Protein AF-A0A523W971-F1 (afdb_monomer)

Nearest PDB structures (foldseek):
  4cej-assembly1_B  TM=7.581E-01  e=7.672E-37  Bacillus subtilis subsp. subtilis str. 168
  4ceh-assembly1_B  TM=7.513E-01  e=6.237E-36  Bacillus subtilis subsp. subtilis str. 168
  4cei-assembly1_B  TM=7.268E-01  e=1.425E-36  Bacillus subtilis subsp. subtilis str. 168
  1w36-assembly2_F  TM=5.528E-01  e=1.880E-24  Escherichia coli
  7mr1-assembly1_C  TM=5.450E-01  e=2.034E-23  Escherichia coli K-12

Structure (mmCIF, N/CA/C/O backbone):
data_AF-A0A523W971-F1
#
_entry.id   AF-A0A523W971-F1
#
loop_
_atom_site.group_PDB
_atom_site.id
_atom_site.type_symbol
_atom_site.label_atom_id
_atom_site.label_alt_id
_atom_site.label_comp_id
_atom_site.label_asym_id
_atom_site.label_entity_id
_atom_site.label_seq_id
_atom_site.pdbx_PDB_ins_code
_atom_site.Cartn_x
_atom_site.Cartn_y
_atom_site.Cartn_z
_atom_site.occupancy
_atom_site.B_iso_or_equiv
_atom_site.auth_seq_id
_atom_site.auth_comp_id
_atom_site.auth_asym_id
_atom_site.auth_atom_id
_atom_site.pdbx_PDB_model_num
ATOM 1 N N . MET A 1 1 ? -24.762 -4.091 43.144 1.00 89.44 1 MET A N 1
ATOM 2 C CA . MET A 1 1 ? -25.472 -5.146 42.394 1.00 89.44 1 MET A CA 1
ATOM 3 C C . MET A 1 1 ? -25.203 -5.008 40.895 1.00 89.44 1 MET A C 1
ATOM 5 O O . MET A 1 1 ? -25.381 -3.922 40.342 1.00 89.44 1 MET A O 1
ATOM 9 N N . ILE A 1 2 ? -24.725 -6.087 40.273 1.00 94.88 2 ILE A N 1
ATOM 10 C CA . ILE A 1 2 ? -24.403 -6.223 38.846 1.00 94.88 2 ILE A CA 1
ATOM 11 C C . ILE A 1 2 ? -25.493 -7.069 38.187 1.00 94.88 2 ILE A C 1
ATOM 13 O O . ILE A 1 2 ? -25.651 -8.239 38.506 1.00 94.88 2 ILE A O 1
ATOM 17 N N . GLU A 1 3 ? -26.245 -6.503 37.259 1.00 95.56 3 GLU A N 1
ATOM 18 C CA . GLU A 1 3 ? -27.236 -7.223 36.469 1.00 95.56 3 GLU A CA 1
ATOM 19 C C . GLU A 1 3 ? -26.598 -7.682 35.154 1.00 95.56 3 GLU A C 1
ATOM 21 O O . GLU A 1 3 ? -26.323 -6.870 34.269 1.00 95.56 3 GLU A O 1
ATOM 26 N N . ILE A 1 4 ? -26.328 -8.981 35.039 1.00 94.38 4 ILE A N 1
ATOM 27 C CA . ILE A 1 4 ? -25.726 -9.597 33.855 1.00 94.38 4 ILE A CA 1
ATOM 28 C C . ILE A 1 4 ? -26.855 -10.165 33.002 1.00 94.38 4 ILE A C 1
ATOM 30 O O . ILE A 1 4 ? -27.552 -11.081 33.433 1.00 94.38 4 ILE A O 1
ATOM 34 N N . ARG A 1 5 ? -27.040 -9.621 31.798 1.00 94.06 5 ARG A N 1
ATOM 35 C CA . ARG A 1 5 ? -28.026 -10.098 30.822 1.00 94.06 5 ARG A CA 1
ATOM 36 C C . ARG A 1 5 ? -27.296 -10.825 29.703 1.00 94.06 5 ARG A C 1
ATOM 38 O O . ARG A 1 5 ? -26.633 -10.173 28.893 1.00 94.06 5 ARG A O 1
ATOM 45 N N . ALA A 1 6 ? -27.420 -12.144 29.649 1.00 91.12 6 ALA A N 1
ATOM 46 C CA . ALA A 1 6 ? -26.740 -12.980 28.664 1.00 91.12 6 ALA A CA 1
ATOM 47 C C . ALA A 1 6 ? -27.711 -13.474 27.585 1.00 91.12 6 ALA A C 1
ATOM 49 O O . ALA A 1 6 ? -28.842 -13.847 27.892 1.00 91.12 6 ALA A O 1
ATOM 50 N N . SER A 1 7 ? -27.281 -13.471 26.322 1.00 89.19 7 SER A N 1
ATOM 51 C CA . SER A 1 7 ? -28.082 -13.948 25.186 1.00 89.19 7 SER A CA 1
ATOM 52 C C . SER A 1 7 ? -27.220 -14.617 24.116 1.00 89.19 7 SER A C 1
ATOM 54 O O . SER A 1 7 ? -26.011 -14.394 24.074 1.00 89.19 7 SER A O 1
ATOM 56 N N . SER A 1 8 ? -27.847 -15.312 23.166 1.00 88.75 8 SER A N 1
ATOM 57 C CA . SER A 1 8 ? -27.164 -15.775 21.952 1.00 88.75 8 SER A CA 1
ATOM 58 C C . SER A 1 8 ? -26.626 -14.597 21.122 1.00 88.75 8 SER A C 1
ATOM 60 O O . SER A 1 8 ? -27.095 -13.455 21.247 1.00 88.75 8 SER A O 1
ATOM 62 N N . PHE A 1 9 ? -25.665 -14.860 20.230 1.00 86.88 9 PHE A N 1
ATOM 63 C CA . PHE A 1 9 ? -25.213 -13.875 19.235 1.00 86.88 9 PHE A CA 1
ATOM 64 C C . PHE A 1 9 ? -26.324 -13.460 18.257 1.00 86.88 9 PHE A C 1
ATOM 66 O O . PHE A 1 9 ? -26.283 -12.349 17.733 1.00 86.88 9 PHE A O 1
ATOM 73 N N . GLY A 1 10 ? -27.316 -14.333 18.043 1.00 81.38 10 GLY A N 1
ATOM 74 C CA . GLY A 1 10 ? -28.472 -14.092 17.175 1.00 81.38 10 GLY A CA 1
ATOM 75 C C . GLY A 1 10 ? -29.534 -13.167 17.769 1.00 81.38 10 GLY A C 1
ATOM 76 O O . GLY A 1 10 ? -30.454 -12.748 17.065 1.00 81.38 10 GLY A O 1
ATOM 77 N N . ARG A 1 11 ? -29.436 -12.806 19.056 1.00 83.81 11 ARG A N 1
ATOM 78 C CA . ARG A 1 11 ? -30.439 -11.970 19.722 1.00 83.81 11 ARG A CA 1
ATOM 79 C C . ARG A 1 11 ? -30.370 -10.518 19.239 1.00 83.81 11 ARG A C 1
ATOM 81 O O . ARG A 1 11 ? -29.434 -9.785 19.543 1.00 83.81 11 ARG A O 1
ATOM 88 N N . LYS A 1 12 ? -31.420 -10.071 18.545 1.00 83.81 12 LYS A N 1
ATOM 89 C CA . LYS A 1 12 ? -31.477 -8.759 17.871 1.00 83.81 12 LYS A CA 1
ATOM 90 C C . LYS A 1 12 ? -31.980 -7.629 18.780 1.00 83.81 12 LYS A C 1
ATOM 92 O O . LYS A 1 12 ? -32.876 -7.819 19.610 1.00 83.81 12 LYS A O 1
ATOM 97 N N . ASN A 1 13 ? -31.513 -6.405 18.513 1.00 86.12 13 ASN A N 1
ATOM 98 C CA . ASN A 1 13 ? -31.987 -5.141 19.097 1.00 86.12 13 ASN A CA 1
ATOM 99 C C . ASN A 1 13 ? -31.796 -5.026 20.621 1.00 86.12 13 ASN A C 1
ATOM 101 O O . ASN A 1 13 ? -32.591 -4.355 21.286 1.00 86.12 13 ASN A O 1
ATOM 105 N N . ARG A 1 14 ? -30.752 -5.642 21.184 1.00 87.69 14 ARG A N 1
ATOM 106 C CA . ARG A 1 14 ? -30.517 -5.657 22.641 1.00 87.69 14 ARG A CA 1
ATOM 107 C C . ARG A 1 14 ? -30.290 -4.260 23.209 1.00 87.69 14 ARG A C 1
ATOM 109 O O . ARG A 1 14 ? -31.012 -3.840 24.110 1.00 87.69 14 ARG A O 1
ATOM 116 N N . THR A 1 15 ? -29.383 -3.496 22.599 1.00 91.25 15 THR A N 1
ATOM 117 C CA . THR A 1 15 ? -29.118 -2.090 22.954 1.00 91.25 15 THR A CA 1
ATOM 118 C C . THR A 1 15 ? -30.391 -1.247 22.906 1.00 91.25 15 THR A C 1
ATOM 120 O O . THR A 1 15 ? -30.680 -0.480 23.820 1.00 91.25 15 THR A O 1
ATOM 123 N N . ARG A 1 16 ? -31.213 -1.435 21.865 1.00 92.69 16 ARG A N 1
ATOM 124 C CA . ARG A 1 16 ? -32.466 -0.692 21.694 1.00 92.69 16 ARG A CA 1
ATOM 125 C C . ARG A 1 16 ? -33.488 -1.023 22.784 1.00 92.69 16 ARG A C 1
ATOM 127 O O . ARG A 1 16 ? -34.166 -0.120 23.266 1.00 92.69 16 ARG A O 1
ATOM 134 N N . LYS A 1 17 ? -33.619 -2.303 23.157 1.00 91.88 17 LYS A N 1
ATOM 135 C CA . LYS A 1 17 ? -34.503 -2.752 24.247 1.00 91.88 17 LYS A CA 1
ATOM 136 C C . LYS A 1 17 ? -34.061 -2.156 25.583 1.00 91.88 17 LYS A C 1
ATOM 138 O O . LYS A 1 17 ? -34.892 -1.567 26.267 1.00 91.88 17 LYS A O 1
ATOM 143 N N . LEU A 1 18 ? -32.762 -2.216 25.884 1.00 93.12 18 LEU A N 1
ATOM 144 C CA . LEU A 1 18 ? -32.194 -1.604 27.086 1.00 93.12 18 LEU A CA 1
ATOM 145 C C . LEU A 1 18 ? -32.469 -0.097 27.132 1.00 93.12 18 LEU A C 1
ATOM 147 O O . LEU A 1 18 ? -32.933 0.409 28.144 1.00 93.12 18 LEU A O 1
ATOM 151 N N . PHE A 1 19 ? -32.243 0.629 26.035 1.00 95.62 19 PHE A N 1
ATOM 152 C CA . PHE A 1 19 ? -32.529 2.063 25.994 1.00 95.62 19 PHE A CA 1
ATOM 153 C C . PHE A 1 19 ? -34.003 2.383 26.199 1.00 95.62 19 PHE A C 1
ATOM 155 O O . PHE A 1 19 ? -34.303 3.303 26.950 1.00 95.62 19 PHE A O 1
ATOM 162 N N . LYS A 1 20 ? -34.926 1.623 25.599 1.00 94.94 20 LYS A N 1
ATOM 163 C CA . LYS A 1 20 ? -36.363 1.811 25.850 1.00 94.94 20 LYS A CA 1
ATOM 164 C C . LYS A 1 20 ? -36.710 1.628 27.326 1.00 94.94 20 LYS A C 1
ATOM 166 O O . LYS A 1 20 ? -37.406 2.471 27.875 1.00 94.94 20 LYS A O 1
ATOM 171 N N . GLU A 1 21 ? -36.198 0.577 27.959 1.00 92.56 21 GLU A N 1
ATOM 172 C CA . GLU A 1 21 ? -36.404 0.315 29.387 1.00 92.56 21 GLU A CA 1
ATOM 173 C C . GLU A 1 21 ? -35.835 1.445 30.255 1.00 92.56 21 GLU A C 1
ATOM 175 O O . GLU A 1 21 ? -36.527 1.969 31.129 1.00 92.56 21 GLU A O 1
ATOM 180 N N . LEU A 1 22 ? -34.602 1.883 29.980 1.00 91.88 22 LEU A N 1
ATOM 181 C CA . LEU A 1 22 ? -33.971 2.988 30.703 1.00 91.88 22 LEU A CA 1
ATOM 182 C C . LEU A 1 22 ? -34.760 4.284 30.534 1.00 91.88 22 LEU A C 1
ATOM 184 O O . LEU A 1 22 ? -35.092 4.923 31.522 1.00 91.88 22 LEU A O 1
ATOM 188 N N . ILE A 1 23 ? -35.129 4.645 29.304 1.00 93.50 23 ILE A N 1
ATOM 189 C CA . ILE A 1 23 ? -35.892 5.864 29.018 1.00 93.50 23 ILE A CA 1
ATOM 190 C C . ILE A 1 23 ? -37.276 5.806 29.660 1.00 93.50 23 ILE A C 1
ATOM 192 O O . ILE A 1 23 ? -37.744 6.839 30.119 1.00 93.50 23 ILE A O 1
ATOM 196 N N . GLN A 1 24 ? -37.934 4.641 29.705 1.00 90.94 24 GLN A N 1
ATOM 197 C CA . GLN A 1 24 ? -39.245 4.459 30.340 1.00 90.94 24 GLN A CA 1
ATOM 198 C C . GLN A 1 24 ? -39.177 4.593 31.866 1.00 90.94 24 GLN A C 1
ATOM 200 O O . GLN A 1 24 ? -40.032 5.249 32.464 1.00 90.94 24 GLN A O 1
ATOM 205 N N . THR A 1 25 ? -38.149 4.016 32.485 1.00 87.56 25 THR A N 1
ATOM 206 C CA . THR A 1 25 ? -37.978 3.992 33.946 1.00 87.56 25 THR A CA 1
ATOM 207 C C . THR A 1 25 ? -37.380 5.282 34.513 1.00 87.56 25 THR A C 1
ATOM 209 O O . THR A 1 25 ? -37.626 5.606 35.677 1.00 87.56 25 THR A O 1
ATOM 212 N N . TRP A 1 26 ? -36.636 6.055 33.713 1.00 88.06 26 TRP A N 1
ATOM 213 C CA . TRP A 1 26 ? -36.079 7.341 34.136 1.00 88.06 26 TRP A CA 1
ATOM 214 C C . TRP A 1 26 ? -37.163 8.422 34.217 1.00 88.06 26 TRP A C 1
ATOM 216 O O . TRP A 1 26 ? -37.929 8.637 33.276 1.00 88.06 26 TRP A O 1
ATOM 226 N N . LYS A 1 27 ? -37.229 9.114 35.359 1.00 83.38 27 LYS A N 1
ATOM 227 C CA . LYS A 1 27 ? -38.282 10.104 35.647 1.00 83.38 27 LYS A CA 1
ATOM 228 C C . LYS A 1 27 ? -38.042 11.471 35.000 1.00 83.38 27 LYS A C 1
ATOM 230 O O . LYS A 1 27 ? -38.997 12.209 34.793 1.00 83.38 27 LYS A O 1
ATOM 235 N N . THR A 1 28 ? -36.790 11.821 34.713 1.00 88.44 28 THR A N 1
ATOM 236 C CA . THR A 1 28 ? -36.388 13.150 34.228 1.00 88.44 28 THR A CA 1
ATOM 237 C C . THR A 1 28 ? -35.758 13.064 32.839 1.00 88.44 28 THR A C 1
ATOM 239 O O . THR A 1 28 ? -35.315 11.999 32.413 1.00 88.44 28 THR A O 1
ATOM 242 N N . SER A 1 29 ? -35.660 14.201 32.147 1.00 89.44 29 SER A N 1
ATOM 243 C CA . SER A 1 29 ? -34.917 14.327 30.884 1.00 89.44 29 SER A CA 1
ATOM 244 C C . SER A 1 29 ? -33.392 14.399 31.069 1.00 89.44 29 SER A C 1
ATOM 246 O O . SER A 1 29 ? -32.658 14.565 30.091 1.00 89.44 29 SER A O 1
ATOM 248 N N . ASN A 1 30 ? -32.896 14.283 32.308 1.00 92.56 30 ASN A N 1
ATOM 249 C CA . ASN A 1 30 ? -31.475 14.325 32.629 1.00 92.56 30 ASN A CA 1
ATOM 250 C C . ASN A 1 30 ? -30.923 12.920 32.909 1.00 92.56 30 ASN A C 1
ATOM 252 O O . ASN A 1 30 ? -31.175 12.329 33.962 1.00 92.56 30 ASN A O 1
ATOM 256 N N . PHE A 1 31 ? -30.128 12.413 31.970 1.00 93.44 31 PHE A N 1
ATOM 257 C CA . PHE A 1 31 ? -29.504 11.094 32.018 1.00 93.44 31 PHE A CA 1
ATOM 258 C C . PHE A 1 31 ? -28.003 11.147 32.340 1.00 93.44 31 PHE A C 1
ATOM 260 O O . PHE A 1 31 ? -27.330 10.123 32.231 1.00 93.44 31 PHE A O 1
ATOM 267 N N . SER A 1 32 ? -27.460 12.296 32.761 1.00 91.69 32 SER A N 1
ATOM 268 C CA . SER A 1 32 ? -26.020 12.456 33.030 1.00 91.69 32 SER A CA 1
ATOM 269 C C . SER A 1 32 ? -25.493 11.551 34.153 1.00 91.69 32 SER A C 1
ATOM 271 O O . SER A 1 32 ? -24.297 11.292 34.238 1.00 91.69 32 SER A O 1
ATOM 273 N N . ASP A 1 33 ? -26.367 10.994 34.990 1.00 90.44 33 ASP A N 1
ATOM 274 C CA . ASP A 1 33 ? -26.005 10.007 36.014 1.00 90.44 33 ASP A CA 1
ATOM 275 C C . ASP A 1 33 ? -25.735 8.591 35.472 1.00 90.44 33 ASP A C 1
ATOM 277 O O . ASP A 1 33 ? -25.328 7.704 36.235 1.00 90.44 33 ASP A O 1
ATOM 281 N N . ILE A 1 34 ? -25.951 8.369 34.172 1.00 94.25 34 ILE A N 1
ATOM 282 C CA . ILE A 1 34 ? -25.668 7.114 33.476 1.00 94.25 34 ILE A CA 1
ATOM 283 C C . ILE A 1 34 ? -24.290 7.201 32.817 1.00 94.25 34 ILE A C 1
ATOM 285 O O . ILE A 1 34 ? -24.024 8.087 32.003 1.00 94.25 34 ILE A O 1
ATOM 289 N N . LEU A 1 35 ? -23.425 6.236 33.127 1.00 95.00 35 LEU A N 1
ATOM 290 C CA . LEU A 1 35 ? -22.163 6.011 32.429 1.00 95.00 35 LEU A CA 1
ATOM 291 C C . LEU A 1 35 ? -22.324 4.824 31.476 1.00 95.00 35 LEU A C 1
ATOM 293 O O . LEU A 1 35 ? -22.525 3.696 31.923 1.00 95.00 35 LEU A O 1
ATOM 297 N N . TYR A 1 36 ? -22.240 5.068 30.171 1.00 96.56 36 TYR A N 1
ATOM 298 C CA . TYR A 1 36 ? -22.421 4.050 29.138 1.00 96.56 36 TYR A CA 1
ATOM 299 C C . TYR A 1 36 ? -21.092 3.753 28.438 1.00 96.56 36 TYR A C 1
ATOM 301 O O . TYR A 1 36 ? -20.505 4.625 27.793 1.00 96.56 36 TYR A O 1
ATOM 309 N N . ILE A 1 37 ? -20.620 2.513 28.572 1.00 96.56 37 ILE A N 1
ATOM 310 C CA . ILE A 1 37 ? -19.312 2.063 28.098 1.00 96.56 37 ILE A CA 1
ATOM 311 C C . ILE A 1 37 ? -19.461 1.060 26.955 1.00 96.56 37 ILE A C 1
ATOM 313 O O . ILE A 1 37 ? -20.228 0.100 27.042 1.00 96.56 37 ILE A O 1
ATOM 317 N N . THR A 1 38 ? -18.671 1.261 25.898 1.00 95.19 38 THR A N 1
ATOM 318 C CA . THR A 1 38 ? -18.647 0.409 24.694 1.00 95.19 38 THR A CA 1
ATOM 319 C C . THR A 1 38 ? -17.224 -0.005 24.308 1.00 95.19 38 THR A C 1
ATOM 321 O O . THR A 1 38 ? -16.265 0.683 24.678 1.00 95.19 38 THR A O 1
ATOM 324 N N . PRO A 1 39 ? -17.051 -1.107 23.551 1.00 91.69 39 PRO A N 1
ATOM 325 C CA . PRO A 1 39 ? -15.729 -1.582 23.144 1.00 91.69 39 PRO A CA 1
ATOM 326 C C . PRO A 1 39 ? -15.088 -0.736 22.036 1.00 91.69 39 PRO A C 1
ATOM 328 O O . PRO A 1 39 ? -13.864 -0.704 21.936 1.00 91.69 39 PRO A O 1
ATOM 331 N N . THR A 1 40 ? -15.883 -0.078 21.183 1.00 90.25 40 THR A N 1
ATOM 332 C CA . THR A 1 40 ? -15.385 0.666 20.015 1.00 90.25 40 THR A CA 1
ATOM 333 C C . THR A 1 40 ? -16.070 2.012 19.855 1.00 90.25 40 THR A C 1
ATOM 335 O O . THR A 1 40 ? -17.252 2.179 20.158 1.00 90.25 40 THR A O 1
ATOM 338 N N . SER A 1 41 ? -15.338 2.971 19.286 1.00 87.50 41 SER A N 1
ATOM 339 C CA . SER A 1 41 ? -15.866 4.297 18.954 1.00 87.50 41 SER A CA 1
ATOM 340 C C . SER A 1 41 ? -17.038 4.223 17.973 1.00 87.50 41 SER A C 1
ATOM 342 O O . SER A 1 41 ? -17.968 5.022 18.068 1.00 87.50 41 SER A O 1
ATOM 344 N N . LYS A 1 42 ? -17.050 3.240 17.058 1.00 87.44 42 LYS A N 1
ATOM 345 C CA . LYS A 1 42 ? -18.163 3.062 16.119 1.00 87.44 42 LYS A CA 1
ATOM 346 C C . LYS A 1 42 ? -19.437 2.616 16.841 1.00 87.44 42 LYS A C 1
ATOM 348 O O . LYS A 1 42 ? -20.479 3.248 16.665 1.00 87.44 42 LYS A O 1
ATOM 353 N N . LYS A 1 43 ? -19.356 1.613 17.727 1.00 91.19 43 LYS A N 1
ATOM 354 C CA . LYS A 1 43 ? -20.480 1.212 18.593 1.00 91.19 43 LYS A CA 1
ATOM 355 C C . LYS A 1 43 ? -20.971 2.370 19.452 1.00 91.19 43 LYS A C 1
ATOM 357 O O . LYS A 1 43 ? -22.183 2.560 19.546 1.00 91.19 43 LYS A O 1
ATOM 362 N N . LEU A 1 44 ? -20.061 3.165 20.016 1.00 92.25 44 LEU A N 1
ATOM 363 C CA . LEU A 1 44 ? -20.403 4.355 20.793 1.00 92.25 44 LEU A CA 1
ATOM 364 C C . LEU A 1 44 ? -21.293 5.317 20.004 1.00 92.25 44 LEU A C 1
ATOM 366 O O . LEU A 1 44 ? -22.380 5.651 20.467 1.00 92.25 44 LEU A O 1
ATOM 370 N N . ARG A 1 45 ? -20.873 5.716 18.796 1.00 89.62 45 ARG A N 1
ATOM 371 C CA . ARG A 1 45 ? -21.620 6.687 17.978 1.00 89.62 45 ARG A CA 1
ATOM 372 C C . ARG A 1 45 ? -22.985 6.151 17.536 1.00 89.62 45 ARG A C 1
ATOM 374 O O . ARG A 1 45 ? -23.974 6.877 17.602 1.00 89.62 45 ARG A O 1
ATOM 381 N N . PHE A 1 46 ? -23.067 4.875 17.139 1.00 89.50 46 PHE A N 1
ATOM 382 C CA . PHE A 1 46 ? -24.352 4.235 16.819 1.00 89.50 46 PHE A CA 1
ATOM 383 C C . PHE A 1 46 ? -25.295 4.195 18.026 1.00 89.50 46 PHE A C 1
ATOM 385 O O . PHE A 1 46 ? -26.496 4.418 17.874 1.00 89.50 46 PHE A O 1
ATOM 392 N N . SER A 1 47 ? -24.756 3.922 19.214 1.00 92.81 47 SER A N 1
ATOM 393 C CA . SER A 1 47 ? -25.538 3.825 20.448 1.00 92.81 47 SER A CA 1
ATOM 394 C C . SER A 1 47 ? -26.021 5.198 20.914 1.00 92.81 47 SER A C 1
ATOM 396 O O . SER A 1 47 ? -27.195 5.334 21.240 1.00 92.81 47 SER A O 1
ATOM 398 N N . LEU A 1 48 ? -25.166 6.226 20.854 1.00 93.00 48 LEU A N 1
ATOM 399 C CA . LEU A 1 48 ? -25.537 7.615 21.142 1.00 93.00 48 LEU A CA 1
ATOM 400 C C . LEU A 1 48 ? -26.724 8.058 20.276 1.00 93.00 48 LEU A C 1
ATOM 402 O O . LEU A 1 48 ? -27.752 8.471 20.804 1.00 93.00 48 LEU A O 1
ATOM 406 N N . ARG A 1 49 ? -26.629 7.877 18.954 1.00 90.31 49 ARG A N 1
ATOM 407 C CA . ARG A 1 49 ? -27.687 8.285 18.018 1.00 90.31 49 ARG A CA 1
ATOM 408 C C . ARG A 1 49 ? -28.993 7.515 18.220 1.00 90.31 49 ARG A C 1
ATOM 410 O O . ARG A 1 49 ? -30.075 8.083 18.086 1.00 90.31 49 ARG A O 1
ATOM 417 N N . GLU A 1 50 ? -28.913 6.214 18.505 1.00 91.50 50 GLU A N 1
ATOM 418 C CA . GLU A 1 50 ? -30.107 5.412 18.799 1.00 91.50 50 GLU A CA 1
ATOM 419 C C . GLU A 1 50 ? -30.753 5.855 20.121 1.00 91.50 50 GLU A C 1
ATOM 421 O O . GLU A 1 50 ? -31.979 5.942 20.190 1.00 91.50 50 GLU A O 1
ATOM 426 N N . PHE A 1 51 ? -29.952 6.182 21.142 1.00 95.19 51 PHE A N 1
ATOM 427 C CA . PHE A 1 51 ? -30.445 6.717 22.411 1.00 95.19 51 PHE A CA 1
ATOM 428 C C . PHE A 1 51 ? -31.141 8.066 22.216 1.00 95.19 51 PHE A C 1
ATOM 430 O O . PHE A 1 51 ? -32.295 8.205 22.611 1.00 95.19 51 PHE A O 1
ATOM 437 N N . GLU A 1 52 ? -30.486 9.026 21.557 1.00 93.19 52 GLU A N 1
ATOM 438 C CA . GLU A 1 52 ? -31.049 10.351 21.259 1.00 93.19 52 GLU A CA 1
ATOM 439 C C . GLU A 1 52 ? -32.375 10.231 20.510 1.00 93.19 52 GLU A C 1
ATOM 441 O O . GLU A 1 52 ? -33.378 10.814 20.918 1.00 93.19 52 GLU A O 1
ATOM 446 N N . LYS A 1 53 ? -32.417 9.393 19.465 1.00 92.06 53 LYS A N 1
ATOM 447 C CA . LYS A 1 53 ? -33.633 9.154 18.683 1.00 92.06 53 LYS A CA 1
ATOM 448 C C . LYS A 1 53 ? -34.790 8.641 19.540 1.00 92.06 53 LYS A C 1
ATOM 450 O O . LYS A 1 53 ? -35.926 9.035 19.303 1.00 92.06 53 LYS A O 1
ATOM 455 N N . LEU A 1 54 ? -34.535 7.728 20.477 1.00 94.94 54 LEU A N 1
ATOM 456 C CA . LEU A 1 54 ? -35.576 7.174 21.347 1.00 94.94 54 LEU A CA 1
ATOM 457 C C . LEU A 1 54 ? -35.976 8.146 22.458 1.00 94.94 54 LEU A C 1
ATOM 459 O O . LEU A 1 54 ? -37.155 8.256 22.778 1.00 94.94 54 LEU A O 1
ATOM 463 N N . ALA A 1 55 ? -35.012 8.841 23.056 1.00 93.62 55 ALA A N 1
ATOM 464 C CA . ALA A 1 55 ? -35.257 9.721 24.190 1.00 93.62 55 ALA A CA 1
ATOM 465 C C . ALA A 1 55 ? -36.006 10.992 23.759 1.00 93.62 55 ALA A C 1
ATOM 467 O O . ALA A 1 55 ? -36.932 11.412 24.454 1.00 93.62 55 ALA A O 1
ATOM 468 N N . LEU A 1 56 ? -35.699 11.526 22.571 1.00 93.94 56 LEU A N 1
ATOM 469 C CA . LEU A 1 56 ? -36.395 12.680 21.989 1.00 93.94 56 LEU A CA 1
ATOM 470 C C . LEU A 1 56 ? -37.841 12.382 21.552 1.00 93.94 56 LEU A C 1
ATOM 472 O O . LEU A 1 56 ? -38.616 13.304 21.329 1.00 93.94 56 LEU A O 1
ATOM 476 N N . GLN A 1 57 ? -38.244 11.106 21.463 1.00 93.62 57 GLN A N 1
ATOM 477 C CA . GLN A 1 57 ? -39.659 10.743 21.273 1.00 93.62 57 GLN A CA 1
ATOM 478 C C . GLN A 1 57 ? -40.493 10.958 22.541 1.00 93.62 57 GLN A C 1
ATOM 480 O O . GLN A 1 57 ? -41.712 11.066 22.451 1.00 93.62 57 GLN A O 1
ATOM 485 N N . ARG A 1 58 ? -39.852 10.978 23.718 1.00 90.81 58 ARG A N 1
ATOM 486 C CA . ARG A 1 58 ? -40.514 11.158 25.018 1.00 90.81 58 ARG A CA 1
ATOM 487 C C . ARG A 1 58 ? -40.312 12.561 25.584 1.00 90.81 58 ARG A C 1
ATOM 489 O O . ARG A 1 58 ? -41.222 13.092 26.211 1.00 90.81 58 ARG A O 1
ATOM 496 N N . PHE A 1 59 ? -39.126 13.135 25.405 1.00 91.25 59 PHE A N 1
ATOM 497 C CA . PHE A 1 59 ? -38.751 14.426 25.974 1.00 91.25 59 PHE A CA 1
ATOM 498 C C . PHE A 1 59 ? -38.362 15.412 24.865 1.00 91.25 59 PHE A C 1
ATOM 500 O O . PHE A 1 59 ? -37.637 15.022 23.955 1.00 91.25 59 PHE A O 1
ATOM 507 N N . PRO A 1 60 ? -38.765 16.692 24.942 1.00 89.56 60 PRO A N 1
ATOM 508 C CA . PRO A 1 60 ? -38.443 17.685 23.909 1.00 89.56 60 PRO A CA 1
ATOM 509 C C . PRO A 1 60 ? -36.950 18.045 23.862 1.00 89.56 60 PRO A C 1
ATOM 511 O O . PRO A 1 60 ? -36.427 18.415 22.816 1.00 89.56 60 PRO A O 1
ATOM 514 N N . ALA A 1 61 ? -36.258 17.921 24.994 1.00 92.62 61 ALA A N 1
ATOM 515 C CA . ALA A 1 61 ? -34.819 18.097 25.128 1.00 92.62 61 ALA A CA 1
ATOM 516 C C . ALA A 1 61 ? -34.298 17.128 26.192 1.00 92.62 61 ALA A C 1
ATOM 518 O O . ALA A 1 61 ? -35.032 16.771 27.118 1.00 92.62 61 ALA A O 1
ATOM 519 N N . ILE A 1 62 ? -33.039 16.708 26.063 1.00 93.81 62 ILE A N 1
ATOM 520 C CA . ILE A 1 62 ? -32.403 15.753 26.975 1.00 93.81 62 ILE A CA 1
ATOM 521 C C . ILE A 1 62 ? -30.979 16.185 27.315 1.00 93.81 62 ILE A C 1
ATOM 523 O O . ILE A 1 62 ? -30.292 16.787 26.494 1.00 93.81 62 ILE A O 1
ATOM 527 N N . ILE A 1 63 ? -30.515 15.796 28.500 1.00 92.69 63 ILE A N 1
ATOM 528 C CA . ILE A 1 63 ? -29.084 15.714 28.805 1.00 92.69 63 ILE A CA 1
ATOM 529 C C . ILE A 1 63 ? -28.709 14.234 28.669 1.00 92.69 63 ILE A C 1
ATOM 531 O O . ILE A 1 63 ? -29.209 13.431 29.462 1.00 92.69 63 ILE A O 1
ATOM 535 N N . PRO A 1 64 ? -27.911 13.834 27.663 1.00 92.69 64 PRO A N 1
ATOM 536 C CA . PRO A 1 64 ? -27.650 12.425 27.390 1.00 92.69 64 PRO A CA 1
ATOM 537 C C . PRO A 1 64 ? -26.756 11.777 28.465 1.00 92.69 64 PRO A C 1
ATOM 539 O O . PRO A 1 64 ? -26.061 12.479 29.206 1.00 92.69 64 PRO A O 1
ATOM 542 N N . PRO A 1 65 ? -26.729 10.431 28.532 1.00 94.56 65 PRO A N 1
ATOM 543 C CA . PRO A 1 65 ? -25.710 9.689 29.266 1.00 94.56 65 PRO A CA 1
ATOM 544 C C . PRO A 1 65 ? -24.291 10.123 28.905 1.00 94.56 65 PRO A C 1
ATOM 546 O O . PRO A 1 65 ? -24.015 10.580 27.795 1.00 94.56 65 PRO A O 1
ATOM 549 N N . HIS A 1 66 ? -23.349 9.878 29.809 1.00 94.31 66 HIS A N 1
ATOM 550 C CA . HIS A 1 66 ? -21.938 9.962 29.466 1.00 94.31 66 HIS A CA 1
ATOM 551 C C . HIS A 1 66 ? -21.525 8.720 28.671 1.00 94.31 66 HIS A C 1
ATOM 553 O O . HIS A 1 66 ? -21.363 7.636 29.234 1.00 94.31 66 HIS A O 1
ATOM 559 N N . PHE A 1 67 ? -21.350 8.884 27.362 1.00 94.75 67 PHE A N 1
ATOM 560 C CA . PHE A 1 67 ? -20.888 7.827 26.466 1.00 94.75 67 PHE A CA 1
ATOM 561 C C . PHE A 1 67 ? -19.365 7.825 26.369 1.00 94.75 67 PHE A C 1
ATOM 563 O O . PHE A 1 67 ? -1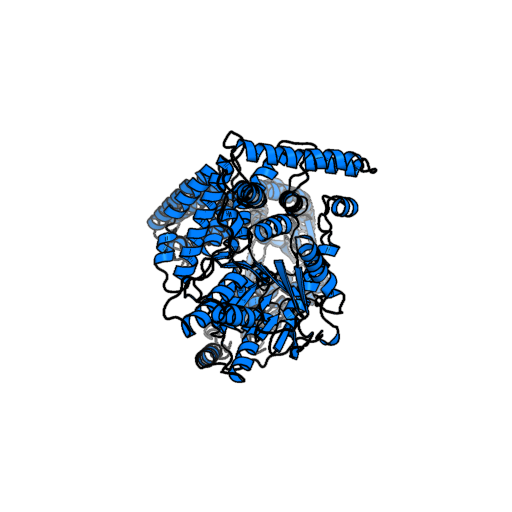8.769 8.813 25.942 1.00 94.75 67 PHE A O 1
ATOM 570 N N . PHE A 1 68 ? -18.735 6.694 26.687 1.00 95.44 68 PHE A N 1
ATOM 571 C CA . PHE A 1 68 ? -17.292 6.521 26.533 1.00 95.44 68 PHE A CA 1
ATOM 572 C C . PHE A 1 68 ? -16.918 5.129 26.003 1.00 95.44 68 PHE A C 1
ATOM 574 O O . PHE A 1 68 ? -17.614 4.135 26.197 1.00 95.44 68 PHE A O 1
ATOM 581 N N . THR A 1 69 ? -15.782 5.040 25.320 1.00 94.62 69 THR A N 1
ATOM 582 C CA . THR A 1 69 ? -14.998 3.798 25.277 1.00 94.62 69 THR A CA 1
ATOM 583 C C . THR A 1 69 ? -14.088 3.745 26.503 1.00 94.62 69 THR A C 1
ATOM 585 O O . THR A 1 69 ? -13.801 4.784 27.103 1.00 94.62 69 THR A O 1
ATOM 588 N N . LEU A 1 70 ? -13.574 2.566 26.861 1.00 93.69 70 LEU A N 1
ATOM 589 C CA . LEU A 1 70 ? -12.611 2.450 27.966 1.00 93.69 70 LEU A CA 1
ATOM 590 C C . LEU A 1 70 ? -11.378 3.345 27.759 1.00 93.69 70 LEU A C 1
ATOM 592 O O . LEU A 1 70 ? -10.928 3.985 28.704 1.00 93.69 70 LEU A O 1
ATOM 596 N N . ASN A 1 71 ? -10.881 3.450 26.522 1.00 91.00 71 ASN A N 1
ATOM 597 C CA . ASN A 1 71 ? -9.727 4.290 26.196 1.00 91.00 71 ASN A CA 1
ATOM 598 C C . ASN A 1 71 ? -10.047 5.781 26.358 1.00 91.00 71 ASN A C 1
ATOM 600 O O . ASN A 1 71 ? -9.328 6.488 27.053 1.00 91.00 71 ASN A O 1
ATOM 604 N N . THR A 1 72 ? -11.154 6.258 25.778 1.00 91.81 72 THR A N 1
ATOM 605 C CA . THR A 1 72 ? -11.550 7.674 25.900 1.00 91.81 72 THR A CA 1
ATOM 606 C C . THR A 1 72 ? -11.862 8.061 27.346 1.00 91.81 72 THR A C 1
ATOM 608 O O . THR A 1 72 ? -11.566 9.180 27.756 1.00 91.81 72 THR A O 1
ATOM 611 N N . LEU A 1 73 ? -12.427 7.134 28.132 1.00 91.94 73 LEU A N 1
ATOM 612 C CA . LEU A 1 73 ? -12.653 7.353 29.558 1.00 91.94 73 LEU A CA 1
ATOM 613 C C . LEU A 1 73 ? -11.322 7.464 30.303 1.00 91.94 73 LEU A C 1
ATOM 615 O O . LEU A 1 73 ? -11.126 8.419 31.048 1.00 91.94 73 LEU A O 1
ATOM 619 N N . ALA A 1 74 ? -10.399 6.527 30.078 1.00 91.12 74 ALA A N 1
ATOM 620 C CA . ALA A 1 74 ? -9.077 6.552 30.695 1.00 91.12 74 ALA A CA 1
ATOM 621 C C . ALA A 1 74 ? -8.344 7.869 30.411 1.00 91.12 74 ALA A C 1
ATOM 623 O O . ALA A 1 74 ? -7.848 8.505 31.339 1.00 91.12 74 ALA A O 1
ATOM 624 N N . SER A 1 75 ? -8.356 8.324 29.155 1.00 88.44 75 SER A N 1
ATOM 625 C CA . SER A 1 75 ? -7.772 9.611 28.769 1.00 88.44 75 SER A CA 1
ATOM 626 C C . SER A 1 75 ? -8.396 10.799 29.504 1.00 88.44 75 SER A C 1
ATOM 628 O O . SER A 1 75 ? -7.677 11.733 29.833 1.00 88.44 75 SER A O 1
ATOM 630 N N . SER A 1 76 ? -9.698 10.770 29.818 1.00 88.00 76 SER A N 1
ATOM 631 C CA . SER A 1 76 ? -10.350 11.867 30.554 1.00 88.00 76 SER A CA 1
ATOM 632 C C . SER A 1 76 ? -9.901 11.995 32.019 1.00 88.00 76 SER A C 1
ATOM 634 O O . SER A 1 76 ? -10.055 13.056 32.616 1.00 88.00 76 SER A O 1
ATOM 636 N N . TYR A 1 77 ? -9.321 10.933 32.592 1.00 84.56 77 TYR A N 1
ATOM 637 C CA . TYR A 1 77 ? -8.764 10.918 33.952 1.00 84.56 77 TYR A CA 1
ATOM 638 C C . TYR A 1 77 ? -7.238 11.082 33.980 1.00 84.56 77 TYR A C 1
ATOM 640 O O . TYR A 1 77 ? -6.627 11.011 35.049 1.00 84.56 77 TYR A O 1
ATOM 648 N N . HIS A 1 78 ? -6.609 11.275 32.821 1.00 81.88 78 HIS A N 1
ATOM 649 C CA . HIS A 1 78 ? -5.163 11.387 32.705 1.00 81.88 78 HIS A CA 1
ATOM 650 C C . HIS A 1 78 ? -4.696 12.815 32.976 1.00 81.88 78 HIS A C 1
ATOM 652 O O . HIS A 1 78 ? -5.016 13.729 32.221 1.00 81.88 78 HIS A O 1
ATOM 658 N N . LEU A 1 79 ? -3.936 13.005 34.055 1.00 72.94 79 LEU A N 1
ATOM 659 C CA . LEU A 1 79 ? -3.550 14.337 34.540 1.00 72.94 79 LEU A CA 1
ATOM 660 C C . LEU A 1 79 ? -2.057 14.656 34.376 1.00 72.94 79 LEU A C 1
ATOM 662 O O . LEU A 1 79 ? -1.673 15.814 34.515 1.00 72.94 79 LEU A O 1
ATOM 666 N N . ALA A 1 80 ? -1.203 13.657 34.127 1.00 76.31 80 ALA A N 1
ATOM 667 C CA . ALA A 1 80 ? 0.247 13.834 34.178 1.00 76.31 80 ALA A CA 1
ATOM 668 C C . ALA A 1 80 ? 0.987 13.017 33.115 1.00 76.31 80 ALA A C 1
ATOM 670 O O . ALA A 1 80 ? 0.794 11.814 32.996 1.00 76.31 80 ALA A O 1
ATOM 671 N N . GLY A 1 81 ? 1.913 13.665 32.410 1.00 75.31 81 GLY A N 1
ATOM 672 C CA . GLY A 1 81 ? 2.733 13.050 31.368 1.00 75.31 81 GLY A CA 1
ATOM 673 C C . GLY A 1 81 ? 2.066 13.066 29.992 1.00 75.31 81 GLY A C 1
ATOM 674 O O . GLY A 1 81 ? 0.848 12.970 29.871 1.00 75.31 81 GLY A O 1
ATOM 675 N N . THR A 1 82 ? 2.866 13.202 28.941 1.00 81.81 82 THR A N 1
ATOM 676 C CA . THR A 1 82 ? 2.379 13.330 27.563 1.00 81.81 82 THR A CA 1
ATOM 677 C C . THR A 1 82 ? 2.290 11.951 26.904 1.00 81.81 82 THR A C 1
ATOM 679 O O . THR A 1 82 ? 3.315 11.262 26.829 1.00 81.81 82 THR A O 1
ATOM 682 N N . PRO A 1 83 ? 1.107 11.524 26.417 1.00 82.94 83 PRO A N 1
ATOM 683 C CA . PRO A 1 83 ? 0.976 10.285 25.659 1.00 82.94 83 PRO A CA 1
ATOM 684 C C . PRO A 1 83 ? 1.840 10.311 24.400 1.00 82.94 83 PRO A C 1
ATOM 686 O O . PRO A 1 83 ? 1.831 11.292 23.655 1.00 82.94 83 PRO A O 1
ATOM 689 N N . ILE A 1 84 ? 2.590 9.240 24.160 1.00 83.38 84 ILE A N 1
ATOM 690 C CA . ILE A 1 84 ? 3.389 9.097 22.939 1.00 83.38 84 ILE A CA 1
ATOM 691 C C . ILE A 1 84 ? 2.608 8.364 21.852 1.00 83.38 84 ILE A C 1
ATOM 693 O O . ILE A 1 84 ? 1.796 7.483 22.131 1.00 83.38 84 ILE A O 1
ATOM 697 N N . THR A 1 85 ? 2.901 8.700 20.599 1.00 77.19 85 THR A N 1
ATOM 698 C CA . THR A 1 85 ? 2.367 7.988 19.437 1.00 77.19 85 THR A CA 1
ATOM 699 C C . THR A 1 85 ? 3.129 6.686 19.191 1.00 77.19 85 THR A C 1
ATOM 701 O O . THR A 1 85 ? 4.277 6.522 19.626 1.00 77.19 85 THR A O 1
ATOM 704 N N . ASP A 1 86 ? 2.526 5.757 18.445 1.00 76.75 86 ASP A N 1
ATOM 705 C CA . ASP A 1 86 ? 3.189 4.502 18.074 1.00 76.75 86 ASP A CA 1
ATOM 706 C C . ASP A 1 86 ? 4.484 4.762 17.284 1.00 76.75 86 ASP A C 1
ATOM 708 O O . ASP A 1 86 ? 5.490 4.084 17.495 1.00 76.75 86 ASP A O 1
ATOM 712 N N . ILE A 1 87 ? 4.523 5.797 16.441 1.00 74.62 87 ILE A N 1
ATOM 713 C CA . ILE A 1 87 ? 5.730 6.218 15.711 1.00 74.62 87 ILE A CA 1
ATOM 714 C C . ILE A 1 87 ? 6.834 6.640 16.686 1.00 74.62 87 ILE A C 1
ATOM 716 O O . ILE A 1 87 ? 7.977 6.185 16.578 1.00 74.62 87 ILE A O 1
ATOM 720 N N . ALA A 1 88 ? 6.501 7.486 17.666 1.00 78.06 88 ALA A N 1
ATOM 721 C CA . ALA A 1 88 ? 7.451 7.935 18.677 1.00 78.06 88 ALA A CA 1
ATOM 722 C C . ALA A 1 88 ? 8.034 6.744 19.448 1.00 78.06 88 ALA A C 1
ATOM 724 O O . ALA A 1 88 ? 9.251 6.642 19.625 1.00 78.06 88 ALA A O 1
ATOM 725 N N . LYS A 1 89 ? 7.180 5.789 19.825 1.00 85.31 89 LYS A N 1
ATOM 726 C CA . LYS A 1 89 ? 7.581 4.527 20.451 1.00 85.31 89 LYS A CA 1
ATOM 727 C C . LYS A 1 89 ? 8.568 3.740 19.589 1.00 85.31 89 LYS A C 1
ATOM 729 O O . LYS A 1 89 ? 9.617 3.347 20.100 1.00 85.31 89 LYS A O 1
ATOM 734 N N . HIS A 1 90 ? 8.295 3.572 18.294 1.00 84.00 90 HIS A N 1
ATOM 735 C CA . HIS A 1 90 ? 9.196 2.879 17.366 1.00 84.00 90 HIS A CA 1
ATOM 736 C C . HIS A 1 90 ? 10.571 3.555 17.279 1.00 84.00 90 HIS A C 1
ATOM 738 O O . HIS A 1 90 ? 11.591 2.885 17.446 1.00 84.00 90 HIS A O 1
ATOM 744 N N . ILE A 1 91 ? 10.611 4.880 17.101 1.00 79.38 91 ILE A N 1
ATOM 745 C CA . ILE A 1 91 ? 11.863 5.651 17.017 1.00 79.38 91 ILE A CA 1
ATOM 746 C C . ILE A 1 91 ? 12.685 5.499 18.306 1.00 79.38 91 ILE A C 1
ATOM 748 O O . ILE A 1 91 ? 13.906 5.319 18.259 1.00 79.38 91 ILE A O 1
ATOM 752 N N . ILE A 1 92 ? 12.034 5.570 19.471 1.00 83.00 92 ILE A N 1
ATOM 753 C CA . ILE A 1 92 ? 12.701 5.420 20.769 1.00 83.00 92 ILE A CA 1
ATOM 754 C C . ILE A 1 92 ? 13.272 4.003 20.923 1.00 83.00 92 ILE A C 1
ATOM 756 O O . ILE A 1 92 ? 14.431 3.853 21.322 1.00 83.00 92 ILE A O 1
ATOM 760 N N . ILE A 1 93 ? 12.492 2.968 20.595 1.00 87.56 93 ILE A N 1
ATOM 761 C CA . ILE A 1 93 ? 12.923 1.565 20.689 1.00 87.56 93 ILE A CA 1
ATOM 762 C C . ILE A 1 93 ? 14.105 1.302 19.755 1.00 87.56 93 ILE A C 1
ATOM 764 O O . ILE A 1 93 ? 15.118 0.767 20.208 1.00 87.56 93 ILE A O 1
ATOM 768 N N . GLU A 1 94 ? 14.030 1.732 18.493 1.00 84.94 94 GLU A N 1
ATOM 769 C CA . GLU A 1 94 ? 15.116 1.555 17.523 1.00 84.94 94 GLU A CA 1
ATOM 770 C C . GLU A 1 94 ? 16.431 2.160 18.035 1.00 84.94 94 GLU A C 1
ATOM 772 O O . GLU A 1 94 ? 17.480 1.508 18.012 1.00 84.94 94 GLU A O 1
ATOM 777 N N . LYS A 1 95 ? 16.378 3.384 18.573 1.00 80.19 95 LYS A N 1
ATOM 778 C CA . LYS A 1 95 ? 17.552 4.050 19.156 1.00 80.19 95 LYS A CA 1
ATOM 779 C C . LYS A 1 95 ? 18.130 3.276 20.335 1.00 80.19 95 LYS A C 1
ATOM 781 O O . LYS A 1 95 ? 19.347 3.113 20.425 1.00 80.19 95 LYS A O 1
ATOM 786 N N . LEU A 1 96 ? 17.283 2.797 21.245 1.00 85.25 96 LEU A N 1
ATOM 787 C CA . LEU A 1 96 ? 17.730 2.016 22.400 1.00 85.25 96 LEU A CA 1
ATOM 788 C C . LEU A 1 96 ? 18.374 0.687 21.978 1.00 85.25 96 LEU A C 1
ATOM 790 O O . LEU A 1 96 ? 19.363 0.269 22.586 1.00 85.25 96 LEU A O 1
ATOM 794 N N . MET A 1 97 ? 17.858 0.053 20.923 1.00 86.38 97 MET A N 1
ATOM 795 C CA . MET A 1 97 ? 18.439 -1.163 20.352 1.00 86.38 97 MET A CA 1
ATOM 796 C C . MET A 1 97 ? 19.813 -0.895 19.729 1.00 86.38 97 MET A C 1
ATOM 798 O O . MET A 1 97 ? 20.760 -1.618 20.031 1.00 86.38 97 MET A O 1
ATOM 802 N N . ARG A 1 98 ? 19.963 0.181 18.942 1.00 81.81 98 ARG A N 1
ATOM 803 C CA . ARG A 1 98 ? 21.253 0.572 18.335 1.00 81.81 98 ARG A CA 1
ATOM 804 C C . ARG A 1 98 ? 22.322 0.922 19.376 1.00 81.81 98 ARG A C 1
ATOM 806 O O . ARG A 1 98 ? 23.484 0.589 19.181 1.00 81.81 98 ARG A O 1
ATOM 813 N N . LYS A 1 99 ? 21.936 1.537 20.502 1.00 77.56 99 LYS A N 1
ATOM 814 C CA . LYS A 1 99 ? 22.841 1.861 21.628 1.00 77.56 99 LYS A CA 1
ATOM 815 C C . LYS A 1 99 ? 23.213 0.652 22.497 1.00 77.56 99 LYS A C 1
ATOM 817 O O . LYS A 1 99 ? 23.975 0.803 23.448 1.00 77.56 99 LYS A O 1
ATOM 822 N N . THR A 1 100 ? 22.690 -0.539 22.197 1.00 70.19 100 THR A N 1
ATOM 823 C CA . THR A 1 100 ? 23.001 -1.778 22.926 1.00 70.19 100 THR A CA 1
ATOM 824 C C . THR A 1 100 ? 23.560 -2.852 21.970 1.00 70.19 100 THR A C 1
ATOM 826 O O . THR A 1 100 ? 22.936 -3.907 21.798 1.00 70.19 100 THR A O 1
ATOM 829 N N . PRO A 1 101 ? 24.710 -2.592 21.308 1.00 56.72 101 PRO A N 1
ATOM 830 C CA . PRO A 1 101 ? 25.314 -3.531 20.362 1.00 56.72 101 PRO A CA 1
ATOM 831 C C . PRO A 1 101 ? 25.646 -4.872 21.042 1.00 56.72 101 PRO A C 1
ATOM 833 O O . PRO A 1 101 ? 25.992 -4.915 22.219 1.00 56.72 101 PRO A O 1
ATOM 836 N N . GLY A 1 102 ? 25.464 -5.983 20.318 1.00 58.81 102 GLY A N 1
ATOM 837 C CA . GLY A 1 102 ? 25.669 -7.355 20.820 1.00 58.81 102 GLY A CA 1
ATOM 838 C C . GLY A 1 102 ? 24.401 -8.071 21.312 1.00 58.81 102 GLY A C 1
ATOM 839 O O . GLY A 1 102 ? 24.384 -9.293 21.444 1.00 58.81 102 GLY A O 1
ATOM 840 N N . THR A 1 103 ? 23.302 -7.339 21.526 1.00 62.25 103 THR A N 1
ATOM 841 C CA . THR A 1 103 ? 21.991 -7.936 21.855 1.00 62.25 103 THR A CA 1
ATOM 842 C C . THR A 1 103 ? 21.198 -8.322 20.603 1.00 62.25 103 THR A C 1
ATOM 844 O O . THR A 1 103 ? 20.548 -9.363 20.573 1.00 62.25 103 THR A O 1
ATOM 847 N N . PHE A 1 104 ? 21.288 -7.500 19.556 1.00 67.88 104 PHE A N 1
ATOM 848 C CA . PHE A 1 104 ? 20.618 -7.687 18.271 1.00 67.88 104 PHE A CA 1
ATOM 849 C C . PHE A 1 104 ? 21.668 -7.480 17.169 1.00 67.88 104 PHE A C 1
ATOM 851 O O . PHE A 1 104 ? 22.275 -6.413 17.119 1.00 67.88 104 PHE A O 1
ATOM 858 N N . ARG A 1 105 ? 21.932 -8.493 16.324 1.00 64.00 105 ARG A N 1
ATOM 859 C CA . ARG A 1 105 ? 22.975 -8.415 15.272 1.00 64.00 105 ARG A CA 1
ATOM 860 C C . ARG A 1 105 ? 22.685 -7.320 14.239 1.00 64.00 105 ARG A C 1
ATOM 862 O O . ARG A 1 105 ? 23.604 -6.629 13.818 1.00 64.00 105 ARG A O 1
ATOM 869 N N . ALA A 1 106 ? 21.416 -7.152 13.865 1.00 73.56 106 ALA A N 1
ATOM 870 C CA . ALA A 1 106 ? 20.947 -6.107 12.963 1.00 73.56 106 ALA A CA 1
ATOM 871 C C . ALA A 1 106 ? 19.591 -5.580 13.445 1.00 73.56 106 ALA A C 1
ATOM 873 O O . ALA A 1 106 ? 18.674 -6.356 13.718 1.00 73.56 106 ALA A O 1
ATOM 874 N N . VAL A 1 107 ? 19.466 -4.259 13.567 1.00 79.19 107 VAL A N 1
ATOM 875 C CA . VAL A 1 107 ? 18.203 -3.611 13.939 1.00 79.19 107 VAL A CA 1
ATOM 876 C C . VAL A 1 107 ? 17.416 -3.342 12.659 1.00 79.19 107 VAL A C 1
ATOM 878 O O . VAL A 1 107 ? 17.724 -2.406 11.924 1.00 79.19 107 VAL A O 1
ATOM 881 N N . SER A 1 108 ? 16.431 -4.194 12.373 1.00 82.56 108 SER A N 1
ATOM 882 C CA . SER A 1 108 ? 15.472 -4.005 11.279 1.00 82.56 108 SER A CA 1
ATOM 883 C C . SER A 1 108 ? 14.173 -3.381 11.793 1.00 82.56 108 SER A C 1
ATOM 885 O O . SER A 1 108 ? 13.822 -3.526 12.965 1.00 82.56 108 SER A O 1
ATOM 887 N N . THR A 1 109 ? 13.421 -2.716 10.914 1.00 78.31 109 THR A N 1
ATOM 888 C CA . THR A 1 109 ? 12.093 -2.164 11.245 1.00 78.31 109 THR A CA 1
ATOM 889 C C . THR A 1 109 ? 11.119 -3.226 11.715 1.00 78.31 109 THR A C 1
ATOM 891 O O . THR A 1 109 ? 10.402 -3.002 12.685 1.00 78.31 109 THR A O 1
ATOM 894 N N . GLY A 1 110 ? 11.130 -4.394 11.068 1.00 81.00 110 GLY A N 1
ATOM 895 C CA . GLY A 1 110 ? 10.303 -5.527 11.470 1.00 81.00 110 GLY A CA 1
ATOM 896 C C . GLY A 1 110 ? 10.579 -5.944 12.913 1.00 81.00 110 GLY A C 1
ATOM 897 O O . GLY A 1 110 ? 9.645 -6.093 13.696 1.00 81.00 110 GLY A O 1
ATOM 898 N N . LEU A 1 111 ? 11.853 -6.041 13.306 1.00 86.12 111 LEU A N 1
ATOM 899 C CA . LEU A 1 111 ? 12.221 -6.388 14.678 1.00 86.12 111 LEU A CA 1
ATOM 900 C C . LEU A 1 111 ? 11.802 -5.306 15.686 1.00 86.12 111 LEU A C 1
ATOM 902 O O . LEU A 1 111 ? 11.286 -5.640 16.750 1.00 86.12 111 LEU A O 1
ATOM 906 N N . VAL A 1 112 ? 11.980 -4.021 15.354 1.00 86.19 112 VAL A N 1
ATOM 907 C CA . VAL A 1 112 ? 11.523 -2.900 16.199 1.00 86.19 112 VAL A CA 1
ATOM 908 C C . VAL A 1 112 ? 10.009 -2.966 16.417 1.00 86.19 112 VAL A C 1
ATOM 910 O O . VAL A 1 112 ? 9.557 -2.811 17.552 1.00 86.19 112 VAL A O 1
ATOM 913 N N . ASN A 1 113 ? 9.235 -3.255 15.366 1.00 84.75 113 ASN A N 1
ATOM 914 C CA . ASN A 1 113 ? 7.782 -3.407 15.460 1.00 84.75 113 ASN A CA 1
ATOM 915 C C . ASN A 1 113 ? 7.385 -4.586 16.363 1.00 84.75 113 ASN A C 1
ATOM 917 O O . ASN A 1 113 ? 6.551 -4.425 17.252 1.00 84.75 113 ASN A O 1
ATOM 921 N N . GLN A 1 114 ? 8.041 -5.746 16.227 1.00 87.25 114 GLN A N 1
ATOM 922 C CA . GLN A 1 114 ? 7.788 -6.892 17.114 1.00 87.25 114 GLN A CA 1
ATOM 923 C C . GLN A 1 114 ? 8.079 -6.557 18.583 1.00 87.25 114 GLN A C 1
ATOM 925 O O . GLN A 1 114 ? 7.287 -6.880 19.465 1.00 87.25 114 GLN A O 1
ATOM 930 N N . VAL A 1 115 ? 9.182 -5.856 18.865 1.00 90.81 115 VAL A N 1
ATOM 931 C CA . VAL A 1 115 ? 9.520 -5.428 20.233 1.00 90.81 115 VAL A CA 1
ATOM 932 C C . VAL A 1 115 ? 8.501 -4.417 20.768 1.00 90.81 115 VAL A C 1
ATOM 934 O O . VAL A 1 115 ? 8.095 -4.513 21.927 1.00 90.81 115 VAL A O 1
ATOM 937 N N . SER A 1 116 ? 8.066 -3.466 19.938 1.00 90.19 116 SER A N 1
ATOM 938 C CA . SER A 1 116 ? 7.022 -2.495 20.286 1.00 90.19 116 SER A CA 1
ATOM 939 C C . SER A 1 116 ? 5.709 -3.190 20.660 1.00 90.19 116 SER A C 1
ATOM 941 O O . SER A 1 116 ? 5.142 -2.915 21.724 1.00 90.19 116 SER A O 1
ATOM 943 N N . LYS A 1 117 ? 5.278 -4.155 19.834 1.00 89.50 117 LYS A N 1
ATOM 944 C CA . LYS A 1 117 ? 4.092 -4.986 20.064 1.00 89.50 117 LYS A CA 1
ATOM 945 C C . LYS A 1 117 ? 4.215 -5.799 21.351 1.00 89.50 117 LYS A C 1
ATOM 947 O O . LYS A 1 117 ? 3.291 -5.776 22.156 1.00 89.50 117 LYS A O 1
ATOM 952 N N . LEU A 1 118 ? 5.366 -6.422 21.607 1.00 91.38 118 LEU A N 1
ATOM 953 C CA . LEU A 1 118 ? 5.599 -7.173 22.841 1.00 91.38 118 LEU A CA 1
ATOM 954 C C . LEU A 1 118 ? 5.488 -6.287 24.092 1.00 91.38 118 LEU A C 1
ATOM 956 O O . LEU A 1 118 ? 4.852 -6.670 25.072 1.00 91.38 118 LEU A O 1
ATOM 960 N N . ILE A 1 119 ? 6.078 -5.086 24.075 1.00 92.25 119 ILE A N 1
ATOM 961 C CA . ILE A 1 119 ? 5.965 -4.139 25.198 1.00 92.25 119 ILE A CA 1
ATOM 962 C C . ILE A 1 119 ? 4.496 -3.763 25.433 1.00 92.25 119 ILE A C 1
ATOM 964 O O . ILE A 1 119 ? 4.041 -3.758 26.578 1.00 92.25 119 ILE A O 1
ATOM 968 N N . LYS A 1 120 ? 3.750 -3.485 24.357 1.00 92.19 120 LYS A N 1
ATOM 969 C CA . LYS A 1 120 ? 2.309 -3.213 24.409 1.00 92.19 120 LYS A CA 1
ATOM 970 C C . LYS A 1 120 ? 1.527 -4.392 24.995 1.00 92.19 120 LYS A C 1
ATOM 972 O O . LYS A 1 120 ? 0.716 -4.189 25.897 1.00 92.19 120 LYS A O 1
ATOM 977 N N . GLU A 1 121 ? 1.798 -5.619 24.551 1.00 92.56 121 GLU A N 1
ATOM 978 C CA . GLU A 1 121 ? 1.162 -6.838 25.068 1.00 92.56 121 GLU A CA 1
ATOM 979 C C . GLU A 1 121 ? 1.427 -7.028 26.564 1.00 92.56 121 GLU A C 1
ATOM 981 O O . GLU A 1 121 ? 0.483 -7.234 27.326 1.00 92.56 121 GLU A O 1
ATOM 986 N N . ILE A 1 122 ? 2.678 -6.871 27.010 1.00 93.00 122 ILE A N 1
ATOM 987 C CA . ILE A 1 122 ? 3.045 -6.974 28.430 1.00 93.00 122 ILE A CA 1
ATOM 988 C C . ILE A 1 122 ? 2.274 -5.952 29.268 1.00 93.00 122 ILE A C 1
ATOM 990 O O . ILE A 1 122 ? 1.689 -6.318 30.288 1.00 93.00 122 ILE A O 1
ATOM 994 N N . LYS A 1 123 ? 2.235 -4.683 28.844 1.00 92.81 123 LYS A N 1
ATOM 995 C CA . LYS A 1 123 ? 1.493 -3.632 29.560 1.00 92.81 123 LYS A CA 1
ATOM 996 C C . LYS A 1 123 ? -0.014 -3.891 29.593 1.00 92.81 123 LYS A C 1
ATOM 998 O O . LYS A 1 123 ? -0.660 -3.583 30.589 1.00 92.81 123 LYS A O 1
ATOM 1003 N N . THR A 1 124 ? -0.556 -4.485 28.532 1.00 93.62 124 THR A N 1
ATOM 1004 C CA . THR A 1 124 ? -1.993 -4.734 28.361 1.00 93.62 124 THR A CA 1
ATOM 1005 C C . THR A 1 124 ? -2.488 -5.950 29.151 1.00 93.62 124 THR A C 1
ATOM 1007 O O . THR A 1 124 ? -3.535 -5.888 29.798 1.00 93.62 124 THR A O 1
ATOM 1010 N N . TYR A 1 125 ? -1.755 -7.064 29.098 1.00 92.94 125 TYR A N 1
ATOM 1011 C CA . TYR A 1 125 ? -2.191 -8.354 29.649 1.00 92.94 125 TYR A CA 1
ATOM 1012 C C . TYR A 1 125 ? -1.530 -8.715 30.980 1.00 92.94 125 TYR A C 1
ATOM 1014 O O . TYR A 1 125 ? -2.124 -9.439 31.777 1.00 92.94 125 TYR A O 1
ATOM 1022 N N . SER A 1 126 ? -0.355 -8.153 31.275 1.00 90.88 126 SER A N 1
ATOM 1023 C CA . SER A 1 126 ? 0.344 -8.337 32.549 1.00 90.88 126 SER A CA 1
ATOM 1024 C C . SER A 1 126 ? 0.591 -7.002 33.283 1.00 90.88 126 SER A C 1
ATOM 1026 O O . SER A 1 126 ? 1.714 -6.741 33.729 1.00 90.88 126 SER A O 1
ATOM 1028 N N . PRO A 1 127 ? -0.442 -6.152 33.482 1.00 87.25 127 PRO A N 1
ATOM 1029 C CA . PRO A 1 127 ? -0.285 -4.780 33.981 1.00 87.25 127 PRO A CA 1
ATOM 1030 C C . PRO A 1 127 ? 0.277 -4.681 35.410 1.00 87.25 127 PRO A C 1
ATOM 1032 O O . PRO A 1 127 ? 0.797 -3.629 35.798 1.00 87.25 127 PRO A O 1
ATOM 1035 N N . VAL A 1 128 ? 0.184 -5.755 36.202 1.00 85.06 128 VAL A N 1
ATOM 1036 C CA . VAL A 1 128 ? 0.665 -5.812 37.595 1.00 85.06 128 VAL A CA 1
ATOM 1037 C C . VAL A 1 128 ? 2.168 -6.105 37.674 1.00 85.06 128 VAL A C 1
ATOM 1039 O O . VAL A 1 128 ? 2.822 -5.663 38.617 1.00 85.06 128 VAL A O 1
ATOM 1042 N N . ARG A 1 129 ? 2.744 -6.795 36.677 1.00 84.56 129 ARG A N 1
ATOM 1043 C CA . ARG A 1 129 ? 4.163 -7.173 36.697 1.00 84.56 129 ARG A CA 1
ATOM 1044 C C . ARG A 1 129 ? 5.044 -6.030 36.196 1.00 84.56 129 ARG A C 1
ATOM 1046 O O . ARG A 1 129 ? 4.945 -5.582 35.056 1.00 84.56 129 ARG A O 1
ATOM 1053 N N . SER A 1 130 ? 5.951 -5.570 37.048 1.00 84.62 130 SER A N 1
ATOM 1054 C CA . SER A 1 130 ? 7.016 -4.639 36.679 1.00 84.62 130 SER A CA 1
ATOM 1055 C C . SER A 1 130 ? 8.106 -5.334 35.847 1.00 84.62 130 SER A C 1
ATOM 1057 O O . SER A 1 130 ? 8.287 -6.551 35.954 1.00 84.62 130 SER A O 1
ATOM 1059 N N . PRO A 1 131 ? 8.926 -4.581 35.086 1.00 84.69 131 PRO A N 1
ATOM 1060 C CA . PRO A 1 131 ? 10.097 -5.147 34.417 1.00 84.69 131 PRO A CA 1
ATOM 1061 C C . PRO A 1 131 ? 11.063 -5.875 35.368 1.00 84.69 131 PRO A C 1
ATOM 1063 O O . PRO A 1 131 ? 11.798 -6.752 34.929 1.00 84.69 131 PRO A O 1
ATOM 1066 N N . ALA A 1 132 ? 11.086 -5.516 36.657 1.00 85.88 132 ALA A N 1
ATOM 1067 C CA . ALA A 1 132 ? 11.899 -6.193 37.664 1.00 85.88 132 ALA A CA 1
ATOM 1068 C C . ALA A 1 132 ? 11.325 -7.568 38.043 1.00 85.88 132 ALA A C 1
ATOM 1070 O O . ALA A 1 132 ? 12.076 -8.538 38.093 1.00 85.88 132 ALA A O 1
ATOM 1071 N N . GLN A 1 133 ? 10.004 -7.667 38.232 1.00 88.12 133 GLN A N 1
ATOM 1072 C CA . GLN A 1 133 ? 9.320 -8.940 38.498 1.00 88.12 133 GLN A CA 1
ATOM 1073 C C . GLN A 1 133 ? 9.456 -9.900 37.313 1.00 88.12 133 GLN A C 1
ATOM 1075 O O . GLN A 1 133 ? 9.891 -11.027 37.501 1.00 88.12 133 GLN A O 1
ATOM 1080 N N . LEU A 1 134 ? 9.244 -9.427 36.080 1.00 89.00 134 LEU A N 1
ATOM 1081 C CA . LEU A 1 134 ? 9.421 -10.263 34.884 1.00 89.00 134 LEU A CA 1
ATOM 1082 C C . LEU A 1 134 ? 10.854 -10.801 34.737 1.00 89.00 134 LEU A C 1
ATOM 1084 O O . LEU A 1 134 ? 11.058 -11.898 34.224 1.00 89.00 134 LEU A O 1
ATOM 1088 N N . LYS A 1 135 ? 11.870 -10.051 35.191 1.00 88.38 135 LYS A N 1
ATOM 1089 C CA . LYS A 1 135 ? 13.261 -10.541 35.208 1.00 88.38 135 LYS A CA 1
ATOM 1090 C C . LYS A 1 135 ? 13.480 -11.626 36.249 1.00 88.38 135 LYS A C 1
ATOM 1092 O O . LYS A 1 135 ? 14.321 -12.491 36.021 1.00 88.38 135 LYS A O 1
ATOM 1097 N N . LEU A 1 136 ? 12.777 -11.560 37.379 1.00 88.12 136 LEU A N 1
ATOM 1098 C CA . LEU A 1 136 ? 12.806 -12.610 38.389 1.00 88.12 136 LEU A CA 1
ATOM 1099 C C . LEU A 1 136 ? 12.154 -13.879 37.832 1.00 88.12 136 LEU A C 1
ATOM 1101 O O . LEU A 1 136 ? 12.792 -14.928 37.845 1.00 88.12 136 LEU A O 1
ATOM 1105 N N . ASP A 1 137 ? 10.972 -13.746 37.225 1.00 86.56 137 ASP A N 1
ATOM 1106 C CA . ASP A 1 137 ? 10.255 -14.841 36.561 1.00 86.56 137 ASP A CA 1
ATOM 1107 C C . ASP A 1 137 ? 11.131 -15.486 35.477 1.00 86.56 137 ASP A C 1
ATOM 1109 O O . ASP A 1 137 ? 11.259 -16.707 35.409 1.00 86.56 137 ASP A O 1
ATOM 1113 N N . ALA A 1 138 ? 11.837 -14.676 34.681 1.00 87.75 138 ALA A N 1
ATOM 1114 C CA . ALA A 1 138 ? 12.725 -15.163 33.628 1.00 87.75 138 ALA A CA 1
ATOM 1115 C C . ALA A 1 138 ? 13.900 -16.018 34.144 1.00 87.75 138 ALA A C 1
ATOM 1117 O O . ALA A 1 138 ? 14.440 -16.822 33.383 1.00 87.75 138 ALA A O 1
ATOM 1118 N N . LYS A 1 139 ? 14.309 -15.904 35.418 1.00 86.81 139 LYS A N 1
ATOM 1119 C CA . LYS A 1 139 ? 15.373 -16.764 35.976 1.00 86.81 139 LYS A CA 1
ATOM 1120 C C . LYS A 1 139 ? 14.959 -18.235 36.057 1.00 86.81 139 LYS A C 1
ATOM 1122 O O . LYS A 1 139 ? 15.838 -19.092 36.020 1.00 86.81 139 LYS A O 1
ATOM 1127 N N . THR A 1 140 ? 13.656 -18.516 36.119 1.00 85.81 140 THR A N 1
ATOM 1128 C CA . THR A 1 140 ? 13.095 -19.878 36.183 1.00 85.81 140 THR A CA 1
ATOM 1129 C C . THR A 1 140 ? 13.133 -20.619 34.838 1.00 85.81 140 THR A C 1
ATOM 1131 O O . THR A 1 140 ? 12.930 -21.831 34.788 1.00 85.81 140 THR A O 1
ATOM 1134 N N . ILE A 1 141 ? 13.441 -19.918 33.739 1.00 88.69 141 ILE A N 1
ATOM 1135 C CA . ILE A 1 141 ? 13.535 -20.502 32.397 1.00 88.69 141 ILE A CA 1
ATOM 1136 C C . ILE A 1 141 ? 14.742 -21.450 32.331 1.00 88.69 141 ILE A C 1
ATOM 1138 O O . ILE A 1 141 ? 15.890 -21.019 32.459 1.00 88.69 141 ILE A O 1
ATOM 1142 N N . ARG A 1 142 ? 14.480 -22.741 32.077 1.00 87.00 142 ARG A N 1
ATOM 1143 C CA . ARG A 1 142 ? 15.509 -23.798 32.011 1.00 87.00 142 ARG A CA 1
ATOM 1144 C C . ARG A 1 142 ? 16.475 -23.625 30.835 1.00 87.00 142 ARG A C 1
ATOM 1146 O O . ARG A 1 142 ? 17.676 -23.809 30.995 1.00 87.00 142 ARG A O 1
ATOM 1153 N N . ASN A 1 143 ? 15.966 -23.262 29.656 1.00 88.31 143 ASN A N 1
ATOM 1154 C CA . ASN A 1 143 ? 16.794 -23.081 28.462 1.00 88.31 143 ASN A CA 1
ATOM 1155 C C . ASN A 1 143 ? 17.628 -21.791 28.576 1.00 88.31 143 ASN A C 1
ATOM 1157 O O . ASN A 1 143 ? 17.083 -20.684 28.568 1.00 88.31 143 ASN A O 1
ATOM 1161 N N . SER A 1 144 ? 18.952 -21.937 28.661 1.00 87.56 144 SER A N 1
ATOM 1162 C CA . SER A 1 144 ? 19.895 -20.834 28.879 1.00 87.56 144 SER A CA 1
ATOM 1163 C C . SER A 1 144 ? 19.870 -19.785 27.763 1.00 87.56 144 SER A C 1
ATOM 1165 O O . SER A 1 144 ? 19.875 -18.592 28.066 1.00 87.56 144 SER A O 1
ATOM 1167 N N . SER A 1 145 ? 19.771 -20.211 26.501 1.00 86.50 145 SER A N 1
ATOM 1168 C CA . SER A 1 145 ? 19.723 -19.325 25.330 1.00 86.50 145 SER A CA 1
ATOM 1169 C C . SER A 1 145 ? 18.438 -18.492 25.302 1.00 86.50 145 SER A C 1
ATOM 1171 O O . SER A 1 145 ? 18.478 -17.265 25.163 1.00 86.50 145 SER A O 1
ATOM 1173 N N . VAL A 1 146 ? 17.287 -19.137 25.526 1.00 87.31 146 VAL A N 1
ATOM 1174 C CA . VAL A 1 146 ? 15.988 -18.449 25.622 1.00 87.31 146 VAL A CA 1
ATOM 1175 C C . VAL A 1 146 ? 15.996 -17.470 26.793 1.00 87.31 146 VAL A C 1
ATOM 1177 O O . VAL A 1 146 ? 15.614 -16.312 26.632 1.00 87.31 146 VAL A O 1
ATOM 1180 N N . ARG A 1 147 ? 16.487 -17.899 27.960 1.00 90.19 147 ARG A N 1
ATOM 1181 C CA . ARG A 1 147 ? 16.605 -17.053 29.152 1.00 90.19 147 ARG A CA 1
ATOM 1182 C C . ARG A 1 147 ? 17.438 -15.802 28.884 1.00 90.19 147 ARG A C 1
ATOM 1184 O O . ARG A 1 147 ? 17.015 -14.703 29.237 1.00 90.19 147 ARG A O 1
ATOM 1191 N N . GLU A 1 148 ? 18.596 -15.940 28.243 1.00 88.06 148 GLU A N 1
ATOM 1192 C CA . GLU A 1 148 ? 19.463 -14.805 27.917 1.00 88.06 148 GLU A CA 1
ATOM 1193 C C . GLU A 1 148 ? 18.755 -13.802 26.994 1.00 88.06 148 GLU A C 1
ATOM 1195 O O . GLU A 1 148 ? 18.762 -12.595 27.252 1.00 88.06 148 GLU A O 1
ATOM 1200 N N . LYS A 1 149 ? 18.079 -14.299 25.953 1.00 87.81 149 LYS A N 1
ATOM 1201 C CA . LYS A 1 149 ? 17.282 -13.486 25.025 1.00 87.81 149 LYS A CA 1
ATOM 1202 C C . LYS A 1 149 ? 16.144 -12.744 25.731 1.00 87.81 149 LYS A C 1
ATOM 1204 O O . LYS A 1 149 ? 15.958 -11.547 25.507 1.00 87.81 149 LYS A O 1
ATOM 1209 N N . VAL A 1 150 ? 15.410 -13.418 26.613 1.00 89.50 150 VAL A N 1
ATOM 1210 C CA . VAL A 1 150 ? 14.317 -12.817 27.391 1.00 89.50 150 VAL A CA 1
ATOM 1211 C C . VAL A 1 150 ? 14.848 -11.729 28.326 1.00 89.50 150 VAL A C 1
ATOM 1213 O O . VAL A 1 150 ? 14.323 -10.617 28.340 1.00 89.50 150 VAL A O 1
ATOM 1216 N N . LEU A 1 151 ? 15.936 -11.990 29.056 1.00 89.69 151 LEU A N 1
ATOM 1217 C CA . LEU A 1 151 ? 16.563 -10.998 29.937 1.00 89.69 151 LEU A CA 1
ATOM 1218 C C . LEU A 1 151 ? 17.043 -9.763 29.164 1.00 89.69 151 LEU A C 1
ATOM 1220 O O . LEU A 1 151 ? 16.873 -8.632 29.628 1.00 89.69 151 LEU A O 1
ATOM 1224 N N . LYS A 1 152 ? 17.593 -9.963 27.964 1.00 88.38 152 LYS A N 1
ATOM 1225 C CA . LYS A 1 152 ? 17.964 -8.898 27.024 1.00 88.38 152 LYS A CA 1
ATOM 1226 C C . LYS A 1 152 ? 16.759 -8.031 26.626 1.00 88.38 152 LYS A C 1
ATOM 1228 O O . LYS A 1 152 ? 16.828 -6.805 26.754 1.00 88.38 152 LYS A O 1
ATOM 1233 N N . LEU A 1 153 ? 15.638 -8.641 26.233 1.00 90.00 153 LEU A N 1
ATOM 1234 C CA . LEU A 1 153 ? 14.388 -7.931 25.912 1.00 90.00 153 LEU A CA 1
ATOM 1235 C C . LEU A 1 153 ? 13.832 -7.162 27.121 1.00 90.00 153 LEU A C 1
ATOM 1237 O O . LEU A 1 153 ? 13.481 -5.988 27.010 1.00 90.00 153 LEU A O 1
ATOM 1241 N N . LEU A 1 154 ? 13.827 -7.772 28.308 1.00 91.00 154 LEU A N 1
ATOM 1242 C CA . LEU A 1 154 ? 13.369 -7.122 29.540 1.00 91.00 154 LEU A CA 1
ATOM 1243 C C . LEU A 1 154 ? 14.287 -5.974 29.978 1.00 91.00 154 LEU A C 1
ATOM 1245 O O . LEU A 1 154 ? 13.825 -4.986 30.557 1.00 91.00 154 LEU A O 1
ATOM 1249 N N . ASN A 1 155 ? 15.590 -6.065 29.708 1.00 90.44 155 ASN A N 1
ATOM 1250 C CA . ASN A 1 155 ? 16.531 -4.966 29.916 1.00 90.44 155 ASN A CA 1
ATOM 1251 C C . ASN A 1 155 ? 16.228 -3.784 28.991 1.00 90.44 155 ASN A C 1
ATOM 1253 O O . ASN A 1 155 ? 16.212 -2.644 29.466 1.00 90.44 155 ASN A O 1
ATOM 1257 N N . LEU A 1 156 ? 15.927 -4.047 27.716 1.00 90.81 156 LEU A N 1
ATOM 1258 C CA . LEU A 1 156 ? 15.468 -3.031 26.769 1.00 90.81 156 LEU A CA 1
ATOM 1259 C C . LEU A 1 156 ? 14.161 -2.384 27.250 1.00 90.81 156 LEU A C 1
ATOM 1261 O O . LEU A 1 156 ? 14.110 -1.162 27.382 1.00 90.81 156 LEU A O 1
ATOM 1265 N N . TYR A 1 157 ? 13.162 -3.184 27.632 1.00 92.38 157 TYR A N 1
ATOM 1266 C CA . TYR A 1 157 ? 11.897 -2.688 28.184 1.00 92.38 157 TYR A CA 1
ATOM 1267 C C . TYR A 1 157 ? 12.098 -1.846 29.461 1.00 92.38 157 TYR A C 1
ATOM 1269 O O . TYR A 1 157 ? 11.497 -0.782 29.626 1.00 92.38 157 TYR A O 1
ATOM 1277 N N . SER A 1 158 ? 13.016 -2.254 30.344 1.00 91.62 158 SER A N 1
ATOM 1278 C CA . SER A 1 158 ? 13.368 -1.492 31.555 1.00 91.62 158 SER A CA 1
ATOM 1279 C C . SER A 1 158 ? 14.026 -0.147 31.237 1.00 91.62 158 SER A C 1
ATOM 1281 O O . SER A 1 158 ? 13.839 0.826 31.967 1.00 91.62 158 SER A O 1
ATOM 1283 N N . ARG A 1 159 ? 14.878 -0.090 30.204 1.00 89.69 159 ARG A N 1
ATOM 1284 C CA . ARG A 1 159 ? 15.520 1.155 29.746 1.00 89.69 159 ARG A CA 1
ATOM 1285 C C . ARG A 1 159 ? 14.492 2.083 29.110 1.00 89.69 159 ARG A C 1
ATOM 1287 O O . ARG A 1 159 ? 14.472 3.262 29.443 1.00 89.69 159 ARG A O 1
ATOM 1294 N N . TYR A 1 160 ? 13.622 1.527 28.274 1.00 90.69 160 TYR A N 1
ATOM 1295 C CA . TYR A 1 160 ? 12.509 2.229 27.652 1.00 90.69 160 TYR A CA 1
ATOM 1296 C C . TYR A 1 160 ? 11.576 2.861 28.695 1.00 90.69 160 TYR A C 1
ATOM 1298 O O . TYR A 1 160 ? 11.407 4.075 28.703 1.00 90.69 160 TYR A O 1
ATOM 1306 N N . SER A 1 161 ? 11.090 2.081 29.664 1.00 90.25 161 SER A N 1
ATOM 1307 C CA . SER A 1 161 ? 10.188 2.583 30.715 1.00 90.25 161 SER A CA 1
ATOM 1308 C C . SER A 1 161 ? 10.827 3.683 31.575 1.00 90.25 161 SER A C 1
ATOM 1310 O O . SER A 1 161 ? 10.184 4.675 31.909 1.00 90.25 161 SER A O 1
ATOM 1312 N N . ARG A 1 162 ? 12.119 3.546 31.917 1.00 88.75 162 ARG A N 1
ATOM 1313 C CA . ARG A 1 162 ? 12.865 4.589 32.649 1.00 88.75 162 ARG A CA 1
ATOM 1314 C C . ARG A 1 162 ? 13.036 5.864 31.832 1.00 88.75 162 ARG A C 1
ATOM 1316 O O . ARG A 1 162 ? 12.992 6.954 32.395 1.00 88.75 162 ARG A O 1
ATOM 1323 N N . LEU A 1 163 ? 13.263 5.725 30.527 1.00 86.44 163 LEU A N 1
ATOM 1324 C CA . LEU A 1 163 ? 13.379 6.858 29.624 1.00 86.44 163 LEU A CA 1
ATOM 1325 C C . LEU A 1 163 ? 12.058 7.627 29.554 1.00 86.44 163 LEU A C 1
ATOM 1327 O O . LEU A 1 163 ? 12.092 8.832 29.773 1.00 86.44 163 LEU A O 1
ATOM 1331 N N . LEU A 1 164 ? 10.929 6.941 29.342 1.00 87.19 164 LEU A N 1
ATOM 1332 C CA . LEU A 1 164 ? 9.609 7.577 29.321 1.00 87.19 164 LEU A CA 1
ATOM 1333 C C . LEU A 1 164 ? 9.338 8.351 30.616 1.00 87.19 164 LEU A C 1
ATOM 1335 O O . LEU A 1 164 ? 9.061 9.546 30.571 1.00 87.19 164 LEU A O 1
ATOM 1339 N N . LYS A 1 165 ? 9.557 7.711 31.774 1.00 87.00 165 LYS A N 1
ATOM 1340 C CA . LYS A 1 165 ? 9.363 8.342 33.087 1.00 87.00 165 LYS A CA 1
ATOM 1341 C C . LYS A 1 165 ? 10.208 9.606 33.275 1.00 87.00 165 LYS A C 1
ATOM 1343 O O . LYS A 1 165 ? 9.708 10.606 33.772 1.00 87.00 165 LYS A O 1
ATOM 1348 N N . ARG A 1 166 ? 11.486 9.575 32.883 1.00 84.75 166 ARG A N 1
ATOM 1349 C CA . ARG A 1 166 ? 12.394 10.733 32.990 1.00 84.75 166 ARG A CA 1
ATOM 1350 C C . ARG A 1 166 ? 11.966 11.901 32.101 1.00 84.75 166 ARG A C 1
ATOM 1352 O O . ARG A 1 166 ? 12.295 13.038 32.405 1.00 84.75 166 ARG A O 1
ATOM 1359 N N . MET A 1 167 ? 11.289 11.612 30.997 1.00 79.62 167 MET A N 1
ATOM 1360 C CA . MET A 1 167 ? 10.881 12.607 30.005 1.00 79.62 167 MET A CA 1
ATOM 1361 C C . MET A 1 167 ? 9.417 13.028 30.159 1.00 79.62 167 MET A C 1
ATOM 1363 O O . MET A 1 167 ? 8.902 13.733 29.297 1.00 79.62 167 MET A O 1
ATOM 1367 N N . SER A 1 168 ? 8.758 12.603 31.243 1.00 83.81 168 SER A N 1
ATOM 1368 C CA . SER A 1 168 ? 7.329 12.827 31.476 1.00 83.81 168 SER A CA 1
ATOM 1369 C C . SER A 1 168 ? 6.469 12.362 30.296 1.00 83.81 168 SER A C 1
ATOM 1371 O O . SER A 1 168 ? 5.522 13.035 29.902 1.00 83.81 168 SER A O 1
ATOM 1373 N N . LEU A 1 169 ? 6.818 11.212 29.716 1.00 85.56 169 LEU A N 1
ATOM 1374 C CA . LEU A 1 169 ? 6.085 10.558 28.635 1.00 85.56 169 LEU A CA 1
ATOM 1375 C C . LEU A 1 169 ? 5.404 9.291 29.143 1.00 85.56 169 LEU A C 1
ATOM 1377 O O . LEU A 1 169 ? 5.916 8.636 30.054 1.00 85.56 169 LEU A O 1
ATOM 1381 N N . VAL A 1 170 ? 4.296 8.915 28.511 1.00 88.88 170 VAL A N 1
ATOM 1382 C CA . VAL A 1 170 ? 3.528 7.712 28.861 1.00 88.88 170 VAL A CA 1
ATOM 1383 C C . VAL A 1 170 ? 3.060 6.976 27.608 1.00 88.88 170 VAL A C 1
ATOM 1385 O O . VAL A 1 170 ? 2.705 7.606 26.612 1.00 88.88 170 VAL A O 1
ATOM 1388 N N . ASP A 1 171 ? 3.061 5.642 27.637 1.00 90.00 171 ASP A N 1
ATOM 1389 C CA . ASP A 1 171 ? 2.370 4.862 26.604 1.00 90.00 171 ASP A CA 1
ATOM 1390 C C . ASP A 1 171 ? 0.843 5.000 26.759 1.00 90.00 171 ASP A C 1
ATOM 1392 O O . ASP A 1 171 ? 0.360 5.203 27.878 1.00 90.00 171 ASP A O 1
ATOM 1396 N N . PRO A 1 172 ? 0.051 4.781 25.693 1.00 86.06 172 PRO A N 1
ATOM 1397 C CA . PRO A 1 172 ? -1.407 4.686 25.802 1.00 86.06 172 PRO A CA 1
ATOM 1398 C C . PRO A 1 172 ? -1.882 3.663 26.848 1.00 86.06 172 PRO A C 1
ATOM 1400 O O . PRO A 1 172 ? -2.884 3.878 27.529 1.00 86.06 172 PRO A O 1
ATOM 1403 N N . GLU A 1 173 ? -1.150 2.559 27.028 1.00 90.75 173 GLU A N 1
ATOM 1404 C CA . GLU A 1 173 ? -1.460 1.570 28.066 1.00 90.75 173 GLU A CA 1
ATOM 1405 C C . GLU A 1 173 ? -1.181 2.097 29.485 1.00 90.75 173 GLU A C 1
ATOM 1407 O O . GLU A 1 173 ? -1.907 1.764 30.424 1.00 90.75 173 GLU A O 1
ATOM 1412 N N . ASP A 1 174 ? -0.164 2.947 29.658 1.00 90.88 174 ASP A N 1
ATOM 1413 C CA . ASP A 1 174 ? 0.125 3.567 30.956 1.00 90.88 174 ASP A CA 1
ATOM 1414 C C . ASP A 1 174 ? -0.969 4.574 31.328 1.00 90.88 174 ASP A C 1
ATOM 1416 O O . ASP A 1 174 ? -1.378 4.608 32.482 1.00 90.88 174 ASP A O 1
ATOM 1420 N N . VAL A 1 175 ? -1.526 5.304 30.351 1.00 91.06 175 VAL A N 1
ATOM 1421 C CA . VAL A 1 175 ? -2.671 6.213 30.558 1.00 91.06 175 VAL A CA 1
ATOM 1422 C C . VAL A 1 175 ? -3.851 5.477 31.198 1.00 91.06 175 VAL A C 1
ATOM 1424 O O . VAL A 1 175 ? -4.432 5.941 32.180 1.00 91.06 175 VAL A O 1
ATOM 1427 N N . MET A 1 176 ? -4.194 4.287 30.692 1.00 92.19 176 MET A N 1
ATOM 1428 C CA . MET A 1 176 ? -5.251 3.472 31.294 1.00 92.19 176 MET A CA 1
ATOM 1429 C C . MET A 1 176 ? -4.880 3.013 32.704 1.00 92.19 176 MET A C 1
ATOM 1431 O O . MET A 1 176 ? -5.704 3.114 33.614 1.00 92.19 176 MET A O 1
ATOM 1435 N N . LYS A 1 177 ? -3.641 2.571 32.924 1.00 91.62 177 LYS A N 1
ATOM 1436 C CA . LYS A 1 177 ? -3.171 2.157 34.251 1.00 91.62 177 LYS A CA 1
ATOM 1437 C C . LYS A 1 177 ? -3.201 3.300 35.273 1.00 91.62 177 LYS A C 1
ATOM 1439 O O . LYS A 1 177 ? -3.672 3.100 36.396 1.00 91.62 177 LYS A O 1
ATOM 1444 N N . ASP A 1 178 ? -2.759 4.486 34.883 1.00 90.25 178 ASP A N 1
ATOM 1445 C CA . ASP A 1 178 ? -2.741 5.682 35.722 1.00 90.25 178 ASP A CA 1
ATOM 1446 C C . ASP A 1 178 ? -4.162 6.176 36.001 1.00 90.25 178 ASP A C 1
ATOM 1448 O O . ASP A 1 178 ? -4.468 6.536 37.139 1.00 90.25 178 ASP A O 1
ATOM 1452 N N . SER A 1 179 ? -5.072 6.074 35.023 1.00 90.81 179 SER A N 1
ATOM 1453 C CA . SER A 1 179 ? -6.492 6.385 35.223 1.00 90.81 179 SER A CA 1
ATOM 1454 C C . SER A 1 179 ? -7.137 5.511 36.304 1.00 90.81 179 SER A C 1
ATOM 1456 O O . SER A 1 179 ? -7.907 6.014 37.117 1.00 90.81 179 SER A O 1
ATOM 1458 N N . ILE A 1 180 ? -6.773 4.224 36.398 1.00 91.00 180 ILE A N 1
ATOM 1459 C CA . ILE A 1 180 ? -7.261 3.321 37.456 1.00 91.00 180 ILE A CA 1
ATOM 1460 C C . ILE A 1 180 ? -6.766 3.796 38.827 1.00 91.00 180 ILE A C 1
ATOM 1462 O O . ILE A 1 180 ? -7.524 3.809 39.800 1.00 91.00 180 ILE A O 1
ATOM 1466 N N . ALA A 1 181 ? -5.498 4.204 38.922 1.00 88.75 181 ALA A N 1
ATOM 1467 C CA . ALA A 1 181 ? -4.929 4.730 40.160 1.00 88.75 181 ALA A CA 1
ATOM 1468 C C . ALA A 1 181 ? -5.557 6.077 40.560 1.00 88.75 181 ALA A C 1
ATOM 1470 O O . ALA A 1 181 ? -5.853 6.291 41.739 1.00 88.75 181 ALA A O 1
ATOM 1471 N N . ALA A 1 182 ? -5.791 6.965 39.591 1.00 87.94 182 ALA A N 1
ATOM 1472 C CA . ALA A 1 182 ? -6.461 8.246 39.788 1.00 87.94 182 ALA A CA 1
ATOM 1473 C C . ALA A 1 182 ? -7.913 8.052 40.236 1.00 87.94 182 ALA A C 1
ATOM 1475 O O . ALA A 1 182 ? -8.346 8.675 41.208 1.00 87.94 182 ALA A O 1
ATOM 1476 N N . LEU A 1 183 ? -8.632 7.124 39.594 1.00 87.69 183 LEU A N 1
ATOM 1477 C CA . LEU A 1 183 ? -9.970 6.721 39.995 1.00 87.69 183 LEU A CA 1
ATOM 1478 C C . LEU A 1 183 ? -9.948 6.296 41.454 1.00 87.69 183 LEU A C 1
ATOM 1480 O O . LEU A 1 183 ? -10.561 7.001 42.239 1.00 87.69 183 LEU A O 1
ATOM 1484 N N . ARG A 1 184 ? -9.158 5.292 41.853 1.00 87.62 184 ARG A N 1
ATOM 1485 C CA . ARG A 1 184 ? -9.077 4.814 43.252 1.00 87.62 184 ARG A CA 1
ATOM 1486 C C . ARG A 1 184 ? -8.867 5.921 44.290 1.00 87.62 184 ARG A C 1
ATOM 1488 O O . ARG A 1 184 ? -9.445 5.846 45.369 1.00 87.62 184 ARG A O 1
ATOM 1495 N N . LYS A 1 185 ? -8.065 6.943 43.972 1.00 85.12 185 LYS A N 1
ATOM 1496 C CA . LYS A 1 185 ? -7.788 8.080 44.870 1.00 85.12 185 LYS A CA 1
ATOM 1497 C C . LYS A 1 185 ? -8.904 9.127 44.904 1.00 85.12 185 LYS A C 1
ATOM 1499 O O . LYS A 1 185 ? -9.058 9.823 45.904 1.00 85.12 185 LYS A O 1
ATOM 1504 N N . SER A 1 186 ? -9.661 9.279 43.821 1.00 80.69 186 SER A N 1
ATOM 1505 C CA . SER A 1 186 ? -10.690 10.316 43.718 1.00 80.69 186 SER A CA 1
ATOM 1506 C C . SER A 1 186 ? -11.902 10.021 44.615 1.00 80.69 186 SER A C 1
ATOM 1508 O O . SER A 1 186 ? -12.466 8.925 44.569 1.00 80.69 186 SER A O 1
ATOM 1510 N N . LYS A 1 187 ? -12.374 11.030 45.361 1.00 68.06 187 LYS A N 1
ATOM 1511 C CA . LYS A 1 187 ? -13.663 11.022 46.091 1.00 68.06 187 LYS A CA 1
ATOM 1512 C C . LYS A 1 187 ? -14.854 11.338 45.164 1.00 68.06 187 LYS A C 1
ATOM 1514 O O . LYS A 1 187 ? -15.777 12.048 45.548 1.00 68.06 187 LYS A O 1
ATOM 1519 N N . GLY A 1 188 ? -14.782 10.900 43.905 1.00 63.88 188 GLY A N 1
ATOM 1520 C CA . GLY A 1 188 ? -15.767 11.238 42.876 1.00 63.88 188 GLY A CA 1
ATOM 1521 C C . GLY A 1 188 ? -17.180 10.758 43.221 1.00 63.88 188 GLY A C 1
ATOM 1522 O O . GLY A 1 188 ? -17.360 9.764 43.925 1.00 63.88 188 GLY A O 1
ATOM 1523 N N . GLN A 1 189 ? -18.181 11.465 42.698 1.00 63.06 189 GLN A N 1
ATOM 1524 C CA . GLN A 1 189 ? -19.593 11.160 42.910 1.00 63.06 189 GLN A CA 1
ATOM 1525 C C . GLN A 1 189 ? -19.925 9.756 42.380 1.00 63.06 189 GLN A C 1
ATOM 1527 O O . GLN A 1 189 ? -19.584 9.401 41.248 1.00 63.06 189 GLN A O 1
ATOM 1532 N N . ARG A 1 190 ? -20.578 8.939 43.213 1.00 75.81 190 ARG A N 1
ATOM 1533 C CA . ARG A 1 190 ? -21.004 7.584 42.843 1.00 75.81 190 ARG A CA 1
ATOM 1534 C C . ARG A 1 190 ? -22.094 7.690 41.775 1.00 75.81 190 ARG A C 1
ATOM 1536 O O . ARG A 1 190 ? -23.141 8.275 42.038 1.00 75.81 190 ARG A O 1
ATOM 1543 N N . ARG A 1 191 ? -21.858 7.134 40.585 1.00 82.56 191 ARG A N 1
ATOM 1544 C CA . ARG A 1 191 ? -22.838 7.163 39.485 1.00 82.56 191 ARG A CA 1
ATOM 1545 C C . ARG A 1 191 ? -24.019 6.248 39.815 1.00 82.56 191 ARG A C 1
ATOM 1547 O O . ARG A 1 191 ? -23.841 5.204 40.453 1.00 82.56 191 ARG A O 1
ATOM 1554 N N . ASN A 1 192 ? -25.223 6.606 39.370 1.00 86.25 192 ASN A N 1
ATOM 1555 C CA . ASN A 1 192 ? -26.409 5.782 39.627 1.00 86.25 192 ASN A CA 1
ATOM 1556 C C . ASN A 1 192 ? -26.379 4.487 38.807 1.00 86.25 192 ASN A C 1
ATOM 1558 O O . ASN A 1 192 ? -26.702 3.424 39.340 1.00 86.25 192 ASN A O 1
ATOM 1562 N N . LEU A 1 193 ? -25.945 4.560 37.546 1.00 94.44 193 LEU A N 1
ATOM 1563 C CA . LEU A 1 193 ? -25.960 3.421 36.634 1.00 94.44 193 LEU A CA 1
ATOM 1564 C C . LEU A 1 193 ? -24.702 3.364 35.761 1.00 94.44 193 LEU A C 1
ATOM 1566 O O . LEU A 1 193 ? -24.358 4.336 35.092 1.00 94.44 193 LEU A O 1
ATOM 1570 N N . LEU A 1 194 ? -24.062 2.197 35.725 1.00 96.25 194 LEU A N 1
ATOM 1571 C CA . LEU A 1 194 ? -23.052 1.828 34.733 1.00 96.25 194 LEU A CA 1
ATOM 1572 C C . LEU A 1 194 ? -23.663 0.843 33.733 1.00 96.25 194 LEU A C 1
ATOM 1574 O O . LEU A 1 194 ? -24.271 -0.145 34.137 1.00 96.25 194 LEU A O 1
ATOM 1578 N N . VAL A 1 195 ? -23.469 1.077 32.440 1.00 96.75 195 VAL A N 1
ATOM 1579 C CA . VAL A 1 195 ? -23.884 0.160 31.373 1.00 96.75 195 VAL A CA 1
ATOM 1580 C C . VAL A 1 195 ? -22.660 -0.309 30.597 1.00 96.75 195 VAL A C 1
ATOM 1582 O O . VAL A 1 195 ? -21.893 0.516 30.104 1.00 96.75 195 VAL A O 1
ATOM 1585 N N . LEU A 1 196 ? -22.492 -1.625 30.470 1.00 96.19 196 LEU A N 1
ATOM 1586 C CA . LEU A 1 196 ? -21.480 -2.258 29.621 1.00 96.19 196 LEU A CA 1
ATOM 1587 C C . LEU A 1 196 ? -22.188 -2.920 28.428 1.00 96.19 196 LEU A C 1
ATOM 1589 O O . LEU A 1 196 ? -22.935 -3.881 28.619 1.00 96.19 196 LEU A O 1
ATOM 1593 N N . ASP A 1 197 ? -21.971 -2.418 27.208 1.00 94.31 197 ASP A N 1
ATOM 1594 C CA . ASP A 1 197 ? -22.650 -2.899 25.990 1.00 94.31 197 ASP A CA 1
ATOM 1595 C C . ASP A 1 197 ? -21.650 -3.277 24.886 1.00 94.31 197 ASP A C 1
ATOM 1597 O O . ASP A 1 197 ? -20.850 -2.454 24.437 1.00 94.31 197 ASP A O 1
ATOM 1601 N N . GLY A 1 198 ? -21.732 -4.526 24.416 1.00 87.62 198 GLY A N 1
ATOM 1602 C CA . GLY A 1 198 ? -21.005 -5.018 23.242 1.00 87.62 198 GLY A CA 1
ATOM 1603 C C . GLY A 1 198 ? -19.680 -5.724 23.540 1.00 87.62 198 GLY A C 1
ATOM 1604 O O . GLY A 1 198 ? -18.981 -6.106 22.601 1.00 87.62 198 GLY A O 1
ATOM 1605 N N . PHE A 1 199 ? -19.336 -5.915 24.815 1.00 91.12 199 PHE A N 1
ATOM 1606 C CA . PHE A 1 199 ? -18.143 -6.652 25.235 1.00 91.12 199 PHE A CA 1
ATOM 1607 C C . PHE A 1 199 ? -18.382 -8.165 25.202 1.00 91.12 199 PHE A C 1
ATOM 1609 O O . PHE A 1 199 ? -19.401 -8.661 25.674 1.00 91.12 199 PHE A O 1
ATOM 1616 N N . TYR A 1 200 ? -17.416 -8.892 24.652 1.00 88.75 200 TYR A N 1
ATOM 1617 C CA . TYR A 1 200 ? -17.375 -10.360 24.642 1.00 88.75 200 TYR A CA 1
ATOM 1618 C C . TYR A 1 200 ? -16.004 -10.898 25.068 1.00 88.75 200 TYR A C 1
ATOM 1620 O O . TYR A 1 200 ? -15.898 -12.052 25.461 1.00 88.75 200 TYR A O 1
ATOM 1628 N N . ASP A 1 201 ? -14.967 -10.062 25.017 1.00 89.50 201 ASP A N 1
ATOM 1629 C CA . ASP A 1 201 ? -13.703 -10.249 25.715 1.00 89.50 201 ASP A CA 1
ATOM 1630 C C . ASP A 1 201 ? -13.237 -8.895 26.265 1.00 89.50 201 ASP A C 1
ATOM 1632 O O . ASP A 1 201 ? -13.746 -7.840 25.862 1.00 89.50 201 ASP A O 1
ATOM 1636 N N . VAL A 1 202 ? -12.296 -8.945 27.207 1.00 91.06 202 VAL A N 1
ATOM 1637 C CA . VAL A 1 202 ? -11.565 -7.779 27.709 1.00 91.06 202 VAL A CA 1
ATOM 1638 C C . VAL A 1 202 ? -10.136 -8.182 28.046 1.00 91.06 202 VAL A C 1
ATOM 1640 O O . VAL A 1 202 ? -9.864 -9.319 28.446 1.00 91.06 202 VAL A O 1
ATOM 1643 N N . THR A 1 203 ? -9.214 -7.231 27.927 1.00 93.00 203 THR A N 1
ATOM 1644 C CA . THR A 1 203 ? -7.833 -7.416 28.387 1.00 93.00 203 THR A CA 1
ATOM 1645 C C . THR A 1 203 ? -7.742 -7.324 29.910 1.00 93.00 203 THR A C 1
ATOM 1647 O O . THR A 1 203 ? -8.619 -6.752 30.557 1.00 93.00 203 THR A O 1
ATOM 1650 N N . SER A 1 204 ? -6.657 -7.828 30.505 1.00 92.62 204 SER A N 1
ATOM 1651 C CA . SER A 1 204 ? -6.441 -7.749 31.959 1.00 92.62 204 SER A CA 1
ATOM 1652 C C . SER A 1 204 ? -6.457 -6.304 32.475 1.00 92.62 204 SER A C 1
ATOM 1654 O O . SER A 1 204 ? -6.989 -6.021 33.545 1.00 92.62 204 SER A O 1
ATOM 1656 N N . LEU A 1 205 ? -5.899 -5.360 31.710 1.00 92.94 205 LEU A N 1
ATOM 1657 C CA . LEU A 1 205 ? -5.913 -3.944 32.077 1.00 92.94 205 LEU A CA 1
ATOM 1658 C C . LEU A 1 205 ? -7.323 -3.330 31.988 1.00 92.94 205 LEU A C 1
ATOM 1660 O O . LEU A 1 205 ? -7.721 -2.573 32.875 1.00 92.94 205 LEU A O 1
ATOM 1664 N N . GLN A 1 206 ? -8.102 -3.693 30.965 1.00 94.44 206 GLN A N 1
ATOM 1665 C CA . GLN A 1 206 ? -9.504 -3.279 30.838 1.00 94.44 206 GLN A CA 1
ATOM 1666 C C . GLN A 1 206 ? -10.376 -3.862 31.952 1.00 94.44 206 GLN A C 1
ATOM 1668 O O . GLN A 1 206 ? -11.219 -3.157 32.499 1.00 94.44 206 GLN A O 1
ATOM 1673 N N . GLU A 1 207 ? -10.148 -5.120 32.324 1.00 94.12 207 GLU A N 1
ATOM 1674 C CA . GLU A 1 207 ? -10.812 -5.792 33.441 1.00 94.12 207 GLU A CA 1
ATOM 1675 C C . GLU A 1 207 ? -10.593 -5.040 34.761 1.00 94.12 207 GLU A C 1
ATOM 1677 O O . GLU A 1 207 ? -11.549 -4.770 35.488 1.00 94.12 207 GLU A O 1
ATOM 1682 N N . MET A 1 208 ? -9.353 -4.616 35.040 1.00 93.50 208 MET A N 1
ATOM 1683 C CA . MET A 1 208 ? -9.039 -3.808 36.223 1.00 93.50 208 MET A CA 1
ATOM 1684 C C . MET A 1 208 ? -9.793 -2.470 36.236 1.00 93.50 208 MET A C 1
ATOM 1686 O O . MET A 1 208 ? -10.262 -2.049 37.298 1.00 93.50 208 MET A O 1
ATOM 1690 N N . LEU A 1 209 ? -9.912 -1.806 35.080 1.00 93.94 209 LEU A N 1
ATOM 1691 C CA . LEU A 1 209 ? -10.666 -0.558 34.946 1.00 93.94 209 LEU A CA 1
ATOM 1692 C C . LEU A 1 209 ? -12.169 -0.789 35.138 1.00 93.94 209 LEU A C 1
ATOM 1694 O O . LEU A 1 209 ? -12.785 -0.090 35.937 1.00 93.94 209 LEU A O 1
ATOM 1698 N N . ILE A 1 210 ? -12.749 -1.793 34.476 1.00 95.00 210 ILE A N 1
ATOM 1699 C CA . ILE A 1 210 ? -14.165 -2.161 34.630 1.00 95.00 210 ILE A CA 1
ATOM 1700 C C . ILE A 1 210 ? -14.488 -2.460 36.096 1.00 95.00 210 ILE A C 1
ATOM 1702 O O . ILE A 1 210 ? -15.468 -1.931 36.620 1.00 95.00 210 ILE A O 1
ATOM 1706 N N . GLY A 1 211 ? -13.642 -3.230 36.786 1.00 93.69 211 GLY A N 1
ATOM 1707 C CA . GLY A 1 211 ? -13.826 -3.528 38.206 1.00 93.69 211 GLY A CA 1
ATOM 1708 C C . GLY A 1 211 ? -13.849 -2.269 39.080 1.00 93.69 211 GLY A C 1
ATOM 1709 O O . GLY A 1 211 ? -14.659 -2.170 40.000 1.00 93.69 211 GLY A O 1
ATOM 1710 N N . GLU A 1 212 ? -13.011 -1.272 38.783 1.00 92.44 212 GLU A N 1
ATOM 1711 C CA . GLU A 1 212 ? -13.027 0.010 39.502 1.00 92.44 212 GLU A CA 1
ATOM 1712 C C . GLU A 1 212 ? -14.285 0.840 39.204 1.00 92.44 212 GLU A C 1
ATOM 1714 O O . GLU A 1 212 ? -14.857 1.446 40.112 1.00 92.44 212 GLU A O 1
ATOM 1719 N N . LEU A 1 213 ? -14.768 0.827 37.958 1.00 92.75 213 LEU A N 1
ATOM 1720 C CA . LEU A 1 213 ? -16.016 1.497 37.580 1.00 92.75 213 LEU A CA 1
ATOM 1721 C C . LEU A 1 213 ? -17.232 0.863 38.267 1.00 92.75 213 LEU A C 1
ATOM 1723 O O . LEU A 1 213 ? -18.104 1.587 38.746 1.00 92.75 213 LEU A O 1
ATOM 1727 N N . ILE A 1 214 ? -17.271 -0.468 38.374 1.00 93.44 214 ILE A N 1
ATOM 1728 C CA . ILE A 1 214 ? -18.352 -1.200 39.051 1.00 93.44 214 ILE A CA 1
ATOM 1729 C C . ILE A 1 214 ? -18.433 -0.815 40.531 1.00 93.44 214 ILE A C 1
ATOM 1731 O O . ILE A 1 214 ? -19.526 -0.532 41.022 1.00 93.44 214 ILE A O 1
ATOM 1735 N N . ARG A 1 215 ? -17.297 -0.715 41.239 1.00 89.69 215 ARG A N 1
ATOM 1736 C CA . ARG A 1 215 ? -17.270 -0.273 42.652 1.00 89.69 215 ARG A CA 1
ATOM 1737 C C . ARG A 1 215 ? -17.860 1.128 42.847 1.00 89.69 215 ARG A C 1
ATOM 1739 O O . ARG A 1 215 ? -18.411 1.432 43.904 1.00 89.69 215 ARG A O 1
ATOM 1746 N N . ARG A 1 216 ? -17.766 1.975 41.819 1.00 88.44 216 ARG A N 1
ATOM 1747 C CA . ARG A 1 216 ? -18.204 3.381 41.810 1.00 88.44 216 ARG A CA 1
ATOM 1748 C C . ARG A 1 216 ? -19.602 3.594 41.233 1.00 88.44 216 ARG A C 1
ATOM 1750 O O . ARG A 1 216 ? -20.067 4.733 41.176 1.00 88.44 216 ARG A O 1
ATOM 1757 N N . ALA A 1 217 ? -20.291 2.523 40.856 1.00 91.75 217 ALA A N 1
ATOM 1758 C CA . ALA A 1 217 ? -21.686 2.556 40.450 1.00 91.75 217 ALA A CA 1
ATOM 1759 C C . ALA A 1 217 ? -22.593 2.063 41.590 1.00 91.75 217 ALA A C 1
ATOM 1761 O O . ALA A 1 217 ? -22.181 1.285 42.459 1.00 91.75 217 ALA A O 1
ATOM 1762 N N . ARG A 1 218 ? -23.844 2.533 41.634 1.00 91.25 218 ARG A N 1
ATOM 1763 C CA . ARG A 1 218 ? -24.881 1.935 42.497 1.00 91.25 218 ARG A CA 1
ATOM 1764 C C . ARG A 1 218 ? -25.418 0.643 41.878 1.00 91.25 218 ARG A C 1
ATOM 1766 O O . ARG A 1 218 ? -25.511 -0.378 42.560 1.00 91.25 218 ARG A O 1
ATOM 1773 N N . LYS A 1 219 ? -25.710 0.685 40.578 1.00 94.00 219 LYS A N 1
ATOM 1774 C CA . LYS A 1 219 ? -26.139 -0.457 39.768 1.00 94.00 219 LYS A CA 1
ATOM 1775 C C . LYS A 1 219 ? -25.283 -0.555 38.506 1.00 94.00 219 LYS A C 1
ATOM 1777 O O . LYS A 1 219 ? -24.978 0.465 37.893 1.00 94.00 219 LYS A O 1
ATOM 1782 N N . THR A 1 220 ? -24.948 -1.775 38.101 1.00 96.12 220 THR A N 1
ATOM 1783 C CA . THR A 1 220 ? -24.317 -2.053 36.803 1.00 96.12 220 THR A CA 1
ATOM 1784 C C . THR A 1 220 ? -25.240 -2.937 35.980 1.00 96.12 220 THR A C 1
ATOM 1786 O O . THR A 1 220 ? -25.798 -3.881 36.525 1.00 96.12 220 THR A O 1
ATOM 1789 N N . VAL A 1 221 ? -25.390 -2.660 34.688 1.00 96.19 221 VAL A N 1
ATOM 1790 C CA . VAL A 1 221 ? -26.044 -3.547 33.718 1.00 96.19 221 VAL A CA 1
ATOM 1791 C C . VAL A 1 221 ? -25.010 -3.939 32.670 1.00 96.19 221 VAL A C 1
ATOM 1793 O O . VAL A 1 221 ? -24.458 -3.073 31.992 1.00 96.19 221 VAL A O 1
ATOM 1796 N N . ALA A 1 222 ? -24.735 -5.232 32.540 1.00 95.25 222 ALA A N 1
ATOM 1797 C CA . ALA A 1 222 ? -23.799 -5.766 31.560 1.00 95.25 222 ALA A CA 1
ATOM 1798 C C . ALA A 1 222 ? -24.539 -6.639 30.545 1.00 95.25 222 ALA A C 1
ATOM 1800 O O . ALA A 1 222 ? -25.210 -7.600 30.918 1.00 95.25 222 ALA A O 1
ATOM 1801 N N . LEU A 1 223 ? -24.412 -6.302 29.261 1.00 93.06 223 LEU A N 1
ATOM 1802 C CA . LEU A 1 223 ? -24.925 -7.112 28.161 1.00 93.06 223 LEU A CA 1
ATOM 1803 C C . LEU A 1 223 ? -23.821 -8.067 27.692 1.00 93.06 223 LEU A C 1
ATOM 1805 O O . LEU A 1 223 ? -22.886 -7.642 27.014 1.00 93.06 223 LEU A O 1
ATOM 1809 N N . THR A 1 224 ? -23.935 -9.346 28.054 1.00 91.69 224 THR A N 1
ATOM 1810 C CA . THR A 1 224 ? -22.979 -10.413 27.701 1.00 91.69 224 THR A CA 1
ATOM 1811 C C . THR A 1 224 ? -23.589 -11.394 26.701 1.00 91.69 224 THR A C 1
ATOM 1813 O O . THR A 1 224 ? -24.730 -11.213 26.261 1.00 91.69 224 THR A O 1
ATOM 1816 N N . PHE A 1 225 ? -22.826 -12.411 26.299 1.00 90.00 225 PHE A N 1
ATOM 1817 C CA . PHE A 1 225 ? -23.278 -13.451 25.381 1.00 90.00 225 PHE A CA 1
ATOM 1818 C C . PHE A 1 225 ? -23.116 -14.836 26.010 1.00 90.00 225 PHE A C 1
ATOM 1820 O O . PHE A 1 225 ? -22.112 -15.081 26.671 1.00 90.00 225 PHE A O 1
ATOM 1827 N N . ASP A 1 226 ? -24.082 -15.719 25.769 1.00 89.38 226 ASP A N 1
ATOM 1828 C CA . ASP A 1 226 ? -24.109 -17.108 26.239 1.00 89.38 226 ASP A CA 1
ATOM 1829 C C . ASP A 1 226 ? -24.734 -18.017 25.166 1.00 89.38 226 ASP A C 1
ATOM 1831 O O . ASP A 1 226 ? -25.502 -17.558 24.316 1.00 89.38 226 ASP A O 1
ATOM 1835 N N . GLY A 1 227 ? -24.387 -19.299 25.203 1.00 86.62 227 GLY A N 1
ATOM 1836 C CA . GLY A 1 227 ? -24.824 -20.323 24.260 1.00 86.62 227 GLY A CA 1
ATOM 1837 C C . GLY A 1 227 ? -24.122 -21.660 24.497 1.00 86.62 227 GLY A C 1
ATOM 1838 O O . GLY A 1 227 ? -23.270 -21.786 25.382 1.00 86.62 227 GLY A O 1
ATOM 1839 N N . GLU A 1 228 ? -24.506 -22.677 23.731 1.00 82.69 228 GLU A N 1
ATOM 1840 C CA . GLU A 1 228 ? -24.021 -24.054 23.912 1.00 82.69 228 GLU A CA 1
ATOM 1841 C C . GLU A 1 228 ? -22.722 -24.332 23.142 1.00 82.69 228 GLU A C 1
ATOM 1843 O O . GLU A 1 228 ? -21.862 -25.048 23.649 1.00 82.69 228 GLU A O 1
ATOM 1848 N N . ASP A 1 229 ? -22.536 -23.693 21.981 1.00 83.19 229 ASP A N 1
ATOM 1849 C CA . ASP A 1 229 ? -21.357 -23.863 21.125 1.00 83.19 229 ASP A CA 1
ATOM 1850 C C . ASP A 1 229 ? -20.032 -23.495 21.833 1.00 83.19 229 ASP A C 1
ATOM 1852 O O . ASP A 1 229 ? -19.961 -22.548 22.627 1.00 83.19 229 ASP A O 1
ATOM 1856 N N . GLU A 1 230 ? -18.932 -24.158 21.450 1.00 86.00 230 GLU A N 1
ATOM 1857 C CA . GLU A 1 230 ? -17.580 -23.895 21.980 1.00 86.00 230 GLU A CA 1
ATOM 1858 C C . GLU A 1 230 ? -17.132 -22.435 21.786 1.00 86.00 230 GLU A C 1
ATOM 1860 O O . GLU A 1 230 ? -16.443 -21.867 22.637 1.00 86.00 230 GLU A O 1
ATOM 1865 N N . ILE A 1 231 ? -17.613 -21.774 20.726 1.00 86.81 231 ILE A N 1
ATOM 1866 C CA . ILE A 1 231 ? -17.334 -20.357 20.455 1.00 86.81 231 ILE A CA 1
ATOM 1867 C C . ILE A 1 231 ? -17.754 -19.435 21.614 1.00 86.81 231 ILE A C 1
ATOM 1869 O O . ILE A 1 231 ? -17.199 -18.349 21.757 1.00 86.81 231 ILE A O 1
ATOM 1873 N N . TYR A 1 232 ? -18.682 -19.847 22.489 1.00 89.50 232 TYR A N 1
ATOM 1874 C CA . TYR A 1 232 ? -19.087 -19.065 23.664 1.00 89.50 232 TYR A CA 1
ATOM 1875 C C . TYR A 1 232 ? -18.112 -19.169 24.851 1.00 89.50 232 TYR A C 1
ATOM 1877 O O . TYR A 1 232 ? -18.302 -18.467 25.845 1.00 89.50 232 TYR A O 1
ATOM 1885 N N . ARG A 1 233 ? -17.034 -19.963 24.765 1.00 91.44 233 ARG A N 1
ATOM 1886 C CA . ARG A 1 233 ? -16.021 -20.108 25.832 1.00 91.44 233 ARG A CA 1
ATOM 1887 C C . ARG A 1 233 ? -15.433 -18.768 26.287 1.00 91.44 233 ARG A C 1
ATOM 1889 O O . ARG A 1 233 ? -15.314 -18.523 27.485 1.00 91.44 233 ARG A O 1
ATOM 1896 N N . ILE A 1 234 ? -15.084 -17.891 25.346 1.00 91.38 234 ILE A N 1
ATOM 1897 C CA . ILE A 1 234 ? -14.493 -16.575 25.644 1.00 91.38 234 ILE A CA 1
ATOM 1898 C C . ILE A 1 234 ? -15.525 -15.626 26.298 1.00 91.38 234 ILE A C 1
ATOM 1900 O O . ILE A 1 234 ? -15.223 -15.099 27.372 1.00 91.38 234 ILE A O 1
ATOM 1904 N N . PRO A 1 235 ? -16.746 -15.438 25.745 1.00 92.62 235 PRO A N 1
ATOM 1905 C CA . PRO A 1 235 ? -17.810 -14.694 26.424 1.00 92.62 235 PRO A CA 1
ATOM 1906 C C . PRO A 1 235 ? -18.133 -15.199 27.834 1.00 92.62 235 PRO A C 1
ATOM 1908 O O . PRO A 1 235 ? -18.263 -14.385 28.748 1.00 92.62 235 PRO A O 1
ATOM 1911 N N . LYS A 1 236 ? -18.195 -16.523 28.035 1.00 91.88 236 LYS A N 1
ATOM 1912 C CA . LYS A 1 236 ? -18.416 -17.135 29.356 1.00 91.88 236 LYS A CA 1
ATOM 1913 C C . LYS A 1 236 ? -17.290 -16.796 30.329 1.00 91.88 236 LYS A C 1
ATOM 1915 O O . LYS A 1 236 ? -17.554 -16.428 31.466 1.00 91.88 236 LYS A O 1
ATOM 1920 N N . ALA A 1 237 ? -16.035 -16.826 29.882 1.00 91.56 237 ALA A N 1
ATOM 1921 C CA . ALA A 1 237 ? -14.911 -16.401 30.716 1.00 91.56 237 ALA A CA 1
ATOM 1922 C C . ALA A 1 237 ? -15.010 -14.917 31.122 1.00 91.56 237 ALA A C 1
ATOM 1924 O O . ALA A 1 237 ? -14.647 -14.558 32.242 1.00 91.56 237 ALA A O 1
ATOM 1925 N N . PHE A 1 238 ? -15.512 -14.043 30.243 1.00 92.12 238 PHE A N 1
ATOM 1926 C CA . PHE A 1 238 ? -15.777 -12.645 30.594 1.00 92.12 238 PHE A CA 1
ATOM 1927 C C . PHE A 1 238 ? -16.940 -12.501 31.587 1.00 92.12 238 PHE A C 1
ATOM 1929 O O . PHE A 1 238 ? -16.855 -11.713 32.527 1.00 92.12 238 PHE A O 1
ATOM 1936 N N . GLU A 1 239 ? -18.002 -13.284 31.419 1.00 92.88 239 GLU A N 1
ATOM 1937 C CA . GLU A 1 239 ? -19.117 -13.343 32.361 1.00 92.88 239 GLU A CA 1
ATOM 1938 C C . GLU A 1 239 ? -18.670 -13.773 33.766 1.00 92.88 239 GLU A C 1
ATOM 1940 O O . GLU A 1 239 ? -19.006 -13.100 34.741 1.00 92.88 239 GLU A O 1
ATOM 1945 N N . GLU A 1 240 ? -17.876 -14.839 33.880 1.00 92.69 240 GLU A N 1
ATOM 1946 C CA . GLU A 1 240 ? -17.350 -15.314 35.167 1.00 92.69 240 GLU A CA 1
ATOM 1947 C C . GLU A 1 240 ? -16.505 -14.245 35.870 1.00 92.69 240 GLU A C 1
ATOM 1949 O O . GLU A 1 240 ? -16.640 -14.019 37.075 1.00 92.69 240 GLU A O 1
ATOM 1954 N N . LYS A 1 241 ? -15.706 -13.488 35.108 1.00 92.50 241 LYS A N 1
ATOM 1955 C CA . LYS A 1 241 ? -14.975 -12.332 35.646 1.00 92.50 241 LYS A CA 1
ATOM 1956 C C . LYS A 1 241 ? -15.919 -11.283 36.225 1.00 92.50 241 LYS A C 1
ATOM 1958 O O . LYS A 1 241 ? -15.658 -10.778 37.312 1.00 92.50 241 LYS A O 1
ATOM 1963 N N . LEU A 1 242 ? -17.023 -10.963 35.543 1.00 93.19 242 LEU A N 1
ATOM 1964 C CA . LEU A 1 242 ? -18.014 -10.007 36.051 1.00 93.19 242 LEU A CA 1
ATOM 1965 C C . LEU A 1 242 ? -18.698 -10.508 37.330 1.00 93.19 242 LEU A C 1
ATOM 1967 O O . LEU A 1 242 ? -18.874 -9.717 38.259 1.00 93.19 242 LEU A O 1
ATOM 1971 N N . LYS A 1 243 ? -19.039 -11.802 37.410 1.00 92.81 243 LYS A N 1
ATOM 1972 C CA . LYS A 1 243 ? -19.613 -12.421 38.622 1.00 92.81 243 LYS A CA 1
ATOM 1973 C C . LYS A 1 243 ? -18.675 -12.290 39.825 1.00 92.81 243 LYS A C 1
ATOM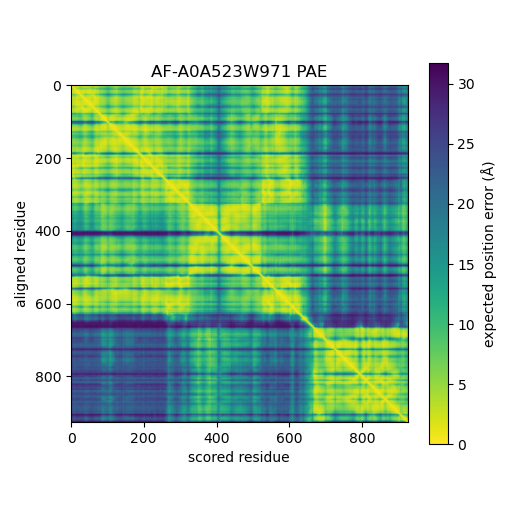 1975 O O . LYS A 1 243 ? -19.140 -12.025 40.931 1.00 92.81 243 LYS A O 1
ATOM 1980 N N . GLY A 1 244 ? -17.363 -12.394 39.601 1.00 91.69 244 GLY A N 1
ATOM 1981 C CA . GLY A 1 244 ? -16.334 -12.222 40.632 1.00 91.69 244 GLY A CA 1
ATOM 1982 C C . GLY A 1 244 ? -16.111 -10.780 41.113 1.00 91.69 244 GLY A C 1
ATOM 1983 O O . GLY A 1 244 ? -15.419 -10.575 42.109 1.00 91.69 244 GLY A O 1
ATOM 1984 N N . MET A 1 245 ? -16.673 -9.761 40.448 1.00 92.00 245 MET A N 1
ATOM 1985 C CA . MET A 1 245 ? -16.438 -8.345 40.789 1.00 92.00 245 MET A CA 1
ATOM 1986 C C . MET A 1 245 ? -17.399 -7.775 41.846 1.00 92.00 245 MET A C 1
ATOM 1988 O O . MET A 1 245 ? -17.174 -6.659 42.322 1.00 92.00 245 MET A O 1
ATOM 1992 N N . GLY A 1 246 ? -18.455 -8.501 42.225 1.00 86.94 246 GLY A N 1
ATOM 1993 C CA . GLY A 1 246 ? -19.393 -8.096 43.276 1.00 86.94 246 GLY A CA 1
ATOM 1994 C C . GLY A 1 246 ? -20.716 -8.864 43.242 1.00 86.94 246 GLY A C 1
ATOM 1995 O O . GLY A 1 246 ? -20.906 -9.766 42.430 1.00 86.94 246 GLY A O 1
ATOM 1996 N N . GLU A 1 247 ? -21.656 -8.482 44.114 1.00 89.44 247 GLU A N 1
ATOM 1997 C CA . GLU A 1 247 ? -23.013 -9.048 44.121 1.00 89.44 247 GLU A CA 1
ATOM 1998 C C . GLU A 1 247 ? -23.669 -8.925 42.747 1.00 89.44 247 GLU A C 1
ATOM 2000 O O . GLU A 1 247 ? -23.757 -7.819 42.195 1.00 89.44 247 GLU A O 1
ATOM 2005 N N . HIS A 1 248 ? -24.174 -10.037 42.220 1.00 92.69 248 HIS A N 1
ATOM 2006 C CA . HIS A 1 248 ? -24.695 -10.108 40.865 1.00 92.69 248 HIS A CA 1
ATOM 2007 C C . HIS A 1 248 ? -26.071 -10.776 40.791 1.00 92.69 248 HIS A C 1
ATOM 2009 O O . HIS A 1 248 ? -26.440 -11.607 41.614 1.00 92.69 248 HIS A O 1
ATOM 2015 N N . LYS A 1 249 ? -26.823 -10.403 39.756 1.00 94.06 249 LYS A N 1
ATOM 2016 C CA . LYS A 1 249 ? -28.050 -11.048 39.300 1.00 94.06 249 LYS A CA 1
ATOM 2017 C C . LYS A 1 249 ? -27.828 -11.475 37.857 1.00 94.06 249 LYS A C 1
ATOM 2019 O O . LYS A 1 249 ? -27.598 -10.626 36.997 1.00 94.06 249 LYS A O 1
ATOM 2024 N N . PHE A 1 250 ? -27.913 -12.772 37.601 1.00 92.25 250 PHE A N 1
ATOM 2025 C CA . PHE A 1 250 ? -27.814 -13.318 36.255 1.00 92.25 250 PHE A CA 1
ATOM 2026 C C . PHE A 1 250 ? -29.206 -13.454 35.632 1.00 92.25 250 PHE A C 1
ATOM 2028 O O . PHE A 1 250 ? -30.125 -13.980 36.258 1.00 92.25 250 PHE A O 1
ATOM 2035 N N . ILE A 1 251 ? -29.366 -12.954 34.411 1.00 91.12 251 ILE A N 1
ATOM 2036 C CA . ILE A 1 251 ? -30.596 -13.029 33.628 1.00 91.12 251 ILE A CA 1
ATOM 2037 C C . ILE A 1 251 ? -30.239 -13.673 32.295 1.00 91.12 251 ILE A C 1
ATOM 2039 O O . ILE A 1 251 ? -29.605 -13.049 31.440 1.00 91.12 251 ILE A O 1
ATOM 2043 N N . LYS A 1 252 ? -30.668 -14.922 32.120 1.00 86.88 252 LYS A N 1
ATOM 2044 C CA . LYS A 1 252 ? -30.553 -15.625 30.847 1.00 86.88 252 LYS A CA 1
ATOM 2045 C C . LYS A 1 252 ? -31.720 -15.218 29.951 1.00 86.88 252 LYS A C 1
ATOM 2047 O O . LYS A 1 252 ? -32.875 -15.482 30.276 1.00 86.88 252 LYS A O 1
ATOM 2052 N N . GLU A 1 253 ? -31.428 -14.532 28.852 1.00 83.38 253 GLU A N 1
ATOM 2053 C CA . GLU A 1 253 ? -32.418 -14.264 27.810 1.00 83.38 253 GLU A CA 1
ATOM 2054 C C . GLU A 1 253 ? -32.642 -15.522 26.948 1.00 83.38 253 GLU A C 1
ATOM 2056 O O . GLU A 1 253 ? -31.755 -16.378 26.873 1.00 83.38 253 GLU A O 1
ATOM 2061 N N . PRO A 1 254 ? -33.797 -15.645 26.263 1.00 76.06 254 PRO A N 1
ATOM 2062 C CA . PRO A 1 254 ? -34.047 -16.753 25.346 1.00 76.06 254 PRO A CA 1
ATOM 2063 C C . PRO A 1 254 ? -32.935 -16.879 24.298 1.00 76.06 254 PRO A C 1
ATOM 2065 O O . PRO A 1 254 ? -32.607 -15.902 23.614 1.00 76.06 254 PRO A O 1
ATOM 2068 N N . LEU A 1 255 ? -32.387 -18.088 24.157 1.00 68.38 255 LEU A N 1
ATOM 2069 C CA . LEU A 1 255 ? -31.369 -18.447 23.165 1.00 68.38 255 LEU A CA 1
ATOM 2070 C C . LEU A 1 255 ? -31.995 -18.666 21.775 1.00 68.38 255 LEU A C 1
ATOM 2072 O O . LEU A 1 255 ? -31.723 -19.654 21.107 1.00 68.38 255 LEU A O 1
ATOM 2076 N N . GLU A 1 256 ? -32.859 -17.754 21.333 1.00 66.69 256 GLU A N 1
ATOM 2077 C CA . GLU A 1 256 ? -33.366 -17.778 19.960 1.00 66.69 256 GLU A CA 1
ATOM 2078 C C . GLU A 1 256 ? -32.199 -17.488 19.001 1.00 66.69 256 GLU A C 1
ATOM 2080 O O . GLU A 1 256 ? -31.593 -16.411 19.047 1.00 66.69 256 GLU A O 1
ATOM 2085 N N . GLU A 1 257 ? -31.856 -18.454 18.146 1.00 64.94 257 GLU A N 1
ATOM 2086 C CA . GLU A 1 257 ? -30.922 -18.271 17.034 1.00 64.94 257 GLU A CA 1
ATOM 2087 C C . GLU A 1 257 ? -31.712 -18.092 15.733 1.00 64.94 257 GLU A C 1
ATOM 2089 O O . GLU A 1 257 ? -31.886 -19.023 14.952 1.00 64.94 257 GLU A O 1
ATOM 2094 N N . ASP A 1 258 ? -32.184 -16.870 15.472 1.00 66.38 258 ASP A N 1
ATOM 2095 C CA . ASP A 1 258 ? -32.608 -16.502 14.119 1.00 66.38 258 ASP A CA 1
ATOM 2096 C C . ASP A 1 258 ? -31.368 -16.472 13.214 1.00 66.38 258 ASP A C 1
ATOM 2098 O O . ASP A 1 258 ? -30.718 -15.428 13.070 1.00 66.38 258 ASP A O 1
ATOM 2102 N N . LEU A 1 259 ? -31.019 -17.605 12.609 1.00 72.75 259 LEU A N 1
ATOM 2103 C CA . LEU A 1 259 ? -29.906 -17.650 11.670 1.00 72.75 259 LEU A CA 1
ATOM 2104 C C . LEU A 1 259 ? -30.251 -16.819 10.424 1.00 72.75 259 LEU A C 1
ATOM 2106 O O . LEU A 1 259 ? -31.308 -17.018 9.815 1.00 72.75 259 LEU A O 1
ATOM 2110 N N . PRO A 1 260 ? -29.387 -15.872 10.020 1.00 84.31 260 PRO A N 1
ATOM 2111 C CA . PRO A 1 260 ? -29.619 -15.114 8.803 1.00 84.31 260 PRO A CA 1
ATOM 2112 C C . PRO A 1 260 ? -29.488 -16.023 7.581 1.00 84.31 260 PRO A C 1
ATOM 2114 O O . PRO A 1 260 ? -28.742 -17.001 7.587 1.00 84.31 260 PRO A O 1
ATOM 2117 N N . GLN A 1 261 ? -30.159 -15.658 6.489 1.00 89.12 261 GLN A N 1
ATOM 2118 C CA . GLN A 1 261 ? -29.923 -16.323 5.209 1.00 89.12 261 GLN A CA 1
ATOM 2119 C C . GLN A 1 261 ? -28.519 -15.975 4.709 1.00 89.12 261 GLN A C 1
ATOM 2121 O O . GLN A 1 261 ? -28.197 -14.792 4.557 1.00 89.12 261 GLN A O 1
ATOM 2126 N N . ILE A 1 262 ? -27.705 -16.999 4.450 1.00 93.88 262 ILE A N 1
ATOM 2127 C CA . ILE A 1 262 ? -26.320 -16.856 3.999 1.00 93.88 262 ILE A CA 1
ATOM 2128 C C . ILE A 1 262 ? -26.236 -17.192 2.509 1.00 93.88 262 ILE A C 1
ATOM 2130 O O . ILE A 1 262 ? -26.673 -18.255 2.076 1.00 93.88 262 ILE A O 1
ATOM 2134 N N . GLU A 1 263 ? -25.653 -16.283 1.738 1.00 94.00 263 GLU A N 1
ATOM 2135 C CA . GLU A 1 263 ? -25.244 -16.483 0.349 1.00 94.00 263 GLU A CA 1
ATOM 2136 C C . GLU A 1 263 ? -23.726 -16.313 0.265 1.00 94.00 263 GLU A C 1
ATOM 2138 O O . GLU A 1 263 ? -23.164 -15.481 0.978 1.00 94.00 263 GLU A O 1
ATOM 2143 N N . SER A 1 264 ? -23.056 -17.072 -0.601 1.00 94.88 264 SER A N 1
ATOM 2144 C CA . SER A 1 264 ? -21.622 -16.924 -0.834 1.00 94.88 264 SER A CA 1
ATOM 2145 C C . SER A 1 264 ? -21.273 -16.795 -2.313 1.00 94.88 264 SER A C 1
ATOM 2147 O O . SER A 1 264 ? -21.994 -17.264 -3.194 1.00 94.88 264 SER A O 1
ATOM 2149 N N . SER A 1 265 ? -20.171 -16.111 -2.604 1.00 94.56 265 SER A N 1
ATOM 2150 C CA . SER A 1 265 ? -19.687 -15.887 -3.968 1.00 94.56 265 SER A CA 1
ATOM 2151 C C . SER A 1 265 ? -18.163 -15.822 -3.996 1.00 94.56 265 SER A C 1
ATOM 2153 O O . SER A 1 265 ? -17.554 -15.181 -3.147 1.00 94.56 265 SER A O 1
ATOM 2155 N N . ALA A 1 266 ? -17.549 -16.449 -4.996 1.00 94.19 266 ALA A N 1
ATOM 2156 C CA . ALA A 1 266 ? -16.123 -16.295 -5.275 1.00 94.19 266 ALA A CA 1
ATOM 2157 C C . ALA A 1 266 ? -15.922 -15.396 -6.500 1.00 94.19 266 ALA A C 1
ATOM 2159 O O . ALA A 1 266 ? -16.753 -15.413 -7.413 1.00 94.19 266 ALA A O 1
ATOM 2160 N N . TYR A 1 267 ? -14.826 -14.645 -6.550 1.00 92.75 267 TYR A N 1
ATOM 2161 C CA . TYR A 1 267 ? -14.487 -13.736 -7.656 1.00 92.75 267 TYR A CA 1
ATOM 2162 C C . TYR A 1 267 ? -13.050 -13.943 -8.112 1.00 92.75 267 TYR A C 1
ATOM 2164 O O . TYR A 1 267 ? -12.267 -14.533 -7.378 1.00 92.75 267 TYR A O 1
ATOM 2172 N N . LYS A 1 268 ? -12.663 -13.492 -9.312 1.00 90.56 268 LYS A N 1
ATOM 2173 C CA . LYS A 1 268 ? -11.283 -13.711 -9.767 1.00 90.56 268 LYS A CA 1
ATOM 2174 C C . LYS A 1 268 ? -10.298 -12.905 -8.923 1.00 90.56 268 LYS A C 1
ATOM 2176 O O . LYS A 1 268 ? -9.342 -13.474 -8.410 1.00 90.56 268 LYS A O 1
ATOM 2181 N N . THR A 1 269 ? -10.558 -11.612 -8.749 1.00 92.19 269 THR A N 1
ATOM 2182 C CA . THR A 1 269 ? -9.659 -10.662 -8.075 1.00 92.19 269 THR A CA 1
ATOM 2183 C C . THR A 1 269 ? -10.386 -9.880 -6.979 1.00 92.19 269 THR A C 1
ATOM 2185 O O . THR A 1 269 ? -11.618 -9.840 -6.948 1.00 92.19 269 THR A O 1
ATOM 2188 N N . ARG A 1 270 ? -9.627 -9.204 -6.102 1.00 92.31 270 ARG A N 1
ATOM 2189 C CA . ARG A 1 270 ? -10.181 -8.296 -5.076 1.00 92.31 270 ARG A CA 1
ATOM 2190 C C . ARG A 1 270 ? -11.012 -7.155 -5.680 1.00 92.31 270 ARG A C 1
ATOM 2192 O O . ARG A 1 270 ? -12.033 -6.768 -5.120 1.00 92.31 270 ARG A O 1
ATOM 2199 N N . GLU A 1 271 ? -10.603 -6.620 -6.832 1.00 91.69 271 GLU A N 1
ATOM 2200 C CA . GLU A 1 271 ? -11.370 -5.567 -7.510 1.00 91.69 271 GLU A CA 1
ATOM 2201 C C . GLU A 1 271 ? -12.718 -6.090 -8.029 1.00 91.69 271 GLU A C 1
ATOM 2203 O O . GLU A 1 271 ? -13.745 -5.435 -7.837 1.00 91.69 271 GLU A O 1
ATOM 2208 N N . GLU A 1 272 ? -12.732 -7.281 -8.642 1.00 90.88 272 GLU A N 1
ATOM 2209 C CA . GLU A 1 272 ? -13.970 -7.926 -9.098 1.00 90.88 272 GLU A CA 1
ATOM 2210 C C . GLU A 1 272 ? -14.896 -8.276 -7.931 1.00 90.88 272 GLU A C 1
ATOM 2212 O O . GLU A 1 272 ? -16.114 -8.148 -8.055 1.00 90.88 272 GLU A O 1
ATOM 2217 N N . GLU A 1 273 ? -14.334 -8.678 -6.791 1.00 94.81 273 GLU A N 1
ATOM 2218 C CA . GLU A 1 273 ? -15.101 -8.933 -5.575 1.00 94.81 273 GLU A CA 1
ATOM 2219 C C . GLU A 1 273 ? -15.839 -7.688 -5.097 1.00 94.81 273 GLU A C 1
ATOM 2221 O O . GLU A 1 273 ? -17.049 -7.732 -4.869 1.00 94.81 273 GLU A O 1
ATOM 2226 N N . VAL A 1 274 ? -15.138 -6.560 -4.973 1.00 94.75 274 VAL A N 1
ATOM 2227 C CA . VAL A 1 274 ? -15.772 -5.322 -4.514 1.00 94.75 274 VAL A CA 1
ATOM 2228 C C . VAL A 1 274 ? -16.789 -4.806 -5.527 1.00 94.75 274 VAL A C 1
ATOM 2230 O O . VAL A 1 274 ? -17.849 -4.309 -5.141 1.00 94.75 274 VAL A O 1
ATOM 2233 N N . GLU A 1 275 ? -16.517 -4.968 -6.822 1.00 91.88 275 GLU A N 1
ATOM 2234 C CA . GLU A 1 275 ? -17.503 -4.700 -7.865 1.00 91.88 275 GLU A CA 1
ATOM 2235 C C . GLU A 1 275 ? -18.739 -5.607 -7.730 1.00 91.88 275 GLU A C 1
ATOM 2237 O O . GLU A 1 275 ? -19.869 -5.136 -7.886 1.00 91.88 275 GLU A O 1
ATOM 2242 N N . GLY A 1 276 ? -18.553 -6.877 -7.373 1.00 90.88 276 GLY A N 1
ATOM 2243 C CA . GLY A 1 276 ? -19.635 -7.809 -7.071 1.00 90.88 276 GLY A CA 1
ATOM 2244 C C . GLY A 1 276 ? -20.479 -7.407 -5.880 1.00 90.88 276 GLY A C 1
ATOM 2245 O O . GLY A 1 276 ? -21.707 -7.382 -5.974 1.00 90.88 276 GLY A O 1
ATOM 2246 N N . ILE A 1 277 ? -19.827 -7.024 -4.784 1.00 95.00 277 ILE A N 1
ATOM 2247 C CA . ILE A 1 277 ? -20.486 -6.494 -3.589 1.00 95.00 277 ILE A CA 1
ATOM 2248 C C . ILE A 1 277 ? -21.323 -5.261 -3.956 1.00 95.00 277 ILE A C 1
ATOM 2250 O O . ILE A 1 277 ? -22.501 -5.198 -3.605 1.00 95.00 277 ILE A O 1
ATOM 2254 N N . ALA A 1 278 ? -20.763 -4.307 -4.706 1.00 92.88 278 ALA A N 1
ATOM 2255 C CA . ALA A 1 278 ? -21.470 -3.091 -5.115 1.00 92.88 278 ALA A CA 1
ATOM 2256 C C . ALA A 1 278 ? -22.725 -3.395 -5.957 1.00 92.88 278 ALA A C 1
ATOM 2258 O O . ALA A 1 278 ? -23.811 -2.886 -5.659 1.00 92.88 278 ALA A O 1
ATOM 2259 N N . LYS A 1 279 ? -22.610 -4.273 -6.962 1.00 89.12 279 LYS A N 1
ATOM 2260 C CA . LYS A 1 279 ? -23.749 -4.723 -7.783 1.00 89.12 279 LYS A CA 1
ATOM 2261 C C . LYS A 1 279 ? -24.818 -5.408 -6.939 1.00 89.12 279 LYS A C 1
ATOM 2263 O O . LYS A 1 279 ? -25.994 -5.066 -7.029 1.00 89.12 279 LYS A O 1
ATOM 2268 N N . LYS A 1 280 ? -24.412 -6.308 -6.044 1.00 91.06 280 LYS A N 1
ATOM 2269 C CA . LYS A 1 280 ? -25.345 -7.030 -5.178 1.00 91.06 280 LYS A CA 1
ATOM 2270 C C . LYS A 1 280 ? -26.068 -6.098 -4.203 1.00 91.06 280 LYS A C 1
ATOM 2272 O O . LYS A 1 280 ? -27.260 -6.274 -3.964 1.00 91.06 280 LYS A O 1
ATOM 2277 N N . ILE A 1 281 ? -25.391 -5.075 -3.676 1.00 92.88 281 ILE A N 1
ATOM 2278 C CA . ILE A 1 281 ? -26.030 -4.022 -2.870 1.00 92.88 281 ILE A CA 1
ATOM 2279 C C . ILE A 1 281 ? -27.128 -3.325 -3.679 1.00 92.88 281 ILE A C 1
ATOM 2281 O O . ILE A 1 281 ? -28.222 -3.117 -3.150 1.00 92.88 281 ILE A O 1
ATOM 2285 N N . LYS A 1 282 ? -26.871 -2.990 -4.952 1.00 89.06 282 LYS A N 1
ATOM 2286 C CA . LYS A 1 282 ? -27.881 -2.397 -5.842 1.00 89.06 282 LYS A CA 1
ATOM 2287 C C . LYS A 1 282 ? -29.055 -3.342 -6.067 1.00 89.06 282 LYS A C 1
ATOM 2289 O O . LYS A 1 282 ? -30.184 -2.923 -5.834 1.00 89.06 282 LYS A O 1
ATOM 2294 N N . ASP A 1 283 ? -28.803 -4.606 -6.406 1.00 87.62 283 ASP A N 1
ATOM 2295 C CA . ASP A 1 283 ? -29.855 -5.613 -6.610 1.00 87.62 283 ASP A CA 1
ATOM 2296 C C . ASP A 1 283 ? -30.762 -5.730 -5.374 1.00 87.62 283 ASP A C 1
ATOM 2298 O O . ASP A 1 283 ? -31.990 -5.671 -5.463 1.00 87.62 283 ASP A O 1
ATOM 2302 N N . VAL A 1 284 ? -30.156 -5.826 -4.187 1.00 88.38 284 VAL A N 1
ATOM 2303 C CA . VAL A 1 284 ? -30.880 -5.925 -2.913 1.00 88.38 284 VAL A CA 1
ATOM 2304 C C . VAL A 1 284 ? -31.643 -4.639 -2.603 1.00 88.38 284 VAL A C 1
ATOM 2306 O O . VAL A 1 284 ? -32.755 -4.700 -2.078 1.00 88.38 284 VAL A O 1
ATOM 2309 N N . LYS A 1 285 ? -31.090 -3.469 -2.934 1.00 87.69 285 LYS A N 1
ATOM 2310 C CA . LYS A 1 285 ? -31.758 -2.180 -2.733 1.00 87.69 285 LYS A CA 1
ATOM 2311 C C . LYS A 1 285 ? -32.935 -1.985 -3.692 1.00 87.69 285 LYS A C 1
ATOM 2313 O O . LYS A 1 285 ? -33.950 -1.436 -3.266 1.00 87.69 285 LYS A O 1
ATOM 2318 N N . CYS A 1 286 ? -32.830 -2.474 -4.926 1.00 85.44 286 CYS A N 1
ATOM 2319 C CA . CYS A 1 286 ? -33.930 -2.526 -5.889 1.00 85.44 286 CYS A CA 1
ATOM 2320 C C . CYS A 1 286 ? -35.047 -3.460 -5.404 1.00 85.44 286 CYS A C 1
ATOM 2322 O O . CYS A 1 286 ? -36.211 -3.071 -5.416 1.00 85.44 286 CYS A O 1
ATOM 2324 N N . ALA A 1 287 ? -34.701 -4.649 -4.901 1.00 85.56 287 ALA A N 1
ATOM 2325 C CA . ALA A 1 287 ? -35.674 -5.597 -4.351 1.00 85.56 287 ALA A CA 1
ATOM 2326 C C . ALA A 1 287 ? -36.297 -5.124 -3.022 1.00 85.56 287 ALA A C 1
ATOM 2328 O O . ALA A 1 287 ? -37.454 -5.424 -2.722 1.00 85.56 287 ALA A O 1
ATOM 2329 N N . HIS A 1 288 ? -35.548 -4.373 -2.207 1.00 85.88 288 HIS A N 1
ATOM 2330 C CA . HIS A 1 288 ? -35.978 -3.911 -0.885 1.00 85.88 288 HIS A CA 1
ATOM 2331 C C . HIS A 1 288 ? -35.709 -2.408 -0.654 1.00 85.88 288 HIS A C 1
ATOM 2333 O O . HIS A 1 288 ? -34.873 -2.040 0.186 1.00 85.88 288 HIS A O 1
ATOM 2339 N N . PRO A 1 289 ? -36.481 -1.503 -1.291 1.00 84.88 289 PRO A N 1
ATOM 2340 C CA . PRO A 1 289 ? -36.245 -0.057 -1.225 1.00 84.88 289 PRO A CA 1
ATOM 2341 C C . PRO A 1 289 ? -36.334 0.540 0.185 1.00 84.88 289 PRO A C 1
ATOM 2343 O O . PRO A 1 289 ? -35.718 1.568 0.459 1.00 84.88 289 PRO A O 1
ATOM 2346 N N . LYS A 1 290 ? -37.048 -0.111 1.113 1.00 87.50 290 LYS A N 1
ATOM 2347 C CA . LYS A 1 290 ? -37.240 0.365 2.495 1.00 87.50 290 LYS A CA 1
ATOM 2348 C C . LYS A 1 290 ? -36.017 0.183 3.404 1.00 87.50 290 LYS A C 1
ATOM 2350 O O . LYS A 1 290 ? -35.992 0.764 4.484 1.00 87.50 290 LYS A O 1
ATOM 2355 N N . ILE A 1 291 ? -35.018 -0.619 3.016 1.00 85.56 291 ILE A N 1
ATOM 2356 C CA . ILE A 1 291 ? -33.820 -0.820 3.848 1.00 85.56 291 ILE A CA 1
ATOM 2357 C C . ILE A 1 291 ? -32.950 0.444 3.777 1.00 85.56 291 ILE A C 1
ATOM 2359 O O . ILE A 1 291 ? -32.511 0.808 2.683 1.00 85.56 291 ILE A O 1
ATOM 2363 N N . PRO A 1 292 ? -32.696 1.143 4.896 1.00 89.06 292 PRO A N 1
ATOM 2364 C CA . PRO A 1 292 ? -31.842 2.325 4.886 1.00 89.06 292 PRO A CA 1
ATOM 2365 C C . PRO A 1 292 ? -30.376 1.926 4.652 1.00 89.06 292 PRO A C 1
ATOM 2367 O O . PRO A 1 292 ? -29.915 0.906 5.168 1.00 89.06 292 PRO A O 1
ATOM 2370 N N . LEU A 1 293 ? -29.633 2.732 3.884 1.00 91.06 293 LEU A N 1
ATOM 2371 C CA . LEU A 1 293 ? -28.250 2.414 3.494 1.00 91.06 293 LEU A CA 1
ATOM 2372 C C . LEU A 1 293 ? -27.325 2.248 4.706 1.00 91.06 293 LEU A C 1
ATOM 2374 O O . LEU A 1 293 ? -26.499 1.346 4.731 1.00 91.06 293 LEU A O 1
ATOM 2378 N N . ASN A 1 294 ? -27.538 3.037 5.759 1.00 89.19 294 ASN A N 1
ATOM 2379 C CA . ASN A 1 294 ? -26.765 2.973 7.001 1.00 89.19 294 ASN A CA 1
ATOM 2380 C C . ASN A 1 294 ? -26.974 1.707 7.849 1.00 89.19 294 ASN A C 1
ATOM 2382 O O . ASN A 1 294 ? -26.351 1.570 8.902 1.00 89.19 294 ASN A O 1
ATOM 2386 N N . LYS A 1 295 ? -27.848 0.787 7.421 1.00 90.81 295 LYS A N 1
ATOM 2387 C CA . LYS A 1 295 ? -28.000 -0.557 8.001 1.00 90.81 295 LYS A CA 1
ATOM 2388 C C . LYS A 1 295 ? -27.366 -1.655 7.141 1.00 90.81 295 LYS A C 1
ATOM 2390 O O . LYS A 1 295 ? -27.405 -2.819 7.540 1.00 90.81 295 LYS A O 1
ATOM 2395 N N . ILE A 1 296 ? -26.786 -1.292 5.996 1.00 94.75 296 ILE A N 1
ATOM 2396 C CA . ILE A 1 296 ? -26.001 -2.175 5.131 1.00 94.75 296 ILE A CA 1
ATOM 2397 C C . ILE A 1 296 ? -24.537 -2.017 5.510 1.00 94.75 296 ILE A C 1
ATOM 2399 O O . ILE A 1 296 ? -24.000 -0.909 5.459 1.00 94.75 296 ILE A O 1
ATOM 2403 N N . PHE A 1 297 ? -23.913 -3.106 5.941 1.00 95.38 297 PHE A N 1
ATOM 2404 C CA . PHE A 1 297 ? -22.517 -3.117 6.358 1.00 95.38 297 PHE A CA 1
ATOM 2405 C C . PHE A 1 297 ? -21.699 -3.912 5.352 1.00 95.38 297 PHE A C 1
ATOM 2407 O O . PHE A 1 297 ? -22.119 -4.982 4.920 1.00 95.38 297 PHE A O 1
ATOM 2414 N N . VAL A 1 298 ? -20.530 -3.390 5.013 1.00 96.75 298 VAL A N 1
ATOM 2415 C CA . VAL A 1 298 ? -19.515 -4.048 4.195 1.00 96.75 298 VAL A CA 1
ATOM 2416 C C . VAL A 1 298 ? -18.261 -4.122 5.045 1.00 96.75 298 VAL A C 1
ATOM 2418 O O . VAL A 1 298 ? -17.844 -3.114 5.608 1.00 96.75 298 VAL A O 1
ATOM 2421 N N . THR A 1 299 ? -17.672 -5.298 5.189 1.00 96.31 299 THR A N 1
ATOM 2422 C CA . THR A 1 299 ? -16.494 -5.469 6.036 1.00 96.31 299 THR A CA 1
ATOM 2423 C C . THR A 1 299 ? -15.492 -6.416 5.408 1.00 96.31 299 THR A C 1
ATOM 2425 O O . THR A 1 299 ? -15.867 -7.341 4.688 1.00 96.31 299 THR A O 1
ATOM 2428 N N . PHE A 1 300 ? -14.223 -6.153 5.703 1.00 94.81 300 PHE A N 1
ATOM 2429 C CA . PHE A 1 300 ? -13.073 -6.908 5.229 1.00 94.81 300 PHE A CA 1
ATOM 2430 C C . PHE A 1 300 ? -12.137 -7.165 6.420 1.00 94.81 300 PHE A C 1
ATOM 2432 O O . PHE A 1 300 ? -11.935 -6.236 7.218 1.00 94.81 300 PHE A O 1
ATOM 2439 N N . PRO A 1 301 ? -11.565 -8.378 6.571 1.00 93.75 301 PRO A N 1
ATOM 2440 C CA . PRO A 1 301 ? -10.586 -8.670 7.619 1.00 93.75 301 PRO A CA 1
ATOM 2441 C C . PRO A 1 301 ? -9.365 -7.747 7.560 1.00 93.75 301 PRO A C 1
ATOM 2443 O O . PRO A 1 301 ? -9.012 -7.150 8.576 1.00 93.75 301 PRO A O 1
ATOM 2446 N N . ALA A 1 302 ? -8.803 -7.570 6.361 1.00 90.12 302 ALA A N 1
ATOM 2447 C CA . ALA A 1 302 ? -7.690 -6.673 6.057 1.00 90.12 302 ALA A CA 1
ATOM 2448 C C . ALA A 1 302 ? -8.177 -5.509 5.179 1.00 90.12 302 ALA A C 1
ATOM 2450 O O . ALA A 1 302 ? -7.975 -5.490 3.964 1.00 90.12 302 ALA A O 1
ATOM 2451 N N . ILE A 1 303 ? -8.898 -4.553 5.773 1.00 87.62 303 ILE A N 1
ATOM 2452 C CA . ILE A 1 303 ? -9.525 -3.437 5.042 1.00 87.62 303 ILE A CA 1
ATOM 2453 C C . ILE A 1 303 ? -8.515 -2.565 4.286 1.00 87.62 303 ILE A C 1
ATOM 2455 O O . ILE A 1 303 ? -8.865 -1.949 3.282 1.00 87.62 303 ILE A O 1
ATOM 2459 N N . GLU A 1 304 ? -7.256 -2.552 4.710 1.00 82.56 304 GLU A N 1
ATOM 2460 C CA . GLU A 1 304 ? -6.152 -1.845 4.063 1.00 82.56 304 GLU A CA 1
ATOM 2461 C C . GLU A 1 304 ? -5.947 -2.326 2.620 1.00 82.56 304 GLU A C 1
ATOM 2463 O O . GLU A 1 304 ? -5.635 -1.521 1.744 1.00 82.56 304 GLU A O 1
ATOM 2468 N N . ASN A 1 305 ? -6.221 -3.609 2.354 1.00 87.06 305 ASN A N 1
ATOM 2469 C CA . ASN A 1 305 ? -6.142 -4.211 1.023 1.00 87.06 305 ASN A CA 1
ATOM 2470 C C . ASN A 1 305 ? -7.300 -3.788 0.102 1.00 87.06 305 ASN A C 1
ATOM 2472 O O . ASN A 1 305 ? -7.218 -4.019 -1.099 1.00 87.06 305 ASN A O 1
ATOM 2476 N N . TYR A 1 306 ? -8.363 -3.174 0.638 1.00 88.50 306 TYR A N 1
ATOM 2477 C CA . TYR A 1 306 ? -9.579 -2.791 -0.097 1.00 88.50 306 TYR A CA 1
ATOM 2478 C C . TYR A 1 306 ? -9.856 -1.279 -0.069 1.00 88.50 306 TYR A C 1
ATOM 2480 O O . TYR A 1 306 ? -10.567 -0.763 -0.935 1.00 88.50 306 TYR A O 1
ATOM 2488 N N . SER A 1 307 ? -9.290 -0.543 0.893 1.00 78.81 307 SER A N 1
ATOM 2489 C CA . SER A 1 307 ? -9.566 0.878 1.157 1.00 78.81 307 SER A CA 1
ATOM 2490 C C . SER A 1 307 ? -9.246 1.803 -0.023 1.00 78.81 307 SER A C 1
ATOM 2492 O O . SER A 1 307 ? -9.859 2.863 -0.154 1.00 78.81 307 SER A O 1
ATOM 2494 N N . PHE A 1 308 ? -8.338 1.395 -0.916 1.00 75.06 308 PHE A N 1
ATOM 2495 C CA . PHE A 1 308 ? -7.969 2.170 -2.100 1.00 75.06 308 PHE A CA 1
ATOM 2496 C C . PHE A 1 308 ? -9.018 2.104 -3.221 1.00 75.06 308 PHE A C 1
ATOM 2498 O O . PHE A 1 308 ? -9.393 3.137 -3.778 1.00 75.06 308 PHE A O 1
ATOM 2505 N N . PHE A 1 309 ? -9.517 0.912 -3.565 1.00 82.50 309 PHE A N 1
ATOM 2506 C CA . PHE A 1 309 ? -10.436 0.744 -4.698 1.00 82.50 309 PHE A CA 1
ATOM 2507 C C . PHE A 1 309 ? -11.905 0.615 -4.295 1.00 82.50 309 PHE A C 1
ATOM 2509 O O . PHE A 1 309 ? -12.757 0.926 -5.125 1.00 82.50 309 PHE A O 1
ATOM 2516 N N . ALA A 1 310 ? -12.237 0.232 -3.057 1.00 87.81 310 ALA A N 1
ATOM 2517 C CA . ALA A 1 310 ? -13.635 0.130 -2.639 1.00 87.81 310 ALA A CA 1
ATOM 2518 C C . ALA A 1 310 ? -14.398 1.460 -2.731 1.00 87.81 310 ALA A C 1
ATOM 2520 O O . ALA A 1 310 ? -15.465 1.465 -3.346 1.00 87.81 310 ALA A O 1
ATOM 2521 N N . PRO A 1 311 ? -13.845 2.599 -2.272 1.00 80.75 311 PRO A N 1
ATOM 2522 C CA . PRO A 1 311 ? -14.445 3.911 -2.503 1.00 80.75 311 PRO A CA 1
ATOM 2523 C C . PRO A 1 311 ? -14.649 4.226 -3.984 1.00 80.75 311 PRO A C 1
ATOM 2525 O O . PRO A 1 311 ? -15.763 4.522 -4.398 1.00 80.75 311 PRO A O 1
ATOM 2528 N N . ARG A 1 312 ? -13.600 4.052 -4.803 1.00 83.19 312 ARG A N 1
ATOM 2529 C CA . ARG A 1 312 ? -13.640 4.292 -6.256 1.00 83.19 312 ARG A CA 1
ATOM 2530 C C . ARG A 1 312 ? -14.741 3.475 -6.939 1.00 83.19 312 ARG A C 1
ATOM 2532 O O . ARG A 1 312 ? -15.415 3.964 -7.841 1.00 83.19 312 ARG A O 1
ATOM 2539 N N . ILE A 1 313 ? -14.908 2.213 -6.541 1.00 88.06 313 ILE A N 1
ATOM 2540 C CA . ILE A 1 313 ? -15.934 1.323 -7.090 1.00 88.06 313 ILE A CA 1
ATOM 2541 C C . ILE A 1 313 ? -17.322 1.754 -6.604 1.00 88.06 313 ILE A C 1
ATOM 2543 O O . ILE A 1 313 ? -18.234 1.868 -7.414 1.00 88.06 313 ILE A O 1
ATOM 2547 N N . PHE A 1 314 ? -17.502 2.042 -5.317 1.00 88.44 314 PHE A N 1
ATOM 2548 C CA . PHE A 1 314 ? -18.798 2.472 -4.786 1.00 88.44 314 PHE A CA 1
ATOM 2549 C C . PHE A 1 314 ? -19.248 3.809 -5.394 1.00 88.44 314 PHE A C 1
ATOM 2551 O O . PHE A 1 314 ? -20.409 3.923 -5.788 1.00 88.44 314 PHE A O 1
ATOM 2558 N N . GLU A 1 315 ? -18.327 4.765 -5.567 1.00 81.81 315 G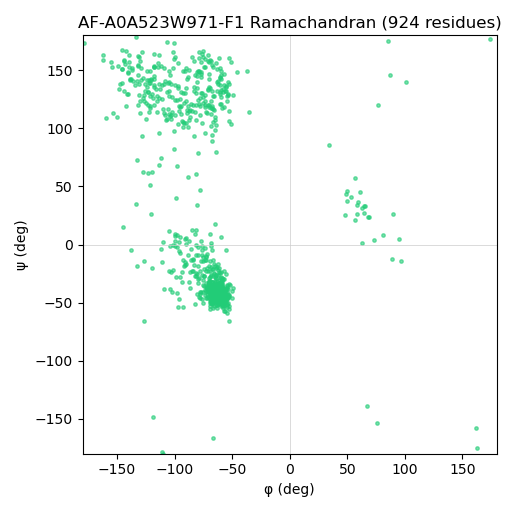LU A N 1
ATOM 2559 C CA . GLU A 1 315 ? -18.532 6.015 -6.317 1.00 81.81 315 GLU A CA 1
ATOM 2560 C C . GLU A 1 315 ? -18.923 5.722 -7.771 1.00 81.81 315 GLU A C 1
ATOM 2562 O O . GLU A 1 315 ? -19.927 6.245 -8.251 1.00 81.81 315 GLU A O 1
ATOM 2567 N N . LYS A 1 316 ? -18.203 4.814 -8.453 1.00 81.69 316 LYS A N 1
ATOM 2568 C CA . LYS A 1 316 ? -18.529 4.366 -9.821 1.00 81.69 316 LYS A CA 1
ATOM 2569 C C . LYS A 1 316 ? -19.965 3.849 -9.942 1.00 81.69 316 LYS A C 1
ATOM 2571 O O . LYS A 1 316 ? -20.579 4.088 -10.972 1.00 81.69 316 LYS A O 1
ATOM 2576 N N . TYR A 1 317 ? -20.479 3.150 -8.931 1.00 82.44 317 TYR A N 1
ATOM 2577 C CA . TYR A 1 317 ? -21.855 2.641 -8.906 1.00 82.44 317 TYR A CA 1
ATOM 2578 C C . TYR A 1 317 ? -22.854 3.626 -8.270 1.00 82.44 317 TYR A C 1
ATOM 2580 O O . TYR A 1 317 ? -24.023 3.282 -8.090 1.00 82.44 317 TYR A O 1
ATOM 2588 N N . GLY A 1 318 ? -22.446 4.842 -7.893 1.00 81.81 318 GLY A N 1
ATOM 2589 C CA . GLY A 1 318 ? -23.318 5.826 -7.243 1.00 81.81 318 GLY A CA 1
ATOM 2590 C C . GLY A 1 318 ? -23.911 5.323 -5.920 1.00 81.81 318 GLY A C 1
ATOM 2591 O O . GLY A 1 318 ? -25.089 5.547 -5.633 1.00 81.81 318 GLY A O 1
ATOM 2592 N N . ILE A 1 319 ? -23.143 4.553 -5.148 1.00 87.12 319 ILE A N 1
ATOM 2593 C CA . ILE A 1 319 ? -23.518 4.087 -3.809 1.00 87.12 319 ILE A CA 1
ATOM 2594 C C . ILE A 1 319 ? -22.912 5.056 -2.803 1.00 87.12 319 ILE A C 1
ATOM 2596 O O . ILE A 1 319 ? -21.697 5.163 -2.709 1.00 87.12 319 ILE A O 1
ATOM 2600 N N . GLN A 1 320 ? -23.743 5.730 -2.009 1.00 87.38 320 GLN A N 1
ATOM 2601 C CA . GLN A 1 320 ? -23.246 6.518 -0.880 1.00 87.38 320 GLN A CA 1
ATOM 2602 C C . GLN A 1 320 ? -22.704 5.589 0.208 1.00 87.38 320 GLN A C 1
ATOM 2604 O O . GLN A 1 320 ? -23.374 4.622 0.583 1.00 87.38 320 GLN A O 1
ATOM 2609 N N . PHE A 1 321 ? -21.531 5.902 0.758 1.00 88.38 321 PHE A N 1
ATOM 2610 C CA . PHE A 1 321 ? -20.896 5.112 1.812 1.00 88.38 321 PHE A CA 1
ATOM 2611 C C . PHE A 1 321 ? -20.182 5.982 2.851 1.00 88.38 321 PHE A C 1
ATOM 2613 O O . PHE A 1 321 ? -19.944 7.172 2.657 1.00 88.38 321 PHE A O 1
ATOM 2620 N N . SER A 1 322 ? -19.830 5.357 3.970 1.00 86.69 322 SER A N 1
ATOM 2621 C CA . SER A 1 322 ? -18.843 5.850 4.926 1.00 86.69 322 SER A CA 1
ATOM 2622 C C . SER A 1 322 ? -17.772 4.784 5.122 1.00 86.69 322 SER A C 1
ATOM 2624 O O . SER A 1 322 ? -18.127 3.621 5.311 1.00 86.69 322 SER A O 1
ATOM 2626 N N . LEU A 1 323 ? -16.502 5.182 5.118 1.00 85.19 323 LEU A N 1
ATOM 2627 C CA . LEU A 1 323 ? -15.351 4.299 5.309 1.00 85.19 323 LEU A CA 1
ATOM 2628 C C . LEU A 1 323 ? -14.743 4.512 6.704 1.00 85.19 323 LEU A C 1
ATOM 2630 O O . LEU A 1 323 ? -14.531 5.655 7.111 1.00 85.19 323 LEU A O 1
ATOM 2634 N N . SER A 1 324 ? -14.498 3.423 7.428 1.00 81.88 324 SER A N 1
ATOM 2635 C CA . SER A 1 324 ? -13.812 3.399 8.724 1.00 81.88 324 SER A CA 1
ATOM 2636 C C . SER A 1 324 ? -13.046 2.065 8.845 1.00 81.88 324 SER A C 1
ATOM 2638 O O . SER A 1 324 ? -13.630 1.040 8.492 1.00 81.88 324 SER A O 1
ATOM 2640 N N . PRO A 1 325 ? -11.773 2.017 9.281 1.00 74.62 325 PRO A N 1
ATOM 2641 C CA . PRO A 1 325 ? -10.849 3.141 9.447 1.00 74.62 325 PRO A CA 1
ATOM 2642 C C . PRO A 1 325 ? -10.724 3.985 8.173 1.00 74.62 325 PRO A C 1
ATOM 2644 O O . PRO A 1 325 ? -11.129 3.560 7.092 1.00 74.62 325 PRO A O 1
ATOM 2647 N N . GLY A 1 326 ? -10.251 5.223 8.318 1.00 74.31 326 GLY A N 1
ATOM 2648 C CA . GLY A 1 326 ? -10.163 6.182 7.215 1.00 74.31 326 GLY A CA 1
ATOM 2649 C C . GLY A 1 326 ? -9.151 5.783 6.133 1.00 74.31 326 GLY A C 1
ATOM 2650 O O . GLY A 1 326 ? -8.645 4.665 6.073 1.00 74.31 326 GLY A O 1
ATOM 2651 N N . TYR A 1 327 ? -8.817 6.728 5.259 1.00 77.62 327 TYR A N 1
ATOM 2652 C CA . TYR A 1 327 ? -7.730 6.532 4.298 1.00 77.62 327 TYR A CA 1
ATOM 2653 C C . TYR A 1 327 ? -6.389 6.695 5.009 1.00 77.62 327 TYR A C 1
ATOM 2655 O O . TYR A 1 327 ? -6.261 7.563 5.867 1.00 77.62 327 TYR A O 1
ATOM 2663 N N . THR A 1 328 ? -5.364 5.933 4.635 1.00 82.31 328 THR A N 1
ATOM 2664 C CA . THR A 1 328 ? -4.008 6.160 5.158 1.00 82.31 328 THR A CA 1
ATOM 2665 C C . THR A 1 328 ? -3.321 7.278 4.381 1.00 82.31 328 THR A C 1
ATOM 2667 O O . THR A 1 328 ? -3.507 7.399 3.165 1.00 82.31 328 THR A O 1
ATOM 2670 N N . LEU A 1 329 ? -2.481 8.081 5.038 1.00 87.56 329 LEU A N 1
ATOM 2671 C CA . LEU A 1 329 ? -1.700 9.124 4.361 1.00 87.56 329 LEU A CA 1
ATOM 2672 C C . LEU A 1 329 ? -0.800 8.560 3.256 1.00 87.56 329 LEU A C 1
ATOM 2674 O O . LEU A 1 329 ? -0.575 9.234 2.256 1.00 87.56 329 LEU A O 1
ATOM 2678 N N . GLN A 1 330 ? -0.331 7.318 3.389 1.00 85.38 330 GLN A N 1
ATOM 2679 C CA . GLN A 1 330 ? 0.442 6.635 2.347 1.00 85.38 330 GLN A CA 1
ATOM 2680 C C . GLN A 1 330 ? -0.342 6.472 1.033 1.00 85.38 330 GLN A C 1
ATOM 2682 O O . GLN A 1 330 ? 0.248 6.439 -0.041 1.00 85.38 330 GLN A O 1
ATOM 2687 N N . SER A 1 331 ? -1.670 6.373 1.091 1.00 82.31 331 SER A N 1
ATOM 2688 C CA . SER A 1 331 ? -2.508 6.270 -0.110 1.00 82.31 331 SER A CA 1
ATOM 2689 C C . SER A 1 331 ? -2.849 7.629 -0.737 1.00 82.31 331 SER A C 1
ATOM 2691 O O . SER A 1 331 ? -3.324 7.678 -1.872 1.00 82.31 331 SER A O 1
ATOM 2693 N N . ALA A 1 332 ? -2.597 8.740 -0.034 1.00 87.62 332 ALA A N 1
ATOM 2694 C CA . ALA A 1 332 ? -2.977 10.071 -0.487 1.00 87.62 332 ALA A CA 1
ATOM 2695 C C . ALA A 1 332 ? -2.066 10.557 -1.635 1.00 87.62 332 ALA A C 1
ATOM 2697 O O . ALA A 1 332 ? -0.848 10.660 -1.449 1.00 87.62 332 ALA A O 1
ATOM 2698 N N . PRO A 1 333 ? -2.621 10.922 -2.808 1.00 90.62 333 PRO A N 1
ATOM 2699 C CA . PRO A 1 333 ? -1.831 11.383 -3.950 1.00 90.62 333 PRO A CA 1
ATOM 2700 C C . PRO A 1 333 ? -0.850 12.543 -3.673 1.00 90.62 333 PRO A C 1
ATOM 2702 O O . PRO A 1 333 ? 0.307 12.407 -4.081 1.00 90.62 333 PRO A O 1
ATOM 2705 N N . PRO A 1 334 ? -1.207 13.630 -2.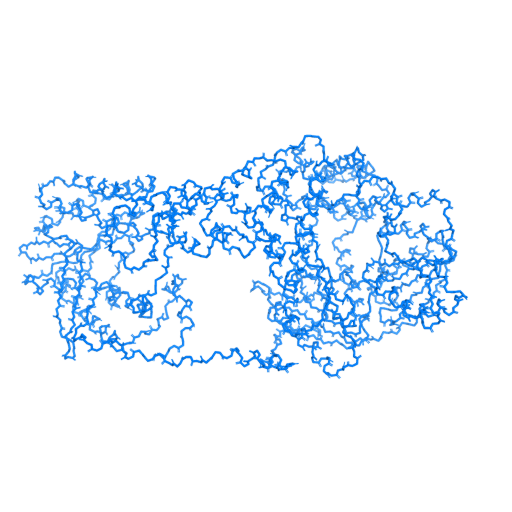946 1.00 93.81 334 PRO A N 1
ATOM 2706 C CA . PRO A 1 334 ? -0.244 14.698 -2.652 1.00 93.81 334 PRO A CA 1
ATOM 2707 C C . PRO A 1 334 ? 0.926 14.211 -1.782 1.00 93.81 334 PRO A C 1
ATOM 2709 O O . PRO A 1 334 ? 2.064 14.639 -1.967 1.00 93.81 334 PRO A O 1
ATOM 2712 N N . ILE A 1 335 ? 0.679 13.267 -0.870 1.00 94.56 335 ILE A N 1
ATOM 2713 C CA . ILE A 1 335 ? 1.712 12.710 0.014 1.00 94.56 335 ILE A CA 1
ATOM 2714 C C . ILE A 1 335 ? 2.635 11.769 -0.762 1.00 94.56 335 ILE A C 1
ATOM 2716 O O . ILE A 1 335 ? 3.855 11.827 -0.598 1.00 94.56 335 ILE A O 1
ATOM 2720 N N . ASN A 1 336 ? 2.077 10.969 -1.674 1.00 93.44 336 ASN A N 1
ATOM 2721 C CA . ASN A 1 336 ? 2.854 10.156 -2.608 1.00 93.44 336 ASN A CA 1
ATOM 2722 C C . ASN A 1 336 ? 3.749 11.008 -3.508 1.00 93.44 336 ASN A C 1
ATOM 2724 O O . ASN A 1 336 ? 4.913 10.659 -3.703 1.00 93.44 336 ASN A O 1
ATOM 2728 N N . ALA A 1 337 ? 3.249 12.146 -3.997 1.00 94.94 337 ALA A N 1
ATOM 2729 C CA . ALA A 1 337 ? 4.058 13.089 -4.758 1.00 94.94 337 ALA A CA 1
ATOM 2730 C C . ALA A 1 337 ? 5.229 13.623 -3.914 1.00 94.94 337 ALA A C 1
ATOM 2732 O O . ALA A 1 337 ? 6.376 13.576 -4.362 1.00 94.94 337 ALA A O 1
ATOM 2733 N N . ILE A 1 338 ? 4.972 14.080 -2.678 1.00 96.19 338 ILE A N 1
ATOM 2734 C CA . ILE A 1 338 ? 6.009 14.598 -1.762 1.00 96.19 338 ILE A CA 1
ATOM 2735 C C . ILE A 1 338 ? 7.073 13.532 -1.471 1.00 96.19 338 ILE A C 1
ATOM 2737 O O . ILE A 1 338 ? 8.272 13.795 -1.585 1.00 96.19 338 ILE A O 1
ATOM 2741 N N . ILE A 1 339 ? 6.656 12.316 -1.117 1.00 95.69 339 ILE A N 1
ATOM 2742 C CA . ILE A 1 339 ? 7.572 11.204 -0.839 1.00 95.69 339 ILE A CA 1
ATOM 2743 C C . ILE A 1 339 ? 8.366 10.835 -2.099 1.00 95.69 339 ILE A C 1
ATOM 2745 O O . ILE A 1 339 ? 9.582 10.660 -2.015 1.00 95.69 339 ILE A O 1
ATOM 2749 N N . GLY A 1 340 ? 7.717 10.779 -3.266 1.00 95.56 340 GLY A N 1
ATOM 2750 C CA . GLY A 1 340 ? 8.365 10.517 -4.553 1.00 95.56 340 GLY A CA 1
ATOM 2751 C C . GLY A 1 340 ? 9.422 11.565 -4.914 1.00 95.56 340 GLY A C 1
ATOM 2752 O O . GLY A 1 340 ? 10.503 11.214 -5.396 1.00 95.56 340 GLY A O 1
ATOM 2753 N N . LEU A 1 341 ? 9.174 12.840 -4.600 1.00 95.81 341 LEU A N 1
ATOM 2754 C CA . LEU A 1 341 ? 10.163 13.909 -4.743 1.00 95.81 341 LEU A CA 1
ATOM 2755 C C . LEU A 1 341 ? 11.367 13.689 -3.814 1.00 95.81 341 LEU A C 1
ATOM 2757 O O . LEU A 1 341 ? 12.512 13.771 -4.259 1.00 95.81 341 LEU A O 1
ATOM 2761 N N . LEU A 1 342 ? 11.139 13.350 -2.541 1.00 96.44 342 LEU A N 1
ATOM 2762 C CA . LEU A 1 342 ? 12.228 13.048 -1.604 1.00 96.44 342 LEU A CA 1
ATOM 2763 C C . LEU A 1 342 ? 13.057 11.836 -2.051 1.00 96.44 342 LEU A C 1
ATOM 2765 O O . LEU A 1 342 ? 14.285 11.860 -1.948 1.00 96.44 342 LEU A O 1
ATOM 2769 N N . GLU A 1 343 ? 12.419 10.794 -2.585 1.00 96.50 343 GLU A N 1
ATOM 2770 C CA . GLU A 1 343 ? 13.113 9.633 -3.155 1.00 96.50 343 GLU A CA 1
ATOM 2771 C C . GLU A 1 343 ? 13.920 10.001 -4.401 1.00 96.50 343 GLU A C 1
ATOM 2773 O O . GLU A 1 343 ? 15.049 9.537 -4.561 1.00 96.50 343 GLU A O 1
ATOM 2778 N N . THR A 1 344 ? 13.398 10.890 -5.246 1.00 95.88 344 THR A N 1
ATOM 2779 C CA . THR A 1 344 ? 14.123 11.441 -6.399 1.00 95.88 344 THR A CA 1
ATOM 2780 C C . THR A 1 344 ? 15.388 12.179 -5.954 1.00 95.88 344 THR A C 1
ATOM 2782 O O . THR A 1 344 ? 16.467 11.941 -6.501 1.00 95.88 344 THR A O 1
ATOM 2785 N N . ILE A 1 345 ? 15.289 13.016 -4.915 1.00 95.38 345 ILE A N 1
ATOM 2786 C CA . ILE A 1 345 ? 16.434 13.722 -4.316 1.00 95.38 345 ILE A CA 1
ATOM 2787 C C . ILE A 1 345 ? 17.443 12.717 -3.736 1.00 95.38 345 ILE A C 1
ATOM 2789 O O . ILE A 1 345 ? 18.647 12.814 -3.989 1.00 95.38 345 ILE A O 1
ATOM 2793 N N . GLN A 1 346 ? 16.963 11.715 -2.992 1.00 95.12 346 GLN A N 1
ATOM 2794 C CA . GLN A 1 346 ? 17.796 10.684 -2.366 1.00 95.12 346 GLN A CA 1
ATOM 2795 C C . GLN A 1 346 ? 18.557 9.838 -3.397 1.00 95.12 346 GLN A C 1
ATOM 2797 O O . GLN A 1 346 ? 19.728 9.522 -3.175 1.00 95.12 346 GLN A O 1
ATOM 2802 N N . ARG A 1 347 ? 17.937 9.528 -4.543 1.00 93.25 347 ARG A N 1
ATOM 2803 C CA . ARG A 1 347 ? 18.531 8.747 -5.645 1.00 93.25 347 ARG A CA 1
ATOM 2804 C C . ARG A 1 347 ? 19.359 9.580 -6.628 1.00 93.25 347 ARG A C 1
ATOM 2806 O O . ARG A 1 347 ? 19.742 9.066 -7.674 1.00 93.25 347 ARG A O 1
ATOM 2813 N N . LYS A 1 348 ? 19.680 10.834 -6.285 1.00 92.12 348 LYS A N 1
ATOM 2814 C CA . LYS A 1 348 ? 20.468 11.766 -7.113 1.00 92.12 348 LYS A CA 1
ATOM 2815 C C . LYS A 1 348 ? 19.814 12.074 -8.470 1.00 92.12 348 LYS A C 1
ATOM 2817 O O . LYS A 1 348 ? 20.499 12.098 -9.486 1.00 92.12 348 LYS A O 1
ATOM 2822 N N . TYR A 1 349 ? 18.511 12.345 -8.479 1.00 93.75 349 TYR A N 1
ATOM 2823 C CA . TYR A 1 349 ? 17.762 12.828 -9.648 1.00 93.75 349 TYR A CA 1
ATOM 2824 C C . TYR A 1 349 ? 17.846 11.916 -10.894 1.00 93.75 349 TYR A C 1
ATOM 2826 O O . TYR A 1 349 ? 18.282 12.381 -11.952 1.00 93.75 349 TYR A O 1
ATOM 2834 N N . PRO A 1 350 ? 17.457 10.624 -10.807 1.00 92.69 350 PRO A N 1
ATOM 2835 C CA . PRO A 1 350 ? 17.283 9.793 -12.003 1.00 92.69 350 PRO A CA 1
ATOM 2836 C C . PRO A 1 350 ? 16.332 10.470 -12.991 1.00 92.69 350 PRO A C 1
ATOM 2838 O O . PRO A 1 350 ? 15.342 11.062 -12.552 1.00 92.69 350 PRO A O 1
ATOM 2841 N N . ARG A 1 351 ? 16.629 10.403 -14.294 1.00 92.31 351 ARG A N 1
ATOM 2842 C CA . ARG A 1 351 ? 15.922 11.175 -15.324 1.00 92.31 351 ARG A CA 1
ATOM 2843 C C . ARG A 1 351 ? 14.409 10.986 -15.258 1.00 92.31 351 ARG A C 1
ATOM 2845 O O . ARG A 1 351 ? 13.681 11.969 -15.139 1.00 92.31 351 ARG A O 1
ATOM 2852 N N . ASP A 1 352 ? 13.954 9.737 -15.262 1.00 90.31 352 ASP A N 1
ATOM 2853 C CA . ASP A 1 352 ? 12.536 9.364 -15.224 1.00 90.31 352 ASP A CA 1
ATOM 2854 C C . ASP A 1 352 ? 11.824 9.908 -13.974 1.00 90.31 352 ASP A C 1
ATOM 2856 O O . ASP A 1 352 ? 10.750 10.503 -14.064 1.00 90.31 352 ASP A O 1
ATOM 2860 N N . LYS A 1 353 ? 12.440 9.754 -12.796 1.00 94.00 353 LYS A N 1
ATOM 2861 C CA . LYS A 1 353 ? 11.868 10.194 -11.516 1.00 94.00 353 LYS A CA 1
ATOM 2862 C C . LYS A 1 353 ? 11.881 11.708 -11.364 1.00 94.00 353 LYS A C 1
ATOM 2864 O O . LYS A 1 353 ? 10.935 12.275 -10.816 1.00 94.00 353 LYS A O 1
ATOM 2869 N N . PHE A 1 354 ? 12.927 12.364 -11.860 1.00 95.06 354 PHE A N 1
ATOM 2870 C CA . PHE A 1 354 ? 13.037 13.816 -11.832 1.00 95.06 354 PHE A CA 1
ATOM 2871 C C . PHE A 1 354 ? 12.011 14.460 -12.755 1.00 95.06 354 PHE A C 1
ATOM 2873 O O . PHE A 1 354 ? 11.222 15.273 -12.281 1.00 95.06 354 PHE A O 1
ATOM 2880 N N . LEU A 1 355 ? 11.920 14.016 -14.012 1.00 93.88 355 LEU A N 1
ATOM 2881 C CA . LEU A 1 355 ? 10.875 14.457 -14.938 1.00 93.88 355 LEU A CA 1
ATOM 2882 C C . LEU A 1 355 ? 9.472 14.152 -14.387 1.00 93.88 355 LEU A C 1
ATOM 2884 O O . LEU A 1 355 ? 8.613 15.029 -14.372 1.00 93.88 355 LEU A O 1
ATOM 2888 N N . GLY A 1 356 ? 9.247 12.953 -13.841 1.00 92.31 356 GLY A N 1
ATOM 2889 C CA . GLY A 1 356 ? 7.975 12.602 -13.202 1.00 92.31 356 GLY A CA 1
ATOM 2890 C C . GLY A 1 356 ? 7.605 13.525 -12.036 1.00 92.31 356 GLY A C 1
ATOM 2891 O O . GLY A 1 356 ? 6.445 13.902 -11.895 1.00 92.31 356 GLY A O 1
ATOM 2892 N N . SER A 1 357 ? 8.590 13.947 -11.237 1.00 93.69 357 SER A N 1
ATOM 2893 C CA . SER A 1 357 ? 8.381 14.934 -10.172 1.00 93.69 357 SER A CA 1
ATOM 2894 C C . SER A 1 357 ? 8.040 16.308 -10.750 1.00 93.69 357 SER A C 1
ATOM 2896 O O . SER A 1 357 ? 7.092 16.933 -10.295 1.00 93.69 357 SER A O 1
ATOM 2898 N N . LEU A 1 358 ? 8.755 16.764 -11.782 1.00 92.12 358 LEU A N 1
ATOM 2899 C CA . LEU A 1 358 ? 8.490 18.048 -12.441 1.00 92.12 358 LEU A CA 1
ATOM 2900 C C . LEU A 1 358 ? 7.085 18.127 -13.064 1.00 92.12 358 LEU A C 1
ATOM 2902 O O . LEU A 1 358 ? 6.487 19.197 -13.046 1.00 92.12 358 LEU A O 1
ATOM 2906 N N . ARG A 1 359 ? 6.551 17.002 -13.560 1.00 91.88 359 ARG A N 1
ATOM 2907 C CA . ARG A 1 359 ? 5.198 16.890 -14.140 1.00 91.88 359 ARG A CA 1
ATOM 2908 C C . ARG A 1 359 ? 4.092 16.628 -13.109 1.00 91.88 359 ARG A C 1
ATOM 2910 O O . ARG A 1 359 ? 2.922 16.542 -13.471 1.00 91.88 359 ARG A O 1
ATOM 2917 N N . SER A 1 360 ? 4.428 16.448 -11.833 1.00 91.81 360 SER A N 1
ATOM 2918 C CA . SER A 1 360 ? 3.424 16.167 -10.805 1.00 91.81 360 SER A CA 1
ATOM 2919 C C . SER A 1 360 ? 2.320 17.236 -10.819 1.00 91.81 360 SER A C 1
ATOM 2921 O O . SER A 1 360 ? 2.644 18.421 -10.726 1.00 91.81 360 SER A O 1
ATOM 2923 N N . PRO A 1 361 ? 1.023 16.863 -10.854 1.00 89.94 361 PRO A N 1
ATOM 2924 C CA . PRO A 1 361 ? -0.068 17.844 -10.859 1.00 89.94 361 PRO A CA 1
ATOM 2925 C C . PRO A 1 361 ? -0.073 18.715 -9.592 1.00 89.94 361 PRO A C 1
ATOM 2927 O O . PRO A 1 361 ? -0.604 19.826 -9.600 1.00 89.94 361 PRO A O 1
ATOM 2930 N N . TYR A 1 362 ? 0.571 18.231 -8.528 1.00 91.69 362 TYR A N 1
ATOM 2931 C CA . TYR A 1 362 ? 0.671 18.874 -7.224 1.00 91.69 362 TYR A CA 1
ATOM 2932 C C . TYR A 1 362 ? 1.786 19.917 -7.109 1.00 91.69 362 TYR A C 1
ATOM 2934 O O . TYR A 1 362 ? 1.805 20.649 -6.123 1.00 91.69 362 TYR A O 1
ATOM 2942 N N . PHE A 1 363 ? 2.735 19.982 -8.049 1.00 91.69 363 PHE A N 1
ATOM 2943 C CA . PHE A 1 363 ? 3.907 20.853 -7.928 1.00 91.69 363 PHE A CA 1
ATOM 2944 C C . PHE A 1 363 ? 3.922 21.915 -9.023 1.00 91.69 363 PHE A C 1
ATOM 2946 O O . PHE A 1 363 ? 3.771 21.598 -10.199 1.00 91.69 363 PHE A O 1
ATOM 2953 N N . ARG A 1 364 ? 4.190 23.173 -8.661 1.00 86.75 364 ARG A N 1
ATOM 2954 C CA . ARG A 1 364 ? 4.390 24.257 -9.633 1.00 86.75 364 ARG A CA 1
ATOM 2955 C C . ARG A 1 364 ? 5.882 24.498 -9.872 1.00 86.75 364 ARG A C 1
ATOM 2957 O O . ARG A 1 364 ? 6.444 25.512 -9.472 1.00 86.75 364 ARG A O 1
ATOM 2964 N N . LEU A 1 365 ? 6.544 23.520 -10.491 1.00 88.44 365 LEU A N 1
ATOM 2965 C CA . LEU A 1 365 ? 7.992 23.574 -10.736 1.00 88.44 365 LEU A CA 1
ATOM 2966 C C . LEU A 1 365 ? 8.343 24.048 -12.145 1.00 88.44 365 LEU A C 1
ATOM 2968 O O . LEU A 1 365 ? 9.275 24.835 -12.293 1.00 88.44 365 LEU A O 1
ATOM 2972 N N . VAL A 1 366 ? 7.618 23.585 -13.162 1.00 90.94 366 VAL A N 1
ATOM 2973 C CA . VAL A 1 366 ? 7.844 23.915 -14.578 1.00 90.94 366 VAL A CA 1
ATOM 2974 C C . VAL A 1 366 ? 6.513 24.017 -15.332 1.00 90.94 366 VAL A C 1
ATOM 2976 O O . VAL A 1 366 ? 5.511 23.472 -14.872 1.00 90.94 366 VAL A O 1
ATOM 2979 N N . SER A 1 367 ? 6.485 24.729 -16.460 1.00 89.56 367 SER A N 1
ATOM 2980 C CA . SER A 1 367 ? 5.348 24.728 -17.393 1.00 89.56 367 SER A CA 1
ATOM 2981 C C . SER A 1 367 ? 5.351 23.467 -18.268 1.00 89.56 367 SER A C 1
ATOM 2983 O O . SER A 1 367 ? 6.355 22.754 -18.339 1.00 89.56 367 SER A O 1
ATOM 2985 N N . GLU A 1 368 ? 4.239 23.180 -18.955 1.00 87.12 368 GLU A N 1
ATOM 2986 C CA . GLU A 1 368 ? 4.174 22.035 -19.880 1.00 87.12 368 GLU A CA 1
ATOM 2987 C C . GLU A 1 368 ? 5.173 22.159 -21.041 1.00 87.12 368 GLU A C 1
ATOM 2989 O O . GLU A 1 368 ? 5.782 21.166 -21.440 1.00 87.12 368 GLU A O 1
ATOM 2994 N N . GLU A 1 369 ? 5.393 23.377 -21.538 1.00 87.06 369 GLU A N 1
ATOM 2995 C CA . GLU A 1 369 ? 6.370 23.655 -22.595 1.00 87.06 369 GLU A CA 1
ATOM 2996 C C . GLU A 1 369 ? 7.805 23.410 -22.110 1.00 87.06 369 GLU A C 1
ATOM 2998 O O . GLU A 1 369 ? 8.559 22.669 -22.740 1.00 87.06 369 GLU A O 1
ATOM 3003 N N . GLU A 1 370 ? 8.169 23.958 -20.945 1.00 90.31 370 GLU A N 1
ATOM 3004 C CA . GLU A 1 370 ? 9.478 23.727 -20.321 1.00 90.31 370 GLU A CA 1
ATOM 3005 C C . GLU A 1 370 ? 9.717 22.231 -20.068 1.00 90.31 370 GLU A C 1
ATOM 3007 O O . GLU A 1 370 ? 10.815 21.721 -20.297 1.00 90.31 370 GLU A O 1
ATOM 3012 N N . PHE A 1 371 ? 8.684 21.507 -19.627 1.00 91.50 371 PHE A N 1
ATOM 3013 C CA . PHE A 1 371 ? 8.747 20.063 -19.428 1.00 91.50 371 PHE A CA 1
ATOM 3014 C C . PHE A 1 371 ? 9.027 19.313 -20.737 1.00 91.50 371 PHE A C 1
ATOM 3016 O O . PHE A 1 371 ? 9.903 18.445 -20.764 1.00 91.50 371 PHE A O 1
ATOM 3023 N N . ALA A 1 372 ? 8.334 19.658 -21.827 1.00 88.19 372 ALA A N 1
ATOM 3024 C CA . ALA A 1 372 ? 8.564 19.053 -23.138 1.00 88.19 372 ALA A CA 1
ATOM 3025 C C . ALA A 1 372 ? 10.008 19.275 -23.622 1.00 88.19 372 ALA A C 1
ATOM 3027 O O . ALA A 1 372 ? 10.651 18.332 -24.095 1.00 88.19 372 ALA A O 1
ATOM 3028 N N . TYR A 1 373 ? 10.558 20.478 -23.419 1.00 88.75 373 TYR A N 1
ATOM 3029 C CA . TYR A 1 373 ? 11.961 20.770 -23.722 1.00 88.75 373 TYR A CA 1
ATOM 3030 C C . TYR A 1 373 ? 12.923 19.942 -22.880 1.00 88.75 373 TYR A C 1
ATOM 3032 O O . TYR A 1 373 ? 13.849 19.347 -23.422 1.00 88.75 373 TYR A O 1
ATOM 3040 N N . LEU A 1 374 ? 12.689 19.831 -21.573 1.00 91.50 374 LEU A N 1
ATOM 3041 C CA . LEU A 1 374 ? 13.524 19.011 -20.696 1.00 91.50 374 LEU A CA 1
ATOM 3042 C C . LEU A 1 374 ? 13.492 17.533 -21.091 1.00 91.50 374 LEU A C 1
ATOM 3044 O O . LEU A 1 374 ? 14.535 16.879 -21.065 1.00 91.50 374 LEU A O 1
ATOM 3048 N N . CYS A 1 375 ? 12.334 17.000 -21.490 1.00 89.38 375 CYS A N 1
ATOM 3049 C CA . CYS A 1 375 ? 12.221 15.639 -22.014 1.00 89.38 375 CYS A CA 1
ATOM 3050 C C . CYS A 1 375 ? 13.092 15.431 -23.251 1.00 89.38 375 CYS A C 1
ATOM 3052 O O . CYS A 1 375 ? 13.820 14.442 -23.299 1.00 89.38 375 CYS A O 1
ATOM 3054 N N . HIS A 1 376 ? 13.029 16.357 -24.209 1.00 86.06 376 HIS A N 1
ATOM 3055 C CA . HIS A 1 376 ? 13.800 16.301 -25.446 1.00 86.06 376 HIS A CA 1
ATOM 3056 C C . HIS A 1 376 ? 15.305 16.451 -25.190 1.00 86.06 376 HIS A C 1
ATOM 3058 O O . HIS A 1 376 ? 16.070 15.548 -25.516 1.00 86.06 376 HIS A O 1
ATOM 3064 N N . ILE A 1 377 ? 15.718 17.522 -24.506 1.00 88.38 377 ILE A N 1
ATOM 3065 C CA . ILE A 1 377 ? 17.130 17.822 -24.225 1.00 88.38 377 ILE A CA 1
ATOM 3066 C C . ILE A 1 377 ? 17.780 16.692 -23.433 1.00 88.38 377 ILE A C 1
ATOM 3068 O O . ILE A 1 377 ? 18.888 16.271 -23.743 1.00 88.38 377 ILE A O 1
ATOM 3072 N N . SER A 1 378 ? 17.090 16.162 -22.419 1.00 90.00 378 SER A N 1
ATOM 3073 C CA . SER A 1 378 ? 17.648 15.071 -21.615 1.00 90.00 378 SER A CA 1
ATOM 3074 C C . SER A 1 378 ? 17.853 13.774 -22.397 1.00 90.00 378 SER A C 1
ATOM 3076 O O . SER A 1 378 ? 18.748 13.014 -22.037 1.00 90.00 378 SER A O 1
ATOM 3078 N N . LEU A 1 379 ? 17.064 13.518 -23.449 1.00 85.75 379 LEU A N 1
ATOM 3079 C CA . LEU A 1 379 ? 17.294 12.392 -24.358 1.00 85.75 379 LEU A CA 1
ATOM 3080 C C . LEU A 1 379 ? 18.468 12.675 -25.292 1.00 85.75 379 LEU A C 1
ATOM 3082 O O . LEU A 1 379 ? 19.372 11.850 -25.378 1.00 85.75 379 LEU A O 1
ATOM 3086 N N . GLU A 1 380 ? 18.474 13.837 -25.951 1.00 81.94 380 GLU A N 1
ATOM 3087 C CA . GLU A 1 380 ? 19.530 14.195 -26.908 1.00 81.94 380 GLU A CA 1
ATOM 3088 C C . GLU A 1 380 ? 20.916 14.255 -26.256 1.00 81.94 380 GLU A C 1
ATOM 3090 O O . GLU A 1 380 ? 21.899 13.782 -26.823 1.00 81.94 380 GLU A O 1
ATOM 3095 N N . GLU A 1 381 ? 20.992 14.786 -25.035 1.00 84.94 381 GLU A N 1
ATOM 3096 C CA . GLU A 1 381 ? 22.242 14.934 -24.284 1.00 84.94 381 GLU A CA 1
ATOM 3097 C C . GLU A 1 381 ? 22.572 13.726 -23.397 1.00 84.94 381 GLU A C 1
ATOM 3099 O O . GLU A 1 381 ? 23.540 13.772 -22.632 1.00 84.94 381 GLU A O 1
ATOM 3104 N N . GLY A 1 382 ? 21.788 12.645 -23.484 1.00 81.44 382 GLY A N 1
ATOM 3105 C CA . GLY A 1 382 ? 22.083 11.376 -22.816 1.00 81.44 382 GLY A CA 1
ATOM 3106 C C . GLY A 1 382 ? 22.051 11.442 -21.284 1.00 81.44 382 GLY A C 1
ATOM 3107 O O . GLY A 1 382 ? 22.834 10.771 -20.611 1.00 81.44 382 GLY A O 1
ATOM 3108 N N . ILE A 1 383 ? 21.185 12.271 -20.699 1.00 87.38 383 ILE A N 1
ATOM 3109 C CA . ILE A 1 383 ? 21.175 12.531 -19.254 1.00 87.38 383 ILE A CA 1
ATOM 3110 C C . ILE A 1 383 ? 20.514 11.363 -18.513 1.00 87.38 383 ILE A C 1
ATOM 3112 O O . ILE A 1 383 ? 19.302 11.189 -18.576 1.00 87.38 383 ILE A O 1
ATOM 3116 N N . VAL A 1 384 ? 21.287 10.595 -17.740 1.00 86.38 384 VAL A N 1
ATOM 3117 C CA . VAL A 1 384 ? 20.754 9.445 -16.979 1.00 86.38 384 VAL A CA 1
ATOM 3118 C C . VAL A 1 384 ? 20.342 9.816 -15.550 1.00 86.38 384 VAL A C 1
ATOM 3120 O O . VAL A 1 384 ? 19.221 9.545 -15.114 1.00 86.38 384 VAL A O 1
ATOM 3123 N N . LYS A 1 385 ? 21.256 10.419 -14.782 1.00 89.62 385 LYS A N 1
ATOM 3124 C CA . LYS A 1 385 ? 21.038 10.866 -13.394 1.00 89.62 385 LYS A CA 1
ATOM 3125 C C . LYS A 1 385 ? 22.104 11.873 -12.975 1.00 89.62 385 LYS A C 1
ATOM 3127 O O . LYS A 1 385 ? 23.192 11.883 -13.542 1.00 89.62 385 LYS A O 1
ATOM 3132 N N . GLY A 1 386 ? 21.850 12.621 -11.906 1.00 89.00 386 GLY A N 1
ATOM 3133 C CA . GLY A 1 386 ? 22.850 13.449 -11.230 1.00 89.00 386 GLY A CA 1
ATOM 3134 C C . GLY A 1 386 ? 22.777 14.932 -11.585 1.00 89.00 386 GLY A C 1
ATOM 3135 O O . GLY A 1 386 ? 22.582 15.307 -12.731 1.00 89.00 386 GLY A O 1
ATOM 3136 N N . GLU A 1 387 ? 22.970 15.778 -10.572 1.00 91.19 387 GLU A N 1
ATOM 3137 C CA . GLU A 1 387 ? 22.869 17.243 -10.675 1.00 91.19 387 GLU A CA 1
ATOM 3138 C C . GLU A 1 387 ? 23.819 17.839 -11.722 1.00 91.19 387 GLU A C 1
ATOM 3140 O O . GLU A 1 387 ? 23.389 18.653 -12.533 1.00 91.19 387 GLU A O 1
ATOM 3145 N N . MET A 1 388 ? 25.085 17.399 -11.733 1.00 88.56 388 MET A N 1
ATOM 3146 C CA . MET A 1 388 ? 26.071 17.880 -12.706 1.00 88.56 388 MET A CA 1
ATOM 3147 C C . MET A 1 388 ? 25.719 17.435 -14.123 1.00 88.56 388 MET A C 1
ATOM 3149 O O . MET A 1 388 ? 25.677 18.264 -15.012 1.00 88.56 388 MET A O 1
ATOM 3153 N N . ASN A 1 389 ? 25.323 16.176 -14.323 1.00 88.38 389 ASN A N 1
ATOM 3154 C CA . ASN A 1 389 ? 24.932 15.692 -15.650 1.00 88.38 389 ASN A CA 1
ATOM 3155 C C . ASN A 1 389 ? 23.730 16.457 -16.225 1.00 88.38 389 ASN A C 1
ATOM 3157 O O . ASN A 1 389 ? 23.693 16.724 -17.423 1.00 88.38 389 ASN A O 1
ATOM 3161 N N . TRP A 1 390 ? 22.769 16.835 -15.375 1.00 91.50 390 TRP A N 1
ATOM 3162 C CA . TRP A 1 390 ? 21.659 17.703 -15.768 1.00 91.50 390 TRP A CA 1
ATOM 3163 C C . TRP A 1 390 ? 22.127 19.105 -16.161 1.00 91.50 390 TRP A C 1
ATOM 3165 O O . TRP A 1 390 ? 21.689 19.631 -17.182 1.00 91.50 390 TRP A O 1
ATOM 3175 N N . LYS A 1 391 ? 23.013 19.703 -15.360 1.00 89.88 391 LYS A N 1
ATOM 3176 C CA . LYS A 1 391 ? 23.573 21.030 -15.624 1.00 89.88 391 LYS A CA 1
ATOM 3177 C C . LYS A 1 391 ? 24.396 21.038 -16.916 1.00 89.88 391 LYS A C 1
ATOM 3179 O O . LYS A 1 391 ? 24.090 21.806 -17.821 1.00 89.88 391 LYS A O 1
ATOM 3184 N N . ASP A 1 392 ? 25.372 20.145 -17.010 1.00 87.69 392 ASP A N 1
ATOM 3185 C CA . ASP A 1 392 ? 26.301 20.064 -18.131 1.00 87.69 392 ASP A CA 1
ATOM 3186 C C . ASP A 1 392 ? 25.564 19.686 -19.423 1.00 87.69 392 ASP A C 1
ATOM 3188 O O . ASP A 1 392 ? 25.909 20.176 -20.491 1.00 87.69 392 ASP A O 1
ATOM 3192 N N . GLY A 1 393 ? 24.528 18.839 -19.350 1.00 87.50 393 GLY A N 1
ATOM 3193 C CA . GLY A 1 393 ? 23.685 18.515 -20.504 1.00 87.50 393 GLY A CA 1
ATOM 3194 C C . GLY A 1 393 ? 22.940 19.734 -21.046 1.00 87.50 393 GLY A C 1
ATOM 3195 O O . GLY A 1 393 ? 22.963 19.985 -22.246 1.00 87.50 393 GLY A O 1
ATOM 3196 N N . LEU A 1 394 ? 22.337 20.541 -20.170 1.00 90.00 394 LEU A N 1
ATOM 3197 C CA . LEU A 1 394 ? 21.664 21.775 -20.584 1.00 90.00 394 LEU A CA 1
ATOM 3198 C C . LEU A 1 394 ? 22.648 22.792 -21.182 1.00 90.00 394 LEU A C 1
ATOM 3200 O O . LEU A 1 394 ? 22.347 23.382 -22.217 1.00 90.00 394 LEU A O 1
ATOM 3204 N N . GLU A 1 395 ? 23.824 22.964 -20.574 1.00 88.38 395 GLU A N 1
ATOM 3205 C CA . GLU A 1 395 ? 24.880 23.855 -21.083 1.00 88.38 395 GLU A CA 1
ATOM 3206 C C . GLU A 1 395 ? 25.385 23.400 -22.461 1.00 88.38 395 GLU A C 1
ATOM 3208 O O . GLU A 1 395 ? 25.414 24.193 -23.401 1.00 88.38 395 GLU A O 1
ATOM 3213 N N . ARG A 1 396 ? 25.655 22.100 -22.640 1.00 85.56 396 ARG A N 1
ATOM 3214 C CA . ARG A 1 396 ? 26.045 21.539 -23.944 1.00 85.56 396 ARG A CA 1
ATOM 3215 C C . ARG A 1 396 ? 24.978 21.721 -25.015 1.00 85.56 396 ARG A C 1
ATOM 3217 O O . ARG A 1 396 ? 25.315 22.031 -26.159 1.00 85.56 396 ARG A O 1
ATOM 3224 N N . TYR A 1 397 ? 23.704 21.539 -24.669 1.00 86.94 397 TYR A N 1
ATOM 3225 C CA . TYR A 1 397 ? 22.617 21.757 -25.619 1.00 86.94 397 TYR A CA 1
ATOM 3226 C C . TYR A 1 397 ? 22.571 23.224 -26.066 1.00 86.94 397 TYR A C 1
ATOM 3228 O O . TYR A 1 397 ? 22.484 23.488 -27.266 1.00 86.94 397 TYR A O 1
ATOM 3236 N N . ILE A 1 398 ? 22.715 24.171 -25.129 1.00 85.81 398 ILE A N 1
ATOM 3237 C CA . ILE A 1 398 ? 22.800 25.614 -25.416 1.00 85.81 398 ILE A CA 1
ATOM 3238 C C . ILE A 1 398 ? 23.959 25.914 -26.376 1.00 85.81 398 ILE A C 1
ATOM 3240 O O . ILE A 1 398 ? 23.752 26.601 -27.379 1.00 85.81 398 ILE A O 1
ATOM 3244 N N . ASP A 1 399 ? 25.145 25.359 -26.125 1.00 83.62 399 ASP A N 1
ATOM 3245 C CA . ASP A 1 399 ? 26.314 25.540 -26.994 1.00 83.62 399 ASP A CA 1
ATOM 3246 C C . ASP A 1 399 ? 26.085 24.949 -28.393 1.00 83.62 399 ASP A C 1
ATOM 3248 O O . ASP A 1 399 ? 26.459 25.542 -29.408 1.00 83.62 399 ASP A O 1
ATOM 3252 N N . SER A 1 400 ? 25.398 23.805 -28.479 1.00 81.44 400 SER A N 1
ATOM 3253 C CA . SER A 1 400 ? 25.091 23.148 -29.754 1.00 81.44 400 SER A CA 1
ATOM 3254 C C . SER A 1 400 ? 24.184 23.986 -30.666 1.00 81.44 400 SER A C 1
ATOM 3256 O O . SER A 1 400 ? 24.297 23.906 -31.895 1.00 81.44 400 SER A O 1
ATOM 3258 N N . LEU A 1 401 ? 23.332 24.841 -30.085 1.00 76.56 401 LEU A N 1
ATOM 3259 C CA . LEU A 1 401 ? 22.478 25.771 -30.827 1.00 76.56 401 LEU A CA 1
ATOM 3260 C C . LEU A 1 401 ? 23.288 26.888 -31.506 1.00 76.56 401 LEU A C 1
ATOM 3262 O O . LEU A 1 401 ? 22.830 27.446 -32.500 1.00 76.56 401 LEU A O 1
ATOM 3266 N N . VAL A 1 402 ? 24.499 27.192 -31.021 1.00 64.00 402 VAL A N 1
ATOM 3267 C CA . VAL A 1 402 ? 25.391 28.215 -31.602 1.00 64.00 402 VAL A CA 1
ATOM 3268 C C . VAL A 1 402 ? 26.047 27.719 -32.898 1.00 64.00 402 VAL A C 1
ATOM 3270 O O . VAL A 1 402 ? 26.301 28.510 -33.805 1.00 64.00 402 VAL A O 1
ATOM 3273 N N . GLY A 1 403 ? 26.285 26.408 -33.019 1.00 55.75 403 GLY A N 1
ATOM 3274 C CA . GLY A 1 403 ? 26.985 25.801 -34.160 1.00 55.75 403 GLY A CA 1
ATOM 3275 C C . GLY A 1 403 ? 26.095 25.337 -35.321 1.00 55.75 403 GLY A C 1
ATOM 3276 O O . GLY A 1 403 ? 26.594 25.119 -36.426 1.00 55.75 403 GLY A O 1
ATOM 3277 N N . LYS A 1 404 ? 24.781 25.176 -35.117 1.00 52.12 404 LYS A N 1
ATOM 3278 C CA . LYS A 1 404 ? 23.865 24.633 -36.136 1.00 52.12 404 LYS A CA 1
ATOM 3279 C C . LYS A 1 404 ? 23.079 25.744 -36.844 1.00 52.12 404 LYS A C 1
ATOM 3281 O O . LYS A 1 404 ? 22.006 26.145 -36.399 1.00 52.12 404 LYS A O 1
ATOM 3286 N N . ARG A 1 405 ? 23.532 26.167 -38.034 1.00 41.56 405 ARG A N 1
ATOM 3287 C CA . ARG A 1 405 ? 22.625 26.769 -39.033 1.00 41.56 405 ARG A CA 1
ATOM 3288 C C . ARG A 1 405 ? 21.630 25.691 -39.485 1.00 41.56 405 ARG A C 1
ATOM 3290 O O . ARG A 1 405 ? 21.970 24.865 -40.319 1.00 41.56 405 ARG A O 1
ATOM 3297 N N . SER A 1 406 ? 20.427 25.698 -38.906 1.00 44.31 406 SER A N 1
ATOM 3298 C CA . SER A 1 406 ? 19.171 25.182 -39.483 1.00 44.31 406 SER A CA 1
ATOM 3299 C C . SER A 1 406 ? 19.299 23.941 -40.397 1.00 44.31 406 SER A C 1
ATOM 3301 O O . SER A 1 406 ? 19.300 24.075 -41.622 1.00 44.31 406 SER A O 1
ATOM 3303 N N . SER A 1 407 ? 19.306 22.725 -39.838 1.00 39.47 407 SER A N 1
ATOM 3304 C CA . SER A 1 407 ? 19.007 21.521 -40.643 1.00 39.47 407 SER A CA 1
ATOM 3305 C C . SER A 1 407 ? 18.111 20.464 -39.986 1.00 39.47 407 SER A C 1
ATOM 3307 O O . SER A 1 407 ? 17.693 19.541 -40.678 1.00 39.47 407 SER A O 1
ATOM 3309 N N . TYR A 1 408 ? 17.718 20.608 -38.716 1.00 40.06 408 TYR A N 1
ATOM 3310 C CA . TYR A 1 408 ? 16.738 19.706 -38.096 1.00 40.06 408 TYR A CA 1
ATOM 3311 C C . TYR A 1 408 ? 15.328 20.301 -38.195 1.00 40.06 408 TYR A C 1
ATOM 3313 O O . TYR A 1 408 ? 15.040 21.346 -37.616 1.00 40.06 408 TYR A O 1
ATOM 3321 N N . LYS A 1 409 ? 14.463 19.655 -38.988 1.00 41.44 409 LYS A N 1
ATOM 3322 C CA . LYS A 1 409 ? 13.092 20.104 -39.297 1.00 41.44 409 LYS A CA 1
ATOM 3323 C C . LYS A 1 409 ? 12.009 19.596 -38.331 1.00 41.44 409 LYS A C 1
ATOM 3325 O O . LYS A 1 409 ? 10.857 19.959 -38.526 1.00 41.44 409 LYS A O 1
ATOM 3330 N N . GLU A 1 410 ? 12.338 18.823 -37.296 1.00 43.31 410 GLU A N 1
ATOM 3331 C CA . GLU A 1 410 ? 11.325 18.124 -36.475 1.00 43.31 410 GLU A CA 1
ATOM 3332 C C . GLU A 1 410 ? 11.540 18.251 -34.955 1.00 43.31 410 GLU A C 1
ATOM 3334 O O . GLU A 1 410 ? 11.254 17.335 -34.192 1.00 43.31 410 GLU A O 1
ATOM 3339 N N . GLY A 1 411 ? 12.029 19.405 -34.497 1.00 50.06 411 GLY A N 1
ATOM 3340 C CA . GLY A 1 411 ? 12.012 19.783 -33.080 1.00 50.06 411 GLY A CA 1
ATOM 3341 C C . GLY A 1 411 ? 11.173 21.046 -32.866 1.00 50.06 411 GLY A C 1
ATOM 3342 O O . GLY A 1 411 ? 11.042 21.854 -33.795 1.00 50.06 411 GLY A O 1
ATOM 3343 N N . PRO A 1 412 ? 10.595 21.260 -31.672 1.00 53.25 412 PRO A N 1
ATOM 3344 C CA . PRO A 1 412 ? 9.958 22.532 -31.361 1.00 53.25 412 PRO A CA 1
ATOM 3345 C C . PRO A 1 412 ? 10.988 23.667 -31.515 1.00 53.25 412 PRO A C 1
ATOM 3347 O O . PRO A 1 412 ? 12.129 23.552 -31.071 1.00 53.25 412 PRO A O 1
ATOM 3350 N N . ARG A 1 413 ? 10.626 24.744 -32.225 1.00 59.50 413 ARG A N 1
ATOM 3351 C CA . ARG A 1 413 ? 11.530 25.874 -32.496 1.00 59.50 413 ARG A CA 1
ATOM 3352 C C . ARG A 1 413 ? 11.716 26.690 -31.219 1.00 59.50 413 ARG A C 1
ATOM 3354 O O . ARG A 1 413 ? 10.895 27.551 -30.926 1.00 59.50 413 ARG A O 1
ATOM 3361 N N . VAL A 1 414 ? 12.783 26.418 -30.477 1.00 65.19 414 VAL A N 1
ATOM 3362 C CA . VAL A 1 414 ? 13.066 27.088 -29.198 1.00 65.19 414 VAL A CA 1
ATOM 3363 C C . VAL A 1 414 ? 14.156 28.126 -29.368 1.00 65.19 414 VAL A C 1
ATOM 3365 O O . VAL A 1 414 ? 15.161 27.864 -30.034 1.00 65.19 414 VAL A O 1
ATOM 3368 N N . SER A 1 415 ? 13.993 29.295 -28.749 1.00 77.06 415 SER A N 1
ATOM 3369 C CA . SER A 1 415 ? 15.076 30.267 -28.702 1.00 77.06 415 SER A CA 1
ATOM 3370 C C . SER A 1 415 ? 16.110 29.851 -27.651 1.00 77.06 415 SER A C 1
ATOM 3372 O O . SER A 1 415 ? 15.779 29.291 -26.605 1.00 77.06 415 SER A O 1
ATOM 3374 N N . ARG A 1 416 ? 17.387 30.157 -27.904 1.00 82.81 416 ARG A N 1
ATOM 3375 C CA . ARG A 1 416 ? 18.480 29.947 -26.939 1.00 82.81 416 ARG A CA 1
ATOM 3376 C C . ARG A 1 416 ? 18.155 30.538 -25.561 1.00 82.81 416 ARG A C 1
ATOM 3378 O O . ARG A 1 416 ? 18.432 29.915 -24.541 1.00 82.81 416 ARG A O 1
ATOM 3385 N N . ARG A 1 417 ? 17.530 31.719 -25.552 1.00 83.88 417 ARG A N 1
ATOM 3386 C CA . ARG A 1 417 ? 17.150 32.447 -24.340 1.00 83.88 417 ARG A CA 1
ATOM 3387 C C . ARG A 1 417 ? 16.174 31.650 -23.474 1.00 83.88 417 ARG A C 1
ATOM 3389 O O . ARG A 1 417 ? 16.305 31.662 -22.254 1.00 83.88 417 ARG A O 1
ATOM 3396 N N . ASP A 1 418 ? 15.233 30.936 -24.086 1.00 84.56 418 ASP A N 1
ATOM 3397 C CA . ASP A 1 418 ? 14.260 30.128 -23.346 1.00 84.56 418 ASP A CA 1
ATOM 3398 C C . ASP A 1 418 ? 14.947 28.940 -22.660 1.00 84.56 418 ASP A C 1
ATOM 3400 O O . ASP A 1 418 ? 14.668 28.647 -21.498 1.00 84.56 418 ASP A O 1
ATOM 3404 N N . ILE A 1 419 ? 15.914 28.299 -23.329 1.00 85.75 419 ILE A N 1
ATOM 3405 C CA . ILE A 1 419 ? 16.688 27.202 -22.730 1.00 85.75 419 ILE A CA 1
ATOM 3406 C C . ILE A 1 419 ? 17.597 27.703 -21.602 1.00 85.75 419 ILE A C 1
ATOM 3408 O O . ILE A 1 419 ? 17.698 27.047 -20.566 1.00 85.75 419 ILE A O 1
ATOM 3412 N N . GLU A 1 420 ? 18.213 28.878 -21.748 1.00 89.44 420 GLU A N 1
ATOM 3413 C CA . GLU A 1 420 ? 18.993 29.511 -20.675 1.00 89.44 420 GLU A CA 1
ATOM 3414 C C . GLU A 1 420 ? 18.121 29.796 -19.438 1.00 89.44 420 GLU A C 1
ATOM 3416 O O . GLU A 1 420 ? 18.531 29.516 -18.307 1.00 89.44 420 GLU A O 1
ATOM 3421 N N . LEU A 1 421 ? 16.885 30.274 -19.632 1.00 90.69 421 LEU A N 1
ATOM 3422 C CA . LEU A 1 421 ? 15.919 30.471 -18.544 1.00 90.69 421 LEU A CA 1
ATOM 3423 C C . LEU A 1 421 ? 15.530 29.146 -17.872 1.00 90.69 421 LEU A C 1
ATOM 3425 O O . LEU A 1 421 ? 15.506 29.069 -16.639 1.00 90.69 421 LEU A O 1
ATOM 3429 N N . ILE A 1 422 ? 15.284 28.092 -18.657 1.00 91.38 422 ILE A N 1
ATOM 3430 C CA . ILE A 1 422 ? 15.017 26.740 -18.143 1.00 91.38 422 ILE A CA 1
ATOM 3431 C C . ILE A 1 422 ? 16.204 26.237 -17.319 1.00 91.38 422 ILE A C 1
ATOM 3433 O O . ILE A 1 422 ? 16.014 25.742 -16.205 1.00 91.38 422 ILE A O 1
ATOM 3437 N N . ALA A 1 423 ? 17.432 26.404 -17.812 1.00 92.06 423 ALA A N 1
ATOM 3438 C CA . ALA A 1 423 ? 18.640 25.981 -17.113 1.00 92.06 423 ALA A CA 1
ATOM 3439 C C . ALA A 1 423 ? 18.796 26.690 -15.761 1.00 92.06 423 ALA A C 1
ATOM 3441 O O . ALA A 1 423 ? 19.009 26.028 -14.741 1.00 92.06 423 ALA A O 1
ATOM 3442 N N . LEU A 1 424 ? 18.590 28.011 -15.710 1.00 93.00 424 LEU A N 1
ATOM 3443 C CA . LEU A 1 424 ? 18.597 28.778 -14.458 1.00 93.00 424 LEU A CA 1
ATOM 3444 C C . LEU A 1 424 ? 17.512 28.301 -13.482 1.00 93.00 424 LEU A C 1
ATOM 3446 O O . LEU A 1 424 ? 17.761 28.167 -12.279 1.00 93.00 424 LEU A O 1
ATOM 3450 N N . LYS A 1 425 ? 16.311 28.000 -13.985 1.00 93.62 425 LYS A N 1
ATOM 3451 C CA . LYS A 1 425 ? 15.198 27.483 -13.176 1.00 93.62 425 LYS A CA 1
ATOM 3452 C C . LYS A 1 425 ? 15.527 26.120 -12.568 1.00 93.62 425 LYS A C 1
ATOM 3454 O O . LYS A 1 425 ? 15.324 25.919 -11.370 1.00 93.62 425 LYS A O 1
ATOM 3459 N N . ILE A 1 426 ? 16.100 25.211 -13.354 1.00 94.06 426 ILE A N 1
ATOM 3460 C CA . ILE A 1 426 ? 16.529 23.881 -12.900 1.00 94.06 426 ILE A CA 1
ATOM 3461 C C . ILE A 1 426 ? 17.674 23.979 -11.887 1.00 94.06 426 ILE A C 1
ATOM 3463 O O . ILE A 1 426 ? 17.635 23.316 -10.849 1.00 94.06 426 ILE A O 1
ATOM 3467 N N . GLN A 1 427 ? 18.645 24.868 -12.104 1.00 93.06 427 GLN A N 1
ATOM 3468 C CA . GLN A 1 427 ? 19.693 25.143 -11.116 1.00 93.06 427 GLN A CA 1
ATOM 3469 C C . GLN A 1 427 ? 19.107 25.670 -9.796 1.00 93.06 427 GLN A C 1
ATOM 3471 O O . GLN A 1 427 ? 19.500 25.219 -8.715 1.00 93.06 427 GLN A O 1
ATOM 3476 N N . LYS A 1 428 ? 18.111 26.565 -9.855 1.00 92.62 428 LYS A N 1
ATOM 3477 C CA . LYS A 1 428 ? 17.389 27.047 -8.667 1.00 92.62 428 LYS A CA 1
ATOM 3478 C C . LYS A 1 428 ? 16.673 25.902 -7.945 1.00 92.62 428 LYS A C 1
ATOM 3480 O O . LYS A 1 428 ? 16.775 25.821 -6.720 1.00 92.62 428 LYS A O 1
ATOM 3485 N N . ILE A 1 429 ? 16.021 24.993 -8.672 1.00 93.19 429 ILE A N 1
ATOM 3486 C CA . ILE A 1 429 ? 15.396 23.784 -8.108 1.00 93.19 429 ILE A CA 1
ATOM 3487 C C . ILE A 1 429 ? 16.440 22.931 -7.366 1.00 93.19 429 ILE A C 1
ATOM 3489 O O . ILE A 1 429 ? 16.269 22.636 -6.180 1.00 93.19 429 ILE A O 1
ATOM 3493 N N . PHE A 1 430 ? 17.568 22.602 -8.003 1.00 93.56 430 PHE A N 1
ATOM 3494 C CA . PHE A 1 430 ? 18.625 21.813 -7.359 1.00 93.56 430 PHE A CA 1
ATOM 3495 C C . PHE A 1 430 ? 19.223 22.500 -6.130 1.00 93.56 430 PHE A C 1
ATOM 3497 O O . PHE A 1 430 ? 19.474 21.837 -5.120 1.00 93.56 430 PHE A O 1
ATOM 3504 N N . SER A 1 431 ? 19.379 23.826 -6.160 1.00 91.19 431 SER A N 1
ATOM 3505 C CA . SER A 1 431 ? 19.874 24.596 -5.013 1.00 91.19 431 SER A CA 1
ATOM 3506 C C . SER A 1 431 ? 18.979 24.437 -3.775 1.00 91.19 431 SER A C 1
ATOM 3508 O O . SER A 1 431 ? 19.483 24.284 -2.660 1.00 91.19 431 SER A O 1
ATOM 3510 N N . LYS A 1 432 ? 17.652 24.382 -3.968 1.00 90.75 432 LYS A N 1
ATOM 3511 C CA . LYS A 1 432 ? 16.676 24.146 -2.895 1.00 90.75 432 LYS A CA 1
ATOM 3512 C C . LYS A 1 432 ? 16.762 22.716 -2.365 1.00 90.75 432 LYS A C 1
ATOM 3514 O O . LYS A 1 432 ? 16.679 22.506 -1.157 1.00 90.75 432 LYS A O 1
ATOM 3519 N N . PHE A 1 433 ? 16.993 21.739 -3.243 1.00 92.12 433 PHE A N 1
ATOM 3520 C CA . PHE A 1 433 ? 17.075 20.323 -2.869 1.00 92.12 433 PHE A CA 1
ATOM 3521 C C . PHE A 1 433 ? 18.393 19.946 -2.188 1.00 92.12 433 PHE A C 1
ATOM 3523 O O . PHE A 1 433 ? 18.425 19.009 -1.388 1.00 92.12 433 PHE A O 1
ATOM 3530 N N . ARG A 1 434 ? 19.480 20.683 -2.451 1.00 90.00 434 ARG A N 1
ATOM 3531 C CA . ARG A 1 434 ? 20.827 20.373 -1.948 1.00 90.00 434 ARG A CA 1
ATOM 3532 C C . ARG A 1 434 ? 20.870 20.216 -0.427 1.00 90.00 434 ARG A C 1
ATOM 3534 O O . ARG A 1 434 ? 21.440 19.238 0.054 1.00 90.00 434 ARG A O 1
ATOM 3541 N N . ARG A 1 435 ? 20.195 21.099 0.321 1.00 90.44 435 ARG A N 1
ATOM 3542 C CA . ARG A 1 435 ? 20.157 21.039 1.795 1.00 90.44 435 ARG A CA 1
ATOM 3543 C C . ARG A 1 435 ? 19.554 19.732 2.312 1.00 90.44 435 ARG A C 1
ATOM 3545 O O . ARG A 1 435 ? 20.042 19.210 3.304 1.00 90.44 435 ARG A O 1
ATOM 3552 N N . LEU A 1 436 ? 18.554 19.160 1.639 1.00 92.44 436 LEU A N 1
ATOM 3553 C CA . LEU A 1 436 ? 17.912 17.905 2.061 1.00 92.44 436 LEU A CA 1
ATOM 3554 C C . LEU A 1 436 ? 18.816 16.675 1.903 1.00 92.44 436 LEU A C 1
ATOM 3556 O O . LEU A 1 436 ? 18.550 15.643 2.512 1.00 92.44 436 LEU A O 1
ATOM 3560 N N . ARG A 1 437 ? 19.884 16.757 1.100 1.00 90.81 437 ARG A N 1
ATOM 3561 C CA . ARG A 1 437 ? 20.827 15.643 0.902 1.00 90.81 437 ARG A CA 1
ATOM 3562 C C . ARG A 1 437 ? 21.837 15.503 2.042 1.00 90.81 437 ARG A C 1
ATOM 3564 O O . ARG A 1 437 ? 22.460 14.450 2.177 1.00 90.81 437 ARG A O 1
ATOM 3571 N N . GLU A 1 438 ? 22.013 16.547 2.843 1.00 92.38 438 GLU A N 1
ATOM 3572 C CA . GLU A 1 438 ? 22.895 16.535 4.007 1.00 92.38 438 GLU A CA 1
ATOM 3573 C C . GLU A 1 438 ? 22.265 15.776 5.184 1.00 92.38 438 GLU A C 1
ATOM 3575 O O . GLU A 1 438 ? 21.065 15.498 5.218 1.00 92.38 438 GLU A O 1
ATOM 3580 N N . LYS A 1 439 ? 23.087 15.413 6.177 1.00 92.94 439 LYS A N 1
ATOM 3581 C CA . LYS A 1 439 ? 22.581 14.766 7.391 1.00 92.94 439 LYS A CA 1
ATOM 3582 C C . LYS A 1 439 ? 21.992 15.808 8.342 1.00 92.94 439 LYS A C 1
ATOM 3584 O O . LYS A 1 439 ? 22.715 16.688 8.813 1.00 92.94 439 LYS A O 1
ATOM 3589 N N . HIS A 1 440 ? 20.731 15.620 8.720 1.00 91.88 440 HIS A N 1
ATOM 3590 C CA . HIS A 1 440 ? 19.983 16.515 9.606 1.00 91.88 440 HIS A CA 1
ATOM 3591 C C . HIS A 1 440 ? 19.281 15.758 10.726 1.00 91.88 440 HIS A C 1
ATOM 3593 O O . HIS A 1 440 ? 19.083 14.545 10.665 1.00 91.88 440 HIS A O 1
ATOM 3599 N N . SER A 1 441 ? 18.897 16.473 11.778 1.00 89.75 441 SER A N 1
ATOM 3600 C CA . SER A 1 441 ? 17.967 15.921 12.768 1.00 89.75 441 SER A CA 1
ATOM 3601 C C . SER A 1 441 ? 16.566 15.755 12.159 1.00 89.75 441 SER A C 1
ATOM 3603 O O . SER A 1 441 ? 16.257 16.426 11.180 1.00 89.75 441 SER A O 1
ATOM 3605 N N . LEU A 1 442 ? 15.704 14.902 12.723 1.00 87.94 442 LEU A N 1
ATOM 3606 C CA . LEU A 1 442 ? 14.317 14.746 12.255 1.00 87.94 442 LEU A CA 1
ATOM 3607 C C . LEU A 1 442 ? 13.530 16.059 12.368 1.00 87.94 442 LEU A C 1
ATOM 3609 O O . LEU A 1 442 ? 12.768 16.377 11.465 1.00 87.94 442 LEU A O 1
ATOM 3613 N N . VAL A 1 443 ? 13.759 16.846 13.427 1.00 89.94 443 VAL A N 1
ATOM 3614 C CA . VAL A 1 443 ? 13.165 18.186 13.589 1.00 89.94 443 VAL A CA 1
ATOM 3615 C C . VAL A 1 443 ? 13.590 19.111 12.451 1.00 89.94 443 VAL A C 1
ATOM 3617 O O . VAL A 1 443 ? 12.770 19.840 11.904 1.00 89.94 443 VAL A O 1
ATOM 3620 N N . GLU A 1 444 ? 14.872 19.096 12.091 1.00 92.50 444 GLU A N 1
ATOM 3621 C CA . GLU A 1 444 ? 15.381 19.942 11.011 1.00 92.50 444 GLU A CA 1
ATOM 3622 C C . GLU A 1 444 ? 14.906 19.448 9.638 1.00 92.50 444 GLU A C 1
ATOM 3624 O O . GLU A 1 444 ? 14.514 20.258 8.806 1.00 92.50 444 GLU A O 1
ATOM 3629 N N . PHE A 1 445 ? 14.833 18.132 9.415 1.00 94.50 445 PHE A N 1
ATOM 3630 C CA . PHE A 1 445 ? 14.221 17.571 8.210 1.00 94.50 445 PHE A CA 1
ATOM 3631 C C . PHE A 1 445 ? 12.744 17.938 8.080 1.00 94.50 445 PHE A C 1
ATOM 3633 O O . PHE A 1 445 ? 12.330 18.333 6.995 1.00 94.50 445 PHE A O 1
ATOM 3640 N N . ALA A 1 446 ? 11.965 17.853 9.161 1.00 93.25 446 ALA A N 1
ATOM 3641 C CA . ALA A 1 446 ? 10.564 18.264 9.162 1.00 93.25 446 ALA A CA 1
ATOM 3642 C C . ALA A 1 446 ? 10.425 19.747 8.786 1.00 93.25 446 ALA A C 1
ATOM 3644 O O . ALA A 1 446 ? 9.622 20.081 7.922 1.00 93.25 446 ALA A O 1
ATOM 3645 N N . LYS A 1 447 ? 11.274 20.625 9.340 1.00 94.88 447 LYS A N 1
ATOM 3646 C CA . LYS A 1 447 ? 11.314 22.050 8.966 1.00 94.88 447 LYS A CA 1
ATOM 3647 C C . LYS A 1 447 ? 11.674 22.268 7.498 1.00 94.88 447 LYS A C 1
ATOM 3649 O O . LYS A 1 447 ? 10.979 23.014 6.815 1.00 94.88 447 LYS A O 1
ATOM 3654 N N . LEU A 1 448 ? 12.744 21.634 7.011 1.00 95.25 448 LEU A N 1
ATOM 3655 C CA . LEU A 1 448 ? 13.171 21.742 5.611 1.00 95.25 448 LEU A CA 1
ATOM 3656 C C . LEU A 1 448 ? 12.093 21.220 4.656 1.00 95.25 448 LEU A C 1
ATOM 3658 O O . LEU A 1 448 ? 11.886 21.801 3.595 1.00 95.25 448 LEU A O 1
ATOM 3662 N N . LEU A 1 449 ? 11.395 20.150 5.037 1.00 95.75 449 LEU A N 1
ATOM 3663 C CA . LEU A 1 449 ? 10.292 19.597 4.265 1.00 95.75 449 LEU A CA 1
ATOM 3664 C C . LEU A 1 449 ? 9.087 20.541 4.245 1.00 95.75 449 LEU A C 1
ATOM 3666 O O . LEU A 1 449 ? 8.551 20.778 3.171 1.00 95.75 449 LEU A O 1
ATOM 3670 N N . THR A 1 450 ? 8.702 21.134 5.377 1.00 95.50 450 THR A N 1
ATOM 3671 C CA . THR A 1 450 ? 7.644 22.157 5.417 1.00 95.50 450 THR A CA 1
ATOM 3672 C C . THR A 1 450 ? 7.995 23.354 4.532 1.00 95.50 450 THR A C 1
ATOM 3674 O O . THR A 1 450 ? 7.187 23.757 3.703 1.00 95.50 450 THR A O 1
ATOM 3677 N N . GLN A 1 451 ? 9.230 23.860 4.618 1.00 94.75 451 GLN A N 1
ATOM 3678 C CA . GLN A 1 451 ? 9.711 24.945 3.752 1.00 94.75 451 GLN A CA 1
ATOM 3679 C C . GLN A 1 451 ? 9.696 24.563 2.269 1.00 94.75 451 GLN A C 1
ATOM 3681 O O . GLN A 1 451 ? 9.375 25.394 1.422 1.00 94.75 451 GLN A O 1
ATOM 3686 N N . LEU A 1 452 ? 10.053 23.318 1.943 1.00 93.81 452 LEU A N 1
ATOM 3687 C CA . LEU A 1 452 ? 9.986 22.810 0.578 1.00 93.81 452 LEU A CA 1
ATOM 3688 C C . LEU A 1 452 ? 8.535 22.745 0.086 1.00 93.81 452 LEU A C 1
ATOM 3690 O O . LEU A 1 452 ? 8.266 23.169 -1.030 1.00 93.81 452 LEU A O 1
ATOM 3694 N N . ILE A 1 453 ? 7.623 22.233 0.913 1.00 93.88 453 ILE A N 1
ATOM 3695 C CA . ILE A 1 453 ? 6.190 22.094 0.620 1.00 93.88 453 ILE A CA 1
ATOM 3696 C C . ILE A 1 453 ? 5.536 23.452 0.353 1.00 93.88 453 ILE A C 1
ATOM 3698 O O . ILE A 1 453 ? 4.747 23.575 -0.583 1.00 93.88 453 ILE A O 1
ATOM 3702 N N . ASP A 1 454 ? 5.887 24.467 1.141 1.00 92.81 454 ASP A N 1
ATOM 3703 C CA . ASP A 1 454 ? 5.425 25.835 0.908 1.00 92.81 454 ASP A CA 1
ATOM 3704 C C . ASP A 1 454 ? 6.040 26.407 -0.382 1.00 92.81 454 ASP A C 1
ATOM 3706 O O . ASP A 1 454 ? 5.341 27.016 -1.184 1.00 92.81 454 ASP A O 1
ATOM 3710 N N . TRP A 1 455 ? 7.329 26.156 -0.642 1.00 93.38 455 TRP A N 1
ATOM 3711 C CA . TRP A 1 455 ? 8.017 26.661 -1.836 1.00 93.38 455 TRP A CA 1
ATOM 3712 C C . TRP A 1 455 ? 7.523 26.050 -3.160 1.00 93.38 455 TRP A C 1
ATOM 3714 O O . TRP A 1 455 ? 7.548 26.735 -4.178 1.00 93.38 455 TRP A O 1
ATOM 3724 N N . ILE A 1 456 ? 7.090 24.784 -3.168 1.00 91.88 456 ILE A N 1
ATOM 3725 C CA . ILE A 1 456 ? 6.499 24.130 -4.356 1.00 91.88 456 ILE A CA 1
ATOM 3726 C C . ILE A 1 456 ? 5.013 24.467 -4.560 1.00 91.88 456 ILE A C 1
ATOM 3728 O O . ILE A 1 456 ? 4.413 23.966 -5.513 1.00 91.88 456 ILE A O 1
ATOM 3732 N N . GLU A 1 457 ? 4.433 25.282 -3.670 1.00 91.25 457 GLU A N 1
ATOM 3733 C CA . GLU A 1 457 ? 3.058 25.794 -3.732 1.00 91.25 457 GLU A CA 1
ATOM 3734 C C . GLU A 1 457 ? 1.971 24.703 -3.771 1.00 91.25 457 GLU A C 1
ATOM 3736 O O . GLU A 1 457 ? 0.912 24.876 -4.377 1.00 91.25 457 GLU A O 1
ATOM 3741 N N . ILE A 1 458 ? 2.186 23.564 -3.096 1.00 93.69 458 ILE A N 1
ATOM 3742 C CA . ILE A 1 458 ? 1.206 22.459 -3.126 1.00 93.69 458 ILE A CA 1
ATOM 3743 C C . ILE A 1 458 ? -0.159 22.877 -2.562 1.00 93.69 458 ILE A C 1
ATOM 3745 O O . ILE A 1 458 ? -1.195 22.432 -3.049 1.00 93.69 458 ILE A O 1
ATOM 3749 N N . LYS A 1 459 ? -0.170 23.745 -1.540 1.00 92.31 459 LYS A N 1
ATOM 3750 C CA . LYS A 1 459 ? -1.399 24.253 -0.912 1.00 92.31 459 LYS A CA 1
ATOM 3751 C C . LYS A 1 459 ? -2.233 25.047 -1.912 1.00 92.31 459 LYS A C 1
ATOM 3753 O O . LYS A 1 459 ? -3.455 24.949 -1.904 1.00 92.31 459 LYS A O 1
ATOM 3758 N N . GLU A 1 460 ? -1.568 25.786 -2.788 1.00 90.69 460 GLU A N 1
ATOM 3759 C CA . GLU A 1 460 ? -2.209 26.670 -3.753 1.00 90.69 460 GLU A CA 1
ATOM 3760 C C . GLU A 1 460 ? -2.749 25.843 -4.919 1.00 90.69 460 GLU A C 1
ATOM 3762 O O . GLU A 1 460 ? -3.903 26.015 -5.298 1.00 90.69 460 GLU A O 1
ATOM 3767 N N . ARG A 1 461 ? -1.989 24.836 -5.372 1.00 90.38 461 ARG A N 1
ATOM 3768 C CA . ARG A 1 461 ? -2.459 23.843 -6.352 1.00 90.38 461 ARG A CA 1
ATOM 3769 C C . ARG A 1 461 ? -3.687 23.074 -5.872 1.00 90.38 461 ARG A C 1
ATOM 3771 O O . ARG A 1 461 ? -4.612 22.871 -6.641 1.00 90.38 461 ARG A O 1
ATOM 3778 N N . ILE A 1 462 ? -3.731 22.680 -4.599 1.00 91.88 462 ILE A N 1
ATOM 3779 C CA . ILE A 1 462 ? -4.903 21.992 -4.036 1.00 91.88 462 ILE A CA 1
ATOM 3780 C C . ILE A 1 462 ? -6.124 22.927 -3.961 1.00 91.88 462 ILE A C 1
ATOM 3782 O O . ILE A 1 462 ? -7.245 22.471 -4.162 1.00 91.88 462 ILE A O 1
ATOM 3786 N N . LYS A 1 463 ? -5.935 24.227 -3.693 1.00 90.81 463 LYS A N 1
ATOM 3787 C CA . LYS A 1 463 ? -7.038 25.207 -3.653 1.00 90.81 463 LYS A CA 1
ATOM 3788 C C . LYS A 1 463 ? -7.670 25.470 -5.022 1.00 90.81 463 LYS A C 1
ATOM 3790 O O . LYS A 1 463 ? -8.829 25.876 -5.049 1.00 90.81 463 LYS A O 1
ATOM 3795 N N . GLU A 1 464 ? -6.912 25.283 -6.104 1.00 89.06 464 GLU A N 1
ATOM 3796 C CA . GLU A 1 464 ? -7.382 25.404 -7.494 1.00 89.06 464 GLU A CA 1
ATOM 3797 C C . GLU A 1 464 ? -8.326 24.262 -7.899 1.00 89.06 464 GLU A C 1
ATOM 3799 O O . GLU A 1 464 ? -9.123 24.431 -8.816 1.00 89.06 464 GLU A O 1
ATOM 3804 N N . GLU A 1 465 ? -8.258 23.117 -7.218 1.00 87.38 465 GLU A N 1
ATOM 3805 C CA . GLU A 1 465 ? -9.177 21.999 -7.434 1.00 87.38 465 GLU A CA 1
ATOM 3806 C C . GLU A 1 465 ? -10.561 22.291 -6.827 1.00 87.38 465 GLU A C 1
ATOM 3808 O O . GLU A 1 465 ? -10.699 23.002 -5.827 1.00 87.38 465 GLU A O 1
ATOM 3813 N N . GLU A 1 466 ? -11.611 21.690 -7.385 1.00 81.38 466 GLU A N 1
ATOM 3814 C CA . GLU A 1 466 ? -12.984 21.860 -6.901 1.00 81.38 466 GLU A CA 1
ATOM 3815 C C . GLU A 1 466 ? -13.576 20.558 -6.337 1.00 81.38 466 GLU A C 1
ATOM 3817 O O . GLU A 1 466 ? -13.166 19.439 -6.659 1.00 81.38 466 GLU A O 1
ATOM 3822 N N . GLY A 1 467 ? -14.572 20.706 -5.460 1.00 79.62 467 GLY A N 1
ATOM 3823 C CA . GLY A 1 467 ? -15.351 19.589 -4.926 1.00 79.62 467 GLY A CA 1
ATOM 3824 C C . GLY A 1 467 ? -14.564 18.632 -4.020 1.00 79.62 467 GLY A C 1
ATOM 3825 O O . GLY A 1 467 ? -13.792 19.041 -3.150 1.00 79.62 467 GLY A O 1
ATOM 3826 N N . GLU A 1 468 ? -14.809 17.331 -4.190 1.00 72.56 468 GLU A N 1
ATOM 3827 C CA . GLU A 1 468 ? -14.317 16.280 -3.287 1.00 72.56 468 GLU A CA 1
ATOM 3828 C C . GLU A 1 468 ? -12.796 16.062 -3.354 1.00 72.56 468 GLU A C 1
ATOM 3830 O O . GLU A 1 468 ? -12.191 15.646 -2.361 1.00 72.56 468 GLU A O 1
ATOM 3835 N N . LEU A 1 469 ? -12.164 16.345 -4.501 1.00 79.25 469 LEU A N 1
ATOM 3836 C CA . LEU A 1 469 ? -10.716 16.183 -4.682 1.00 79.25 469 LEU A CA 1
ATOM 3837 C C . LEU A 1 469 ? -9.936 17.178 -3.823 1.00 79.25 469 LEU A C 1
ATOM 3839 O O . LEU A 1 469 ? -9.025 16.771 -3.096 1.00 79.25 469 LEU A O 1
ATOM 3843 N N . ARG A 1 470 ? -10.355 18.448 -3.834 1.00 86.50 470 ARG A N 1
ATOM 3844 C CA . ARG A 1 470 ? -9.792 19.489 -2.974 1.00 86.50 470 ARG A CA 1
ATOM 3845 C C . ARG A 1 470 ? -9.930 19.134 -1.502 1.00 86.50 470 ARG A C 1
ATOM 3847 O O . ARG A 1 470 ? -8.935 19.118 -0.784 1.00 86.50 470 ARG A O 1
ATOM 3854 N N . GLU A 1 471 ? -11.138 18.789 -1.052 1.00 82.06 471 GLU A N 1
ATOM 3855 C CA . GLU A 1 471 ? -11.368 18.483 0.366 1.00 82.06 471 GLU A CA 1
ATOM 3856 C C . GLU A 1 471 ? -10.527 17.283 0.837 1.00 82.06 471 GLU A C 1
ATOM 3858 O O . GLU A 1 471 ? -9.976 17.283 1.943 1.00 82.06 471 GLU A O 1
ATOM 3863 N N . ARG A 1 472 ? -10.404 16.249 -0.007 1.00 84.50 472 ARG A N 1
ATOM 3864 C CA . ARG A 1 472 ? -9.547 15.089 0.262 1.00 84.50 472 ARG A CA 1
ATOM 3865 C C . ARG A 1 472 ? -8.095 15.513 0.460 1.00 84.50 472 ARG A C 1
ATOM 3867 O O . ARG A 1 472 ? -7.477 15.082 1.434 1.00 84.50 472 ARG A O 1
ATOM 3874 N N . ASP A 1 473 ? -7.557 16.288 -0.475 1.00 90.44 473 ASP A N 1
ATOM 3875 C CA . ASP A 1 473 ? -6.135 16.623 -0.509 1.00 90.44 473 ASP A CA 1
ATOM 3876 C C . ASP A 1 473 ? -5.764 17.649 0.572 1.00 90.44 473 ASP A C 1
ATOM 3878 O O . ASP A 1 473 ? -4.722 17.494 1.210 1.00 90.44 473 ASP A O 1
ATOM 3882 N N . GLU A 1 474 ? -6.647 18.608 0.886 1.00 91.12 474 GLU A N 1
ATOM 3883 C CA . GLU A 1 474 ? -6.481 19.536 2.017 1.00 91.12 474 GLU A CA 1
ATOM 3884 C C . GLU A 1 474 ? -6.370 18.781 3.348 1.00 91.12 474 GLU A C 1
ATOM 3886 O O . GLU A 1 474 ? -5.462 19.034 4.143 1.00 91.12 474 GLU A O 1
ATOM 3891 N N . LYS A 1 475 ? -7.252 17.802 3.582 1.00 88.94 475 LYS A N 1
ATOM 3892 C CA . LYS A 1 475 ? -7.232 16.992 4.807 1.00 88.94 475 LYS A CA 1
ATOM 3893 C C . LYS A 1 475 ? -6.024 16.079 4.898 1.00 88.94 475 LYS A C 1
ATOM 3895 O O . LYS A 1 475 ? -5.435 15.967 5.970 1.00 88.94 475 LYS A O 1
ATOM 3900 N N . ALA A 1 476 ? -5.654 15.433 3.793 1.00 90.81 476 ALA A N 1
ATOM 3901 C CA . ALA A 1 476 ? -4.448 14.617 3.749 1.00 90.81 476 ALA A CA 1
ATOM 3902 C C . ALA A 1 476 ? -3.214 15.463 4.094 1.00 90.81 476 ALA A C 1
ATOM 3904 O O . ALA A 1 476 ? -2.388 15.052 4.907 1.00 90.81 476 ALA A O 1
ATOM 3905 N N . LEU A 1 477 ? -3.118 16.672 3.534 1.00 93.81 477 LEU A N 1
ATOM 3906 C CA . LEU A 1 477 ? -2.013 17.582 3.805 1.00 93.81 477 LEU A CA 1
ATOM 3907 C C . LEU A 1 477 ? -2.023 18.097 5.256 1.00 93.81 477 LEU A C 1
ATOM 3909 O O . LEU A 1 477 ? -0.967 18.165 5.882 1.00 93.81 477 LEU A O 1
ATOM 3913 N N . GLN A 1 478 ? -3.195 18.399 5.823 1.00 92.75 478 GLN A N 1
ATOM 3914 C CA . GLN A 1 478 ? -3.329 18.783 7.232 1.00 92.75 478 GLN A CA 1
ATOM 3915 C C . GLN A 1 478 ? -2.860 17.663 8.170 1.00 92.75 478 GLN A C 1
ATOM 3917 O O . GLN A 1 478 ? -2.011 17.900 9.030 1.00 92.75 478 GLN A O 1
ATOM 3922 N N . SER A 1 479 ? -3.366 16.442 7.974 1.00 91.00 479 SER A N 1
ATOM 3923 C CA . SER A 1 479 ? -2.942 15.264 8.736 1.00 91.00 479 SER A CA 1
ATOM 3924 C C . SER A 1 479 ? -1.441 15.005 8.575 1.00 91.00 479 SER A C 1
ATOM 3926 O O . SER A 1 479 ? -0.775 14.666 9.548 1.00 91.00 479 SER A O 1
ATOM 3928 N N . PHE A 1 480 ? -0.879 15.232 7.385 1.00 93.50 480 PHE A N 1
ATOM 3929 C CA . PHE A 1 480 ? 0.557 15.098 7.143 1.00 93.50 480 PHE A CA 1
ATOM 3930 C C . PHE A 1 480 ? 1.400 16.110 7.928 1.00 93.50 480 PHE A C 1
ATOM 3932 O O . PHE A 1 480 ? 2.420 15.728 8.501 1.00 93.50 480 PHE A O 1
ATOM 3939 N N . PHE A 1 481 ? 0.978 17.375 8.023 1.00 93.62 481 PHE A N 1
ATOM 3940 C CA . PHE A 1 481 ? 1.660 18.351 8.880 1.00 93.62 481 PHE A CA 1
ATOM 3941 C C . PHE A 1 481 ? 1.602 17.953 10.357 1.00 93.62 481 PHE A C 1
ATOM 3943 O O . PHE A 1 481 ? 2.632 17.992 11.027 1.00 93.62 481 PHE A O 1
ATOM 3950 N N . SER A 1 482 ? 0.452 17.469 10.839 1.00 90.12 482 SER A N 1
ATOM 3951 C CA . SER A 1 482 ? 0.347 16.923 12.199 1.00 90.12 482 SER A CA 1
ATOM 3952 C C . SER A 1 482 ? 1.313 15.754 12.419 1.00 90.12 482 SER A C 1
ATOM 3954 O O . SER A 1 482 ? 1.997 15.709 13.438 1.00 90.12 482 SER A O 1
ATOM 3956 N N . THR A 1 483 ? 1.475 14.862 11.437 1.00 88.31 483 THR A N 1
ATOM 3957 C CA . THR A 1 483 ? 2.479 13.789 11.493 1.00 88.31 483 THR A CA 1
ATOM 3958 C C . THR A 1 483 ? 3.916 14.324 11.570 1.00 88.31 483 THR A C 1
ATOM 3960 O O . THR A 1 483 ? 4.738 13.777 12.309 1.00 88.31 483 THR A O 1
ATOM 3963 N N . LEU A 1 484 ? 4.260 15.390 10.838 1.00 90.38 484 LEU A N 1
ATOM 3964 C CA . LEU A 1 484 ? 5.589 16.017 10.925 1.00 90.38 484 LEU A CA 1
ATOM 3965 C C . LEU A 1 484 ? 5.843 16.651 12.300 1.00 90.38 484 LEU A C 1
ATOM 3967 O O . LEU A 1 484 ? 6.961 16.557 12.829 1.00 90.38 484 LEU A O 1
ATOM 3971 N N . ASP A 1 485 ? 4.815 17.250 12.897 1.00 86.75 485 ASP A N 1
ATOM 3972 C CA . ASP A 1 485 ? 4.868 17.791 14.255 1.00 86.75 485 ASP A CA 1
ATOM 3973 C C . ASP A 1 485 ? 5.046 16.679 15.292 1.00 86.75 485 ASP A C 1
ATOM 3975 O O . ASP A 1 485 ? 5.885 16.803 16.187 1.00 86.75 485 ASP A O 1
ATOM 3979 N N . GLU A 1 486 ? 4.351 15.551 15.132 1.00 81.56 486 GLU A N 1
ATOM 3980 C CA . GLU A 1 486 ? 4.513 14.364 15.976 1.00 81.56 486 GLU A CA 1
ATOM 3981 C C . GLU A 1 486 ? 5.928 13.781 15.889 1.00 81.56 486 GLU A C 1
ATOM 3983 O O . GLU A 1 486 ? 6.545 13.504 16.920 1.00 81.56 486 GLU A O 1
ATOM 3988 N N . ILE A 1 487 ? 6.489 13.641 14.681 1.00 83.12 487 ILE A N 1
ATOM 3989 C CA . ILE A 1 487 ? 7.878 13.186 14.480 1.00 83.12 487 ILE A CA 1
ATOM 3990 C C . ILE A 1 487 ? 8.856 14.147 15.173 1.00 83.12 487 ILE A C 1
ATOM 3992 O O . ILE A 1 487 ? 9.806 13.718 15.841 1.00 83.12 487 ILE A O 1
ATOM 3996 N N . SER A 1 488 ? 8.616 15.453 15.046 1.00 83.62 488 SER A N 1
ATOM 3997 C CA . SER A 1 488 ? 9.435 16.488 15.677 1.00 83.62 488 SER A CA 1
ATOM 3998 C C . SER A 1 488 ? 9.350 16.428 17.204 1.00 83.62 488 SER A C 1
ATOM 4000 O O . SER A 1 488 ? 10.381 16.470 17.884 1.00 83.62 488 SER A O 1
ATOM 4002 N N . ALA A 1 489 ? 8.142 16.289 17.754 1.00 77.06 489 ALA A N 1
ATOM 4003 C CA . ALA A 1 489 ? 7.896 16.147 19.184 1.00 77.06 489 ALA A CA 1
ATOM 4004 C C . ALA A 1 489 ? 8.558 14.878 19.738 1.00 77.06 489 ALA A C 1
ATOM 4006 O O . ALA A 1 489 ? 9.271 14.945 20.739 1.00 77.06 489 ALA A O 1
ATOM 4007 N N . ALA A 1 490 ? 8.428 13.750 19.035 1.00 71.31 490 ALA A N 1
ATOM 4008 C CA . ALA A 1 490 ? 9.039 12.476 19.400 1.00 71.31 490 ALA A CA 1
ATOM 4009 C C . ALA A 1 490 ? 10.568 12.556 19.500 1.00 71.31 490 ALA A C 1
ATOM 4011 O O . ALA A 1 490 ? 11.166 11.976 20.408 1.00 71.31 490 ALA A O 1
ATOM 4012 N N . GLN A 1 491 ? 11.228 13.283 18.589 1.00 75.06 491 GLN A N 1
ATOM 4013 C CA . GLN A 1 491 ? 12.680 13.439 18.658 1.00 75.06 491 GLN A CA 1
ATOM 4014 C C . GLN A 1 491 ? 13.115 14.334 19.826 1.00 75.06 491 GLN A C 1
ATOM 4016 O O . GLN A 1 491 ? 14.101 14.002 20.487 1.00 75.06 491 GLN A O 1
ATOM 4021 N N . ARG A 1 492 ? 12.397 15.436 20.096 1.00 73.81 492 ARG A N 1
ATOM 4022 C CA . ARG A 1 492 ? 12.657 16.309 21.262 1.00 73.81 492 ARG A CA 1
ATOM 4023 C C . ARG A 1 492 ? 12.467 15.556 22.574 1.00 73.81 492 ARG A C 1
ATOM 4025 O O . ARG A 1 492 ? 13.228 15.750 23.515 1.00 73.81 492 ARG A O 1
ATOM 4032 N N . ALA A 1 493 ? 11.483 14.665 22.591 1.00 63.78 493 ALA A N 1
ATOM 4033 C CA . ALA A 1 493 ? 11.169 13.789 23.701 1.00 63.78 493 ALA A CA 1
ATOM 4034 C C . ALA A 1 493 ? 12.060 12.523 23.759 1.00 63.78 493 ALA A C 1
ATOM 4036 O O . ALA A 1 493 ? 11.770 11.604 24.516 1.00 63.78 493 ALA A O 1
ATOM 4037 N N . GLY A 1 494 ? 13.158 12.455 22.993 1.00 60.72 494 GLY A N 1
ATOM 4038 C CA . GLY A 1 494 ? 14.178 11.405 23.084 1.00 60.72 494 GLY A CA 1
ATOM 4039 C C . GLY A 1 494 ? 15.442 11.843 23.848 1.00 60.72 494 GLY A C 1
ATOM 4040 O O . GLY A 1 494 ? 15.663 13.031 24.071 1.00 60.72 494 GLY A O 1
ATOM 4041 N N . PRO A 1 495 ? 16.322 10.903 24.249 1.00 52.88 495 PRO A N 1
ATOM 4042 C CA . PRO A 1 495 ? 17.521 11.222 25.024 1.00 52.88 495 PRO A CA 1
ATOM 4043 C C . PRO A 1 495 ? 18.478 12.146 24.245 1.00 52.88 495 PRO A C 1
ATOM 4045 O O . PRO A 1 495 ? 18.681 11.949 23.050 1.00 52.88 495 PRO A O 1
ATOM 4048 N N . GLN A 1 496 ? 19.037 13.125 24.970 1.00 51.72 496 GLN A N 1
ATOM 4049 C CA . GLN A 1 496 ? 19.781 14.320 24.534 1.00 51.72 496 GLN A CA 1
ATOM 4050 C C . GLN A 1 496 ? 20.722 14.185 23.312 1.00 51.72 496 GLN A C 1
ATOM 4052 O O . GLN A 1 496 ? 21.380 13.167 23.105 1.00 51.72 496 GLN A O 1
ATOM 4057 N N . LYS A 1 497 ? 20.833 15.330 22.608 1.00 56.97 497 LYS A N 1
ATOM 4058 C CA . LYS A 1 497 ? 21.415 15.639 21.283 1.00 56.97 497 LYS A CA 1
ATOM 4059 C C . LYS A 1 497 ? 20.528 15.217 20.102 1.00 56.97 497 LYS A C 1
ATOM 4061 O O . LYS A 1 497 ? 20.210 14.048 19.911 1.00 56.97 497 LYS A O 1
ATOM 4066 N N . LEU A 1 498 ? 20.145 16.207 19.287 1.00 63.62 498 LEU A N 1
ATOM 4067 C CA . LEU A 1 498 ? 19.501 16.028 17.983 1.00 63.62 498 LEU A CA 1
ATOM 4068 C C . LEU A 1 498 ? 20.483 15.305 17.042 1.00 63.62 498 LEU A C 1
ATOM 4070 O O . LEU A 1 498 ? 21.189 15.934 16.257 1.00 63.62 498 LEU A O 1
ATOM 4074 N N . GLU A 1 499 ? 20.585 13.981 17.174 1.00 72.50 499 GLU A N 1
ATOM 4075 C CA . GLU A 1 499 ? 21.428 13.149 16.314 1.00 72.50 499 GLU A CA 1
ATOM 4076 C C . GLU A 1 499 ? 21.029 13.360 14.846 1.00 72.50 499 GLU A C 1
ATOM 4078 O O . GLU A 1 499 ? 19.843 13.353 14.494 1.00 72.50 499 GLU A O 1
ATOM 4083 N N . LYS A 1 500 ? 22.040 13.581 14.000 1.00 85.69 500 LYS A N 1
ATOM 4084 C CA . LYS A 1 500 ? 21.862 13.759 12.561 1.00 85.69 500 LYS A CA 1
ATOM 4085 C C . LYS A 1 500 ? 21.632 12.395 11.903 1.00 85.69 500 LYS A C 1
ATOM 4087 O O . LYS A 1 500 ? 22.403 11.460 12.101 1.00 85.69 500 LYS A O 1
ATOM 4092 N N . THR A 1 501 ? 20.592 12.307 11.091 1.00 86.12 501 THR A N 1
ATOM 4093 C CA . THR A 1 501 ? 20.162 11.135 10.320 1.00 86.12 501 THR A CA 1
ATOM 4094 C C . THR A 1 501 ? 20.323 11.407 8.825 1.00 86.12 501 THR A C 1
ATOM 4096 O O . THR A 1 501 ? 20.512 12.552 8.418 1.00 86.12 501 THR A O 1
ATOM 4099 N N . SER A 1 502 ? 20.320 10.364 7.997 1.00 92.44 502 SER A N 1
ATOM 4100 C CA . SER A 1 502 ? 20.319 10.525 6.540 1.00 92.44 502 SER A CA 1
ATOM 4101 C C . SER A 1 502 ? 18.900 10.762 6.019 1.00 92.44 502 SER A C 1
ATOM 4103 O O . SER A 1 502 ? 17.927 10.334 6.640 1.00 92.44 502 SER A O 1
ATOM 4105 N N . LEU A 1 503 ? 18.787 11.363 4.830 1.00 94.06 503 LEU A N 1
ATOM 4106 C CA . LEU A 1 503 ? 17.505 11.520 4.136 1.00 94.06 503 LEU A CA 1
ATOM 4107 C C . LEU A 1 503 ? 16.786 10.176 3.928 1.00 94.06 503 LEU A C 1
ATOM 4109 O O . LEU A 1 503 ? 15.575 10.094 4.076 1.00 94.06 503 LEU A O 1
ATOM 4113 N N . GLN A 1 504 ? 17.532 9.106 3.638 1.00 92.19 504 GLN A N 1
ATOM 4114 C CA . GLN A 1 504 ? 16.970 7.763 3.472 1.00 92.19 504 GLN A CA 1
ATOM 4115 C C . GLN A 1 504 ? 16.271 7.262 4.744 1.00 92.19 504 GLN A C 1
ATOM 4117 O O . GLN A 1 504 ? 15.181 6.700 4.664 1.00 92.19 504 GLN A O 1
ATOM 4122 N N . GLU A 1 505 ? 16.877 7.480 5.915 1.00 85.62 505 GLU A N 1
ATOM 4123 C CA . GLU A 1 505 ? 16.269 7.084 7.187 1.00 85.62 505 GLU A CA 1
ATOM 4124 C C . GLU A 1 505 ? 15.052 7.961 7.513 1.00 85.62 505 GLU A C 1
ATOM 4126 O O . GLU A 1 505 ? 14.031 7.453 7.968 1.00 85.62 505 GLU A O 1
ATOM 4131 N N . PHE A 1 506 ? 15.114 9.261 7.203 1.00 90.69 506 PHE A N 1
ATOM 4132 C CA . PHE A 1 506 ? 13.967 10.157 7.352 1.00 90.69 506 PHE A CA 1
ATOM 4133 C C . PHE A 1 506 ? 12.783 9.748 6.459 1.00 90.69 506 PHE A C 1
ATOM 4135 O O . PHE A 1 506 ? 11.668 9.639 6.961 1.00 90.69 506 PHE A O 1
ATOM 4142 N N . ILE A 1 507 ? 13.013 9.437 5.174 1.00 92.81 507 ILE A N 1
ATOM 4143 C CA . ILE A 1 507 ? 11.973 8.937 4.250 1.00 92.81 507 ILE A CA 1
ATOM 4144 C C . ILE A 1 507 ? 11.346 7.650 4.789 1.00 92.81 507 ILE A C 1
ATOM 4146 O O . ILE A 1 507 ? 10.135 7.468 4.710 1.00 92.81 507 ILE A O 1
ATOM 4150 N N . LYS A 1 508 ? 12.158 6.753 5.350 1.00 87.56 508 LYS A N 1
ATOM 4151 C CA . LYS A 1 508 ? 11.685 5.496 5.931 1.00 87.56 508 LYS A CA 1
ATOM 4152 C C . LYS A 1 508 ? 10.775 5.731 7.140 1.00 87.56 508 LYS A C 1
ATOM 4154 O O . LYS A 1 508 ? 9.695 5.147 7.185 1.00 87.56 508 LYS A O 1
ATOM 4159 N N . ILE A 1 509 ? 11.162 6.615 8.063 1.00 85.00 509 ILE A N 1
ATOM 4160 C CA . ILE A 1 509 ? 10.306 7.031 9.187 1.00 85.00 509 ILE A CA 1
ATOM 4161 C C . ILE A 1 509 ? 9.020 7.669 8.658 1.00 85.00 509 ILE A C 1
ATOM 4163 O O . ILE A 1 509 ? 7.939 7.284 9.083 1.00 85.00 509 ILE A O 1
ATOM 4167 N N . LEU A 1 510 ? 9.120 8.577 7.685 1.00 90.00 510 LEU A N 1
ATOM 4168 C CA . LEU A 1 510 ? 7.972 9.266 7.098 1.00 90.00 510 LEU A CA 1
ATOM 4169 C C . LEU A 1 510 ? 6.981 8.296 6.441 1.00 90.00 510 LEU A C 1
ATOM 4171 O O . LEU A 1 510 ? 5.780 8.426 6.651 1.00 90.00 510 LEU A O 1
ATOM 4175 N N . LYS A 1 511 ? 7.471 7.299 5.692 1.00 89.75 511 LYS A N 1
ATOM 4176 C CA . LYS A 1 511 ? 6.647 6.238 5.089 1.00 89.75 511 LYS A CA 1
ATOM 4177 C C . LYS A 1 511 ? 5.948 5.393 6.150 1.00 89.75 511 LYS A C 1
ATOM 4179 O O . LYS A 1 511 ? 4.759 5.129 6.013 1.00 89.75 511 LYS A O 1
ATOM 4184 N N . MET A 1 512 ? 6.663 4.998 7.206 1.00 83.12 512 MET A N 1
ATOM 4185 C CA . MET A 1 512 ? 6.066 4.263 8.328 1.00 83.12 512 MET A CA 1
ATOM 4186 C C . MET A 1 512 ? 4.971 5.087 9.008 1.00 83.12 512 MET A C 1
ATOM 4188 O O . MET A 1 512 ? 3.883 4.572 9.245 1.00 83.12 512 MET A O 1
ATOM 4192 N N . SER A 1 513 ? 5.232 6.371 9.256 1.00 84.06 513 SER A N 1
ATOM 4193 C CA . SER A 1 513 ? 4.250 7.277 9.842 1.00 84.06 513 SER A CA 1
ATOM 4194 C C . SER A 1 513 ? 3.023 7.436 8.950 1.00 84.06 513 SER A C 1
ATOM 4196 O O . SER A 1 513 ? 1.905 7.236 9.411 1.00 84.06 513 SER A O 1
ATOM 4198 N N . ALA A 1 514 ? 3.224 7.694 7.655 1.00 86.62 514 ALA A N 1
ATOM 4199 C CA . ALA A 1 514 ? 2.142 7.856 6.690 1.00 86.62 514 ALA A CA 1
ATOM 4200 C C . ALA A 1 514 ? 1.292 6.582 6.517 1.00 86.62 514 ALA A C 1
ATOM 4202 O O . ALA A 1 514 ? 0.094 6.678 6.259 1.00 86.62 514 ALA A O 1
ATOM 4203 N N . ALA A 1 515 ? 1.886 5.396 6.677 1.00 81.25 515 ALA A N 1
ATOM 4204 C CA . ALA A 1 515 ? 1.158 4.128 6.665 1.00 81.25 515 ALA A CA 1
ATOM 4205 C C . ALA A 1 515 ? 0.273 3.947 7.912 1.00 81.25 515 ALA A C 1
ATOM 4207 O O . ALA A 1 515 ? -0.781 3.327 7.829 1.00 81.25 515 ALA A O 1
ATOM 4208 N N . SER A 1 516 ? 0.693 4.498 9.057 1.00 74.12 516 SER A N 1
ATOM 4209 C CA . SER A 1 516 ? -0.023 4.397 10.338 1.00 74.12 516 SER A CA 1
ATOM 4210 C C . SER A 1 516 ? -1.000 5.540 10.629 1.00 74.12 516 SER A C 1
ATOM 4212 O O . SER A 1 516 ? -1.785 5.442 11.568 1.00 74.12 516 SER A O 1
ATOM 4214 N N . THR A 1 517 ? -0.941 6.638 9.873 1.00 78.75 517 THR A N 1
ATOM 4215 C CA . THR A 1 517 ? -1.799 7.809 10.084 1.00 78.75 517 THR A CA 1
ATOM 4216 C C . THR A 1 517 ? -2.989 7.781 9.138 1.00 78.75 517 THR A C 1
ATOM 4218 O O . THR A 1 517 ? -2.833 7.764 7.915 1.00 78.75 517 THR A O 1
ATOM 4221 N N . GLU A 1 518 ? -4.183 7.844 9.717 1.00 79.69 518 GLU A N 1
ATOM 4222 C CA . GLU A 1 518 ? -5.438 7.951 8.984 1.00 79.69 518 GLU A CA 1
ATOM 4223 C C . GLU A 1 518 ? -5.843 9.413 8.752 1.00 79.69 518 GLU A C 1
ATOM 4225 O O . GLU A 1 518 ? -5.596 10.297 9.576 1.00 79.69 518 GLU A O 1
ATOM 4230 N N . TYR A 1 519 ? -6.538 9.661 7.646 1.00 76.75 519 TYR A N 1
ATOM 4231 C CA . TYR A 1 519 ? -7.272 10.890 7.389 1.00 76.75 519 TYR A CA 1
ATOM 4232 C C . TYR A 1 519 ? -8.692 10.559 6.911 1.00 76.75 519 TYR A C 1
ATOM 4234 O O . TYR A 1 519 ? -8.934 9.641 6.121 1.00 76.75 519 TYR A O 1
ATOM 4242 N N . ILE A 1 520 ? -9.668 11.306 7.427 1.00 66.69 520 ILE A N 1
ATOM 4243 C CA . ILE A 1 520 ? -11.093 11.031 7.216 1.00 66.69 520 ILE A CA 1
ATOM 4244 C C . ILE A 1 520 ? -11.652 12.021 6.187 1.00 66.69 520 ILE A C 1
ATOM 4246 O O . ILE A 1 520 ? -11.829 13.209 6.478 1.00 66.69 520 ILE A O 1
ATOM 4250 N N . ARG A 1 521 ? -11.995 11.543 4.981 1.00 66.31 521 ARG A N 1
ATOM 4251 C CA . ARG A 1 521 ? -12.827 12.320 4.037 1.00 66.31 521 ARG A CA 1
ATOM 4252 C C . ARG A 1 521 ? -14.182 12.621 4.690 1.00 66.31 521 ARG A C 1
ATOM 4254 O O . ARG A 1 521 ? -14.671 11.793 5.458 1.00 66.31 521 ARG A O 1
ATOM 4261 N N . LYS A 1 522 ? -14.810 13.782 4.433 1.00 52.41 522 LYS A N 1
ATOM 4262 C CA . LYS A 1 522 ? -16.197 13.974 4.897 1.00 52.41 522 LYS A CA 1
ATOM 4263 C C . LYS A 1 522 ? -17.052 12.961 4.144 1.00 52.41 522 LYS A C 1
ATOM 4265 O O . LYS A 1 522 ? -17.319 13.117 2.964 1.00 52.41 522 LYS A O 1
ATOM 4270 N N . GLY A 1 523 ? -17.484 11.929 4.849 1.00 52.53 523 GLY A N 1
ATOM 4271 C CA . GLY A 1 523 ? -18.690 11.193 4.524 1.00 52.53 523 GLY A CA 1
ATOM 4272 C C . GLY A 1 523 ? -19.760 11.618 5.514 1.00 52.53 523 GLY A C 1
ATOM 4273 O O . GLY A 1 523 ? -19.469 11.875 6.686 1.00 52.53 523 GLY A O 1
ATOM 4274 N N . LYS A 1 524 ? -21.014 11.678 5.076 1.00 59.53 524 LYS A N 1
ATOM 4275 C CA . LYS A 1 524 ? -22.131 11.750 6.013 1.00 59.53 524 LYS A CA 1
ATOM 4276 C C . LYS A 1 524 ? -22.183 10.414 6.749 1.00 59.53 524 LYS A C 1
ATOM 4278 O O . LYS A 1 524 ? -22.745 9.445 6.245 1.00 59.53 524 LYS A O 1
ATOM 4283 N N . GLU A 1 525 ? -21.542 10.364 7.916 1.00 61.06 525 GLU A N 1
ATOM 4284 C CA . GLU A 1 525 ? -21.096 9.164 8.648 1.00 61.06 525 GLU A CA 1
ATOM 4285 C C . GLU A 1 525 ? -22.198 8.124 8.961 1.00 61.06 525 GLU A C 1
ATOM 4287 O O . GLU A 1 525 ? -21.921 7.034 9.453 1.00 61.06 525 GLU A O 1
ATOM 4292 N N . PHE A 1 526 ? -23.454 8.439 8.640 1.00 68.19 526 PHE A N 1
ATOM 4293 C CA . PHE A 1 526 ? -24.646 7.647 8.918 1.00 68.19 526 PHE A CA 1
ATOM 4294 C C . PHE A 1 526 ? -25.725 7.729 7.826 1.00 68.19 526 PHE A C 1
ATOM 4296 O O . PHE A 1 526 ? -26.877 7.386 8.104 1.00 68.19 526 PHE A O 1
ATOM 4303 N N . GLU A 1 527 ? -25.412 8.217 6.623 1.00 77.38 527 GLU A N 1
ATOM 4304 C CA . GLU A 1 527 ? -26.386 8.301 5.517 1.00 77.38 527 GLU A CA 1
ATOM 4305 C C . GLU A 1 527 ? -26.167 7.231 4.438 1.00 77.38 527 GLU A C 1
ATOM 4307 O O . GLU A 1 527 ? -27.122 6.842 3.770 1.00 77.38 527 GLU A O 1
ATOM 4312 N N . GLY A 1 528 ? -24.952 6.684 4.330 1.00 88.25 528 GLY A N 1
ATOM 4313 C CA . GLY A 1 528 ? -24.586 5.665 3.343 1.00 88.25 528 GLY A CA 1
ATOM 4314 C C . GLY A 1 528 ? -24.306 4.275 3.922 1.00 88.25 528 GLY A C 1
ATOM 4315 O O . GLY A 1 528 ? -24.378 4.052 5.134 1.00 88.25 528 GLY A O 1
ATOM 4316 N N . VAL A 1 529 ? -23.945 3.348 3.032 1.00 93.06 529 VAL A N 1
ATOM 4317 C CA . VAL A 1 529 ? -23.432 2.008 3.357 1.00 93.06 529 VAL A CA 1
ATOM 4318 C C . VAL A 1 529 ? -22.209 2.122 4.266 1.00 93.06 529 VAL A C 1
ATOM 4320 O O . VAL A 1 529 ? -21.332 2.953 4.047 1.00 93.06 529 VAL A O 1
ATOM 4323 N N . GLN A 1 530 ? -22.145 1.297 5.304 1.00 92.19 530 GLN A N 1
ATOM 4324 C CA . GLN A 1 530 ? -21.067 1.341 6.288 1.00 92.19 530 GLN A CA 1
ATOM 4325 C C . GLN A 1 530 ? -19.956 0.376 5.871 1.00 92.19 530 GLN A C 1
ATOM 4327 O O . GLN A 1 530 ? -20.090 -0.827 6.078 1.00 92.19 530 GLN A O 1
ATOM 4332 N N . ILE A 1 531 ? -18.875 0.889 5.282 1.00 92.31 531 ILE A N 1
ATOM 4333 C CA . ILE A 1 531 ? -17.665 0.110 5.002 1.00 92.31 531 ILE A CA 1
ATOM 4334 C C . ILE A 1 531 ? -16.781 0.179 6.249 1.00 92.31 531 ILE A C 1
ATOM 4336 O O . ILE A 1 531 ? -16.248 1.241 6.566 1.00 92.31 531 ILE A O 1
ATOM 4340 N N . LEU A 1 532 ? -16.696 -0.928 6.985 1.00 90.94 532 LEU A N 1
ATOM 4341 C CA . LEU A 1 532 ? -16.082 -0.999 8.310 1.00 90.94 532 LEU A CA 1
ATOM 4342 C C . LEU A 1 532 ? -14.949 -2.022 8.346 1.00 90.94 532 LEU A C 1
ATOM 4344 O O . LEU A 1 532 ? -15.100 -3.147 7.859 1.00 90.94 532 LEU A O 1
ATOM 4348 N N . GLY A 1 533 ? -13.853 -1.678 9.015 1.00 91.19 533 GLY A N 1
ATOM 4349 C CA . GLY A 1 533 ? -12.806 -2.631 9.357 1.00 91.19 533 GLY A CA 1
ATOM 4350 C C . GLY A 1 533 ? -13.374 -3.740 10.236 1.00 91.19 533 GLY A C 1
ATOM 4351 O O . GLY A 1 533 ? -14.240 -3.499 11.083 1.00 91.19 533 GLY A O 1
ATOM 4352 N N . TYR A 1 534 ? -12.887 -4.967 10.062 1.00 92.88 534 TYR A N 1
ATOM 4353 C CA . TYR A 1 534 ? -13.424 -6.133 10.760 1.00 92.88 534 TYR A CA 1
ATOM 4354 C C . TYR A 1 534 ? -13.546 -5.926 12.275 1.00 92.88 534 TYR A C 1
ATOM 4356 O O . TYR A 1 534 ? -14.611 -6.168 12.842 1.00 92.88 534 TYR A O 1
ATOM 4364 N N . LEU A 1 535 ? -12.526 -5.377 12.940 1.00 89.50 535 LEU A N 1
ATOM 4365 C CA . LEU A 1 535 ? -12.556 -5.112 14.386 1.00 89.50 535 LEU A CA 1
ATOM 4366 C C . LEU A 1 535 ? -13.480 -3.955 14.805 1.00 89.50 535 LEU A C 1
ATOM 4368 O O . LEU A 1 535 ? -13.901 -3.897 15.961 1.00 89.50 535 LEU A O 1
ATOM 4372 N N . GLU A 1 536 ? -13.845 -3.049 13.902 1.00 89.19 536 GLU A N 1
ATOM 4373 C CA . GLU A 1 536 ? -14.766 -1.950 14.212 1.00 89.19 536 GLU A CA 1
ATOM 4374 C C . GLU A 1 536 ? -16.218 -2.411 14.323 1.00 89.19 536 GLU A C 1
ATOM 4376 O O . GLU A 1 536 ? -17.025 -1.776 15.006 1.00 89.19 536 GLU A O 1
ATOM 4381 N N . THR A 1 537 ? -16.541 -3.563 13.730 1.00 92.31 537 THR A N 1
ATOM 4382 C CA . THR A 1 537 ? -17.870 -4.188 13.809 1.00 92.31 537 THR A CA 1
ATOM 4383 C C . THR A 1 537 ? -18.205 -4.719 15.210 1.00 92.31 537 THR A C 1
ATOM 4385 O O . THR A 1 537 ? -19.272 -5.297 15.440 1.00 92.31 537 THR A O 1
ATOM 4388 N N . ARG A 1 538 ? -17.308 -4.549 16.189 1.00 90.56 538 ARG A N 1
ATOM 4389 C CA . ARG A 1 538 ? -17.501 -5.015 17.563 1.00 90.56 538 ARG A CA 1
ATOM 4390 C C . ARG A 1 538 ? -18.735 -4.412 18.229 1.00 90.56 538 ARG A C 1
ATOM 4392 O O . ARG A 1 538 ? -18.861 -3.199 18.354 1.00 90.56 538 ARG A O 1
ATOM 4399 N N . GLY A 1 539 ? -19.648 -5.287 18.652 1.00 86.88 539 GLY A N 1
ATOM 4400 C CA . GLY A 1 539 ? -20.925 -4.919 19.267 1.00 86.88 539 GLY A CA 1
ATOM 4401 C C . GLY A 1 539 ? -21.980 -4.354 18.304 1.00 86.88 539 GLY A C 1
ATOM 4402 O O . GLY A 1 539 ? -23.043 -3.938 18.769 1.00 86.88 539 GLY A O 1
ATOM 4403 N N . LEU A 1 540 ? -21.712 -4.302 16.993 1.00 90.19 540 LEU A N 1
ATOM 4404 C CA . LEU A 1 540 ? -22.667 -3.819 15.994 1.00 90.19 540 LEU A CA 1
ATOM 4405 C C . LEU A 1 540 ? -23.557 -4.949 15.442 1.00 90.19 540 LEU A C 1
ATOM 4407 O O . LEU A 1 540 ? -23.160 -6.113 15.377 1.00 90.19 540 LEU A O 1
ATOM 4411 N N . GLU A 1 541 ? -24.764 -4.567 15.020 1.00 89.62 541 GLU A N 1
ATOM 4412 C CA . GLU A 1 541 ? -25.812 -5.455 14.496 1.00 89.62 541 GLU A CA 1
ATOM 4413 C C . GLU A 1 541 ? -26.319 -4.917 13.139 1.00 89.62 541 GLU A C 1
ATOM 4415 O O . GLU A 1 541 ? -27.194 -4.036 13.123 1.00 89.62 541 GLU A O 1
ATOM 4420 N N . PRO A 1 542 ? -25.767 -5.382 12.001 1.00 91.75 542 PRO A N 1
ATOM 4421 C CA . PRO A 1 542 ? -26.217 -4.959 10.675 1.00 91.75 542 PRO A CA 1
ATOM 4422 C C . PRO A 1 542 ? -27.573 -5.567 10.300 1.00 91.75 542 PRO A C 1
ATOM 4424 O O . PRO A 1 542 ? -27.909 -6.673 10.718 1.00 91.75 542 PRO A O 1
ATOM 4427 N N . ASP A 1 543 ? -28.350 -4.887 9.451 1.00 90.62 543 ASP A N 1
ATOM 4428 C CA . ASP A 1 543 ? -29.530 -5.521 8.845 1.00 90.62 543 ASP A CA 1
ATOM 4429 C C . ASP A 1 543 ? -29.104 -6.446 7.697 1.00 90.62 543 ASP A C 1
ATOM 4431 O O . ASP A 1 543 ? -29.616 -7.561 7.572 1.00 90.62 543 ASP A O 1
ATOM 4435 N N . LEU A 1 544 ? -28.158 -5.972 6.881 1.00 94.62 544 LEU A N 1
ATOM 4436 C CA . LEU A 1 544 ? -27.521 -6.705 5.792 1.00 94.62 544 LEU A CA 1
ATOM 4437 C C . LEU A 1 544 ? -26.006 -6.632 5.963 1.00 94.62 544 LEU A C 1
ATOM 4439 O O . LEU A 1 544 ? -25.462 -5.535 6.109 1.00 94.62 544 LEU A O 1
ATOM 4443 N N . LEU A 1 545 ? -25.342 -7.783 5.925 1.00 96.75 545 LEU A N 1
ATOM 4444 C CA . LEU A 1 545 ? -23.891 -7.892 6.037 1.00 96.75 545 LEU A CA 1
ATOM 4445 C C . LEU A 1 545 ? -23.301 -8.392 4.720 1.00 96.75 545 LEU A C 1
ATOM 4447 O O . LEU A 1 545 ? -23.686 -9.451 4.240 1.00 96.75 545 LEU A O 1
ATOM 4451 N N . PHE A 1 546 ? -22.337 -7.658 4.186 1.00 97.81 546 PHE A N 1
ATOM 4452 C CA . PHE A 1 546 ? -21.432 -8.093 3.133 1.00 97.81 546 PHE A CA 1
ATOM 4453 C C . PHE A 1 546 ? -20.058 -8.290 3.770 1.00 97.81 546 PHE A C 1
ATOM 4455 O O . PHE A 1 546 ? -19.447 -7.328 4.233 1.00 97.81 546 PHE A O 1
ATOM 4462 N N . PHE A 1 547 ? -19.599 -9.531 3.850 1.00 97.62 547 PHE A N 1
ATOM 4463 C CA . PHE A 1 547 ? -18.321 -9.890 4.450 1.00 97.62 547 PHE A CA 1
ATOM 4464 C C . PHE A 1 547 ? -17.408 -10.428 3.350 1.00 97.62 547 PHE A C 1
ATOM 4466 O O . PHE A 1 547 ? -17.525 -11.587 2.956 1.00 97.62 547 PHE A O 1
ATOM 4473 N N . GLY A 1 548 ? -16.565 -9.543 2.819 1.00 96.50 548 GLY A N 1
ATOM 4474 C CA . GLY A 1 548 ? -15.628 -9.853 1.743 1.00 96.50 548 GLY A CA 1
ATOM 4475 C C . GLY A 1 548 ? -14.212 -10.092 2.250 1.00 96.50 548 GLY A C 1
ATOM 4476 O O . GLY A 1 548 ? -13.916 -9.871 3.425 1.00 96.50 548 GLY A O 1
ATOM 4477 N N . GLY A 1 549 ? -13.324 -10.520 1.357 1.00 95.38 549 GLY A N 1
ATOM 4478 C CA . GLY A 1 549 ? -11.934 -10.827 1.685 1.00 95.38 549 GLY A CA 1
ATOM 4479 C C . GLY A 1 549 ? -11.792 -12.004 2.644 1.00 95.38 549 GLY A C 1
ATOM 4480 O O . GLY A 1 549 ? -10.910 -12.008 3.495 1.00 95.38 549 GLY A O 1
ATOM 4481 N N . LEU A 1 550 ? -12.685 -12.992 2.551 1.00 96.56 550 LEU A N 1
ATOM 4482 C CA . LEU A 1 550 ? -12.654 -14.197 3.380 1.00 96.56 550 LEU A CA 1
ATOM 4483 C C . LEU A 1 550 ? -11.654 -15.222 2.835 1.00 96.56 550 LEU A C 1
ATOM 4485 O O . LEU A 1 550 ? -12.029 -16.337 2.474 1.00 96.56 550 LEU A O 1
ATOM 4489 N N . THR A 1 551 ? -10.383 -14.839 2.765 1.00 94.75 551 THR A N 1
ATOM 4490 C CA . THR A 1 551 ? -9.262 -15.707 2.380 1.00 94.75 551 THR A CA 1
ATOM 4491 C C . THR A 1 551 ? -8.498 -16.198 3.605 1.00 94.75 551 THR A C 1
ATOM 4493 O O . THR A 1 551 ? -8.556 -15.570 4.659 1.00 94.75 551 THR A O 1
ATOM 4496 N N . ASP A 1 552 ? -7.750 -17.293 3.469 1.00 91.62 552 ASP A N 1
ATOM 4497 C CA . ASP A 1 552 ? -6.826 -17.771 4.510 1.00 91.62 552 ASP A CA 1
ATOM 4498 C C . ASP A 1 552 ? -5.712 -16.742 4.813 1.00 91.62 552 ASP A C 1
ATOM 4500 O O . ASP A 1 552 ? -5.277 -16.589 5.952 1.00 91.62 552 ASP A O 1
ATOM 4504 N N . GLU A 1 553 ? -5.322 -15.946 3.808 1.00 91.00 553 GLU A N 1
ATOM 4505 C CA . GLU A 1 553 ? -4.338 -14.859 3.937 1.00 91.00 553 GLU A CA 1
ATOM 4506 C C . GLU A 1 553 ? -4.835 -13.637 4.721 1.00 91.00 553 GLU A C 1
ATOM 4508 O O . GLU A 1 553 ? -4.038 -12.987 5.401 1.00 91.00 553 GLU A O 1
ATOM 4513 N N . ASP A 1 554 ? -6.124 -13.303 4.624 1.00 91.94 554 ASP A N 1
ATOM 4514 C CA . ASP A 1 554 ? -6.708 -12.141 5.304 1.00 91.94 554 ASP A CA 1
ATOM 4515 C C . ASP A 1 554 ? -7.343 -12.550 6.659 1.00 91.94 554 ASP A C 1
ATOM 4517 O O . ASP A 1 554 ? -7.396 -11.742 7.591 1.00 91.94 554 ASP A O 1
ATOM 4521 N N . LEU A 1 555 ? -7.815 -13.800 6.808 1.00 93.94 555 LEU A N 1
ATOM 4522 C CA . LEU A 1 555 ? -8.439 -14.326 8.030 1.00 93.94 555 LEU A CA 1
ATOM 4523 C C . LEU A 1 555 ? -8.267 -15.859 8.140 1.00 93.94 555 LEU A C 1
ATOM 4525 O O . LEU A 1 555 ? -8.907 -16.585 7.381 1.00 93.94 555 LEU A O 1
ATOM 4529 N N . PRO A 1 556 ? -7.503 -16.404 9.107 1.00 91.44 556 PRO A N 1
ATOM 4530 C CA . PRO A 1 556 ? -6.827 -15.740 10.231 1.00 91.44 556 PRO A CA 1
ATOM 4531 C C . PRO A 1 556 ? -5.599 -14.907 9.835 1.00 91.44 556 PRO A C 1
ATOM 4533 O O . PRO A 1 556 ? -5.120 -14.100 10.639 1.00 91.44 556 PRO A O 1
ATOM 4536 N N . GLY A 1 557 ? -5.124 -15.090 8.603 1.00 84.50 557 GLY A N 1
ATOM 4537 C CA . GLY A 1 557 ? -3.881 -14.550 8.085 1.00 84.50 557 GLY A CA 1
ATOM 4538 C C . GLY A 1 557 ? -2.670 -15.413 8.408 1.00 84.50 557 GLY A C 1
ATOM 4539 O O . GLY A 1 557 ? -2.767 -16.417 9.114 1.00 84.50 557 GLY A O 1
ATOM 4540 N N . ALA A 1 558 ? -1.511 -15.025 7.867 1.00 69.94 558 ALA A N 1
ATOM 4541 C CA . ALA A 1 558 ? -0.273 -15.790 8.008 1.00 69.94 558 ALA A CA 1
ATOM 4542 C C . ALA A 1 558 ? -0.003 -16.167 9.475 1.00 69.94 558 ALA A C 1
ATOM 4544 O O . ALA A 1 558 ? -0.010 -15.298 10.354 1.00 69.94 558 ALA A O 1
ATOM 4545 N N . HIS A 1 559 ? 0.261 -17.456 9.728 1.00 63.88 559 HIS A N 1
ATOM 4546 C CA . HIS A 1 559 ? 0.536 -17.976 11.067 1.00 63.88 559 HIS A CA 1
ATOM 4547 C C . HIS A 1 559 ? 1.650 -17.169 11.743 1.00 63.88 559 HIS A C 1
ATOM 4549 O O . HIS A 1 559 ? 2.832 -17.278 11.412 1.00 63.88 559 HIS A O 1
ATOM 4555 N N . TYR A 1 560 ? 1.255 -16.337 12.706 1.00 62.69 560 TYR A N 1
ATOM 4556 C CA . TYR A 1 560 ? 2.174 -15.526 13.485 1.00 62.69 560 TYR A CA 1
ATOM 4557 C C . TYR A 1 560 ? 3.014 -16.437 14.383 1.00 62.69 560 TYR A C 1
ATOM 4559 O O . TYR A 1 560 ? 2.549 -16.882 15.430 1.00 62.69 560 TYR A O 1
ATOM 4567 N N . GLN A 1 561 ? 4.261 -16.695 13.995 1.00 64.62 561 GLN A N 1
ATOM 4568 C CA . GLN A 1 561 ? 5.258 -17.228 14.917 1.00 64.62 561 GLN A CA 1
ATOM 4569 C C . GLN A 1 561 ? 5.943 -16.060 15.624 1.00 64.62 561 GLN A C 1
ATOM 4571 O O . GLN A 1 561 ? 6.618 -15.239 14.996 1.00 64.62 561 GLN A O 1
ATOM 4576 N N . ASP A 1 562 ? 5.750 -15.966 16.940 1.00 72.06 562 ASP A N 1
ATOM 4577 C CA . ASP A 1 562 ? 6.435 -14.970 17.755 1.00 72.06 562 ASP A CA 1
ATOM 4578 C C . ASP A 1 562 ? 7.939 -15.285 17.779 1.00 72.06 562 ASP A C 1
ATOM 4580 O O . ASP A 1 562 ? 8.413 -16.208 18.443 1.00 72.06 562 ASP A O 1
ATOM 4584 N N . ILE A 1 563 ? 8.716 -14.491 17.042 1.00 81.00 563 ILE A N 1
ATOM 4585 C CA . ILE A 1 563 ? 10.172 -14.636 17.003 1.00 81.00 563 ILE A CA 1
ATOM 4586 C C . ILE A 1 563 ? 10.847 -14.176 18.295 1.00 81.00 563 ILE A C 1
ATOM 4588 O O . ILE A 1 563 ? 12.060 -14.330 18.408 1.00 81.00 563 ILE A O 1
ATOM 4592 N N . LEU A 1 564 ? 10.143 -13.551 19.243 1.00 86.69 564 LEU A N 1
ATOM 4593 C CA . LEU A 1 564 ? 10.695 -13.001 20.480 1.00 86.69 564 LEU A CA 1
ATOM 4594 C C . LEU A 1 564 ? 10.528 -13.972 21.646 1.00 86.69 564 LEU A C 1
ATOM 4596 O O . LEU A 1 564 ? 11.542 -14.303 22.274 1.00 86.69 564 LEU A O 1
ATOM 4600 N N . LEU A 1 565 ? 9.305 -14.442 21.909 1.00 87.81 565 LEU A N 1
ATOM 4601 C CA . LEU A 1 565 ? 8.966 -15.273 23.069 1.00 87.81 565 LEU A CA 1
ATOM 4602 C C . LEU A 1 565 ? 8.331 -16.620 22.673 1.00 87.81 565 LEU A C 1
ATOM 4604 O O . LEU A 1 565 ? 7.354 -16.624 21.934 1.00 87.81 565 LEU A O 1
ATOM 4608 N N . PRO A 1 566 ? 8.808 -17.756 23.223 1.00 88.06 566 PRO A N 1
ATOM 4609 C CA . PRO A 1 566 ? 8.102 -19.035 23.134 1.00 88.06 566 PRO A CA 1
ATOM 4610 C C . PRO A 1 566 ? 6.735 -19.010 23.831 1.00 88.06 566 PRO A C 1
ATOM 4612 O O . PRO A 1 566 ? 6.575 -18.343 24.859 1.00 88.06 566 PRO A O 1
ATOM 4615 N N . ASP A 1 567 ? 5.794 -19.826 23.349 1.00 89.50 567 ASP A N 1
ATOM 4616 C CA . ASP A 1 567 ? 4.417 -19.880 23.864 1.00 89.50 567 ASP A CA 1
ATOM 4617 C C . ASP A 1 567 ? 4.329 -20.242 25.349 1.00 89.50 567 ASP A C 1
ATOM 4619 O O . ASP A 1 567 ? 3.520 -19.664 26.070 1.00 89.50 567 ASP A O 1
ATOM 4623 N N . SER A 1 568 ? 5.221 -21.099 25.853 1.00 87.94 568 SER A N 1
ATOM 4624 C CA . SER A 1 568 ? 5.284 -21.433 27.284 1.00 87.94 568 SER A CA 1
ATOM 4625 C C . SER A 1 568 ? 5.544 -20.210 28.172 1.00 87.94 568 SER A C 1
ATOM 4627 O O . SER A 1 568 ? 4.989 -20.098 29.265 1.00 87.94 568 SER A O 1
ATOM 4629 N N . ILE A 1 569 ? 6.348 -19.253 27.695 1.00 89.38 569 ILE A N 1
ATOM 4630 C CA . ILE A 1 569 ? 6.599 -17.989 28.401 1.00 89.38 569 ILE A CA 1
ATOM 4631 C C . ILE A 1 569 ? 5.397 -17.060 28.259 1.00 89.38 569 ILE A C 1
ATOM 4633 O O . ILE A 1 569 ? 5.011 -16.417 29.236 1.00 89.38 569 ILE A O 1
ATOM 4637 N N . ARG A 1 570 ? 4.786 -17.003 27.068 1.00 90.69 570 ARG A N 1
ATOM 4638 C CA . ARG A 1 570 ? 3.573 -16.203 26.846 1.00 90.69 570 ARG A CA 1
ATOM 4639 C C . ARG A 1 570 ? 2.469 -16.641 27.810 1.00 90.69 570 ARG A C 1
ATOM 4641 O O . ARG A 1 570 ? 1.962 -15.802 28.548 1.00 90.69 570 ARG A O 1
ATOM 4648 N N . GLN A 1 571 ? 2.218 -17.945 27.922 1.00 90.19 571 GLN A N 1
ATOM 4649 C CA . GLN A 1 571 ? 1.264 -18.528 28.869 1.00 90.19 571 GLN A CA 1
ATOM 4650 C C . GLN A 1 571 ? 1.605 -18.195 30.329 1.00 90.19 571 GLN A C 1
ATOM 4652 O O . GLN A 1 571 ? 0.750 -17.683 31.051 1.00 90.19 571 GLN A O 1
ATOM 4657 N N . ALA A 1 572 ? 2.857 -18.398 30.762 1.00 88.00 572 ALA A N 1
ATOM 4658 C CA . ALA A 1 572 ? 3.283 -18.097 32.136 1.00 88.00 572 ALA A CA 1
ATOM 4659 C C . ALA A 1 572 ? 3.086 -16.616 32.520 1.00 88.00 572 ALA A C 1
ATOM 4661 O O . ALA A 1 572 ? 2.838 -16.279 33.681 1.00 88.00 572 ALA A O 1
ATOM 4662 N N . TRP A 1 573 ? 3.187 -15.713 31.544 1.00 88.19 573 TRP A N 1
ATOM 4663 C CA . TRP A 1 573 ? 2.997 -14.274 31.729 1.00 88.19 573 TRP A CA 1
ATOM 4664 C C . TRP A 1 573 ? 1.581 -13.791 31.401 1.00 88.19 573 TRP A C 1
ATOM 4666 O O . TRP A 1 573 ? 1.329 -12.586 31.454 1.00 88.19 573 TRP A O 1
ATOM 4676 N N . CYS A 1 574 ? 0.650 -14.707 31.124 1.00 88.44 574 CYS A N 1
ATOM 4677 C CA . CYS A 1 574 ? -0.725 -14.422 30.705 1.00 88.44 574 CYS A CA 1
ATOM 4678 C C . CYS A 1 574 ? -0.815 -13.576 29.419 1.00 88.44 574 CYS A C 1
ATOM 4680 O O . CYS A 1 574 ? -1.781 -12.838 29.227 1.00 88.44 574 CYS A O 1
ATOM 4682 N N . LEU A 1 575 ? 0.202 -13.639 28.558 1.00 91.50 575 LEU A N 1
ATOM 4683 C CA . LEU A 1 575 ? 0.193 -13.020 27.236 1.00 91.50 575 LEU A CA 1
ATOM 4684 C C . LEU A 1 575 ? -0.575 -13.918 26.255 1.00 91.50 575 LEU A C 1
ATOM 4686 O O . LEU A 1 575 ? -0.483 -15.141 26.365 1.00 91.50 575 LEU A O 1
ATOM 4690 N N . PRO A 1 576 ? -1.305 -13.340 25.287 1.00 90.19 576 PRO A N 1
ATOM 4691 C CA . PRO A 1 576 ? -2.058 -14.125 24.316 1.00 90.19 576 PRO A CA 1
ATOM 4692 C C . PRO A 1 576 ? -1.117 -14.923 23.415 1.00 90.19 576 PRO A C 1
ATOM 4694 O O . PRO A 1 576 ? -0.221 -14.344 22.815 1.00 90.19 576 PRO A O 1
ATOM 4697 N N . THR A 1 577 ? -1.329 -16.225 23.288 1.00 91.00 577 THR A N 1
ATOM 4698 C CA . THR A 1 577 ? -0.617 -17.084 22.330 1.00 91.00 577 THR A CA 1
ATOM 4699 C C . THR A 1 577 ? -1.134 -16.868 20.898 1.00 91.00 577 THR A C 1
ATOM 4701 O O . THR A 1 577 ? -2.179 -16.236 20.711 1.00 91.00 577 THR A O 1
ATOM 4704 N N . PRO A 1 578 ? -0.429 -17.346 19.852 1.00 88.00 578 PRO A N 1
ATOM 4705 C CA . PRO A 1 578 ? -0.954 -17.307 18.486 1.00 88.00 578 PRO A CA 1
ATOM 4706 C C . PRO A 1 578 ? -2.321 -17.995 18.366 1.00 88.00 578 PRO A C 1
ATOM 4708 O O . PRO A 1 578 ? -3.209 -17.476 17.694 1.00 88.00 578 PRO A O 1
ATOM 4711 N N . GLU A 1 579 ? -2.517 -19.100 19.085 1.00 88.38 579 GLU A N 1
ATOM 4712 C CA . GLU A 1 579 ? -3.784 -19.833 19.136 1.00 88.38 579 GLU A CA 1
ATOM 4713 C C . GLU A 1 579 ? -4.907 -19.001 19.774 1.00 88.38 579 GLU A C 1
ATOM 4715 O O . GLU A 1 579 ? -5.977 -18.866 19.184 1.00 88.38 579 GLU A O 1
ATOM 4720 N N . ASP A 1 580 ? -4.640 -18.309 20.890 1.00 88.75 580 ASP A N 1
ATOM 4721 C CA . ASP A 1 580 ? -5.617 -17.392 21.507 1.00 88.75 580 ASP A CA 1
ATOM 4722 C C . ASP A 1 580 ? -6.064 -16.272 20.549 1.00 88.75 580 ASP A C 1
ATOM 4724 O O . ASP A 1 580 ? -7.205 -15.802 20.602 1.00 88.75 580 ASP A O 1
ATOM 4728 N N . ILE A 1 581 ? -5.157 -15.793 19.688 1.00 88.75 581 ILE A N 1
ATOM 4729 C CA . ILE A 1 581 ? -5.460 -14.752 18.697 1.00 88.75 581 ILE A CA 1
ATOM 4730 C C . ILE A 1 581 ? -6.402 -15.305 17.623 1.00 88.75 581 ILE A C 1
ATOM 4732 O O . ILE A 1 581 ? -7.408 -14.656 17.320 1.00 88.75 581 ILE A O 1
ATOM 4736 N N . VAL A 1 582 ? -6.101 -16.492 17.087 1.00 91.31 582 VAL A N 1
ATOM 4737 C CA . VAL A 1 582 ? -6.931 -17.183 16.086 1.00 91.31 582 VAL A CA 1
ATOM 4738 C C . VAL A 1 582 ? -8.322 -17.469 16.650 1.00 91.31 582 VAL A C 1
ATOM 4740 O O . VAL A 1 582 ? -9.320 -17.168 15.998 1.00 91.31 582 VAL A O 1
ATOM 4743 N N . GLU A 1 583 ? -8.420 -17.940 17.892 1.00 90.50 583 GLU A N 1
ATOM 4744 C CA . GLU A 1 583 ? -9.708 -18.236 18.526 1.00 90.50 583 GLU A CA 1
ATOM 4745 C C . GLU A 1 583 ? -10.560 -16.981 18.759 1.00 90.50 583 GLU A C 1
ATOM 4747 O O . GLU A 1 583 ? -11.767 -16.976 18.504 1.00 90.50 583 GLU A O 1
ATOM 4752 N N . ARG A 1 584 ? -9.951 -15.850 19.136 1.00 91.12 584 ARG A N 1
ATOM 4753 C CA . ARG A 1 584 ? -10.670 -14.562 19.204 1.00 91.12 584 ARG A CA 1
ATOM 4754 C C . ARG A 1 584 ? -11.140 -14.077 17.834 1.00 91.12 584 ARG A C 1
ATOM 4756 O O . ARG A 1 584 ? -12.211 -13.468 17.742 1.00 91.12 584 ARG A O 1
ATOM 4763 N N . GLN A 1 585 ? -10.355 -14.304 16.779 1.00 92.56 585 GLN A N 1
ATOM 4764 C CA . GLN A 1 585 ? -10.762 -13.991 15.408 1.00 92.56 585 GLN A CA 1
ATOM 4765 C C . GLN A 1 585 ? -11.924 -14.887 14.962 1.00 92.56 585 GLN A C 1
ATOM 4767 O O . GLN A 1 585 ? -12.896 -14.359 14.423 1.00 92.56 585 GLN A O 1
ATOM 4772 N N . ARG A 1 586 ? -11.871 -16.194 15.245 1.00 93.12 586 ARG A N 1
ATOM 4773 C CA . ARG A 1 586 ? -12.940 -17.167 14.970 1.00 93.12 586 ARG A CA 1
ATOM 4774 C C . ARG A 1 586 ? -14.240 -16.786 15.678 1.00 93.12 586 ARG A C 1
ATOM 4776 O O . ARG A 1 586 ? -15.294 -16.705 15.049 1.00 93.12 586 ARG A O 1
ATOM 4783 N N . LEU A 1 587 ? -14.166 -16.465 16.970 1.00 93.19 587 LEU A N 1
ATOM 4784 C CA . LEU A 1 587 ? -15.299 -15.963 17.751 1.00 93.19 587 LEU A CA 1
ATOM 4785 C C . LEU A 1 587 ? -15.943 -14.738 17.094 1.00 93.19 587 LEU A C 1
ATOM 4787 O O . LEU A 1 587 ? -17.162 -14.681 16.929 1.00 93.19 587 LEU A O 1
ATOM 4791 N N . HIS A 1 588 ? -15.135 -13.734 16.745 1.00 93.69 588 HIS A N 1
ATOM 4792 C CA . HIS A 1 588 ? -15.649 -12.491 16.170 1.00 93.69 588 HIS A CA 1
ATOM 4793 C C . HIS A 1 588 ? -16.292 -12.728 14.793 1.00 93.69 588 HIS A C 1
ATOM 4795 O O . HIS A 1 588 ? -17.303 -12.095 14.485 1.00 93.69 588 HIS A O 1
ATOM 4801 N N . TYR A 1 589 ? -15.795 -13.709 14.032 1.00 94.88 589 TYR A N 1
ATOM 4802 C CA . TYR A 1 589 ? -16.319 -14.095 12.721 1.00 94.88 589 TYR A CA 1
ATOM 4803 C C . TYR A 1 589 ? -17.728 -14.667 12.872 1.00 94.88 589 TYR A C 1
ATOM 4805 O O . TYR A 1 589 ? -18.681 -14.151 12.282 1.00 94.88 589 TYR A O 1
ATOM 4813 N N . HIS A 1 590 ? -17.889 -15.660 13.753 1.00 92.31 590 HIS A N 1
ATOM 4814 C CA . HIS A 1 590 ? -19.195 -16.261 14.016 1.00 92.31 590 HIS A CA 1
ATOM 4815 C C . HIS A 1 590 ? -20.168 -15.264 14.637 1.00 92.31 590 HIS A C 1
ATOM 4817 O O . HIS A 1 590 ? -21.329 -15.213 14.230 1.00 92.31 590 HIS A O 1
ATOM 4823 N N . ARG A 1 591 ? -19.709 -14.429 15.576 1.00 91.94 591 ARG A N 1
ATOM 4824 C CA . ARG A 1 591 ? -20.572 -13.421 16.194 1.00 91.94 591 ARG A CA 1
ATOM 4825 C C . ARG A 1 591 ? -21.097 -12.426 15.171 1.00 91.94 591 ARG A C 1
ATOM 4827 O O . ARG A 1 591 ? -22.268 -12.073 15.242 1.00 91.94 591 ARG A O 1
ATOM 4834 N N . LEU A 1 592 ? -20.255 -11.940 14.260 1.00 93.25 592 LEU A N 1
ATOM 4835 C CA . LEU A 1 592 ? -20.660 -10.944 13.268 1.00 93.25 592 LEU A CA 1
ATOM 4836 C C . LEU A 1 592 ? -21.667 -11.508 12.261 1.00 93.25 592 LEU A C 1
ATOM 4838 O O . LEU A 1 592 ? -22.635 -10.832 11.921 1.00 93.25 592 LEU A O 1
ATOM 4842 N N . ILE A 1 593 ? -21.472 -12.754 11.824 1.00 93.25 593 ILE A N 1
ATOM 4843 C CA . ILE A 1 593 ? -22.431 -13.449 10.960 1.00 93.25 593 ILE A CA 1
ATOM 4844 C C . ILE A 1 593 ? -23.753 -13.643 11.701 1.00 93.25 593 ILE A C 1
ATOM 4846 O O . ILE A 1 593 ? -24.791 -13.228 11.195 1.00 93.25 593 ILE A O 1
ATOM 4850 N N . LYS A 1 594 ? -23.722 -14.204 12.919 1.00 90.75 594 LYS A N 1
ATOM 4851 C CA . LYS A 1 594 ? -24.931 -14.448 13.720 1.00 90.75 594 LYS A CA 1
ATOM 4852 C C . LYS A 1 594 ? -25.648 -13.142 14.123 1.00 90.75 594 LYS A C 1
ATOM 4854 O O . LYS A 1 594 ? -26.858 -13.171 14.300 1.00 90.75 594 LYS A O 1
ATOM 4859 N N . SER A 1 595 ? -24.960 -11.996 14.222 1.00 89.19 595 SER A N 1
ATOM 4860 C CA . SER A 1 595 ? -25.586 -10.714 14.604 1.00 89.19 595 SER A CA 1
ATOM 4861 C C . SER A 1 595 ? -26.343 -10.002 13.473 1.00 89.19 595 SER A C 1
ATOM 4863 O O . SER A 1 595 ? -27.043 -9.015 13.731 1.00 89.19 595 SER A O 1
ATOM 4865 N N . ALA A 1 596 ? -26.228 -10.470 12.225 1.00 91.62 596 ALA A N 1
ATOM 4866 C CA . ALA A 1 596 ? -26.939 -9.889 11.092 1.00 91.62 596 ALA A CA 1
ATOM 4867 C C . ALA A 1 596 ? -28.447 -10.190 11.154 1.00 91.62 596 ALA A C 1
ATOM 4869 O O . ALA A 1 596 ? -28.873 -11.322 11.370 1.00 91.62 596 ALA A O 1
ATOM 4870 N N . LYS A 1 597 ? -29.297 -9.178 10.936 1.00 88.50 597 LYS A N 1
ATOM 4871 C CA . LYS A 1 597 ? -30.744 -9.330 11.185 1.00 88.50 597 LYS A CA 1
ATOM 4872 C C . LYS A 1 597 ? -31.508 -10.053 10.084 1.00 88.50 597 LYS A C 1
ATOM 4874 O O . LYS A 1 597 ? -32.552 -10.631 10.395 1.00 88.50 597 LYS A O 1
ATOM 4879 N N . LYS A 1 598 ? -31.058 -9.952 8.828 1.00 87.81 598 LYS A N 1
ATOM 4880 C CA . LYS A 1 598 ? -31.790 -10.461 7.655 1.00 87.81 598 LYS A CA 1
ATOM 4881 C C . LYS A 1 598 ? -30.951 -11.399 6.792 1.00 87.81 598 LYS A C 1
ATOM 4883 O O . LYS A 1 598 ? -31.294 -12.570 6.664 1.00 87.81 598 LYS A O 1
ATOM 4888 N N . ARG A 1 599 ? -29.891 -10.881 6.162 1.00 91.88 599 ARG A N 1
ATOM 4889 C CA . ARG A 1 599 ? -29.083 -11.629 5.184 1.00 91.88 599 ARG A CA 1
ATOM 4890 C C . ARG A 1 599 ? -27.597 -11.335 5.341 1.00 91.88 599 ARG A C 1
ATOM 4892 O O . ARG A 1 599 ? -27.218 -10.209 5.674 1.00 91.88 599 ARG A O 1
ATOM 4899 N N . VAL A 1 600 ? -26.792 -12.347 5.045 1.00 96.06 600 VAL A N 1
ATOM 4900 C CA . VAL A 1 600 ? -25.331 -12.301 5.019 1.00 96.06 600 VAL A CA 1
ATOM 4901 C C . VAL A 1 600 ? -24.859 -12.732 3.634 1.00 96.06 600 VAL A C 1
ATOM 4903 O O . VAL A 1 600 ? -25.287 -13.761 3.118 1.00 96.06 600 VAL A O 1
ATOM 4906 N N . PHE A 1 601 ? -23.969 -11.946 3.046 1.00 96.75 601 PHE A N 1
ATOM 4907 C CA . PHE A 1 601 ? -23.295 -12.235 1.790 1.00 96.75 601 PHE A CA 1
ATOM 4908 C C . PHE A 1 601 ? -21.810 -12.401 2.090 1.00 96.75 601 PHE A C 1
ATOM 4910 O O . PHE A 1 601 ? -21.163 -11.453 2.530 1.00 96.75 601 PHE A O 1
ATOM 4917 N N . LEU A 1 602 ? -21.292 -13.606 1.897 1.00 97.56 602 LEU A N 1
ATOM 4918 C CA . LEU A 1 602 ? -19.886 -13.935 2.085 1.00 97.56 602 LEU A CA 1
ATOM 4919 C C . LEU A 1 602 ? -19.174 -13.894 0.733 1.00 97.56 602 LEU A C 1
ATOM 4921 O O . LEU A 1 602 ? -19.686 -14.432 -0.251 1.00 97.56 602 LEU A O 1
ATOM 4925 N N . SER A 1 603 ? -17.988 -13.303 0.667 1.00 96.44 603 SER A N 1
ATOM 4926 C CA . SER A 1 603 ? -17.193 -13.346 -0.555 1.00 96.44 603 SER A CA 1
ATOM 4927 C C . SER A 1 603 ? -15.696 -13.438 -0.318 1.00 96.44 603 SER A C 1
ATOM 4929 O O . SER A 1 603 ? -15.193 -13.125 0.763 1.00 96.44 603 SER A O 1
ATOM 4931 N N . TYR A 1 604 ? -15.000 -13.917 -1.345 1.00 95.81 604 TYR A N 1
ATOM 4932 C CA . TYR A 1 604 ? -13.545 -13.952 -1.391 1.00 95.81 604 TYR A CA 1
ATOM 4933 C C . TYR A 1 604 ? -13.031 -13.948 -2.842 1.00 95.81 604 TYR A C 1
ATOM 4935 O O . TYR A 1 604 ? -13.726 -14.422 -3.755 1.00 95.81 604 TYR A O 1
ATOM 4943 N N . PRO A 1 605 ? -11.813 -13.435 -3.080 1.00 94.88 605 PRO A N 1
ATOM 4944 C CA . PRO A 1 605 ? -11.114 -13.586 -4.345 1.00 94.88 605 PRO A CA 1
ATOM 4945 C C . PRO A 1 605 ? -10.477 -14.982 -4.455 1.00 94.88 605 PRO A C 1
ATOM 4947 O O . PRO A 1 605 ? -10.051 -15.569 -3.465 1.00 94.88 605 PRO A O 1
ATOM 4950 N N . LEU A 1 606 ? -10.383 -15.502 -5.677 1.00 92.81 606 LEU A N 1
ATOM 4951 C CA . LEU A 1 606 ? -9.676 -16.741 -6.012 1.00 92.81 606 LEU A CA 1
ATOM 4952 C C . LEU A 1 606 ? -8.191 -16.490 -6.274 1.00 92.81 606 LEU A C 1
ATOM 4954 O O . LEU A 1 606 ? -7.393 -17.417 -6.155 1.00 92.81 606 LEU A O 1
ATOM 4958 N N . THR A 1 607 ? -7.832 -15.258 -6.649 1.00 90.31 607 THR A N 1
ATOM 4959 C CA . THR A 1 607 ? -6.444 -14.842 -6.854 1.00 90.31 607 THR A CA 1
ATOM 4960 C C . THR A 1 607 ? -6.121 -13.512 -6.176 1.00 90.31 607 THR A C 1
ATOM 4962 O O . THR A 1 607 ? -6.925 -12.573 -6.202 1.00 90.31 607 THR A O 1
ATOM 4965 N N . VAL A 1 608 ? -4.921 -13.429 -5.603 1.00 87.44 608 VAL A N 1
ATOM 4966 C CA . VAL A 1 608 ? -4.286 -12.217 -5.069 1.00 87.44 608 VAL A CA 1
ATOM 4967 C C . VAL A 1 608 ? -2.904 -12.125 -5.706 1.00 87.44 608 VAL A C 1
ATOM 4969 O O . VAL A 1 608 ? -2.159 -13.096 -5.672 1.00 87.44 608 VAL A O 1
ATOM 4972 N N . ASP A 1 609 ? -2.585 -10.992 -6.337 1.00 83.94 609 ASP A N 1
ATOM 4973 C CA . ASP A 1 609 ? -1.315 -10.786 -7.054 1.00 83.94 609 ASP A CA 1
ATOM 4974 C C . ASP A 1 609 ? -0.974 -11.939 -8.026 1.00 83.94 609 ASP A C 1
ATOM 4976 O O . ASP A 1 609 ? 0.146 -12.443 -8.068 1.00 83.94 609 ASP A O 1
ATOM 4980 N N . ASP A 1 610 ? -1.988 -12.389 -8.778 1.00 84.19 610 ASP A N 1
ATOM 4981 C CA . ASP A 1 610 ? -1.965 -13.536 -9.703 1.00 84.19 610 ASP A CA 1
ATOM 4982 C C . ASP A 1 610 ? -1.694 -14.919 -9.066 1.00 84.19 610 ASP A C 1
ATOM 4984 O O . ASP A 1 610 ? -1.713 -15.936 -9.766 1.00 84.19 610 ASP A O 1
ATOM 4988 N N . ALA A 1 611 ? -1.522 -15.001 -7.744 1.00 89.50 611 ALA A N 1
ATOM 4989 C CA . ALA A 1 611 ? -1.410 -16.251 -6.998 1.00 89.50 611 ALA A CA 1
ATOM 4990 C C . ALA A 1 611 ? -2.786 -16.759 -6.546 1.00 89.50 611 ALA A C 1
ATOM 4992 O O . ALA A 1 611 ? -3.651 -15.973 -6.165 1.00 89.50 611 ALA A O 1
ATOM 4993 N N . LEU A 1 612 ? -2.999 -18.079 -6.579 1.00 91.50 612 LEU A N 1
ATOM 4994 C CA . LEU A 1 612 ? -4.224 -18.698 -6.064 1.00 91.50 612 LEU A CA 1
ATOM 4995 C C . LEU A 1 612 ? -4.275 -18.606 -4.540 1.00 91.50 612 LEU A C 1
ATOM 4997 O O . LEU A 1 612 ? -3.298 -18.942 -3.872 1.00 91.50 612 LEU A O 1
ATOM 5001 N N . VAL A 1 613 ? -5.439 -18.243 -4.003 1.00 91.00 613 VAL A N 1
ATOM 5002 C CA . VAL A 1 613 ? -5.656 -18.135 -2.557 1.00 91.00 613 VAL A CA 1
ATOM 5003 C C . VAL A 1 613 ? -6.861 -18.970 -2.133 1.00 91.00 613 VAL A C 1
ATOM 5005 O O . VAL A 1 613 ? -7.892 -19.002 -2.808 1.00 91.00 613 VAL A O 1
ATOM 5008 N N . ALA A 1 614 ? -6.723 -19.675 -1.010 1.00 91.50 614 ALA A N 1
ATOM 5009 C CA . ALA A 1 614 ? -7.796 -20.470 -0.426 1.00 91.50 614 ALA A CA 1
ATOM 5010 C C . ALA A 1 614 ? -8.774 -19.591 0.382 1.00 91.50 614 ALA A C 1
ATOM 5012 O O . ALA A 1 614 ? -8.357 -18.594 0.981 1.00 91.50 614 ALA A O 1
ATOM 5013 N N . PRO A 1 615 ? -10.070 -19.951 0.446 1.00 94.38 615 PRO A N 1
ATOM 5014 C CA . PRO A 1 615 ? -11.006 -19.304 1.359 1.00 94.38 615 PRO A CA 1
ATOM 5015 C C . PRO A 1 615 ? -10.616 -19.560 2.819 1.00 94.38 615 PRO A C 1
ATOM 5017 O O . PRO A 1 615 ? -9.985 -20.569 3.137 1.00 94.38 615 PRO A O 1
ATOM 5020 N N . THR A 1 616 ? -11.052 -18.672 3.712 1.00 94.75 616 THR A N 1
ATOM 5021 C CA . THR A 1 616 ? -10.779 -18.761 5.151 1.00 94.75 616 THR A CA 1
ATOM 5022 C C . THR A 1 616 ? -11.183 -20.127 5.730 1.00 94.75 616 THR A C 1
ATOM 5024 O O . THR A 1 616 ? -12.273 -20.636 5.425 1.00 94.75 616 THR A O 1
ATOM 5027 N N . PRO A 1 617 ? -10.367 -20.721 6.621 1.00 93.88 617 PRO A N 1
ATOM 5028 C CA . PRO A 1 617 ? -10.709 -21.970 7.299 1.00 93.88 617 PRO A CA 1
ATOM 5029 C C . PRO A 1 617 ? -11.895 -21.826 8.267 1.00 93.88 617 PRO A C 1
ATOM 5031 O O . PRO A 1 617 ? -12.449 -22.831 8.705 1.00 93.88 617 PRO A O 1
ATOM 5034 N N . PHE A 1 618 ? -12.313 -20.601 8.611 1.00 93.69 618 PHE A N 1
ATOM 5035 C CA . PHE A 1 618 ? -13.493 -20.360 9.454 1.00 93.69 618 PHE A CA 1
ATOM 5036 C C . PHE A 1 618 ? -14.818 -20.526 8.696 1.00 93.69 618 PHE A C 1
ATOM 5038 O O . PHE A 1 618 ? -15.886 -20.594 9.308 1.00 93.69 618 PHE A O 1
ATOM 5045 N N . MET A 1 619 ? -14.769 -20.570 7.364 1.00 93.50 619 MET A N 1
ATOM 5046 C CA . MET A 1 619 ? -15.941 -20.730 6.514 1.00 93.50 619 MET A CA 1
ATOM 5047 C C . MET A 1 619 ? -16.341 -22.204 6.422 1.00 93.50 619 MET A C 1
ATOM 5049 O O . MET A 1 619 ? -15.515 -23.057 6.105 1.00 93.50 619 MET A O 1
ATOM 5053 N N . ASP A 1 620 ? -17.624 -22.488 6.655 1.00 91.12 620 ASP A N 1
ATOM 5054 C CA . ASP A 1 620 ? -18.209 -23.815 6.439 1.00 91.12 620 ASP A CA 1
ATOM 5055 C C . ASP A 1 620 ? -18.066 -24.224 4.960 1.00 91.12 620 ASP A C 1
ATOM 5057 O O . ASP A 1 620 ? -18.304 -23.412 4.060 1.00 91.12 620 ASP A O 1
ATOM 5061 N N . GLU A 1 621 ? -17.695 -25.483 4.712 1.00 91.69 621 GLU A N 1
ATOM 5062 C CA . GLU A 1 621 ? -17.504 -26.057 3.374 1.00 91.69 621 GLU A CA 1
ATOM 5063 C C . GLU A 1 621 ? -18.704 -25.829 2.448 1.00 91.69 621 GLU A C 1
ATOM 5065 O O . GLU A 1 621 ? -18.522 -25.556 1.261 1.00 91.69 621 GLU A O 1
ATOM 5070 N N . ARG A 1 622 ? -19.937 -25.840 2.976 1.00 92.56 622 ARG A N 1
ATOM 5071 C CA . ARG A 1 622 ? -21.153 -25.624 2.167 1.00 92.56 622 ARG A CA 1
ATOM 5072 C C . ARG A 1 622 ? -21.234 -24.240 1.524 1.00 92.56 622 ARG A C 1
ATOM 5074 O O . ARG A 1 622 ? -21.990 -24.053 0.576 1.00 92.56 622 ARG A O 1
ATOM 5081 N N . PHE A 1 623 ? -20.480 -23.269 2.039 1.00 91.75 623 PHE A N 1
ATOM 5082 C CA . PHE A 1 623 ? -20.431 -21.914 1.500 1.00 91.75 623 PHE A CA 1
ATOM 5083 C C . PHE A 1 623 ? -19.175 -21.656 0.650 1.00 91.75 623 PHE A C 1
ATOM 5085 O O . PHE A 1 623 ? -19.047 -20.567 0.088 1.00 91.75 623 PHE A O 1
ATOM 5092 N N . LYS A 1 624 ? -18.265 -22.626 0.490 1.00 91.88 624 LYS A N 1
ATOM 5093 C CA . LYS A 1 624 ? -17.066 -22.471 -0.349 1.00 91.88 624 LYS A CA 1
ATOM 5094 C C . LYS A 1 624 ? -17.400 -22.704 -1.826 1.00 91.88 624 LYS A C 1
ATOM 5096 O O . LYS A 1 624 ? -17.604 -23.823 -2.292 1.00 91.88 624 LYS A O 1
ATOM 5101 N N . VAL A 1 625 ? -17.428 -21.619 -2.592 1.00 87.81 625 VAL A N 1
ATOM 5102 C CA . VAL A 1 625 ? -17.648 -21.600 -4.043 1.00 87.81 625 VAL A CA 1
ATOM 5103 C C . VAL A 1 625 ? -16.329 -21.808 -4.805 1.00 87.81 625 VAL A C 1
ATOM 5105 O O . VAL A 1 625 ? -15.389 -21.025 -4.689 1.00 87.81 625 VAL A O 1
ATOM 5108 N N . LYS A 1 626 ? -16.250 -22.853 -5.637 1.00 81.69 626 LYS A N 1
ATOM 5109 C CA . LYS A 1 626 ? -15.021 -23.184 -6.395 1.00 81.69 626 LYS A CA 1
ATOM 5110 C C . LYS A 1 626 ? -14.859 -22.425 -7.713 1.00 81.69 626 LYS A C 1
ATOM 5112 O O . LYS A 1 626 ? -13.752 -22.333 -8.231 1.00 81.69 626 LYS A O 1
ATOM 5117 N N . LYS A 1 627 ? -15.955 -21.935 -8.296 1.00 83.69 627 LYS A N 1
ATOM 5118 C CA . LYS A 1 627 ? -15.948 -21.245 -9.593 1.00 83.69 627 LYS A CA 1
ATOM 5119 C C . LYS A 1 627 ? -16.200 -19.750 -9.399 1.00 83.69 627 LYS A C 1
ATOM 5121 O O . LYS A 1 627 ? -17.052 -19.404 -8.583 1.00 83.69 627 LYS A O 1
ATOM 5126 N N . PRO A 1 628 ? -15.508 -18.872 -10.145 1.00 83.50 628 PRO A N 1
ATOM 5127 C CA . PRO A 1 628 ? -15.770 -17.446 -10.062 1.00 83.50 628 PRO A CA 1
ATOM 5128 C C . PRO A 1 628 ? -17.195 -17.151 -10.528 1.00 83.50 628 PRO A C 1
ATOM 5130 O O . PRO A 1 628 ? -17.688 -17.713 -11.509 1.00 83.50 628 PRO A O 1
ATOM 5133 N N . THR A 1 629 ? -17.846 -16.244 -9.818 1.00 81.38 629 THR A N 1
ATOM 5134 C CA . THR A 1 629 ? -19.178 -15.751 -10.140 1.00 81.38 629 THR A CA 1
ATOM 5135 C C . THR A 1 629 ? -19.077 -14.898 -11.398 1.00 81.38 629 THR A C 1
ATOM 5137 O O . THR A 1 629 ? -18.379 -13.885 -11.420 1.00 81.38 629 THR A O 1
ATOM 5140 N N . VAL A 1 630 ? -19.760 -15.309 -12.465 1.00 69.38 630 VAL A N 1
ATOM 5141 C CA . VAL A 1 630 ? -19.759 -14.575 -13.734 1.00 69.38 630 VAL A CA 1
ATOM 5142 C C . VAL A 1 630 ? -20.879 -13.545 -13.715 1.00 69.38 630 VAL A C 1
ATOM 5144 O O . VAL A 1 630 ? -22.058 -13.888 -13.630 1.00 69.38 630 VAL A O 1
ATOM 5147 N N . PHE A 1 631 ? -20.523 -12.268 -13.829 1.00 64.12 631 PHE A N 1
ATOM 5148 C CA . PHE A 1 631 ? -21.515 -11.209 -13.981 1.00 64.12 631 PHE A CA 1
ATOM 5149 C C . PHE A 1 631 ? -22.022 -11.127 -15.416 1.00 64.12 631 PHE A C 1
ATOM 5151 O O . PHE A 1 631 ? -21.259 -11.276 -16.373 1.00 64.12 631 PHE A O 1
ATOM 5158 N N . ARG A 1 632 ? -23.284 -10.719 -15.576 1.00 56.75 632 ARG A N 1
ATOM 5159 C CA . ARG A 1 632 ? -23.719 -10.113 -16.835 1.00 56.75 632 ARG A CA 1
ATOM 5160 C C . ARG A 1 632 ? -22.958 -8.797 -17.007 1.00 56.75 632 ARG A C 1
ATOM 5162 O O . ARG A 1 632 ? -23.168 -7.843 -16.257 1.00 56.75 632 ARG A O 1
ATOM 5169 N N . ARG A 1 633 ? -22.032 -8.752 -17.967 1.00 50.78 633 ARG A N 1
ATOM 5170 C CA . ARG A 1 633 ? -21.461 -7.485 -18.441 1.00 50.78 633 ARG A CA 1
ATOM 5171 C C . ARG A 1 633 ? -22.638 -6.667 -18.997 1.00 50.78 633 ARG A C 1
ATOM 5173 O O . ARG A 1 633 ? -23.443 -7.223 -19.737 1.00 50.78 633 ARG A O 1
ATOM 5180 N N . ASN A 1 634 ? -22.760 -5.395 -18.602 1.00 54.16 634 ASN A N 1
ATOM 5181 C CA . ASN A 1 634 ? -23.782 -4.429 -19.062 1.00 54.16 634 ASN A CA 1
ATOM 5182 C C . ASN A 1 634 ? -25.119 -4.357 -18.288 1.00 54.16 634 ASN A C 1
ATOM 5184 O O . ASN A 1 634 ? -26.122 -3.928 -18.857 1.00 54.16 634 ASN A O 1
ATOM 5188 N N . VAL A 1 635 ? -25.171 -4.712 -16.998 1.00 58.12 635 VAL A N 1
ATOM 5189 C CA . VAL A 1 635 ? -26.349 -4.358 -16.177 1.00 58.12 635 VAL A CA 1
ATOM 5190 C C . VAL A 1 635 ? -26.352 -2.848 -15.920 1.00 58.12 635 VAL A C 1
ATOM 5192 O O . VAL A 1 635 ? -25.397 -2.307 -15.366 1.00 58.12 635 VAL A O 1
ATOM 5195 N N . ILE A 1 636 ? -27.416 -2.170 -16.355 1.00 60.22 636 ILE A N 1
ATOM 5196 C CA . ILE A 1 636 ? -27.611 -0.728 -16.182 1.00 60.22 636 ILE A CA 1
ATOM 5197 C C . ILE A 1 636 ? -28.322 -0.501 -14.846 1.00 60.22 636 ILE A C 1
ATOM 5199 O O . ILE A 1 636 ? -29.489 -0.863 -14.707 1.00 60.22 636 ILE A O 1
ATOM 5203 N N . TYR A 1 637 ? -27.639 0.116 -13.881 1.00 62.59 637 TYR A N 1
ATOM 5204 C CA . TYR A 1 637 ? -28.210 0.434 -12.566 1.00 62.59 637 TYR A CA 1
ATOM 5205 C C . TYR A 1 637 ? -28.718 1.884 -12.454 1.00 62.59 637 TYR A C 1
ATOM 5207 O O . TYR A 1 637 ? -29.278 2.254 -11.419 1.00 62.59 637 TYR A O 1
ATOM 5215 N N . GLY A 1 638 ? -28.555 2.699 -13.505 1.00 63.09 638 GLY A N 1
ATOM 5216 C CA . GLY A 1 638 ? -29.057 4.076 -13.585 1.00 63.09 638 GLY A CA 1
ATOM 5217 C C . GLY A 1 638 ? -28.760 4.774 -14.921 1.00 63.09 638 GLY A C 1
ATOM 5218 O O . GLY A 1 638 ? -28.035 4.246 -15.766 1.00 63.09 638 GLY A O 1
ATOM 5219 N N . GLU A 1 639 ? -29.309 5.979 -15.117 1.00 59.72 639 GLU A N 1
ATOM 5220 C CA . GLU A 1 639 ? -29.110 6.776 -16.344 1.00 59.72 639 GLU A CA 1
ATOM 5221 C C . GLU A 1 639 ? -27.642 7.143 -16.588 1.00 59.72 639 GLU A C 1
ATOM 5223 O O . GLU A 1 639 ? -27.176 7.076 -17.723 1.00 59.72 639 GLU A O 1
ATOM 5228 N N . GLN A 1 640 ? -26.881 7.427 -15.528 1.00 61.66 640 GLN A N 1
ATOM 5229 C CA . GLN A 1 640 ? -25.444 7.704 -15.626 1.00 61.66 640 GLN A CA 1
ATOM 5230 C C . GLN A 1 640 ? -24.645 6.485 -16.117 1.00 61.66 640 GLN A C 1
ATOM 5232 O O . GLN A 1 640 ? -23.771 6.629 -16.972 1.00 61.66 640 GLN A O 1
ATOM 5237 N N . ASP A 1 641 ? -24.975 5.274 -15.650 1.00 58.66 641 ASP A N 1
ATOM 5238 C CA . ASP A 1 641 ? -24.361 4.035 -16.150 1.00 58.66 641 ASP A CA 1
ATOM 5239 C C . ASP A 1 641 ? -24.701 3.807 -17.626 1.00 58.66 641 ASP A C 1
ATOM 5241 O O . ASP A 1 641 ? -23.847 3.391 -18.413 1.00 58.66 641 ASP A O 1
ATOM 5245 N N . ARG A 1 642 ? -25.938 4.132 -18.025 1.00 63.75 642 ARG A N 1
ATOM 5246 C CA . ARG A 1 642 ? -26.393 4.065 -19.419 1.00 63.75 642 ARG A CA 1
ATOM 5247 C C . ARG A 1 642 ? -25.620 5.035 -20.311 1.00 63.75 642 ARG A C 1
ATOM 5249 O O . ARG A 1 642 ? -25.190 4.642 -21.393 1.00 63.75 642 ARG A O 1
ATOM 5256 N N . GLU A 1 643 ? -25.422 6.280 -19.885 1.00 63.75 643 GLU A N 1
ATOM 5257 C CA . GLU A 1 643 ? -24.617 7.261 -20.624 1.00 63.75 643 GLU A CA 1
ATOM 5258 C C . GLU A 1 643 ? -23.141 6.875 -20.696 1.00 63.75 643 GLU A C 1
ATOM 5260 O O . GLU A 1 643 ? -22.513 7.000 -21.748 1.00 63.75 643 GLU A O 1
ATOM 5265 N N . ARG A 1 644 ? -22.582 6.367 -19.596 1.00 61.19 644 ARG A N 1
ATOM 5266 C CA . ARG A 1 644 ? -21.199 5.895 -19.547 1.00 61.19 644 ARG A CA 1
ATOM 5267 C C . ARG A 1 644 ? -20.971 4.725 -20.501 1.00 61.19 644 ARG A C 1
ATOM 5269 O O . ARG A 1 644 ? -19.975 4.727 -21.217 1.00 61.19 644 ARG A O 1
ATOM 5276 N N . LEU A 1 645 ? -21.886 3.755 -20.543 1.00 59.78 645 LEU A N 1
ATOM 5277 C CA . LEU A 1 645 ? -21.820 2.632 -21.484 1.00 59.78 645 LEU A CA 1
ATOM 5278 C C . LEU A 1 645 ? -21.949 3.100 -22.938 1.00 59.78 645 LEU A C 1
ATOM 5280 O O . LEU A 1 645 ? -21.204 2.614 -23.780 1.00 59.78 645 LEU A O 1
ATOM 5284 N N . LYS A 1 646 ? -22.799 4.098 -23.225 1.00 62.31 646 LYS A N 1
ATOM 5285 C CA . LYS A 1 646 ? -22.857 4.732 -24.556 1.00 62.31 646 LYS A CA 1
ATOM 5286 C C . LYS A 1 646 ? -21.519 5.372 -24.954 1.00 62.31 646 LYS A C 1
ATOM 5288 O O . LYS A 1 646 ? -21.111 5.235 -26.102 1.00 62.31 646 LYS A O 1
ATOM 5293 N N . LYS A 1 647 ? -20.834 6.039 -24.013 1.00 56.78 647 LYS A N 1
ATOM 5294 C CA . LYS A 1 647 ? -19.525 6.692 -24.228 1.00 56.78 647 LYS A CA 1
ATOM 5295 C C . LYS A 1 647 ? -18.347 5.708 -24.334 1.00 56.78 647 LYS A C 1
ATOM 5297 O O . LYS A 1 647 ? -17.346 6.045 -24.953 1.00 56.78 647 LYS A O 1
ATOM 5302 N N . LEU A 1 648 ? -18.444 4.526 -23.718 1.00 51.59 648 LEU A N 1
ATOM 5303 C CA . LEU A 1 648 ? -17.382 3.507 -23.677 1.00 51.59 648 LEU A CA 1
ATOM 5304 C C . LEU A 1 648 ? -17.298 2.626 -24.925 1.00 51.59 648 LEU A C 1
ATOM 5306 O O . LEU A 1 648 ? -16.343 1.866 -25.044 1.00 51.59 648 LEU A O 1
ATOM 5310 N N . THR A 1 649 ? -18.259 2.712 -25.840 1.00 46.16 649 THR A N 1
ATOM 5311 C CA . THR A 1 649 ? -18.103 2.211 -27.208 1.00 46.16 649 THR A CA 1
ATOM 5312 C C . THR A 1 649 ? -17.390 3.293 -28.015 1.00 46.16 649 THR A C 1
ATOM 5314 O O . THR A 1 649 ? -18.067 4.201 -28.508 1.00 46.16 649 THR A O 1
ATOM 5317 N N . PRO A 1 650 ? -16.046 3.274 -28.149 1.00 46.59 650 PRO A N 1
ATOM 5318 C CA . PRO A 1 650 ? -15.430 4.096 -29.172 1.00 46.59 650 PRO A CA 1
ATOM 5319 C C . PRO A 1 650 ? -16.055 3.677 -30.509 1.00 46.59 650 PRO A C 1
ATOM 5321 O O . PRO A 1 650 ? -16.238 2.476 -30.738 1.00 46.59 650 PRO A O 1
ATOM 5324 N N . PRO A 1 651 ? -16.415 4.617 -31.398 1.00 47.12 651 PRO A N 1
ATOM 5325 C CA . PRO A 1 651 ? -16.665 4.229 -32.771 1.00 47.12 651 PRO A CA 1
ATOM 5326 C C . PRO A 1 651 ? -15.401 3.507 -33.234 1.00 47.12 651 PRO A C 1
ATOM 5328 O O . PRO A 1 651 ? -14.304 4.064 -33.117 1.00 47.12 651 PRO A O 1
ATOM 5331 N N . LEU A 1 652 ? -15.539 2.263 -33.701 1.00 47.56 652 LEU A N 1
ATOM 5332 C CA . LEU A 1 652 ? -14.496 1.626 -34.494 1.00 47.56 652 LEU A CA 1
ATOM 5333 C C . LEU A 1 652 ? -14.177 2.632 -35.601 1.00 47.56 652 LEU A C 1
ATOM 5335 O O . LEU A 1 652 ? -14.988 2.840 -36.505 1.00 47.56 652 LEU A O 1
ATOM 5339 N N . ARG A 1 653 ? -13.049 3.347 -35.482 1.00 46.00 653 ARG A N 1
ATOM 5340 C CA . ARG A 1 653 ? -12.527 4.118 -36.608 1.00 46.00 653 ARG A CA 1
ATOM 5341 C C . ARG A 1 653 ? -12.354 3.076 -37.699 1.00 46.00 653 ARG A C 1
ATOM 5343 O O . ARG A 1 653 ? -11.675 2.080 -37.460 1.00 46.00 653 ARG A O 1
ATOM 5350 N N . GLY A 1 654 ? -13.084 3.258 -38.799 1.00 44.84 654 GLY A N 1
ATOM 5351 C CA . GLY A 1 654 ? -13.206 2.264 -39.859 1.00 44.84 654 GLY A CA 1
ATOM 5352 C C . GLY A 1 654 ? -11.852 1.671 -40.229 1.00 44.84 654 GLY A C 1
ATOM 5353 O O . GLY A 1 654 ? -10.828 2.346 -40.115 1.00 44.84 654 GLY A O 1
ATOM 5354 N N . SER A 1 655 ? -11.870 0.404 -40.645 1.00 41.62 655 SER A N 1
ATOM 5355 C CA . SER A 1 655 ? -10.705 -0.330 -41.139 1.00 41.62 655 SER A CA 1
ATOM 5356 C C . SER A 1 655 ? -9.785 0.602 -41.925 1.00 41.62 655 SER A C 1
ATOM 5358 O O . SER A 1 655 ? -10.183 1.128 -42.969 1.00 41.62 655 SER A O 1
ATOM 5360 N N . ILE A 1 656 ? -8.575 0.840 -41.416 1.00 43.84 656 ILE A N 1
ATOM 5361 C CA . ILE A 1 656 ? -7.558 1.559 -42.174 1.00 43.84 656 ILE A CA 1
ATOM 5362 C C . ILE A 1 656 ? -7.247 0.663 -43.371 1.00 43.84 656 ILE A C 1
ATOM 5364 O O . ILE A 1 656 ? -6.601 -0.372 -43.231 1.00 43.84 656 ILE A O 1
ATOM 5368 N N . SER A 1 657 ? -7.774 1.023 -44.540 1.00 44.47 657 SER A N 1
ATOM 5369 C CA . SER A 1 657 ? -7.389 0.386 -45.791 1.00 44.47 657 SER A CA 1
ATOM 5370 C C . SER A 1 657 ? -5.949 0.787 -46.077 1.00 44.47 657 SER A C 1
ATOM 5372 O O . SER A 1 657 ? -5.642 1.963 -46.267 1.00 44.47 657 SER A O 1
ATOM 5374 N N . PHE A 1 658 ? -5.061 -0.201 -46.107 1.00 50.84 658 PHE A N 1
ATOM 5375 C CA . PHE A 1 658 ? -3.631 -0.045 -46.382 1.00 50.84 658 PHE A CA 1
ATOM 5376 C C . PHE A 1 658 ? -3.325 0.352 -47.842 1.00 50.84 658 PHE A C 1
ATOM 5378 O O . PHE A 1 658 ? -2.169 0.372 -48.256 1.00 50.84 658 PHE A O 1
ATOM 5385 N N . ALA A 1 659 ? -4.343 0.686 -48.639 1.00 43.34 659 ALA A N 1
ATOM 5386 C CA . ALA A 1 659 ? -4.252 0.807 -50.090 1.00 43.34 659 ALA A CA 1
ATOM 5387 C C . ALA A 1 659 ? -3.692 2.140 -50.629 1.00 43.34 659 ALA A C 1
ATOM 5389 O O . ALA A 1 659 ? -3.738 2.356 -51.835 1.00 43.34 659 ALA A O 1
ATOM 5390 N N . HIS A 1 660 ? -3.151 3.037 -49.800 1.00 45.06 660 HIS A N 1
ATOM 5391 C CA . HIS A 1 660 ? -2.588 4.303 -50.290 1.00 45.06 660 HIS A CA 1
ATOM 5392 C C . HIS A 1 660 ? -1.155 4.537 -49.802 1.00 45.06 660 HIS A C 1
ATOM 5394 O O . HIS A 1 660 ? -0.855 5.539 -49.156 1.00 45.06 660 HIS A O 1
ATOM 5400 N N . PHE A 1 661 ? -0.228 3.657 -50.194 1.00 45.94 661 PHE A N 1
ATOM 5401 C CA . PHE A 1 661 ? 1.081 4.188 -50.584 1.00 45.94 661 PHE A CA 1
ATOM 5402 C C . PHE A 1 661 ? 0.826 5.154 -51.752 1.00 45.94 661 PHE A C 1
ATOM 5404 O O . PHE A 1 661 ? 0.154 4.747 -52.704 1.00 45.94 661 PHE A O 1
ATOM 5411 N N . PRO A 1 662 ? 1.284 6.419 -51.706 1.00 42.09 662 PRO A N 1
ATOM 5412 C CA . PRO A 1 662 ? 1.097 7.341 -52.815 1.00 42.09 662 PRO A CA 1
ATOM 5413 C C . PRO A 1 662 ? 1.620 6.692 -54.098 1.00 42.09 662 PRO A C 1
ATOM 5415 O O . PRO A 1 662 ? 2.813 6.429 -54.236 1.00 42.09 662 PRO A O 1
ATOM 5418 N N . SER A 1 663 ? 0.715 6.431 -55.036 1.00 42.16 663 SER A N 1
ATOM 5419 C CA . SER A 1 663 ? 0.931 5.769 -56.328 1.00 42.16 663 SER A CA 1
ATOM 5420 C C . SER A 1 663 ? 1.833 6.550 -57.299 1.00 42.16 663 SER A C 1
ATOM 5422 O O . SER A 1 663 ? 1.843 6.280 -58.499 1.00 42.16 663 SER A O 1
ATOM 5424 N N . TYR A 1 664 ? 2.602 7.523 -56.808 1.00 42.56 664 TYR A N 1
ATOM 5425 C CA . TYR A 1 664 ? 3.369 8.454 -57.630 1.00 42.56 664 TYR A CA 1
ATOM 5426 C C . TYR A 1 664 ? 4.795 7.991 -57.952 1.00 42.56 664 TYR A C 1
ATOM 5428 O O . TYR A 1 664 ? 5.370 8.477 -58.924 1.00 42.56 664 TYR A O 1
ATOM 5436 N N . GLU A 1 665 ? 5.360 7.006 -57.245 1.00 46.19 665 GLU A N 1
ATOM 5437 C CA . GLU A 1 665 ? 6.666 6.443 -57.609 1.00 46.19 665 GLU A CA 1
ATOM 5438 C C . GLU A 1 665 ? 6.522 5.041 -58.213 1.00 46.19 665 GLU A C 1
ATOM 5440 O O . GLU A 1 665 ? 6.322 4.050 -57.518 1.00 46.19 665 GLU A O 1
ATOM 5445 N N . LYS A 1 666 ? 6.725 4.927 -59.536 1.00 53.47 666 LYS A N 1
ATOM 5446 C CA . LYS A 1 666 ? 6.844 3.651 -60.281 1.00 53.47 666 LYS A CA 1
ATOM 5447 C C . LYS A 1 666 ? 8.006 2.752 -59.801 1.00 53.47 666 LYS A C 1
ATOM 5449 O O . LYS A 1 666 ? 8.360 1.786 -60.475 1.00 53.47 666 LYS A O 1
ATOM 5454 N N . THR A 1 667 ? 8.705 3.100 -58.720 1.00 59.09 667 THR A N 1
ATOM 5455 C CA . THR A 1 667 ? 9.886 2.390 -58.218 1.00 59.09 667 THR A CA 1
ATOM 5456 C C . THR A 1 667 ? 9.980 2.529 -56.700 1.00 59.09 667 THR A C 1
ATOM 5458 O O . THR A 1 667 ? 10.314 3.597 -56.210 1.00 59.09 667 THR A O 1
ATOM 5461 N N . ILE A 1 668 ? 9.751 1.441 -55.961 1.00 64.62 668 ILE A N 1
ATOM 5462 C CA . ILE A 1 668 ? 9.885 1.417 -54.496 1.00 64.62 668 ILE A CA 1
ATOM 5463 C C . ILE A 1 668 ? 11.372 1.226 -54.137 1.00 64.62 668 ILE A C 1
ATOM 5465 O O . ILE A 1 668 ? 11.961 0.218 -54.558 1.00 64.62 668 ILE A O 1
ATOM 5469 N N . PRO A 1 669 ? 12.015 2.158 -53.403 1.00 78.19 669 PRO A N 1
ATOM 5470 C CA . PRO A 1 669 ? 13.362 1.958 -52.888 1.00 78.19 669 PRO A CA 1
ATOM 5471 C C . PRO A 1 669 ? 13.331 1.047 -51.652 1.00 78.19 669 PRO A C 1
ATOM 5473 O O . PRO A 1 669 ? 12.743 1.393 -50.635 1.00 78.19 669 PRO A O 1
ATOM 5476 N N . ILE A 1 670 ? 14.003 -0.101 -51.719 1.00 82.88 670 ILE A N 1
ATOM 5477 C CA . ILE A 1 670 ? 14.110 -1.058 -50.609 1.00 82.88 670 ILE A CA 1
ATOM 5478 C C . ILE A 1 670 ? 15.572 -1.140 -50.170 1.00 82.88 670 ILE A C 1
ATOM 5480 O O . ILE A 1 670 ? 16.454 -1.375 -50.999 1.00 82.88 670 ILE A O 1
ATOM 5484 N N . TYR A 1 671 ? 15.846 -0.969 -48.875 1.00 87.69 671 TYR A N 1
ATOM 5485 C CA . TYR A 1 671 ? 17.175 -1.234 -48.326 1.00 87.69 671 TYR A CA 1
ATOM 5486 C C . TYR A 1 671 ? 17.364 -2.734 -48.080 1.00 87.69 671 TYR A C 1
ATOM 5488 O O . TYR A 1 671 ? 16.463 -3.419 -47.601 1.00 87.69 671 TYR A O 1
ATOM 5496 N N . VAL A 1 672 ? 18.548 -3.274 -48.368 1.00 86.81 672 VAL A N 1
ATOM 5497 C CA . VAL A 1 672 ? 18.819 -4.708 -48.147 1.00 86.81 672 VAL A CA 1
ATOM 5498 C C . VAL A 1 672 ? 18.661 -5.094 -46.668 1.00 86.81 672 VAL A C 1
ATOM 5500 O O . VAL A 1 672 ? 18.133 -6.159 -46.357 1.00 86.81 672 VAL A O 1
ATOM 5503 N N . THR A 1 673 ? 19.050 -4.210 -45.751 1.00 85.00 673 THR A N 1
ATOM 5504 C CA . THR A 1 673 ? 18.894 -4.394 -44.299 1.00 85.00 673 THR A CA 1
ATOM 5505 C C . THR A 1 673 ? 17.424 -4.445 -43.862 1.00 85.00 673 THR A C 1
ATOM 5507 O O . THR A 1 673 ? 17.070 -5.174 -42.934 1.00 85.00 673 THR A O 1
ATOM 5510 N N . ASP A 1 674 ? 16.548 -3.721 -44.560 1.00 85.69 674 ASP A N 1
ATOM 5511 C CA . ASP A 1 674 ? 15.109 -3.680 -44.293 1.00 85.69 674 ASP A CA 1
ATOM 5512 C C . ASP A 1 674 ? 14.414 -5.003 -44.658 1.00 85.69 674 ASP A C 1
ATOM 5514 O O . ASP A 1 674 ? 13.451 -5.392 -43.996 1.00 85.69 674 ASP A O 1
ATOM 5518 N N . LEU A 1 675 ? 14.935 -5.753 -45.636 1.00 87.44 675 LEU A N 1
ATOM 5519 C CA . LEU A 1 675 ? 14.408 -7.077 -45.994 1.00 87.44 675 LEU A CA 1
ATOM 5520 C C . LEU A 1 675 ? 14.559 -8.085 -44.858 1.00 87.44 675 LEU A C 1
ATOM 5522 O O . LEU A 1 675 ? 13.669 -8.898 -44.630 1.00 87.44 675 LEU A O 1
ATOM 5526 N N . GLU A 1 676 ? 15.669 -8.035 -44.125 1.00 87.56 676 GLU A N 1
ATOM 5527 C CA . GLU A 1 676 ? 15.868 -8.907 -42.967 1.00 87.56 676 GLU A CA 1
ATOM 5528 C C . GLU A 1 676 ? 14.973 -8.503 -41.796 1.00 87.56 676 GLU A C 1
ATOM 5530 O O . GLU A 1 676 ? 14.440 -9.374 -41.104 1.00 87.56 676 GLU A O 1
ATOM 5535 N N . LYS A 1 677 ? 14.754 -7.195 -41.588 1.00 84.06 677 LYS A N 1
ATOM 5536 C CA . LYS A 1 677 ? 13.770 -6.703 -40.610 1.00 84.06 677 LYS A CA 1
ATOM 5537 C C . LYS A 1 677 ? 12.369 -7.221 -40.943 1.00 84.06 677 LYS A C 1
ATOM 5539 O O . LYS A 1 677 ? 11.715 -7.805 -40.079 1.00 84.06 677 LYS A O 1
ATOM 5544 N N . PHE A 1 678 ? 11.957 -7.097 -42.205 1.00 87.31 678 PHE A N 1
ATOM 5545 C CA . PHE A 1 678 ? 10.688 -7.626 -42.700 1.00 87.31 678 PHE A CA 1
ATOM 5546 C C . PHE A 1 678 ? 10.597 -9.150 -42.528 1.00 87.31 678 PHE A C 1
ATOM 5548 O O . PHE A 1 678 ? 9.621 -9.661 -41.982 1.00 87.31 678 PHE A O 1
ATOM 5555 N N . ALA A 1 679 ? 11.649 -9.889 -42.893 1.00 87.38 679 ALA A N 1
ATOM 5556 C CA . ALA A 1 679 ? 11.711 -11.341 -42.736 1.00 87.38 679 ALA A CA 1
ATOM 5557 C C . ALA A 1 679 ? 11.556 -11.791 -41.274 1.00 87.38 679 ALA A C 1
ATOM 5559 O O . ALA A 1 679 ? 10.951 -12.834 -40.991 1.00 87.38 679 ALA A O 1
ATOM 5560 N N . ARG A 1 680 ? 12.106 -11.023 -40.324 1.00 85.19 680 ARG A N 1
ATOM 5561 C CA . ARG A 1 680 ? 11.986 -11.301 -38.885 1.00 85.19 680 ARG A CA 1
ATOM 5562 C C . ARG A 1 680 ? 10.558 -11.100 -38.393 1.00 85.19 680 ARG A C 1
ATOM 5564 O O . ARG A 1 680 ? 10.054 -12.003 -37.723 1.00 85.19 680 ARG A O 1
ATOM 5571 N N . CYS A 1 681 ? 9.922 -9.979 -38.731 1.00 87.25 681 CYS A N 1
ATOM 5572 C CA . CYS A 1 681 ? 8.519 -9.703 -38.424 1.00 87.25 681 CYS A CA 1
ATOM 5573 C C . CYS A 1 681 ? 7.958 -8.597 -39.349 1.00 87.25 681 CYS A C 1
ATOM 5575 O O . CYS A 1 681 ? 8.303 -7.427 -39.164 1.00 87.25 681 CYS A O 1
ATOM 5577 N N . PRO A 1 682 ? 7.061 -8.931 -40.300 1.00 87.44 682 PRO A N 1
ATOM 5578 C CA . PRO A 1 682 ? 6.443 -7.946 -41.190 1.00 87.44 682 PRO A CA 1
ATOM 5579 C C . PRO A 1 682 ? 5.652 -6.867 -40.442 1.00 87.44 682 PRO A C 1
ATOM 5581 O O . PRO A 1 682 ? 5.754 -5.690 -40.777 1.00 87.44 682 PRO A O 1
ATOM 5584 N N . PHE A 1 683 ? 4.925 -7.240 -39.384 1.00 86.06 683 PHE A N 1
ATOM 5585 C CA . PHE A 1 683 ? 4.189 -6.278 -38.560 1.00 86.06 683 PHE A CA 1
ATOM 5586 C C . PHE A 1 683 ? 5.114 -5.280 -37.844 1.00 86.06 683 PHE A C 1
ATOM 5588 O O . PHE A 1 683 ? 4.847 -4.084 -37.823 1.00 86.06 683 PHE A O 1
ATOM 5595 N N . GLN A 1 684 ? 6.240 -5.744 -37.295 1.00 85.94 684 GLN A N 1
ATOM 5596 C CA . GLN A 1 684 ? 7.229 -4.845 -36.691 1.00 85.94 684 GLN A CA 1
ATOM 5597 C C . GLN A 1 684 ? 7.796 -3.872 -37.730 1.00 85.94 684 GLN A C 1
ATOM 5599 O O . GLN A 1 684 ? 7.919 -2.683 -37.453 1.00 85.94 684 GLN A O 1
ATOM 5604 N N . TYR A 1 685 ? 8.105 -4.372 -38.932 1.00 86.38 685 TYR A N 1
ATOM 5605 C CA . TYR A 1 685 ? 8.553 -3.533 -40.039 1.00 86.38 685 TYR A CA 1
ATOM 5606 C C . TYR A 1 685 ? 7.521 -2.455 -40.389 1.00 86.38 685 TYR A C 1
ATOM 5608 O O . TYR A 1 685 ? 7.895 -1.305 -40.592 1.00 86.38 685 TYR A O 1
ATOM 5616 N N . TYR A 1 686 ? 6.234 -2.803 -40.417 1.00 83.88 686 TYR A N 1
ATOM 5617 C CA . TYR A 1 686 ? 5.158 -1.843 -40.647 1.00 83.88 686 TYR A CA 1
ATOM 5618 C C . TYR A 1 686 ? 5.158 -0.718 -39.604 1.00 83.88 686 TYR A C 1
ATOM 5620 O O . TYR A 1 686 ? 5.175 0.458 -39.965 1.00 83.88 686 TYR A O 1
ATOM 5628 N N . VAL A 1 687 ? 5.218 -1.061 -38.316 1.00 84.50 687 VAL A N 1
ATOM 5629 C CA . VAL A 1 687 ? 5.222 -0.060 -37.239 1.00 84.50 687 VAL A CA 1
ATOM 5630 C C . VAL A 1 687 ? 6.471 0.835 -37.301 1.00 84.50 687 VAL A C 1
ATOM 5632 O O . VAL A 1 687 ? 6.346 2.055 -37.236 1.00 84.50 687 VAL A O 1
ATOM 5635 N N . GLU A 1 688 ? 7.657 0.253 -37.501 1.00 82.62 688 GLU A N 1
ATOM 5636 C CA . GLU A 1 688 ? 8.929 0.991 -37.577 1.00 82.62 688 GLU A CA 1
ATOM 5637 C C . GLU A 1 688 ? 9.049 1.860 -38.834 1.00 82.62 688 GLU A C 1
ATOM 5639 O O . GLU A 1 688 ? 9.339 3.049 -38.756 1.00 82.62 688 GLU A O 1
ATOM 5644 N N . ARG A 1 689 ? 8.895 1.253 -40.014 1.00 81.12 689 ARG A N 1
ATOM 5645 C CA . ARG A 1 689 ? 9.305 1.848 -41.295 1.00 81.12 689 ARG A CA 1
ATOM 5646 C C . ARG A 1 689 ? 8.171 2.492 -42.067 1.00 81.12 689 ARG A C 1
ATOM 5648 O O . ARG A 1 689 ? 8.438 3.395 -42.851 1.00 81.12 689 ARG A O 1
ATOM 5655 N N . VAL A 1 690 ? 6.939 2.021 -41.880 1.00 79.12 690 VAL A N 1
ATOM 5656 C CA . VAL A 1 690 ? 5.773 2.552 -42.599 1.00 79.12 690 VAL A CA 1
ATOM 5657 C C . VAL A 1 690 ? 5.059 3.600 -41.753 1.00 79.12 690 VAL A C 1
ATOM 5659 O O . VAL A 1 690 ? 4.769 4.679 -42.256 1.00 79.12 690 VAL A O 1
ATOM 5662 N N . LEU A 1 691 ? 4.816 3.320 -40.468 1.00 79.19 691 LEU A N 1
ATOM 5663 C CA . LEU A 1 691 ? 4.207 4.291 -39.549 1.00 79.19 691 LEU A CA 1
ATOM 5664 C C . LEU A 1 691 ? 5.215 5.276 -38.942 1.00 79.19 691 LEU A C 1
ATOM 5666 O O . LEU A 1 691 ? 4.796 6.299 -38.407 1.00 79.19 691 LEU A O 1
ATOM 5670 N N . GLY A 1 692 ? 6.516 4.974 -38.995 1.00 79.19 692 GLY A N 1
ATOM 5671 C CA . GLY A 1 692 ? 7.550 5.814 -38.383 1.00 79.19 692 GLY A CA 1
ATOM 5672 C C . GLY A 1 692 ? 7.502 5.816 -36.852 1.00 79.19 692 GLY A C 1
ATOM 5673 O O . GLY A 1 692 ? 7.939 6.777 -36.224 1.00 79.19 692 GLY A O 1
ATOM 5674 N N . ILE A 1 693 ? 6.930 4.775 -36.237 1.00 80.75 693 ILE A N 1
ATOM 5675 C CA . ILE A 1 693 ? 6.810 4.670 -34.783 1.00 80.75 693 ILE A CA 1
ATOM 5676 C C . ILE A 1 693 ? 8.027 3.910 -34.258 1.00 80.75 693 ILE A C 1
ATOM 5678 O O . ILE A 1 693 ? 8.129 2.684 -34.361 1.00 80.75 693 ILE A O 1
ATOM 5682 N N . GLU A 1 694 ? 8.947 4.643 -33.643 1.00 74.81 694 GLU A N 1
ATOM 5683 C CA . GLU A 1 694 ? 10.129 4.087 -32.990 1.00 74.81 694 GLU A CA 1
ATOM 5684 C C . GLU A 1 694 ? 10.049 4.309 -31.470 1.00 74.81 694 GLU A C 1
ATOM 5686 O O . GLU A 1 694 ? 9.616 5.375 -31.022 1.00 74.81 694 GLU A O 1
ATOM 5691 N N . PRO A 1 695 ? 10.419 3.317 -30.636 1.00 71.38 695 PRO A N 1
ATOM 5692 C CA . PRO A 1 695 ? 10.548 3.538 -29.207 1.00 71.38 695 PRO A CA 1
ATOM 5693 C C . PRO A 1 695 ? 11.660 4.560 -28.971 1.00 71.38 695 PRO A C 1
ATOM 5695 O O . PRO A 1 695 ? 12.762 4.420 -29.504 1.00 71.38 695 PRO A O 1
ATOM 5698 N N . ALA A 1 696 ? 11.390 5.568 -28.144 1.00 68.38 696 ALA A N 1
ATOM 5699 C CA . ALA A 1 696 ? 12.433 6.481 -27.702 1.00 68.38 696 ALA A CA 1
ATOM 5700 C C . ALA A 1 696 ? 13.509 5.682 -26.948 1.00 68.38 696 ALA A C 1
ATOM 5702 O O . ALA A 1 696 ? 13.212 5.008 -25.958 1.00 68.38 696 ALA A O 1
ATOM 5703 N N . GLY A 1 697 ? 14.750 5.729 -27.435 1.00 67.44 697 GLY A N 1
ATOM 5704 C CA . GLY A 1 697 ? 15.884 5.138 -26.736 1.00 67.44 697 GLY A CA 1
ATOM 5705 C C . GLY A 1 697 ? 16.130 5.892 -25.434 1.00 67.44 697 GLY A C 1
ATOM 5706 O O . GLY A 1 697 ? 16.441 7.079 -25.460 1.00 67.44 697 GLY A O 1
ATOM 5707 N N . GLU A 1 698 ? 15.972 5.220 -24.297 1.00 71.75 698 GLU A N 1
ATOM 5708 C CA . GLU A 1 698 ? 16.321 5.802 -23.002 1.00 71.75 698 GLU A CA 1
ATOM 5709 C C . GLU A 1 698 ? 17.849 5.793 -22.827 1.00 71.75 698 GLU A C 1
ATOM 5711 O O . GLU A 1 698 ? 18.469 4.744 -23.026 1.00 71.75 698 GLU A O 1
ATOM 5716 N N . PRO A 1 699 ? 18.470 6.924 -22.444 1.00 73.25 699 PRO A N 1
ATOM 5717 C CA . PRO A 1 699 ? 19.892 6.978 -22.144 1.00 73.25 699 PRO A CA 1
ATOM 5718 C C . PRO A 1 699 ? 20.281 5.962 -21.066 1.00 73.25 699 PRO A C 1
ATOM 5720 O O . PRO A 1 699 ? 19.654 5.884 -20.005 1.00 73.25 699 PRO A O 1
ATOM 5723 N N . THR A 1 700 ? 21.349 5.207 -21.312 1.00 71.62 700 THR A N 1
ATOM 5724 C CA . THR A 1 700 ? 21.887 4.208 -20.379 1.00 71.62 700 THR A CA 1
ATOM 5725 C C . THR A 1 700 ? 23.274 4.600 -19.880 1.00 71.62 700 THR A C 1
ATOM 5727 O O . THR A 1 700 ? 24.033 5.269 -20.570 1.00 71.62 700 THR A O 1
ATOM 5730 N N . GLU A 1 701 ? 23.643 4.147 -18.674 1.00 67.69 701 GLU A N 1
ATOM 5731 C CA . GLU A 1 701 ? 25.011 4.329 -18.136 1.00 67.69 701 GLU A CA 1
ATOM 5732 C C . GLU A 1 701 ? 26.047 3.428 -18.830 1.00 67.69 701 GLU A C 1
ATOM 5734 O O . GLU A 1 701 ? 27.248 3.551 -18.596 1.00 67.69 701 GLU A O 1
ATOM 5739 N N . TYR A 1 702 ? 25.578 2.489 -19.650 1.00 73.12 702 TYR A N 1
ATOM 5740 C CA . TYR A 1 702 ? 26.387 1.534 -20.390 1.00 73.12 702 TYR A CA 1
ATOM 5741 C C . TYR A 1 702 ? 26.216 1.715 -21.893 1.00 73.12 702 TYR A C 1
ATOM 5743 O O . TYR A 1 702 ? 25.162 2.154 -22.355 1.00 73.12 702 TYR A O 1
ATOM 5751 N N . VAL A 1 703 ? 27.248 1.342 -22.648 1.00 78.19 703 VAL A N 1
ATOM 5752 C CA . VAL A 1 703 ? 27.205 1.320 -24.113 1.00 78.19 703 VAL A CA 1
ATOM 5753 C C . VAL A 1 703 ? 26.292 0.177 -24.544 1.00 78.19 703 VAL A C 1
ATOM 5755 O O . VAL A 1 703 ? 26.525 -0.981 -24.188 1.00 78.19 703 VAL A O 1
ATOM 5758 N N . SER A 1 704 ? 25.222 0.491 -25.275 1.00 78.62 704 SER A N 1
ATOM 5759 C CA . SER A 1 704 ? 24.312 -0.540 -25.769 1.00 78.62 704 SER A CA 1
ATOM 5760 C C . SER A 1 704 ? 24.998 -1.401 -26.837 1.00 78.62 704 SER A C 1
ATOM 5762 O O . SER A 1 704 ? 25.938 -0.965 -27.501 1.00 78.62 704 SER A O 1
ATOM 5764 N N . GLY A 1 705 ? 24.506 -2.623 -27.069 1.00 80.00 705 GLY A N 1
ATOM 5765 C CA . GLY A 1 705 ? 25.044 -3.472 -28.141 1.00 80.00 705 GLY A CA 1
ATOM 5766 C C . GLY A 1 705 ? 24.921 -2.841 -29.538 1.00 80.00 705 GLY A C 1
ATOM 5767 O O . GLY A 1 705 ? 25.752 -3.098 -30.407 1.00 80.00 705 GLY A O 1
ATOM 5768 N N . VAL A 1 706 ? 23.915 -1.982 -29.747 1.00 80.12 706 VAL A N 1
ATOM 5769 C CA . VAL A 1 706 ? 23.733 -1.225 -30.997 1.00 80.12 706 VAL A CA 1
ATOM 5770 C C . VAL A 1 706 ? 24.803 -0.146 -31.133 1.00 80.12 706 VAL A C 1
ATOM 5772 O O . VAL A 1 706 ? 25.397 -0.018 -32.204 1.00 80.12 706 VAL A O 1
ATOM 5775 N N . ASP A 1 707 ? 25.073 0.591 -30.054 1.00 82.19 707 ASP A N 1
ATOM 5776 C CA . ASP A 1 707 ? 26.117 1.616 -30.037 1.00 82.19 707 ASP A CA 1
ATOM 5777 C C . ASP A 1 707 ? 27.487 0.981 -30.247 1.00 82.19 707 ASP A C 1
ATOM 5779 O O . ASP A 1 707 ? 28.209 1.395 -31.145 1.00 82.19 707 ASP A O 1
ATOM 5783 N N . TYR A 1 708 ? 27.802 -0.098 -29.523 1.00 87.88 708 TYR A N 1
ATOM 5784 C CA . TYR A 1 708 ? 29.046 -0.844 -29.719 1.00 87.88 708 TYR A CA 1
ATOM 5785 C C . TYR A 1 708 ? 29.212 -1.316 -31.170 1.00 87.88 708 TYR A C 1
ATOM 5787 O O . TYR A 1 708 ? 30.277 -1.141 -31.752 1.00 87.88 708 TYR A O 1
ATOM 5795 N N . GLY A 1 709 ? 28.143 -1.833 -31.788 1.00 87.19 709 GLY A N 1
ATOM 5796 C CA . GLY A 1 709 ? 28.127 -2.155 -33.216 1.00 87.19 709 GLY A CA 1
ATOM 5797 C C . GLY A 1 709 ? 28.560 -0.979 -34.090 1.00 87.19 709 GLY A C 1
ATOM 5798 O O . GLY A 1 709 ? 29.520 -1.102 -34.845 1.00 87.19 709 GLY A O 1
ATOM 5799 N N . ARG A 1 710 ? 27.897 0.177 -33.957 1.00 87.50 710 ARG A N 1
ATOM 5800 C CA . ARG A 1 710 ? 28.222 1.391 -34.732 1.00 87.50 710 ARG A CA 1
ATOM 5801 C C . ARG A 1 710 ? 29.680 1.816 -34.557 1.00 87.50 710 ARG A C 1
ATOM 5803 O O . ARG A 1 710 ? 30.351 2.069 -35.551 1.00 87.50 710 ARG A O 1
ATOM 5810 N N . ILE A 1 711 ? 30.171 1.813 -33.317 1.00 90.75 711 ILE A N 1
ATOM 5811 C CA . ILE A 1 711 ? 31.562 2.147 -32.977 1.00 90.75 711 ILE A CA 1
ATOM 5812 C C . ILE A 1 711 ? 32.531 1.225 -33.722 1.00 90.75 711 ILE A C 1
ATOM 5814 O O . ILE A 1 711 ? 33.488 1.694 -34.332 1.00 90.75 711 ILE A O 1
ATOM 5818 N N . VAL A 1 712 ? 32.269 -0.084 -33.714 1.00 90.75 712 VAL A N 1
ATOM 5819 C CA . VAL A 1 712 ? 33.110 -1.069 -34.402 1.00 90.75 712 VAL A CA 1
ATOM 5820 C C . VAL A 1 712 ? 33.103 -0.859 -35.917 1.00 90.75 712 VAL A C 1
ATOM 5822 O O . VAL A 1 712 ? 34.173 -0.884 -36.521 1.00 90.75 712 VAL A O 1
ATOM 5825 N N . HIS A 1 713 ? 31.946 -0.601 -36.536 1.00 91.00 713 HIS A N 1
ATOM 5826 C CA . HIS A 1 713 ? 31.880 -0.287 -37.970 1.00 91.00 713 HIS A CA 1
ATOM 5827 C C . HIS A 1 713 ? 32.684 0.976 -38.319 1.00 91.00 713 HIS A C 1
ATOM 5829 O O . HIS A 1 713 ? 33.449 0.960 -39.282 1.00 91.00 713 HIS A O 1
ATOM 5835 N N . ASP A 1 714 ? 32.577 2.044 -37.523 1.00 91.75 714 ASP A N 1
ATOM 5836 C CA . ASP A 1 714 ? 33.350 3.272 -37.745 1.00 91.75 714 ASP A CA 1
ATOM 5837 C C . ASP A 1 714 ? 34.863 3.049 -37.611 1.00 91.75 714 ASP A C 1
ATOM 5839 O O . ASP A 1 714 ? 35.632 3.567 -38.425 1.00 91.75 714 ASP A O 1
ATOM 5843 N N . ILE A 1 715 ? 35.293 2.237 -36.640 1.00 92.88 715 ILE A N 1
ATOM 5844 C CA . ILE A 1 715 ? 36.706 1.870 -36.467 1.00 92.88 715 ILE A CA 1
ATOM 5845 C C . ILE A 1 715 ? 37.195 1.061 -37.671 1.00 92.88 715 ILE A C 1
ATOM 5847 O O . ILE A 1 715 ? 38.232 1.388 -38.245 1.00 92.88 715 ILE A O 1
ATOM 5851 N N . MET A 1 716 ? 36.446 0.038 -38.095 1.00 92.69 716 MET A N 1
ATOM 5852 C CA . MET A 1 716 ? 36.826 -0.796 -39.242 1.00 92.69 716 MET A CA 1
ATOM 5853 C C . MET A 1 716 ? 36.883 0.015 -40.539 1.00 92.69 716 MET A C 1
ATOM 5855 O O . MET A 1 716 ? 37.810 -0.155 -41.331 1.00 92.69 716 MET A O 1
ATOM 5859 N N . ARG A 1 717 ? 35.946 0.946 -40.738 1.00 92.12 717 ARG A N 1
ATOM 5860 C CA . ARG A 1 717 ? 35.967 1.885 -41.862 1.00 92.12 717 ARG A CA 1
ATOM 5861 C C . ARG A 1 717 ? 37.262 2.693 -41.897 1.00 92.12 717 ARG A C 1
ATOM 5863 O O . ARG A 1 717 ? 37.966 2.632 -42.903 1.00 92.12 717 ARG A O 1
ATOM 5870 N N . LEU A 1 718 ? 37.590 3.408 -40.816 1.00 90.00 718 LEU A N 1
ATOM 5871 C CA . LEU A 1 718 ? 38.791 4.253 -40.760 1.00 90.00 718 LEU A CA 1
ATOM 5872 C C . LEU A 1 718 ? 40.082 3.436 -40.896 1.00 90.00 718 LEU A C 1
ATOM 5874 O O . LEU A 1 718 ? 41.012 3.865 -41.580 1.00 90.00 718 LEU A O 1
ATOM 5878 N N . LEU A 1 719 ? 40.122 2.246 -40.291 1.00 91.19 719 LEU A N 1
ATOM 5879 C CA . LEU A 1 719 ? 41.240 1.312 -40.406 1.00 91.19 719 LEU A CA 1
ATOM 5880 C C . LEU A 1 719 ? 41.511 0.954 -41.871 1.00 91.19 719 LEU A C 1
ATOM 5882 O O . LEU A 1 719 ? 42.613 1.178 -42.371 1.00 91.19 719 LEU A O 1
ATOM 5886 N N . TYR A 1 720 ? 40.514 0.420 -42.579 1.00 89.38 720 TYR A N 1
ATOM 5887 C CA . TYR A 1 720 ? 40.723 -0.086 -43.937 1.00 89.38 720 TYR A CA 1
ATOM 5888 C C . TYR A 1 720 ? 40.785 1.019 -44.999 1.00 89.38 720 TYR A C 1
ATOM 5890 O O . TYR A 1 720 ? 41.438 0.826 -46.027 1.00 89.38 720 TYR A O 1
ATOM 5898 N N . GLU A 1 721 ? 40.207 2.200 -44.746 1.00 86.62 721 GLU A N 1
ATOM 5899 C CA . GLU A 1 721 ? 40.470 3.403 -45.549 1.00 86.62 721 GLU A CA 1
ATOM 5900 C C . GLU A 1 721 ? 41.962 3.767 -45.515 1.00 86.62 721 GLU A C 1
ATOM 5902 O O . GLU A 1 721 ? 42.558 4.015 -46.569 1.00 86.62 721 GLU A O 1
ATOM 5907 N N . ARG A 1 722 ? 42.593 3.732 -44.332 1.00 83.06 722 ARG A N 1
ATOM 5908 C CA . ARG A 1 722 ? 44.020 4.044 -44.155 1.00 83.06 722 ARG A CA 1
ATOM 5909 C C . ARG A 1 722 ? 44.934 2.947 -44.704 1.00 83.06 722 ARG A C 1
ATOM 5911 O O . ARG A 1 722 ? 45.846 3.266 -45.471 1.00 83.06 722 ARG A O 1
ATOM 5918 N N . VAL A 1 723 ? 44.647 1.675 -44.412 1.00 82.50 723 VAL A N 1
ATOM 5919 C CA . VAL A 1 723 ? 45.399 0.519 -44.949 1.00 82.50 723 VAL A CA 1
ATOM 5920 C C . VAL A 1 723 ? 45.421 0.545 -46.482 1.00 82.50 723 VAL A C 1
ATOM 5922 O O . VAL A 1 723 ? 46.467 0.315 -47.085 1.00 82.50 723 VAL A O 1
ATOM 5925 N N . LYS A 1 724 ? 44.301 0.901 -47.126 1.00 76.06 724 LYS A N 1
ATOM 5926 C CA . LYS A 1 724 ? 44.219 1.039 -48.587 1.00 76.06 724 LYS A CA 1
ATOM 5927 C C . LYS A 1 724 ? 45.016 2.230 -49.125 1.00 76.06 724 LYS A C 1
ATOM 5929 O O . LYS A 1 724 ? 45.704 2.104 -50.132 1.00 76.06 724 LYS A O 1
ATOM 5934 N N . THR A 1 725 ? 44.850 3.409 -48.529 1.00 65.12 725 THR A N 1
ATOM 5935 C CA . THR A 1 725 ? 45.355 4.669 -49.108 1.00 65.12 725 THR A CA 1
ATOM 5936 C C . THR A 1 725 ? 46.843 4.889 -48.881 1.00 65.12 725 THR A C 1
ATOM 5938 O O . THR A 1 725 ? 47.508 5.455 -49.743 1.00 65.12 725 THR A O 1
ATOM 5941 N N . SER A 1 726 ? 47.372 4.434 -47.747 1.00 59.75 726 SER A N 1
ATOM 5942 C CA . SER A 1 726 ? 48.739 4.751 -47.318 1.00 59.75 726 SER A CA 1
ATOM 5943 C C . SER A 1 726 ? 49.693 3.556 -47.323 1.00 59.75 726 SER A C 1
ATOM 5945 O O . SER A 1 726 ? 50.875 3.749 -47.063 1.00 59.75 726 SER A O 1
ATOM 5947 N N . HIS A 1 727 ? 49.209 2.341 -47.630 1.00 60.72 727 HIS A N 1
ATOM 5948 C CA . HIS A 1 727 ? 49.968 1.085 -47.478 1.00 60.72 727 HIS A CA 1
ATOM 5949 C C . HIS A 1 727 ? 50.649 0.972 -46.098 1.00 60.72 727 HIS A C 1
ATOM 5951 O O . HIS A 1 727 ? 51.676 0.314 -45.951 1.00 60.72 727 HIS A O 1
ATOM 5957 N N . ALA A 1 728 ? 50.085 1.662 -45.102 1.00 63.69 728 ALA A N 1
ATOM 5958 C CA . ALA A 1 728 ? 50.637 1.781 -43.768 1.00 63.69 728 ALA A CA 1
ATOM 5959 C C . ALA A 1 728 ? 50.521 0.456 -43.014 1.00 63.69 728 ALA A C 1
ATOM 5961 O O . ALA A 1 728 ? 49.668 -0.386 -43.317 1.00 63.69 728 ALA A O 1
ATOM 5962 N N . ASP A 1 729 ? 51.366 0.310 -41.998 1.00 80.94 729 ASP A N 1
ATOM 5963 C CA . ASP A 1 729 ? 51.322 -0.823 -41.091 1.00 80.94 729 ASP A CA 1
ATOM 5964 C C . ASP A 1 729 ? 49.920 -0.966 -40.460 1.00 80.94 729 ASP A C 1
ATOM 5966 O O . ASP A 1 729 ? 49.262 0.019 -40.086 1.00 80.94 729 ASP A O 1
ATOM 5970 N N . PHE A 1 730 ? 49.427 -2.207 -40.398 1.00 85.31 730 PHE A N 1
ATOM 5971 C CA . PHE A 1 730 ? 48.082 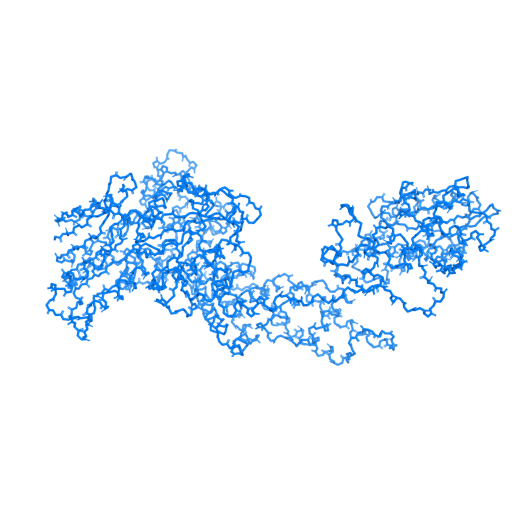-2.502 -39.903 1.00 85.31 730 PHE A CA 1
ATOM 5972 C C . PHE A 1 730 ? 47.937 -2.105 -38.434 1.00 85.31 730 PHE A C 1
ATOM 5974 O O . PHE A 1 730 ? 46.898 -1.573 -38.046 1.00 85.31 730 PHE A O 1
ATOM 5981 N N . HIS A 1 731 ? 48.971 -2.343 -37.625 1.00 84.38 731 HIS A N 1
ATOM 5982 C CA . HIS A 1 731 ? 48.958 -2.058 -36.198 1.00 84.38 731 HIS A CA 1
ATOM 5983 C C . HIS A 1 731 ? 48.845 -0.553 -35.948 1.00 84.38 731 HIS A C 1
ATOM 5985 O O . HIS A 1 731 ? 47.967 -0.120 -35.204 1.00 84.38 731 HIS A O 1
ATOM 5991 N N . GLU A 1 732 ? 49.654 0.259 -36.632 1.00 85.19 732 GLU A N 1
ATOM 5992 C CA . GLU A 1 732 ? 49.576 1.722 -36.515 1.00 85.19 732 GLU A CA 1
ATOM 5993 C C . GLU A 1 732 ? 48.206 2.257 -36.972 1.00 85.19 732 GLU A C 1
ATOM 5995 O O . GLU A 1 732 ? 47.599 3.119 -36.328 1.00 85.19 732 GLU A O 1
ATOM 6000 N N . SER A 1 733 ? 47.679 1.706 -38.068 1.00 87.56 733 SER A N 1
ATOM 6001 C CA . SER A 1 733 ? 46.369 2.089 -38.604 1.00 87.56 733 SER A CA 1
ATOM 6002 C C . SER A 1 733 ? 45.220 1.709 -37.663 1.00 87.56 733 SER A C 1
ATOM 6004 O O . SER A 1 733 ? 44.232 2.443 -37.572 1.00 87.56 733 SER A O 1
ATOM 6006 N N . PHE A 1 734 ? 45.353 0.594 -36.940 1.00 89.81 734 PHE A N 1
ATOM 6007 C CA . PHE A 1 734 ? 44.385 0.126 -35.950 1.00 89.81 734 PHE A CA 1
ATOM 6008 C C . PHE A 1 734 ? 44.323 1.057 -34.741 1.00 89.81 734 PHE A C 1
ATOM 6010 O O . PHE A 1 734 ? 43.242 1.541 -34.402 1.00 89.81 734 PHE A O 1
ATOM 6017 N N . GLU A 1 735 ? 45.472 1.376 -34.142 1.00 89.94 735 GLU A N 1
ATOM 6018 C CA . GLU A 1 735 ? 45.536 2.281 -32.987 1.00 89.94 735 GLU A CA 1
ATOM 6019 C C . GLU A 1 735 ? 45.007 3.678 -33.338 1.00 89.94 735 GLU A C 1
ATOM 6021 O O . GLU A 1 735 ? 44.249 4.274 -32.567 1.00 89.94 735 GLU A O 1
ATOM 6026 N N . TYR A 1 736 ? 45.313 4.178 -34.541 1.00 90.06 736 TYR A N 1
ATOM 6027 C CA . TYR A 1 736 ? 44.764 5.443 -35.027 1.00 90.06 736 TYR A CA 1
ATOM 6028 C C . TYR A 1 736 ? 43.235 5.420 -35.141 1.00 90.06 736 TYR A C 1
ATOM 6030 O O . TYR A 1 736 ? 42.572 6.353 -34.685 1.00 90.06 736 TYR A O 1
ATOM 6038 N N . ALA A 1 737 ? 42.665 4.371 -35.740 1.00 90.75 737 ALA A N 1
ATOM 6039 C CA . ALA A 1 737 ? 41.220 4.258 -35.917 1.00 90.75 737 ALA A CA 1
ATOM 6040 C C . ALA A 1 737 ? 40.492 4.160 -34.568 1.00 90.75 737 ALA A C 1
ATOM 6042 O O . ALA A 1 737 ? 39.506 4.864 -34.346 1.00 90.75 737 ALA A O 1
ATOM 6043 N N . VAL A 1 738 ? 41.007 3.348 -33.639 1.00 91.31 738 VAL A N 1
ATOM 6044 C CA . VAL A 1 738 ? 40.449 3.213 -32.286 1.00 91.31 738 VAL A CA 1
ATOM 6045 C C . VAL A 1 738 ? 40.518 4.543 -31.535 1.00 91.31 738 VAL A C 1
ATOM 6047 O O . VAL A 1 738 ? 39.507 4.990 -30.991 1.00 91.31 738 VAL A O 1
ATOM 6050 N N . ALA A 1 739 ? 41.673 5.216 -31.532 1.00 90.19 739 ALA A N 1
ATOM 6051 C CA . ALA A 1 739 ? 41.834 6.503 -30.858 1.00 90.19 739 ALA A CA 1
ATOM 6052 C C . ALA A 1 739 ? 40.946 7.599 -31.471 1.00 90.19 739 ALA A C 1
ATOM 6054 O O . ALA A 1 739 ? 40.304 8.350 -30.735 1.00 90.19 739 ALA A O 1
ATOM 6055 N N . GLY A 1 740 ? 40.868 7.667 -32.803 1.00 88.25 740 GLY A N 1
ATOM 6056 C CA . GLY A 1 740 ? 40.077 8.662 -33.525 1.00 88.25 740 GLY A CA 1
ATOM 6057 C C . GLY A 1 740 ? 38.575 8.519 -33.287 1.00 88.25 740 GLY A C 1
ATOM 6058 O O . GLY A 1 740 ? 37.905 9.506 -32.983 1.00 88.25 740 GLY A O 1
ATOM 6059 N N . VAL A 1 741 ? 38.043 7.293 -33.361 1.00 89.88 741 VAL A N 1
ATOM 6060 C CA . VAL A 1 741 ? 36.613 7.052 -33.112 1.00 89.88 741 VAL A CA 1
ATOM 6061 C C . VAL A 1 741 ? 36.288 7.266 -31.640 1.00 89.88 741 VAL A C 1
ATOM 6063 O O . VAL A 1 741 ? 35.413 8.074 -31.338 1.00 89.88 741 VAL A O 1
ATOM 6066 N N . LEU A 1 742 ? 37.009 6.627 -30.712 1.00 87.94 742 LEU A N 1
ATOM 6067 C CA . LEU A 1 742 ? 36.711 6.743 -29.279 1.00 87.94 742 LEU A CA 1
ATOM 6068 C C . LEU A 1 742 ? 36.859 8.176 -28.759 1.00 87.94 742 LEU A C 1
ATOM 6070 O O . LEU A 1 742 ? 36.030 8.609 -27.964 1.00 87.94 742 LEU A O 1
ATOM 6074 N N . GLY A 1 743 ? 37.846 8.931 -29.253 1.00 82.50 743 GLY A N 1
ATOM 6075 C CA . GLY A 1 743 ? 38.030 10.339 -28.896 1.00 82.50 743 GLY A CA 1
ATOM 6076 C C . GLY A 1 743 ? 36.909 11.263 -29.389 1.00 82.50 743 GLY A C 1
ATOM 6077 O O . GLY A 1 743 ? 36.716 12.339 -28.829 1.00 82.50 743 GLY A O 1
ATOM 6078 N N . SER A 1 744 ? 36.150 10.849 -30.409 1.00 80.25 744 SER A N 1
ATOM 6079 C CA . SER A 1 744 ? 35.014 11.612 -30.951 1.00 80.25 744 SER A CA 1
ATOM 6080 C C . SER A 1 744 ? 33.669 11.281 -30.287 1.00 80.25 744 SER A C 1
ATOM 6082 O O . SER A 1 744 ? 32.701 12.031 -30.435 1.00 80.25 744 SER A O 1
ATOM 6084 N N . LEU A 1 745 ? 33.590 10.166 -29.552 1.00 78.81 745 LEU A N 1
ATOM 6085 C CA . LEU A 1 745 ? 32.349 9.666 -28.966 1.00 78.81 745 LEU A CA 1
ATOM 6086 C C . LEU A 1 745 ? 32.082 10.255 -27.582 1.00 78.81 745 LEU A C 1
ATOM 6088 O O . LEU A 1 745 ? 32.970 10.421 -26.750 1.00 78.81 745 LEU A O 1
ATOM 6092 N N . ARG A 1 746 ? 30.801 10.499 -27.298 1.00 71.25 746 ARG A N 1
ATOM 6093 C CA . ARG A 1 746 ? 30.323 11.033 -26.015 1.00 71.25 746 ARG A CA 1
ATOM 6094 C C . ARG A 1 746 ? 30.027 9.911 -25.011 1.00 71.25 746 ARG A C 1
ATOM 6096 O O . ARG A 1 746 ? 28.900 9.778 -24.547 1.00 71.25 746 ARG A O 1
ATOM 6103 N N . ILE A 1 747 ? 31.028 9.084 -24.708 1.00 74.31 747 ILE A N 1
ATOM 6104 C CA . ILE A 1 747 ? 30.925 7.974 -23.743 1.00 74.31 747 ILE A CA 1
ATOM 6105 C C . ILE A 1 747 ? 31.953 8.126 -22.616 1.00 74.31 747 ILE A C 1
ATOM 6107 O O . ILE A 1 747 ? 33.028 8.687 -22.831 1.00 74.31 747 ILE A O 1
ATOM 6111 N N . ASP A 1 748 ? 31.614 7.642 -21.415 1.00 74.44 748 ASP A N 1
ATOM 6112 C CA . ASP A 1 748 ? 32.490 7.722 -20.238 1.00 74.44 748 ASP A CA 1
ATOM 6113 C C . ASP A 1 748 ? 33.852 7.061 -20.498 1.00 74.44 748 ASP A C 1
ATOM 6115 O O . ASP A 1 748 ? 33.943 6.064 -21.221 1.00 74.44 748 ASP A O 1
ATOM 6119 N N . LYS A 1 749 ? 34.910 7.603 -19.883 1.00 79.44 749 LYS A N 1
ATOM 6120 C CA . LYS A 1 749 ? 36.284 7.117 -20.052 1.00 79.44 749 LYS A CA 1
ATOM 6121 C C . LYS A 1 749 ? 36.412 5.621 -19.760 1.00 79.44 7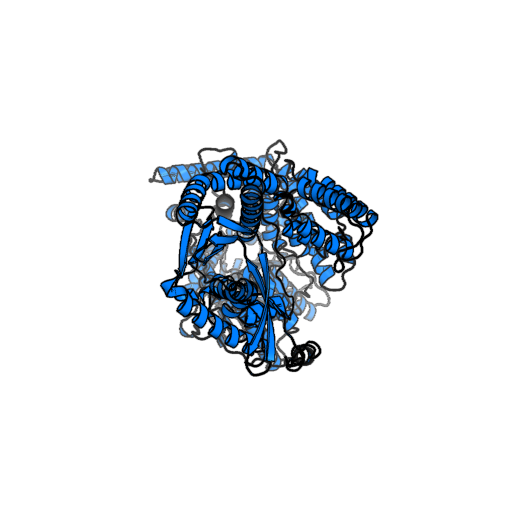49 LYS A C 1
ATOM 6123 O O . LYS A 1 749 ? 37.094 4.927 -20.505 1.00 79.44 749 LYS A O 1
ATOM 6128 N N . PHE A 1 750 ? 35.698 5.115 -18.753 1.00 83.38 750 PHE A N 1
ATOM 6129 C CA . PHE A 1 750 ? 35.651 3.685 -18.456 1.00 83.38 750 PHE A CA 1
ATOM 6130 C C . PHE A 1 750 ? 35.246 2.858 -19.684 1.00 83.38 750 PHE A C 1
ATOM 6132 O O . PHE A 1 750 ? 35.893 1.865 -19.998 1.00 83.38 750 PHE A O 1
ATOM 6139 N N . TRP A 1 751 ? 34.210 3.276 -20.414 1.00 83.56 751 TRP A N 1
ATOM 6140 C CA . TRP A 1 751 ? 33.743 2.561 -21.603 1.00 83.56 751 TRP A CA 1
ATOM 6141 C C . TRP A 1 751 ? 34.672 2.716 -22.799 1.00 83.56 751 TRP A C 1
ATOM 6143 O O . TRP A 1 751 ? 34.806 1.773 -23.575 1.00 83.56 751 TRP A O 1
ATOM 6153 N N . GLN A 1 752 ? 35.333 3.865 -22.942 1.00 86.44 752 GLN A N 1
ATOM 6154 C CA . GLN A 1 752 ? 36.378 4.026 -23.954 1.00 86.44 752 GLN A CA 1
ATOM 6155 C C . GLN A 1 752 ? 37.515 3.032 -23.713 1.00 86.44 752 GLN A C 1
ATOM 6157 O O . GLN A 1 752 ? 37.929 2.342 -24.642 1.00 86.44 752 GLN A O 1
ATOM 6162 N N . ASP A 1 753 ? 37.971 2.919 -22.466 1.00 88.00 753 ASP A N 1
ATOM 6163 C CA . ASP A 1 753 ? 39.049 2.008 -22.091 1.00 88.00 753 ASP A CA 1
ATOM 6164 C C . ASP A 1 753 ? 38.612 0.542 -22.264 1.00 88.00 753 ASP A C 1
ATOM 6166 O O . ASP A 1 753 ? 39.317 -0.227 -22.908 1.00 88.00 753 ASP A O 1
ATOM 6170 N N . VAL A 1 754 ? 37.392 0.172 -21.844 1.00 87.88 754 VAL A N 1
ATOM 6171 C CA . VAL A 1 754 ? 36.835 -1.176 -22.078 1.00 87.88 754 VAL A CA 1
ATOM 6172 C C . VAL A 1 754 ? 36.772 -1.521 -23.569 1.00 87.88 754 VAL A C 1
ATOM 6174 O O . VAL A 1 754 ? 37.165 -2.621 -23.957 1.00 87.88 754 VAL A O 1
ATOM 6177 N N . ILE A 1 755 ? 36.272 -0.617 -24.419 1.00 88.31 755 ILE A N 1
ATOM 6178 C CA . ILE A 1 755 ? 36.178 -0.872 -25.864 1.00 88.31 755 ILE A CA 1
ATOM 6179 C C . ILE A 1 755 ? 37.573 -1.002 -26.475 1.00 88.31 755 ILE A C 1
ATOM 6181 O O . ILE A 1 755 ? 37.793 -1.924 -27.261 1.00 88.31 755 ILE A O 1
ATOM 6185 N N . ARG A 1 756 ? 38.509 -0.119 -26.101 1.00 90.50 756 ARG A N 1
ATOM 6186 C CA . ARG A 1 756 ? 39.903 -0.174 -26.556 1.00 90.50 756 ARG A CA 1
ATOM 6187 C C . ARG A 1 756 ? 40.532 -1.514 -26.189 1.00 90.50 756 ARG A C 1
ATOM 6189 O O . ARG A 1 756 ? 40.971 -2.226 -27.084 1.00 90.50 756 ARG A O 1
ATOM 6196 N N . ASP A 1 757 ? 40.498 -1.887 -24.913 1.00 88.88 757 ASP A N 1
ATOM 6197 C CA . ASP A 1 757 ? 41.110 -3.121 -24.416 1.00 88.88 757 ASP A CA 1
ATOM 6198 C C . ASP A 1 757 ? 40.527 -4.356 -25.112 1.00 88.88 757 ASP A C 1
ATOM 6200 O O . ASP A 1 757 ? 41.264 -5.249 -25.530 1.00 88.88 757 ASP A O 1
ATOM 6204 N N . ARG A 1 758 ? 39.201 -4.404 -25.299 1.00 88.12 758 ARG A N 1
ATOM 6205 C CA . ARG A 1 758 ? 38.539 -5.526 -25.984 1.00 88.12 758 ARG A CA 1
ATOM 6206 C C . ARG A 1 758 ? 38.874 -5.605 -27.466 1.00 88.12 758 ARG A C 1
ATOM 6208 O O . ARG A 1 758 ? 39.071 -6.707 -27.968 1.00 88.12 758 ARG A O 1
ATOM 6215 N N . LEU A 1 759 ? 38.963 -4.472 -28.158 1.00 87.56 759 LEU A N 1
ATOM 6216 C CA . LEU A 1 759 ? 39.371 -4.446 -29.561 1.00 87.56 759 LEU A CA 1
ATOM 6217 C C . LEU A 1 759 ? 40.847 -4.829 -29.730 1.00 87.56 759 LEU A C 1
ATOM 6219 O O . LEU A 1 759 ? 41.182 -5.556 -30.662 1.00 87.56 759 LEU A O 1
ATOM 6223 N N . SER A 1 760 ? 41.716 -4.432 -28.802 1.00 88.06 760 SER A N 1
ATOM 6224 C CA . SER A 1 760 ? 43.127 -4.829 -28.823 1.00 88.06 760 SER A CA 1
ATOM 6225 C C . SER A 1 760 ? 43.318 -6.343 -28.708 1.00 88.06 760 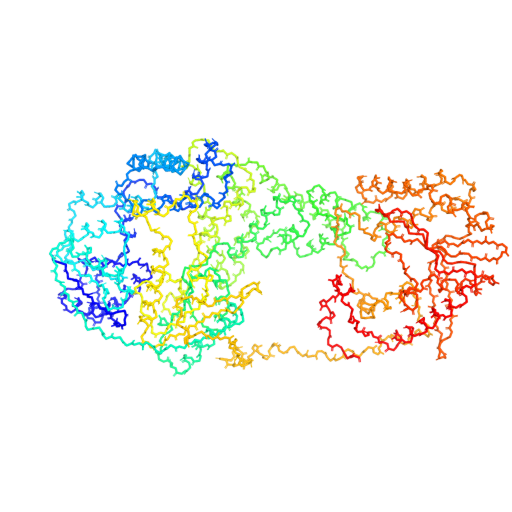SER A C 1
ATOM 6227 O O . SER A 1 760 ? 44.213 -6.884 -29.350 1.00 88.06 760 SER A O 1
ATOM 6229 N N . LEU A 1 761 ? 42.453 -7.047 -27.965 1.00 88.00 761 LEU A N 1
ATOM 6230 C CA . LEU A 1 761 ? 42.506 -8.513 -27.848 1.00 88.00 761 LEU A CA 1
ATOM 6231 C C . LEU A 1 761 ? 42.199 -9.250 -29.160 1.00 88.00 761 LEU A C 1
ATOM 6233 O O . LEU A 1 761 ? 42.640 -10.380 -29.323 1.00 88.00 761 LEU A O 1
ATOM 6237 N N . ILE A 1 762 ? 41.447 -8.639 -30.079 1.00 88.75 762 ILE A N 1
ATOM 6238 C CA . ILE A 1 762 ? 41.074 -9.256 -31.366 1.00 88.75 762 ILE A CA 1
ATOM 6239 C C . ILE A 1 762 ? 41.943 -8.784 -32.537 1.00 88.75 762 ILE A C 1
ATOM 6241 O O . ILE A 1 762 ? 41.743 -9.212 -33.674 1.00 88.75 762 ILE A O 1
ATOM 6245 N N . ARG A 1 763 ? 42.889 -7.874 -32.283 1.00 89.12 763 ARG A N 1
ATOM 6246 C CA . ARG A 1 763 ? 43.735 -7.261 -33.311 1.00 89.12 763 ARG A CA 1
ATOM 6247 C C . ARG A 1 763 ? 44.578 -8.300 -34.046 1.00 89.12 763 ARG A C 1
ATOM 6249 O O . ARG A 1 763 ? 44.614 -8.284 -35.273 1.00 89.12 763 ARG A O 1
ATOM 6256 N N . ASP A 1 764 ? 45.211 -9.209 -33.313 1.00 87.75 764 ASP A N 1
ATOM 6257 C CA . ASP A 1 764 ? 46.126 -10.192 -33.899 1.00 87.75 764 ASP A CA 1
ATOM 6258 C C . ASP A 1 764 ? 45.363 -11.229 -34.745 1.00 87.75 764 ASP A C 1
ATOM 6260 O O . ASP A 1 764 ? 45.815 -11.601 -35.828 1.00 87.75 764 ASP A O 1
ATOM 6264 N N . ASP A 1 765 ? 44.147 -11.603 -34.331 1.00 89.62 765 ASP A N 1
ATOM 6265 C CA . ASP A 1 765 ? 43.252 -12.455 -35.126 1.00 89.62 765 ASP A CA 1
ATOM 6266 C C . ASP A 1 765 ? 42.805 -11.770 -36.432 1.00 89.62 765 ASP A C 1
ATOM 6268 O O . ASP A 1 765 ? 42.719 -12.409 -37.487 1.00 89.62 765 ASP A O 1
ATOM 6272 N N . LEU A 1 766 ? 42.536 -10.458 -36.385 1.00 89.12 766 LEU A N 1
ATOM 6273 C CA . LEU A 1 766 ? 42.219 -9.665 -37.575 1.00 89.12 766 LEU A CA 1
ATOM 6274 C C . LEU A 1 766 ? 43.408 -9.605 -38.540 1.00 89.12 766 LEU A C 1
ATOM 6276 O O . LEU A 1 766 ? 43.200 -9.772 -39.742 1.00 89.12 766 LEU A O 1
ATOM 6280 N N . ILE A 1 767 ? 44.629 -9.415 -38.024 1.00 88.38 767 ILE A N 1
ATOM 6281 C CA . ILE A 1 767 ? 45.869 -9.432 -38.818 1.00 88.38 767 ILE A CA 1
ATOM 6282 C C . ILE A 1 767 ? 46.034 -10.791 -39.495 1.00 88.38 767 ILE A C 1
ATOM 6284 O O . ILE A 1 767 ? 46.145 -10.852 -40.719 1.00 88.38 767 ILE A O 1
ATOM 6288 N N . ALA A 1 768 ? 45.969 -11.882 -38.727 1.00 88.56 768 ALA A N 1
ATOM 6289 C CA . ALA A 1 768 ? 46.115 -13.235 -39.257 1.00 88.56 768 ALA A CA 1
ATOM 6290 C C . ALA A 1 768 ? 45.075 -13.535 -40.351 1.00 88.56 768 ALA A C 1
ATOM 6292 O O . ALA A 1 768 ? 45.396 -14.120 -41.391 1.00 88.56 768 ALA A O 1
ATOM 6293 N N . SER A 1 769 ? 43.827 -13.093 -40.153 1.00 88.75 769 SER A N 1
ATOM 6294 C CA . SER A 1 769 ? 42.777 -13.268 -41.155 1.00 88.75 769 SER A CA 1
ATOM 6295 C C . SER A 1 769 ? 42.986 -12.403 -42.403 1.00 88.75 769 SER A C 1
ATOM 6297 O O . SER A 1 769 ? 42.570 -12.816 -43.486 1.00 88.75 769 SER A O 1
ATOM 6299 N N . ASP A 1 770 ? 43.573 -11.214 -42.280 1.00 88.19 770 ASP A N 1
ATOM 6300 C CA . ASP A 1 770 ? 43.897 -10.335 -43.410 1.00 88.19 770 ASP A CA 1
ATOM 6301 C C . ASP A 1 770 ? 45.085 -10.881 -44.222 1.00 88.19 770 ASP A C 1
ATOM 6303 O O . ASP A 1 770 ? 45.046 -10.905 -45.453 1.00 88.19 770 ASP A O 1
ATOM 6307 N N . GLU A 1 771 ? 46.107 -11.418 -43.550 1.00 87.75 771 GLU A N 1
ATOM 6308 C CA . GLU A 1 771 ? 47.244 -12.101 -44.181 1.00 87.75 771 GLU A CA 1
ATOM 6309 C C . GLU A 1 771 ? 46.824 -13.363 -44.946 1.00 87.75 771 GLU A C 1
ATOM 6311 O O . GLU A 1 771 ? 47.353 -13.656 -46.021 1.00 87.75 771 GLU A O 1
ATOM 6316 N N . GLU A 1 772 ? 45.851 -14.120 -44.430 1.00 89.62 772 GLU A N 1
ATOM 6317 C CA . GLU A 1 772 ? 45.241 -15.249 -45.142 1.00 89.62 772 GLU A CA 1
ATOM 6318 C C . GLU A 1 772 ? 44.606 -14.801 -46.471 1.00 89.62 772 GLU A C 1
ATOM 6320 O O . GLU A 1 772 ? 44.859 -15.411 -47.513 1.00 89.62 772 GLU A O 1
ATOM 6325 N N . LEU A 1 773 ? 43.835 -13.706 -46.462 1.00 89.56 773 LEU A N 1
ATOM 6326 C CA . LEU A 1 773 ? 43.208 -13.156 -47.670 1.00 89.56 773 LEU A CA 1
ATOM 6327 C C . LEU A 1 773 ? 44.248 -12.638 -48.672 1.00 89.56 773 LEU A C 1
ATOM 6329 O O . LEU A 1 773 ? 44.148 -12.941 -49.867 1.00 89.56 773 LEU A O 1
ATOM 6333 N N . LYS A 1 774 ? 45.288 -11.948 -48.186 1.00 87.88 774 LYS A N 1
ATOM 6334 C CA . LYS A 1 774 ? 46.420 -11.467 -48.995 1.00 87.88 774 LYS A CA 1
ATOM 6335 C C . LYS A 1 774 ? 47.183 -12.609 -49.662 1.00 87.88 774 LYS A C 1
ATOM 6337 O O . LYS A 1 774 ? 47.470 -12.523 -50.854 1.00 87.88 774 LYS A O 1
ATOM 6342 N N . ARG A 1 775 ? 47.444 -13.716 -48.950 1.00 87.38 775 ARG A N 1
ATOM 6343 C CA . ARG A 1 775 ? 48.032 -14.940 -49.541 1.00 87.38 775 ARG A CA 1
ATOM 6344 C C . ARG A 1 775 ? 47.150 -15.535 -50.640 1.00 87.38 775 ARG A C 1
ATOM 6346 O O . ARG A 1 775 ? 47.667 -16.054 -51.625 1.00 87.38 775 ARG A O 1
ATOM 6353 N N . GLY A 1 776 ? 45.829 -15.409 -50.508 1.00 85.06 776 GLY A N 1
ATOM 6354 C CA . GLY A 1 776 ? 44.855 -15.740 -51.554 1.00 85.06 776 GLY A CA 1
ATOM 6355 C C . GLY A 1 776 ? 44.786 -14.735 -52.716 1.00 85.06 776 GLY A C 1
ATOM 6356 O O . GLY A 1 776 ? 44.033 -14.957 -53.665 1.00 85.06 776 GLY A O 1
ATOM 6357 N N . GLY A 1 777 ? 45.553 -13.642 -52.665 1.00 88.50 777 GLY A N 1
ATOM 6358 C CA . GLY A 1 777 ? 45.583 -12.572 -53.664 1.00 88.50 777 GLY A CA 1
ATOM 6359 C C . GLY A 1 777 ? 44.458 -11.540 -53.535 1.00 88.50 777 GLY A C 1
ATOM 6360 O O . GLY A 1 777 ? 44.298 -10.715 -54.439 1.00 88.50 777 GLY A O 1
ATOM 6361 N N . PHE A 1 778 ? 43.668 -11.583 -52.459 1.00 91.31 778 PHE A N 1
ATOM 6362 C CA . PHE A 1 778 ? 42.581 -10.641 -52.191 1.00 91.31 778 PHE A CA 1
ATOM 6363 C C . PHE A 1 778 ? 43.087 -9.453 -51.376 1.00 91.31 778 PHE A C 1
ATOM 6365 O O . PHE A 1 778 ? 43.740 -9.630 -50.350 1.00 91.31 778 PHE A O 1
ATOM 6372 N N . HIS A 1 779 ? 42.764 -8.243 -51.832 1.00 89.31 779 HIS A N 1
ATOM 6373 C CA . HIS A 1 779 ? 43.147 -7.001 -51.163 1.00 89.31 779 HIS A CA 1
ATOM 6374 C C . HIS A 1 779 ? 41.917 -6.111 -50.936 1.00 89.31 779 HIS A C 1
ATOM 6376 O O . HIS A 1 779 ? 41.057 -6.058 -51.825 1.00 89.31 779 HIS A O 1
ATOM 6382 N N . PRO A 1 780 ? 41.832 -5.385 -49.802 1.00 90.19 780 PRO A N 1
ATOM 6383 C CA . PRO A 1 780 ? 40.739 -4.454 -49.549 1.00 90.19 780 PRO A CA 1
ATOM 6384 C C . PRO A 1 780 ? 40.657 -3.373 -50.630 1.00 90.19 780 PRO A C 1
ATOM 6386 O O . PRO A 1 780 ? 41.574 -2.575 -50.816 1.00 90.19 780 PRO A O 1
ATOM 6389 N N . ALA A 1 781 ? 39.536 -3.345 -51.350 1.00 89.00 781 ALA A N 1
ATOM 6390 C CA . ALA A 1 781 ? 39.313 -2.438 -52.473 1.00 89.00 781 ALA A CA 1
ATOM 6391 C C . ALA A 1 781 ? 38.285 -1.352 -52.144 1.00 89.00 781 ALA A C 1
ATOM 6393 O O . ALA A 1 781 ? 38.465 -0.196 -52.537 1.00 89.00 781 ALA A O 1
ATOM 6394 N N . TYR A 1 782 ? 37.228 -1.690 -51.404 1.00 89.31 782 TYR A N 1
ATOM 6395 C CA . TYR A 1 782 ? 36.192 -0.740 -51.004 1.00 89.31 782 TYR A CA 1
ATOM 6396 C C . TYR A 1 782 ? 35.774 -0.942 -49.550 1.00 89.31 782 TYR A C 1
ATOM 6398 O O . TYR A 1 782 ? 35.641 -2.076 -49.095 1.00 89.31 782 TYR A O 1
ATOM 6406 N N . THR A 1 783 ? 35.510 0.165 -48.863 1.00 88.56 783 THR A N 1
ATOM 6407 C CA . THR A 1 783 ? 34.903 0.224 -47.532 1.00 88.56 783 THR A CA 1
ATOM 6408 C C . THR A 1 783 ? 33.614 1.036 -47.615 1.00 88.56 783 THR A C 1
ATOM 6410 O O . THR A 1 783 ? 33.538 2.000 -48.381 1.00 88.56 783 THR A O 1
ATOM 6413 N N . GLU A 1 784 ? 32.580 0.631 -46.876 1.00 87.69 784 GLU A N 1
ATOM 6414 C CA . GLU A 1 784 ? 31.279 1.313 -46.813 1.00 87.69 784 GLU A CA 1
ATOM 6415 C C . GLU A 1 784 ? 30.656 1.646 -48.190 1.00 87.69 784 GLU A C 1
ATOM 6417 O O . GLU A 1 784 ? 30.023 2.693 -48.396 1.00 87.69 784 GLU A O 1
ATOM 6422 N N . LEU A 1 785 ? 30.835 0.742 -49.157 1.00 88.56 785 LEU A N 1
ATOM 6423 C CA . LEU A 1 785 ? 30.471 0.941 -50.555 1.00 88.56 785 LEU A CA 1
ATOM 6424 C C . LEU A 1 785 ? 28.950 0.994 -50.715 1.00 88.56 785 LEU A C 1
ATOM 6426 O O . LEU A 1 785 ? 28.253 -0.012 -50.569 1.00 88.56 785 LEU A O 1
ATOM 6430 N N . SER A 1 786 ? 28.432 2.169 -51.068 1.00 88.06 786 SER A N 1
ATOM 6431 C CA . SER A 1 786 ? 27.013 2.354 -51.374 1.00 88.06 786 SER A CA 1
ATOM 6432 C C . SER A 1 786 ? 26.697 1.865 -52.785 1.00 88.06 786 SER A C 1
ATOM 6434 O O . SER A 1 786 ? 27.229 2.392 -53.758 1.00 88.06 786 SER A O 1
ATOM 6436 N N . GLN A 1 787 ? 25.794 0.893 -52.904 1.00 87.19 787 GLN A N 1
ATOM 6437 C CA . GLN A 1 787 ? 25.350 0.340 -54.181 1.00 87.19 787 GLN A CA 1
ATOM 6438 C C . GLN A 1 787 ? 23.837 0.427 -54.346 1.00 87.19 787 GLN A C 1
ATOM 6440 O O . GLN A 1 787 ? 23.059 0.317 -53.394 1.00 87.19 787 GLN A O 1
ATOM 6445 N N . ARG A 1 788 ? 23.413 0.575 -55.603 1.00 88.31 788 ARG A N 1
ATOM 6446 C CA . ARG A 1 788 ? 22.007 0.508 -56.001 1.00 88.31 788 ARG A CA 1
ATOM 6447 C C . ARG A 1 788 ? 21.843 -0.313 -57.267 1.00 88.31 788 ARG A C 1
ATOM 6449 O O . ARG A 1 788 ? 22.638 -0.190 -58.196 1.00 88.31 788 ARG A O 1
ATOM 6456 N N . ILE A 1 789 ? 20.790 -1.117 -57.324 1.00 85.88 789 ILE A N 1
ATOM 6457 C CA . ILE A 1 789 ? 20.443 -1.871 -58.525 1.00 85.88 789 ILE A CA 1
ATOM 6458 C C . ILE A 1 789 ? 18.941 -1.844 -58.761 1.00 85.88 789 ILE A C 1
ATOM 6460 O O . ILE A 1 789 ? 18.156 -1.926 -57.819 1.00 85.88 789 ILE A O 1
ATOM 6464 N N . SER A 1 790 ? 18.546 -1.742 -60.029 1.00 82.50 790 SER A N 1
ATOM 6465 C CA . SER A 1 790 ? 17.156 -1.957 -60.417 1.00 82.50 790 SER A CA 1
ATOM 6466 C C . SER A 1 790 ? 16.977 -3.360 -60.984 1.00 82.50 790 SER A C 1
ATOM 6468 O O . SER A 1 790 ? 17.811 -3.849 -61.751 1.00 82.50 790 SER A O 1
ATOM 6470 N N . PHE A 1 791 ? 15.899 -4.032 -60.595 1.00 79.19 791 PHE A N 1
ATOM 6471 C CA . PHE A 1 791 ? 15.526 -5.327 -61.155 1.00 79.19 791 PHE A CA 1
ATOM 6472 C C . PHE A 1 791 ? 14.017 -5.409 -61.355 1.00 79.19 791 PHE A C 1
ATOM 6474 O O . PHE A 1 791 ? 13.262 -4.654 -60.743 1.00 79.19 791 PHE A O 1
ATOM 6481 N N . LYS A 1 792 ? 13.588 -6.298 -62.257 1.00 73.81 792 LYS A N 1
ATOM 6482 C CA . LYS A 1 792 ? 12.170 -6.551 -62.504 1.00 73.81 792 LYS A CA 1
ATOM 6483 C C . LYS A 1 792 ? 11.695 -7.776 -61.724 1.00 73.81 792 LYS A C 1
ATOM 6485 O O . LYS A 1 792 ? 12.364 -8.811 -61.751 1.00 73.81 792 LYS A O 1
ATOM 6490 N N . THR A 1 793 ? 10.537 -7.658 -61.084 1.00 67.00 793 THR A N 1
ATOM 6491 C CA . THR A 1 793 ? 9.734 -8.785 -60.588 1.00 67.00 793 THR A CA 1
ATOM 6492 C C . THR A 1 793 ? 8.302 -8.570 -61.063 1.00 67.00 793 THR A C 1
ATOM 6494 O O . THR A 1 793 ? 7.793 -7.457 -60.944 1.00 67.00 793 THR A O 1
ATOM 6497 N N . ASP A 1 794 ? 7.713 -9.586 -61.695 1.00 62.41 794 ASP A N 1
ATOM 6498 C CA . ASP A 1 794 ? 6.301 -9.609 -62.114 1.00 62.41 794 ASP A CA 1
ATOM 6499 C C . ASP A 1 794 ? 5.850 -8.355 -62.890 1.00 62.41 794 ASP A C 1
ATOM 6501 O O . ASP A 1 794 ? 4.825 -7.748 -62.612 1.00 62.41 794 ASP A O 1
ATOM 6505 N N . GLY A 1 795 ? 6.671 -7.925 -63.859 1.00 61.69 795 GLY A N 1
ATOM 6506 C CA . GLY A 1 795 ? 6.384 -6.778 -64.734 1.00 61.69 795 GLY A CA 1
ATOM 6507 C C . GLY A 1 795 ? 6.847 -5.410 -64.216 1.00 61.69 795 GLY A C 1
ATOM 6508 O O . GLY A 1 795 ? 6.960 -4.471 -65.005 1.00 61.69 795 GLY A O 1
ATOM 6509 N N . GLU A 1 796 ? 7.235 -5.293 -62.946 1.00 64.56 796 GLU A N 1
ATOM 6510 C CA . GLU A 1 796 ? 7.503 -4.001 -62.302 1.00 64.56 796 GLU A CA 1
ATOM 6511 C C . GLU A 1 796 ? 8.953 -3.819 -61.825 1.00 64.56 796 GLU A C 1
ATOM 6513 O O . GLU A 1 796 ? 9.655 -4.785 -61.527 1.00 64.56 796 GLU A O 1
ATOM 6518 N N . ARG A 1 797 ? 9.418 -2.560 -61.753 1.00 77.00 797 ARG A N 1
ATOM 6519 C CA . ARG A 1 797 ? 10.811 -2.188 -61.442 1.00 77.00 797 ARG A CA 1
ATOM 6520 C C . ARG A 1 797 ? 10.983 -1.856 -59.953 1.00 77.00 797 ARG A C 1
ATOM 6522 O O . ARG A 1 797 ? 10.413 -0.887 -59.468 1.00 77.00 797 ARG A O 1
ATOM 6529 N N . ILE A 1 798 ? 11.837 -2.605 -59.259 1.00 79.62 798 ILE A N 1
ATOM 6530 C CA . ILE A 1 798 ? 12.226 -2.363 -57.858 1.00 79.62 798 ILE A CA 1
ATOM 6531 C C . ILE A 1 798 ? 13.629 -1.767 -57.819 1.00 79.62 798 ILE A C 1
ATOM 6533 O O . ILE A 1 798 ? 14.498 -2.210 -58.575 1.00 79.62 798 ILE A O 1
ATOM 6537 N N . MET A 1 799 ? 13.865 -0.794 -56.933 1.00 85.75 799 MET A N 1
ATOM 6538 C CA . MET A 1 799 ? 15.202 -0.264 -56.662 1.00 85.75 799 MET A CA 1
ATOM 6539 C C . MET A 1 799 ? 15.707 -0.780 -55.323 1.00 85.75 799 MET A C 1
ATOM 6541 O O . MET A 1 799 ? 15.219 -0.399 -54.267 1.00 85.75 799 MET A O 1
ATOM 6545 N N . LEU A 1 800 ? 16.736 -1.610 -55.366 1.00 87.69 800 LEU A N 1
ATOM 6546 C CA . LEU A 1 800 ? 17.403 -2.106 -54.177 1.00 87.69 800 LEU A CA 1
ATOM 6547 C C . LEU A 1 800 ? 18.607 -1.219 -53.851 1.00 87.69 800 LEU A C 1
ATOM 6549 O O . LEU A 1 800 ? 19.418 -0.940 -54.738 1.00 87.69 800 LEU A O 1
ATOM 6553 N N . LYS A 1 801 ? 18.731 -0.793 -52.593 1.00 90.06 801 LYS A N 1
ATOM 6554 C CA . LYS A 1 801 ? 19.842 0.014 -52.070 1.00 90.06 801 LYS A CA 1
ATOM 6555 C C . LYS A 1 801 ? 20.548 -0.733 -50.942 1.00 90.06 801 LYS A C 1
ATOM 6557 O O . LYS A 1 801 ? 19.908 -1.374 -50.115 1.00 90.06 801 LYS A O 1
ATOM 6562 N N . GLY A 1 802 ? 21.865 -0.636 -50.882 1.00 88.25 802 GLY A N 1
ATOM 6563 C CA . GLY A 1 802 ? 22.664 -1.301 -49.860 1.00 88.25 802 GLY A CA 1
ATOM 6564 C C . GLY A 1 802 ? 23.982 -0.588 -49.625 1.00 88.25 802 GLY A C 1
ATOM 6565 O O . GLY A 1 802 ? 24.464 0.122 -50.508 1.00 88.25 802 GLY A O 1
ATOM 6566 N N . ARG A 1 803 ? 24.557 -0.794 -48.443 1.00 90.25 803 ARG A N 1
ATOM 6567 C CA . ARG A 1 803 ? 25.901 -0.337 -48.092 1.00 90.25 803 ARG A CA 1
ATOM 6568 C C . ARG A 1 803 ? 26.685 -1.554 -47.626 1.00 90.25 803 ARG A C 1
ATOM 6570 O O . ARG A 1 803 ? 26.208 -2.279 -46.758 1.00 90.25 803 ARG A O 1
ATOM 6577 N N . LEU A 1 804 ? 27.799 -1.825 -48.294 1.00 91.19 804 LEU A N 1
ATOM 6578 C CA . LEU A 1 804 ? 28.643 -2.985 -48.039 1.00 91.19 804 LEU A CA 1
ATOM 6579 C C . LEU A 1 804 ? 29.827 -2.542 -47.182 1.00 91.19 804 LEU A C 1
ATOM 6581 O O . LEU A 1 804 ? 30.550 -1.643 -47.608 1.00 91.19 804 LEU A O 1
ATOM 6585 N N . ASP A 1 805 ? 30.045 -3.177 -46.032 1.00 91.12 805 ASP A N 1
ATOM 6586 C CA . ASP A 1 805 ? 31.087 -2.750 -45.090 1.00 91.12 805 ASP A CA 1
ATOM 6587 C C . ASP A 1 805 ? 32.492 -2.839 -45.693 1.00 91.12 805 ASP A C 1
ATOM 6589 O O . ASP A 1 805 ? 33.232 -1.856 -45.667 1.00 91.12 805 ASP A O 1
ATOM 6593 N N . ARG A 1 806 ? 32.858 -3.993 -46.273 1.00 92.94 806 ARG A N 1
ATOM 6594 C CA . ARG A 1 806 ? 34.156 -4.207 -46.926 1.00 92.94 806 ARG A CA 1
ATOM 6595 C C . ARG A 1 806 ? 34.047 -5.138 -48.138 1.00 92.94 806 ARG A C 1
ATOM 6597 O O . ARG A 1 806 ? 33.339 -6.147 -48.121 1.00 92.94 806 ARG A O 1
ATOM 6604 N N . VAL A 1 807 ? 34.770 -4.793 -49.203 1.00 93.38 807 VAL A N 1
ATOM 6605 C CA . VAL A 1 807 ? 34.888 -5.586 -50.435 1.00 93.38 807 VAL A CA 1
ATOM 6606 C C . VAL A 1 807 ? 36.356 -5.741 -50.801 1.00 93.38 807 VAL A C 1
ATOM 6608 O O . VAL A 1 807 ? 37.046 -4.746 -51.044 1.00 93.38 807 VAL A O 1
ATOM 6611 N N . ASP A 1 808 ? 36.790 -6.989 -50.928 1.00 93.56 808 ASP A N 1
ATOM 6612 C CA . ASP A 1 808 ? 38.153 -7.345 -51.313 1.00 93.56 808 ASP A CA 1
ATOM 6613 C C . ASP A 1 808 ? 38.169 -7.921 -52.725 1.00 93.56 808 ASP A C 1
ATOM 6615 O O . ASP A 1 808 ? 37.298 -8.714 -53.086 1.00 93.56 808 ASP A O 1
ATOM 6619 N N . ILE A 1 809 ? 39.154 -7.536 -53.537 1.00 92.94 809 ILE A N 1
ATOM 6620 C CA . ILE A 1 809 ? 39.236 -7.921 -54.953 1.00 92.94 809 ILE A CA 1
ATOM 6621 C C . ILE A 1 809 ? 40.555 -8.643 -55.229 1.00 92.94 809 ILE A C 1
ATOM 6623 O O . ILE A 1 809 ? 41.607 -8.276 -54.707 1.00 92.94 809 ILE A O 1
ATOM 6627 N N . SER A 1 810 ? 40.487 -9.667 -56.080 1.00 92.12 810 SER A N 1
ATOM 6628 C CA . SER A 1 810 ? 41.636 -10.348 -56.676 1.00 92.12 810 SER A CA 1
ATOM 6629 C C . SER A 1 810 ? 41.426 -10.538 -58.183 1.00 92.12 810 SER A C 1
ATOM 6631 O O . SER A 1 810 ? 40.371 -10.219 -58.731 1.00 92.12 810 SER A O 1
ATOM 6633 N N . LYS A 1 811 ? 42.414 -11.126 -58.871 1.00 84.56 811 LYS A N 1
ATOM 6634 C CA . LYS A 1 811 ? 42.263 -11.541 -60.279 1.00 84.56 811 LYS A CA 1
ATOM 6635 C C . LYS A 1 811 ? 41.224 -12.658 -60.475 1.00 84.56 811 LYS A C 1
ATOM 6637 O O . LYS A 1 811 ? 40.783 -12.867 -61.599 1.00 84.56 811 LYS A O 1
ATOM 6642 N N . ARG A 1 812 ? 40.862 -13.390 -59.413 1.00 84.25 812 ARG A N 1
ATOM 6643 C CA . ARG A 1 812 ? 39.951 -14.549 -59.462 1.00 84.25 812 ARG A CA 1
ATOM 6644 C C . ARG A 1 812 ? 38.493 -14.179 -59.173 1.00 84.25 812 ARG A C 1
ATOM 6646 O O . ARG A 1 812 ? 37.595 -14.881 -59.618 1.00 84.25 812 ARG A O 1
ATOM 6653 N N . GLY A 1 813 ? 38.248 -13.076 -58.469 1.00 91.94 813 GLY A N 1
ATOM 6654 C CA . GLY A 1 813 ? 36.904 -12.651 -58.081 1.00 91.94 813 GLY A CA 1
ATOM 6655 C C . GLY A 1 813 ? 36.925 -11.638 -56.941 1.00 91.94 813 GLY A C 1
ATOM 6656 O O . GLY A 1 813 ? 37.933 -10.966 -56.715 1.00 91.94 813 GLY A O 1
ATOM 6657 N N . PHE A 1 814 ? 35.815 -11.527 -56.212 1.00 94.62 814 PHE A N 1
ATOM 6658 C CA . PHE A 1 814 ? 35.701 -10.632 -55.055 1.00 94.62 814 PHE A CA 1
ATOM 6659 C C . PHE A 1 814 ? 35.113 -11.320 -53.820 1.00 94.62 814 PHE A C 1
ATOM 6661 O O . PHE A 1 814 ? 34.344 -12.277 -53.927 1.00 94.62 814 PHE A O 1
ATOM 6668 N N . ILE A 1 815 ? 35.441 -10.795 -52.642 1.00 94.94 815 ILE A N 1
ATOM 6669 C CA . ILE A 1 815 ? 34.919 -11.238 -51.347 1.00 94.94 815 ILE A CA 1
ATOM 6670 C C . ILE A 1 815 ? 34.148 -10.086 -50.711 1.00 94.94 815 ILE A C 1
ATOM 6672 O O . ILE A 1 815 ? 34.608 -8.946 -50.716 1.00 94.94 815 ILE A O 1
ATOM 6676 N N . VAL A 1 816 ? 32.970 -10.386 -50.163 1.00 94.56 816 VAL A N 1
ATOM 6677 C CA . VAL A 1 816 ? 32.189 -9.436 -49.357 1.00 94.56 816 VAL A CA 1
ATOM 6678 C C . VAL A 1 816 ? 32.380 -9.780 -47.889 1.00 94.56 816 VAL A C 1
ATOM 6680 O O . VAL A 1 816 ? 32.155 -10.928 -47.502 1.00 94.56 816 VAL A O 1
ATOM 6683 N N . ILE A 1 817 ? 32.777 -8.792 -47.092 1.00 93.81 817 ILE A N 1
ATOM 6684 C CA . ILE A 1 817 ? 32.991 -8.920 -45.652 1.00 93.81 817 ILE A CA 1
ATOM 6685 C C . ILE A 1 817 ? 32.040 -7.954 -44.947 1.00 93.81 817 ILE A C 1
ATOM 6687 O O . ILE A 1 817 ? 31.965 -6.780 -45.304 1.00 93.81 817 ILE A O 1
ATOM 6691 N N . ASP A 1 818 ? 31.307 -8.467 -43.967 1.00 92.38 818 ASP A N 1
ATOM 6692 C CA . ASP A 1 818 ? 30.360 -7.713 -43.142 1.00 92.38 818 ASP A CA 1
ATOM 6693 C C . ASP A 1 818 ? 30.716 -7.922 -41.664 1.00 92.38 818 ASP A C 1
ATOM 6695 O O . ASP A 1 818 ? 31.018 -9.038 -41.217 1.00 92.38 818 ASP A O 1
ATOM 6699 N N . TYR A 1 819 ? 30.768 -6.820 -40.923 1.00 92.38 819 TYR A N 1
ATOM 6700 C CA . TYR A 1 819 ? 31.151 -6.812 -39.519 1.00 92.38 819 TYR A CA 1
ATOM 6701 C C . TYR A 1 819 ? 29.899 -6.989 -38.657 1.00 92.38 819 TYR A C 1
ATOM 6703 O O . TYR A 1 819 ? 28.862 -6.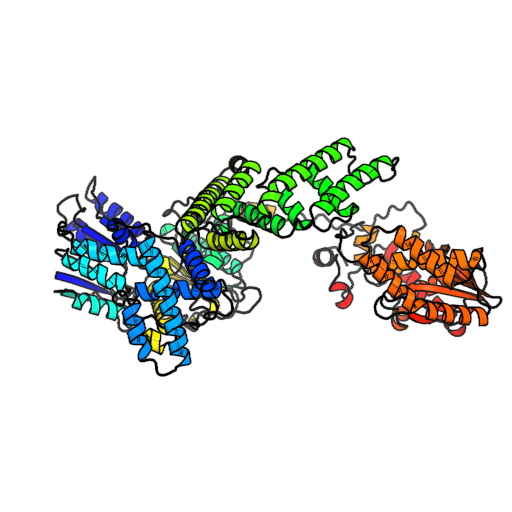361 -38.872 1.00 92.38 819 TYR A O 1
ATOM 6711 N N . LYS A 1 820 ? 29.971 -7.864 -37.653 1.00 89.75 820 LYS A N 1
ATOM 6712 C CA . LYS A 1 820 ? 28.905 -8.029 -36.652 1.00 89.75 820 LYS A CA 1
ATOM 6713 C C . LYS A 1 820 ? 29.507 -8.020 -35.267 1.00 89.75 820 LYS A C 1
ATOM 6715 O O . LYS A 1 820 ? 30.589 -8.537 -35.071 1.00 89.75 820 LYS A O 1
ATOM 6720 N N . THR A 1 821 ? 28.779 -7.484 -34.299 1.00 87.75 821 THR A N 1
ATOM 6721 C CA . THR A 1 821 ? 29.175 -7.499 -32.881 1.00 87.75 821 THR A CA 1
ATOM 6722 C C . THR A 1 821 ? 28.295 -8.410 -32.024 1.00 87.75 821 THR A C 1
ATOM 6724 O O . THR A 1 821 ? 28.450 -8.473 -30.810 1.00 87.75 821 THR A O 1
ATOM 6727 N N . GLY A 1 822 ? 27.332 -9.094 -32.650 1.00 81.62 822 GLY A N 1
ATOM 6728 C CA . GLY A 1 822 ? 26.330 -9.920 -31.980 1.00 81.62 822 GLY A CA 1
ATOM 6729 C C . GLY A 1 822 ? 26.401 -11.391 -32.381 1.00 81.62 822 GLY A C 1
ATOM 6730 O O . GLY A 1 822 ? 27.449 -11.945 -32.692 1.00 81.62 822 GLY A O 1
ATOM 6731 N N . LYS A 1 823 ? 25.256 -12.078 -32.391 1.00 80.31 823 LYS A N 1
ATOM 6732 C CA . LYS A 1 823 ? 25.217 -13.477 -32.831 1.00 80.31 823 LYS A CA 1
ATOM 6733 C C . LYS A 1 823 ? 25.364 -13.561 -34.354 1.00 80.31 823 LYS A C 1
ATOM 6735 O O . LYS A 1 823 ? 24.497 -13.074 -35.077 1.00 80.31 823 LYS A O 1
ATOM 6740 N N . ALA A 1 824 ? 26.410 -14.241 -34.822 1.00 79.75 824 ALA A N 1
ATOM 6741 C CA . ALA A 1 824 ? 26.567 -14.550 -36.239 1.00 79.75 824 ALA A CA 1
ATOM 6742 C C . ALA A 1 824 ? 25.411 -15.444 -36.751 1.00 79.75 824 ALA A C 1
ATOM 6744 O O . ALA A 1 824 ? 24.976 -16.359 -36.036 1.00 79.75 824 ALA A O 1
ATOM 6745 N N . PRO A 1 825 ? 24.907 -15.204 -37.973 1.00 80.25 825 PRO A N 1
ATOM 6746 C CA . PRO A 1 825 ? 23.864 -16.016 -38.587 1.00 80.25 825 PRO A CA 1
ATOM 6747 C C . PRO A 1 825 ? 24.365 -17.431 -38.895 1.00 80.25 825 PRO A C 1
ATOM 6749 O O . PRO A 1 825 ? 25.548 -17.677 -39.134 1.00 80.25 825 PRO A O 1
ATOM 6752 N N . THR A 1 826 ? 23.435 -18.378 -38.905 1.00 80.19 826 THR A N 1
ATOM 6753 C CA . THR A 1 826 ? 23.684 -19.787 -39.227 1.00 80.19 826 THR A CA 1
ATOM 6754 C C . THR A 1 826 ? 23.300 -20.097 -40.672 1.00 80.19 826 THR A C 1
ATOM 6756 O O . THR A 1 826 ? 22.480 -19.398 -41.266 1.00 80.19 826 THR A O 1
ATOM 6759 N N . LYS A 1 827 ? 23.801 -21.204 -41.240 1.00 75.25 827 LYS A N 1
ATOM 6760 C CA . LYS A 1 827 ? 23.352 -21.680 -42.567 1.00 75.25 827 LYS A CA 1
ATOM 6761 C C . LYS A 1 827 ? 21.823 -21.856 -42.644 1.00 75.25 827 LYS A C 1
ATOM 6763 O O . LYS A 1 827 ? 21.216 -21.538 -43.664 1.00 75.25 827 LYS A O 1
ATOM 6768 N N . GLY A 1 828 ? 21.186 -22.267 -41.543 1.00 78.69 828 GLY A N 1
ATOM 6769 C CA . GLY A 1 828 ? 19.726 -22.365 -41.442 1.00 78.69 828 GLY A CA 1
ATOM 6770 C C . GLY A 1 828 ? 18.993 -21.014 -41.469 1.00 78.69 828 GLY A C 1
ATOM 6771 O O . GLY A 1 828 ? 17.809 -20.966 -41.800 1.00 78.69 828 GLY A O 1
ATOM 6772 N N . ASP A 1 829 ? 19.657 -19.900 -41.152 1.00 82.56 829 ASP A N 1
ATOM 6773 C CA . ASP A 1 829 ? 19.077 -18.555 -41.284 1.00 82.56 829 ASP A CA 1
ATOM 6774 C C . ASP A 1 829 ? 19.037 -18.097 -42.742 1.00 82.56 829 ASP A C 1
ATOM 6776 O O . ASP A 1 829 ? 18.059 -17.471 -43.151 1.00 82.56 829 ASP A O 1
ATOM 6780 N N . LEU A 1 830 ? 20.036 -18.474 -43.546 1.00 81.31 830 LEU A N 1
ATOM 6781 C CA . LEU A 1 830 ? 20.033 -18.223 -44.988 1.00 81.31 830 LEU A CA 1
ATOM 6782 C C . LEU A 1 830 ? 18.941 -19.037 -45.692 1.00 81.31 830 LEU A C 1
ATOM 6784 O O . LEU A 1 830 ? 18.168 -18.481 -46.470 1.00 81.31 830 LEU A O 1
ATOM 6788 N N . GLN A 1 831 ? 18.816 -20.329 -45.368 1.00 82.94 831 GLN A N 1
ATOM 6789 C CA . GLN A 1 831 ? 17.786 -21.202 -45.952 1.00 82.94 831 GLN A CA 1
ATOM 6790 C C . GLN A 1 831 ? 16.358 -20.735 -45.640 1.00 82.94 831 GLN A C 1
ATOM 6792 O O . GLN A 1 831 ? 15.464 -20.885 -46.467 1.00 82.94 831 GLN A O 1
ATOM 6797 N N . ARG A 1 832 ? 16.140 -20.136 -44.462 1.00 82.94 832 ARG A N 1
ATOM 6798 C CA . ARG A 1 832 ? 14.841 -19.580 -44.042 1.00 82.94 832 ARG A CA 1
ATOM 6799 C C . ARG A 1 832 ? 14.619 -18.129 -44.483 1.00 82.94 832 ARG A C 1
ATOM 6801 O O . ARG A 1 832 ? 13.620 -17.536 -44.084 1.00 82.94 832 ARG A O 1
ATOM 6808 N N . GLY A 1 833 ? 15.555 -17.542 -45.231 1.00 83.19 833 GLY A N 1
ATOM 6809 C CA . GLY A 1 833 ? 15.463 -16.160 -45.700 1.00 83.19 833 GLY A CA 1
ATOM 6810 C C . GLY A 1 833 ? 15.489 -15.117 -44.580 1.00 83.19 833 GLY A C 1
ATOM 6811 O O . GLY A 1 833 ? 14.891 -14.057 -44.735 1.00 83.19 833 GLY A O 1
ATOM 6812 N N . LEU A 1 834 ? 16.122 -15.424 -43.440 1.00 84.56 834 LEU A N 1
ATOM 6813 C CA . LEU A 1 834 ? 16.276 -14.523 -42.287 1.00 84.56 834 LEU A CA 1
ATOM 6814 C C . LEU A 1 834 ? 17.573 -13.703 -42.339 1.00 84.56 834 LEU A C 1
ATOM 6816 O O . LEU A 1 834 ? 17.673 -12.695 -41.640 1.00 84.56 834 LEU A O 1
ATOM 6820 N N . HIS A 1 835 ? 18.548 -14.143 -43.140 1.00 87.31 835 HIS A N 1
ATOM 6821 C CA . HIS A 1 835 ? 19.785 -13.420 -43.422 1.00 87.31 835 HIS A CA 1
ATOM 6822 C C . HIS A 1 835 ? 20.016 -13.373 -44.935 1.00 87.31 835 HIS A C 1
ATOM 6824 O O . HIS A 1 835 ? 20.225 -14.404 -45.575 1.00 87.31 835 HIS A O 1
ATOM 6830 N N . LEU A 1 836 ? 19.940 -12.178 -45.510 1.00 89.06 836 LEU A N 1
ATOM 6831 C CA . LEU A 1 836 ? 19.948 -11.920 -46.947 1.00 89.06 836 LEU A CA 1
ATOM 6832 C C . LEU A 1 836 ? 21.017 -10.903 -47.365 1.00 89.06 836 LEU A C 1
ATOM 6834 O O . LEU A 1 836 ? 21.318 -10.835 -48.554 1.00 89.06 836 LEU A O 1
ATOM 6838 N N . GLN A 1 837 ? 21.608 -10.154 -46.427 1.00 89.62 837 GLN A N 1
ATOM 6839 C CA . GLN A 1 837 ? 22.530 -9.049 -46.713 1.00 89.62 837 GLN A CA 1
ATOM 6840 C C . GLN A 1 837 ? 23.686 -9.450 -47.634 1.00 89.62 837 GLN A C 1
ATOM 6842 O O . GLN A 1 837 ? 23.734 -9.009 -48.780 1.00 89.62 837 GLN A O 1
ATOM 6847 N N . ILE A 1 838 ? 24.575 -10.338 -47.183 1.00 91.31 838 ILE A N 1
ATOM 6848 C CA . ILE A 1 838 ? 25.791 -10.695 -47.936 1.00 91.31 838 ILE A CA 1
ATOM 6849 C C . ILE A 1 838 ? 25.492 -11.354 -49.295 1.00 91.31 838 ILE A C 1
ATOM 6851 O O . ILE A 1 838 ? 26.078 -10.919 -50.287 1.00 91.31 838 ILE A O 1
ATOM 6855 N N . PRO A 1 839 ? 24.590 -12.353 -49.420 1.00 92.38 839 PRO A N 1
ATOM 6856 C CA . PRO A 1 839 ? 24.272 -12.929 -50.730 1.00 92.38 839 PRO A CA 1
ATOM 6857 C C . PRO A 1 839 ? 23.687 -11.908 -51.715 1.00 92.38 839 PRO A C 1
ATOM 6859 O O . PRO A 1 839 ? 24.036 -11.907 -52.896 1.00 92.38 839 PRO A O 1
ATOM 6862 N N . ILE A 1 840 ? 22.822 -11.007 -51.240 1.00 91.56 840 ILE A N 1
ATOM 6863 C CA . ILE A 1 840 ? 22.247 -9.954 -52.078 1.00 91.56 840 ILE A CA 1
ATOM 6864 C C . ILE A 1 840 ? 23.318 -8.931 -52.474 1.00 91.56 840 ILE A C 1
ATOM 6866 O O . ILE A 1 840 ? 23.380 -8.540 -53.638 1.00 91.56 840 ILE A O 1
ATOM 6870 N N . TYR A 1 841 ? 24.204 -8.542 -51.558 1.00 92.56 841 TYR A N 1
ATOM 6871 C CA . TYR A 1 841 ? 25.351 -7.678 -51.844 1.00 92.56 841 TYR A CA 1
ATOM 6872 C C . TYR A 1 841 ? 26.293 -8.288 -52.882 1.00 92.56 841 TYR A C 1
ATOM 6874 O O . TYR A 1 841 ? 26.663 -7.618 -53.848 1.00 92.56 841 TYR A O 1
ATOM 6882 N N . ALA A 1 842 ? 26.608 -9.577 -52.755 1.00 92.19 842 ALA A N 1
ATOM 6883 C CA . ALA A 1 842 ? 27.398 -10.301 -53.741 1.00 92.19 842 ALA A CA 1
ATOM 6884 C C . ALA A 1 842 ? 26.705 -10.340 -55.110 1.00 92.19 842 ALA A C 1
ATOM 6886 O O . ALA A 1 842 ? 27.338 -10.122 -56.140 1.00 92.19 842 ALA A O 1
ATOM 6887 N N . TRP A 1 843 ? 25.386 -10.528 -55.156 1.00 92.12 843 TRP A N 1
ATOM 6888 C CA . TRP A 1 843 ? 24.632 -10.438 -56.406 1.00 92.12 843 TRP A CA 1
ATOM 6889 C C . TRP A 1 843 ? 24.664 -9.037 -57.034 1.00 92.12 843 TRP A C 1
ATOM 6891 O O . TRP A 1 843 ? 24.879 -8.909 -58.244 1.00 92.12 843 TRP A O 1
ATOM 6901 N N . MET A 1 844 ? 24.480 -7.988 -56.224 1.00 90.88 844 MET A N 1
ATOM 6902 C CA . MET A 1 844 ? 24.550 -6.590 -56.663 1.00 90.88 844 MET A CA 1
ATOM 6903 C C . MET A 1 844 ? 25.925 -6.275 -57.263 1.00 90.88 844 MET A C 1
ATOM 6905 O O . MET A 1 844 ? 26.006 -5.716 -58.358 1.00 90.88 844 MET A O 1
ATOM 6909 N N . LEU A 1 845 ? 27.000 -6.686 -56.586 1.00 90.75 845 LEU A N 1
ATOM 6910 C CA . LEU A 1 845 ? 28.371 -6.492 -57.051 1.00 90.75 845 LEU A CA 1
ATOM 6911 C C . LEU A 1 845 ? 28.704 -7.315 -58.288 1.00 90.75 845 LEU A C 1
ATOM 6913 O O . LEU A 1 845 ? 29.277 -6.762 -59.219 1.00 90.75 845 LEU A O 1
ATOM 6917 N N . LYS A 1 846 ? 28.296 -8.588 -58.357 1.00 91.19 846 LYS A N 1
ATOM 6918 C CA . LYS A 1 846 ? 28.508 -9.437 -59.542 1.00 91.19 846 LYS A CA 1
ATOM 6919 C C . LYS A 1 846 ? 27.946 -8.779 -60.802 1.00 91.19 846 LYS A C 1
ATOM 6921 O O . LYS A 1 846 ? 28.584 -8.796 -61.850 1.00 91.19 846 LYS A O 1
ATOM 6926 N N . LYS A 1 847 ? 26.764 -8.159 -60.702 1.00 86.88 847 LYS A N 1
ATOM 6927 C CA . LYS A 1 847 ? 26.155 -7.421 -61.819 1.00 86.88 847 LYS A CA 1
ATOM 6928 C C . LYS A 1 847 ? 26.882 -6.122 -62.164 1.00 86.88 847 LYS A C 1
ATOM 6930 O O . LYS A 1 847 ? 26.879 -5.736 -63.328 1.00 86.88 847 LYS A O 1
ATOM 6935 N N . HIS A 1 848 ? 27.466 -5.452 -61.176 1.00 86.25 848 HIS A N 1
ATOM 6936 C CA . HIS A 1 848 ? 28.142 -4.172 -61.367 1.00 86.25 848 HIS A CA 1
ATOM 6937 C C . HIS A 1 848 ? 29.582 -4.334 -61.876 1.00 86.25 848 HIS A C 1
ATOM 6939 O O . HIS A 1 848 ? 29.946 -3.742 -62.885 1.00 86.25 848 HIS A O 1
ATOM 6945 N N . LEU A 1 849 ? 30.380 -5.169 -61.205 1.00 84.81 849 LEU A N 1
ATOM 6946 C CA . LEU A 1 849 ? 31.803 -5.381 -61.481 1.00 84.81 849 LEU A CA 1
ATOM 6947 C C . LEU A 1 849 ? 32.060 -6.431 -62.573 1.00 84.81 849 LEU A C 1
ATOM 6949 O O . LEU A 1 849 ? 33.179 -6.532 -63.062 1.00 84.81 849 LEU A O 1
ATOM 6953 N N . LYS A 1 850 ? 31.045 -7.223 -62.952 1.00 86.38 850 LYS A N 1
ATOM 6954 C CA . LYS A 1 850 ? 31.135 -8.308 -63.952 1.00 86.38 850 LYS A CA 1
ATOM 6955 C C . LYS A 1 850 ? 32.196 -9.385 -63.648 1.00 86.38 850 LYS A C 1
ATOM 6957 O O . LYS A 1 850 ? 32.582 -10.129 -64.542 1.00 86.38 850 LYS A O 1
ATOM 6962 N N . ILE A 1 851 ? 32.613 -9.511 -62.390 1.00 89.50 851 ILE A N 1
ATOM 6963 C CA . ILE A 1 851 ? 33.501 -10.568 -61.874 1.00 89.50 851 ILE A CA 1
ATOM 6964 C C . ILE A 1 851 ? 32.727 -11.492 -60.917 1.00 89.50 851 ILE A C 1
ATOM 6966 O O . ILE A 1 851 ? 31.712 -11.061 -60.359 1.00 89.50 851 ILE A O 1
ATOM 6970 N N . PRO A 1 852 ? 33.128 -12.766 -60.743 1.00 90.38 852 PRO A N 1
ATOM 6971 C CA . PRO A 1 852 ? 32.408 -13.701 -59.882 1.00 90.38 852 PRO A CA 1
ATOM 6972 C C . PRO A 1 852 ? 32.689 -13.463 -58.380 1.00 90.38 852 PRO A C 1
ATOM 6974 O O . PRO A 1 852 ? 33.785 -13.031 -58.018 1.00 90.38 852 PRO A O 1
ATOM 6977 N N . PRO A 1 853 ? 31.714 -13.738 -57.490 1.00 93.50 853 PRO A N 1
ATOM 6978 C CA . PRO A 1 853 ? 31.934 -13.740 -56.045 1.00 93.50 853 PRO A CA 1
ATOM 6979 C C . PRO A 1 853 ? 32.698 -15.000 -55.612 1.00 93.50 853 PRO A C 1
ATOM 6981 O O . PRO A 1 853 ? 32.251 -16.111 -55.886 1.00 93.50 853 PRO A O 1
ATOM 6984 N N . SER A 1 854 ? 33.805 -14.824 -54.892 1.00 92.75 854 SER A N 1
ATOM 6985 C CA . SER A 1 854 ? 34.652 -15.910 -54.381 1.00 92.75 854 SER A CA 1
ATOM 6986 C C . SER A 1 854 ? 34.283 -16.337 -52.956 1.00 92.75 854 SER A C 1
ATOM 6988 O O . SER A 1 854 ? 34.419 -17.508 -52.616 1.00 92.75 854 SER A O 1
ATOM 6990 N N . ALA A 1 855 ? 33.802 -15.422 -52.108 1.00 92.69 855 ALA A N 1
ATOM 6991 C CA . ALA A 1 855 ? 33.289 -15.762 -50.777 1.00 92.69 855 ALA A CA 1
ATOM 6992 C C . ALA A 1 855 ? 32.413 -14.649 -50.180 1.00 92.69 855 ALA A C 1
ATOM 6994 O O . ALA A 1 855 ? 32.515 -13.477 -50.551 1.00 92.69 855 ALA A O 1
ATOM 6995 N N . GLY A 1 856 ? 31.577 -15.027 -49.214 1.00 93.06 856 GLY A N 1
ATOM 6996 C CA . GLY A 1 856 ? 30.862 -14.108 -48.330 1.00 93.06 856 GLY A CA 1
ATOM 6997 C C . GLY A 1 856 ? 31.226 -14.400 -46.879 1.00 93.06 856 GLY A C 1
ATOM 6998 O O . GLY A 1 856 ? 30.947 -15.500 -46.394 1.00 93.06 856 GLY A O 1
ATOM 6999 N N . LEU A 1 857 ? 31.846 -13.439 -46.196 1.00 93.19 857 LEU A N 1
ATOM 7000 C CA . LEU A 1 857 ? 32.394 -13.602 -44.850 1.00 93.19 857 LEU A CA 1
ATOM 7001 C C . LEU A 1 857 ? 31.704 -12.671 -43.853 1.00 93.19 857 LEU A C 1
ATOM 7003 O O . LEU A 1 857 ? 31.426 -11.514 -44.153 1.00 93.19 857 LEU A O 1
ATOM 7007 N N . ILE A 1 858 ? 31.491 -13.174 -42.642 1.00 91.69 858 ILE A N 1
ATOM 7008 C CA . ILE A 1 858 ? 31.132 -12.372 -41.474 1.00 91.69 858 ILE A CA 1
ATOM 7009 C C . ILE A 1 858 ? 32.304 -12.384 -40.515 1.00 91.69 858 ILE A C 1
ATOM 7011 O O . ILE A 1 858 ? 32.766 -13.453 -40.103 1.00 91.69 858 ILE A O 1
ATOM 7015 N N . TYR A 1 859 ? 32.758 -11.195 -40.142 1.00 93.12 859 TYR A N 1
ATOM 7016 C CA . TYR A 1 859 ? 33.717 -11.018 -39.060 1.00 93.12 859 TYR A CA 1
ATOM 7017 C C . TYR A 1 859 ? 32.925 -10.658 -37.814 1.00 93.12 859 TYR A C 1
ATOM 7019 O O . TYR A 1 859 ? 32.405 -9.549 -37.691 1.00 93.12 859 TYR A O 1
ATOM 7027 N N . ASN A 1 860 ? 32.778 -11.636 -36.920 1.00 90.62 860 ASN A N 1
ATOM 7028 C CA . ASN A 1 860 ? 32.101 -11.420 -35.657 1.00 90.62 860 ASN A CA 1
ATOM 7029 C C . ASN A 1 860 ? 33.100 -10.899 -34.620 1.00 90.62 860 ASN A C 1
ATOM 7031 O O . ASN A 1 860 ? 34.039 -11.605 -34.267 1.00 90.62 860 ASN A O 1
ATOM 7035 N N . LEU A 1 861 ? 32.883 -9.673 -34.167 1.00 89.88 861 LEU A N 1
ATOM 7036 C CA . LEU A 1 861 ? 33.708 -8.869 -33.274 1.00 89.88 861 LEU A CA 1
ATOM 7037 C C . LEU A 1 861 ? 32.931 -8.681 -31.964 1.00 89.88 861 LEU A C 1
ATOM 7039 O O . LEU A 1 861 ? 32.385 -7.614 -31.688 1.00 89.88 861 LEU A O 1
ATOM 7043 N N . ASP A 1 862 ? 32.768 -9.767 -31.212 1.00 85.19 862 ASP A N 1
ATOM 7044 C CA . ASP A 1 862 ? 31.959 -9.791 -29.990 1.00 85.19 862 ASP A CA 1
ATOM 7045 C C . ASP A 1 862 ? 32.782 -9.267 -28.802 1.00 85.19 862 ASP A C 1
ATOM 7047 O O . ASP A 1 862 ? 33.916 -9.696 -28.585 1.00 85.19 862 ASP A O 1
ATOM 7051 N N . ILE A 1 863 ? 32.202 -8.353 -28.019 1.00 79.12 863 ILE A N 1
ATOM 7052 C CA . ILE A 1 863 ? 32.896 -7.697 -26.900 1.00 79.12 863 ILE A CA 1
ATOM 7053 C C . ILE A 1 863 ? 33.299 -8.674 -25.780 1.00 79.12 863 ILE A C 1
ATOM 7055 O O . ILE A 1 863 ? 34.254 -8.411 -25.051 1.00 79.12 863 ILE A O 1
ATOM 7059 N N . GLU A 1 864 ? 32.586 -9.795 -25.630 1.00 79.69 864 GLU A N 1
ATOM 7060 C CA . GLU A 1 864 ? 32.856 -10.825 -24.621 1.00 79.69 864 GLU A CA 1
ATOM 7061 C C . GLU A 1 864 ? 33.574 -12.039 -25.216 1.00 79.69 864 GLU A C 1
ATOM 7063 O O . GLU A 1 864 ? 34.467 -12.599 -24.581 1.00 79.69 864 GLU A O 1
ATOM 7068 N N . LYS A 1 865 ? 33.172 -12.471 -26.420 1.00 81.38 865 LYS A N 1
ATOM 7069 C CA . LYS A 1 865 ? 33.630 -13.730 -27.039 1.00 81.38 865 LYS A CA 1
ATOM 7070 C C . LYS A 1 865 ? 34.789 -13.570 -28.021 1.00 81.38 865 LYS A C 1
ATOM 7072 O O . LYS A 1 865 ? 35.292 -14.585 -28.497 1.00 81.38 865 LYS A O 1
ATOM 7077 N N . GLY A 1 866 ? 35.201 -12.341 -28.321 1.00 84.75 866 GLY A N 1
ATOM 7078 C CA . GLY A 1 866 ? 36.323 -12.050 -29.210 1.00 84.75 866 GLY A CA 1
ATOM 7079 C C . GLY A 1 866 ? 35.999 -12.238 -30.695 1.00 84.75 866 GLY A C 1
ATOM 7080 O O . GLY A 1 866 ? 34.848 -12.102 -31.126 1.00 84.75 866 GLY A O 1
ATOM 7081 N N . PHE A 1 867 ? 37.036 -12.524 -31.489 1.00 89.50 867 PHE A N 1
ATOM 7082 C CA . PHE A 1 867 ? 36.943 -12.647 -32.942 1.00 89.50 867 PHE A CA 1
ATOM 7083 C C . PHE A 1 867 ? 36.459 -14.030 -33.379 1.00 89.50 867 PHE A C 1
ATOM 7085 O O . PHE A 1 867 ? 36.945 -15.068 -32.931 1.00 89.50 867 PHE A O 1
ATOM 7092 N N . LYS A 1 868 ? 35.530 -14.056 -34.336 1.00 90.25 868 LYS A N 1
ATOM 7093 C CA . LYS A 1 868 ? 35.171 -15.275 -35.062 1.00 90.25 868 LYS A CA 1
ATOM 7094 C C . LYS A 1 868 ? 34.884 -14.982 -36.529 1.00 90.25 868 LYS A C 1
ATOM 7096 O O . LYS A 1 868 ? 33.909 -14.305 -36.856 1.00 90.25 868 LYS A O 1
ATOM 7101 N N . LYS A 1 869 ? 35.668 -15.597 -37.415 1.00 91.19 869 LYS A N 1
ATOM 7102 C CA . LYS A 1 869 ? 35.413 -15.639 -38.861 1.00 91.19 869 LYS A CA 1
ATOM 7103 C C . LYS A 1 869 ? 34.331 -16.675 -39.180 1.00 91.19 869 LYS A C 1
ATOM 7105 O O . LYS A 1 869 ? 34.442 -17.842 -38.803 1.00 91.19 869 LYS A O 1
ATOM 7110 N N . VAL A 1 870 ? 33.278 -16.259 -39.882 1.00 89.75 870 VAL A N 1
ATOM 7111 C CA . VAL A 1 870 ? 32.191 -17.135 -40.346 1.00 89.75 870 VAL A CA 1
ATOM 7112 C C . VAL A 1 870 ? 32.053 -17.025 -41.859 1.00 89.75 870 VAL A C 1
ATOM 7114 O O . VAL A 1 870 ? 31.745 -15.962 -42.388 1.00 89.75 870 VAL A O 1
ATOM 7117 N N . THR A 1 871 ? 32.229 -18.141 -42.561 1.00 91.06 871 THR A N 1
ATOM 7118 C CA . THR A 1 871 ? 32.027 -18.219 -44.013 1.00 91.06 871 THR A CA 1
ATOM 7119 C C . THR A 1 871 ? 30.576 -18.585 -44.318 1.00 91.06 871 THR A C 1
ATOM 7121 O O . THR A 1 871 ? 30.126 -19.680 -43.974 1.00 91.06 871 THR A O 1
ATOM 7124 N N . LEU A 1 872 ? 29.832 -17.684 -44.965 1.00 87.25 872 LEU A N 1
ATOM 7125 C CA . LEU A 1 872 ? 28.444 -17.936 -45.373 1.00 87.25 872 LEU A CA 1
ATOM 7126 C C . LEU A 1 872 ? 28.353 -18.751 -46.656 1.00 87.25 872 LEU A C 1
ATOM 7128 O O . LEU A 1 872 ? 27.530 -19.660 -46.750 1.00 87.25 872 LEU A O 1
ATOM 7132 N N . PHE A 1 873 ? 29.193 -18.417 -47.629 1.00 89.69 873 PHE A N 1
ATOM 7133 C CA . PHE A 1 873 ? 29.345 -19.166 -48.866 1.00 89.69 873 PHE A CA 1
ATOM 7134 C C . PHE A 1 873 ? 30.780 -19.044 -49.380 1.00 89.69 873 PHE A C 1
ATOM 7136 O O . PHE A 1 873 ? 31.482 -18.067 -49.106 1.00 89.69 873 PHE A O 1
ATOM 7143 N N . THR A 1 874 ? 31.181 -20.058 -50.129 1.00 91.38 874 THR A N 1
ATOM 7144 C CA . THR A 1 874 ? 32.428 -20.168 -50.892 1.00 91.38 874 THR A CA 1
ATOM 7145 C C . THR A 1 874 ? 32.127 -20.013 -52.380 1.00 91.38 874 THR A C 1
ATOM 7147 O O . THR A 1 874 ? 30.961 -19.969 -52.770 1.00 91.38 874 THR A O 1
ATOM 7150 N N . GLU A 1 875 ? 33.156 -19.976 -53.218 1.00 88.88 875 GLU A N 1
ATOM 7151 C CA . GLU A 1 875 ? 33.022 -19.873 -54.674 1.00 88.88 875 GLU A CA 1
ATOM 7152 C C . GLU A 1 875 ? 32.093 -20.957 -55.253 1.00 88.88 875 GLU A C 1
ATOM 7154 O O . GLU A 1 875 ? 31.183 -20.649 -56.020 1.00 88.88 875 GLU A O 1
ATOM 7159 N N . GLU A 1 876 ? 32.235 -22.200 -54.784 1.00 88.25 876 GLU A N 1
ATOM 7160 C CA . GLU A 1 876 ? 31.417 -23.348 -55.203 1.00 88.25 876 GLU A CA 1
ATOM 7161 C C . GLU A 1 876 ? 29.936 -23.212 -54.810 1.00 88.25 876 GLU A C 1
ATOM 7163 O O . GLU A 1 876 ? 29.042 -23.566 -55.576 1.00 88.25 876 GLU A O 1
ATOM 7168 N N . SER A 1 877 ? 29.656 -22.665 -53.622 1.00 89.81 877 SER A N 1
ATOM 7169 C CA . SER A 1 877 ? 28.292 -22.554 -53.072 1.00 89.81 877 SER A CA 1
ATOM 7170 C C . SER A 1 877 ? 27.622 -21.202 -53.348 1.00 89.81 877 SER A C 1
ATOM 7172 O O . SER A 1 877 ? 26.426 -21.031 -53.093 1.00 89.81 877 SER A O 1
ATOM 7174 N N . ALA A 1 878 ? 28.357 -20.233 -53.905 1.00 88.56 878 ALA A N 1
ATOM 7175 C CA . ALA A 1 878 ? 27.879 -18.871 -54.129 1.00 88.56 878 ALA A CA 1
ATOM 7176 C C . ALA A 1 878 ? 26.633 -18.829 -55.025 1.00 88.56 878 ALA A C 1
ATOM 7178 O O . ALA A 1 878 ? 25.694 -18.087 -54.739 1.00 88.56 878 ALA A O 1
ATOM 7179 N N . GLY A 1 879 ? 26.599 -19.629 -56.096 1.00 88.44 879 GLY A N 1
ATOM 7180 C CA . GLY A 1 879 ? 25.472 -19.665 -57.035 1.00 88.44 879 GLY A CA 1
ATOM 7181 C C . GLY A 1 879 ? 24.154 -20.073 -56.370 1.00 88.44 879 GLY A C 1
ATOM 7182 O O . GLY A 1 879 ? 23.147 -19.371 -56.504 1.00 88.44 879 GLY A O 1
ATOM 7183 N N . GLU A 1 880 ? 24.177 -21.165 -55.605 1.00 89.50 880 GLU A N 1
ATOM 7184 C CA . GLU A 1 880 ? 23.011 -21.694 -54.890 1.00 89.50 880 GLU A CA 1
ATOM 7185 C C . GLU A 1 880 ? 22.507 -20.701 -53.834 1.00 89.50 880 GLU A C 1
ATOM 7187 O O . GLU A 1 880 ? 21.323 -20.341 -53.822 1.00 89.50 880 GLU A O 1
ATOM 7192 N N . VAL A 1 881 ? 23.411 -20.189 -52.993 1.00 88.56 881 VAL A N 1
ATOM 7193 C CA . VAL A 1 881 ? 23.069 -19.271 -51.898 1.00 88.56 881 VAL A CA 1
ATOM 7194 C C . VAL A 1 881 ? 22.495 -17.960 -52.437 1.00 88.56 881 VAL A C 1
ATOM 7196 O O . VAL A 1 881 ? 21.448 -17.505 -51.972 1.00 88.56 881 VAL A O 1
ATOM 7199 N N . ILE A 1 882 ? 23.114 -17.387 -53.474 1.00 90.12 882 ILE A N 1
ATOM 7200 C CA . ILE A 1 882 ? 22.624 -16.166 -54.124 1.00 90.12 882 ILE A CA 1
ATOM 7201 C C . ILE A 1 882 ? 21.241 -16.393 -54.746 1.00 90.12 882 ILE A C 1
ATOM 7203 O O . ILE A 1 882 ? 20.341 -15.575 -54.551 1.00 90.12 882 ILE A O 1
ATOM 7207 N N . SER A 1 883 ? 21.038 -17.500 -55.467 1.00 89.25 883 SER A N 1
ATOM 7208 C CA . SER A 1 883 ? 19.744 -17.800 -56.098 1.00 89.25 883 SER A CA 1
ATOM 7209 C C . SER A 1 883 ? 18.615 -17.948 -55.069 1.00 89.25 883 SER A C 1
ATOM 7211 O O . SER A 1 883 ? 17.527 -17.390 -55.247 1.00 89.25 883 SER A O 1
ATOM 7213 N N . THR A 1 884 ? 18.904 -18.599 -53.939 1.00 89.62 884 THR A N 1
ATOM 7214 C CA . THR A 1 884 ? 17.974 -18.756 -52.816 1.00 89.62 884 THR A CA 1
ATOM 7215 C C . THR A 1 884 ? 17.600 -17.407 -52.209 1.00 89.62 884 THR A C 1
ATOM 7217 O O . THR A 1 884 ? 16.415 -17.138 -52.001 1.00 89.62 884 THR A O 1
ATOM 7220 N N . SER A 1 885 ? 18.573 -16.522 -51.983 1.00 90.06 885 SER A N 1
ATOM 7221 C CA . SER A 1 885 ? 18.314 -15.180 -51.451 1.00 90.06 885 SER A CA 1
ATOM 7222 C C . SER A 1 885 ? 17.527 -14.292 -52.419 1.00 90.06 885 SER A C 1
ATOM 7224 O O . SER A 1 885 ? 16.674 -13.527 -51.974 1.00 90.06 885 SER A O 1
ATOM 7226 N N . ILE A 1 886 ? 17.734 -14.422 -53.736 1.00 88.75 886 ILE A N 1
ATOM 7227 C CA . ILE A 1 886 ? 16.952 -13.689 -54.752 1.00 88.75 886 ILE A CA 1
ATOM 7228 C C . ILE A 1 886 ? 15.477 -14.111 -54.735 1.00 88.75 886 ILE A C 1
ATOM 7230 O O . ILE A 1 886 ? 14.597 -13.270 -54.920 1.00 88.75 886 ILE A O 1
ATOM 7234 N N . ARG A 1 887 ? 15.182 -15.393 -54.495 1.00 89.62 887 ARG A N 1
ATOM 7235 C CA . ARG A 1 887 ? 13.799 -15.878 -54.358 1.00 89.62 887 ARG A CA 1
ATOM 7236 C C . ARG A 1 887 ? 13.089 -15.215 -53.172 1.00 89.62 887 ARG A C 1
ATOM 7238 O O . ARG A 1 887 ? 11.987 -14.703 -53.349 1.00 89.62 887 ARG A O 1
ATOM 7245 N N . PHE A 1 888 ? 13.734 -15.154 -52.004 1.00 89.94 888 PHE A N 1
ATOM 7246 C CA . PHE A 1 888 ? 13.183 -14.456 -50.834 1.00 89.94 888 PHE A CA 1
ATOM 7247 C C . PHE A 1 888 ? 13.058 -12.946 -51.054 1.00 89.94 888 PHE A C 1
ATOM 7249 O O . PHE A 1 888 ? 12.047 -12.362 -50.681 1.00 89.94 888 PHE A O 1
ATOM 7256 N N . LEU A 1 889 ? 14.039 -12.321 -51.716 1.00 88.50 889 LEU A N 1
ATOM 7257 C CA . LEU A 1 889 ? 13.971 -10.912 -52.113 1.00 88.50 889 LEU A CA 1
ATOM 7258 C C . LEU A 1 889 ? 12.696 -10.624 -52.920 1.00 88.50 889 LEU A C 1
ATOM 7260 O O . LEU A 1 889 ? 11.962 -9.701 -52.572 1.00 88.50 889 LEU A O 1
ATOM 7264 N N . LYS A 1 890 ? 12.409 -11.424 -53.958 1.00 86.38 890 LYS A N 1
ATOM 7265 C CA . LYS A 1 890 ? 11.189 -11.275 -54.772 1.00 86.38 890 LYS A CA 1
ATOM 7266 C C . LYS A 1 890 ? 9.920 -11.454 -53.939 1.00 86.38 890 LYS A C 1
ATOM 7268 O O . LYS A 1 890 ? 9.028 -10.615 -54.012 1.00 86.38 890 LYS A O 1
ATOM 7273 N N . GLN A 1 891 ? 9.874 -12.497 -53.107 1.00 87.38 891 GLN A N 1
ATOM 7274 C CA . GLN A 1 891 ? 8.734 -12.775 -52.232 1.00 87.38 891 GLN A CA 1
ATOM 7275 C C . GLN A 1 891 ? 8.439 -11.603 -51.282 1.00 87.38 891 GLN A C 1
ATOM 7277 O O . GLN A 1 891 ? 7.316 -11.106 -51.244 1.00 87.38 891 GLN A O 1
ATOM 7282 N N . TYR A 1 892 ? 9.442 -11.134 -50.535 1.00 88.12 892 TYR A N 1
ATOM 7283 C CA . TYR A 1 892 ? 9.266 -10.048 -49.568 1.00 88.12 892 TYR A CA 1
ATOM 7284 C C . TYR A 1 892 ? 8.931 -8.724 -50.249 1.00 88.12 892 TYR A C 1
ATOM 7286 O O . TYR A 1 892 ? 8.094 -7.976 -49.758 1.00 88.12 892 TYR A O 1
ATOM 7294 N N . SER A 1 893 ? 9.528 -8.453 -51.411 1.00 83.19 893 SER A N 1
ATOM 7295 C CA . SER A 1 893 ? 9.174 -7.281 -52.209 1.00 83.19 893 SER A CA 1
ATOM 7296 C C . SER A 1 893 ? 7.720 -7.283 -52.695 1.00 83.19 893 SER A C 1
ATOM 7298 O O . SER A 1 893 ? 7.102 -6.221 -52.694 1.00 83.19 893 SER A O 1
ATOM 7300 N N . SER A 1 894 ? 7.158 -8.441 -53.071 1.00 81.56 894 SER A N 1
ATOM 7301 C CA . SER A 1 894 ? 5.733 -8.544 -53.437 1.00 81.56 894 SER A CA 1
ATOM 7302 C C . SER A 1 894 ? 4.835 -8.209 -52.249 1.00 81.56 894 SER A C 1
ATOM 7304 O O . SER A 1 894 ? 3.965 -7.348 -52.349 1.00 81.56 894 SER A O 1
ATOM 7306 N N . MET A 1 895 ? 5.114 -8.810 -51.087 1.00 82.50 895 MET A N 1
ATOM 7307 C CA . MET A 1 895 ? 4.334 -8.578 -49.866 1.00 82.50 895 MET A CA 1
ATOM 7308 C C . MET A 1 895 ? 4.371 -7.115 -49.409 1.00 82.50 895 MET A C 1
ATOM 7310 O O . MET A 1 895 ? 3.341 -6.571 -49.020 1.00 82.50 895 MET A O 1
ATOM 7314 N N . LEU A 1 896 ? 5.542 -6.469 -49.485 1.00 79.81 896 LEU A N 1
ATOM 7315 C CA . LEU A 1 896 ? 5.703 -5.048 -49.164 1.00 79.81 896 LEU A CA 1
ATOM 7316 C C . LEU A 1 896 ? 4.815 -4.156 -50.041 1.00 79.81 896 LEU A C 1
ATOM 7318 O O . LEU A 1 896 ? 4.203 -3.223 -49.529 1.00 79.81 896 LEU A O 1
ATOM 7322 N N . ARG A 1 897 ? 4.719 -4.449 -51.345 1.00 74.69 897 ARG A N 1
ATOM 7323 C CA . ARG A 1 897 ? 3.862 -3.702 -52.279 1.00 74.69 897 ARG A CA 1
ATOM 7324 C C . ARG A 1 897 ? 2.380 -3.945 -52.015 1.00 74.69 897 ARG A C 1
ATOM 7326 O O . ARG A 1 897 ? 1.598 -3.003 -52.035 1.00 74.69 897 ARG A O 1
ATOM 7333 N N . GLU A 1 898 ? 2.001 -5.196 -51.779 1.00 75.12 898 GLU A N 1
ATOM 7334 C CA . GLU A 1 898 ? 0.618 -5.589 -51.484 1.00 75.12 898 GLU A CA 1
ATOM 7335 C C . GLU A 1 898 ? 0.123 -5.050 -50.130 1.00 75.12 898 GLU A C 1
ATOM 7337 O O . GLU A 1 898 ? -1.036 -5.251 -49.780 1.00 75.12 898 GLU A O 1
ATOM 7342 N N . GLY A 1 899 ? 0.989 -4.391 -49.348 1.00 75.19 899 GLY A N 1
ATOM 7343 C CA . GLY A 1 899 ? 0.658 -3.903 -48.012 1.00 75.19 899 GLY A CA 1
ATOM 7344 C C . GLY A 1 899 ? 0.436 -5.035 -47.007 1.00 75.19 899 GLY A C 1
ATOM 7345 O O . GLY A 1 899 ? -0.258 -4.849 -46.010 1.00 75.19 899 GLY A O 1
ATOM 7346 N N . ARG A 1 900 ? 1.003 -6.222 -47.264 1.00 79.44 900 ARG A N 1
ATOM 7347 C CA . ARG A 1 900 ? 0.820 -7.417 -46.435 1.00 79.44 900 ARG A CA 1
ATOM 7348 C C . ARG A 1 900 ? 1.879 -7.488 -45.344 1.00 79.44 900 ARG A C 1
ATOM 7350 O O . ARG A 1 900 ? 3.024 -7.878 -45.586 1.00 79.44 900 ARG A O 1
ATOM 7357 N N . PHE A 1 901 ? 1.463 -7.176 -44.119 1.00 84.44 901 PHE A N 1
ATOM 7358 C CA . PHE A 1 901 ? 2.318 -7.166 -42.930 1.00 84.44 901 PHE A CA 1
ATOM 7359 C C . PHE A 1 901 ? 1.824 -8.150 -41.853 1.00 84.44 901 PHE A C 1
ATOM 7361 O O . PHE A 1 901 ? 1.487 -7.724 -40.746 1.00 84.44 901 PHE A O 1
ATOM 7368 N N . PRO A 1 902 ? 1.781 -9.467 -42.139 1.00 83.44 902 PRO A N 1
ATOM 7369 C CA . PRO A 1 902 ? 1.213 -10.442 -41.215 1.00 83.44 902 PRO A CA 1
ATOM 7370 C C . PRO A 1 902 ? 1.960 -10.465 -39.877 1.00 83.44 902 PRO A C 1
ATOM 7372 O O . PRO A 1 902 ? 3.195 -10.347 -39.812 1.00 83.44 902 PRO A O 1
ATOM 7375 N N . LYS A 1 903 ? 1.203 -10.662 -38.794 1.00 81.75 903 LYS A N 1
ATOM 7376 C CA . LYS A 1 903 ? 1.763 -10.891 -37.460 1.00 81.75 903 LYS A CA 1
ATOM 7377 C C . LYS A 1 903 ? 2.469 -12.244 -37.455 1.00 81.75 903 LYS A C 1
ATOM 7379 O O . LYS A 1 903 ? 1.938 -13.245 -37.924 1.00 81.75 903 LYS A O 1
ATOM 7384 N N . LYS A 1 904 ? 3.696 -12.283 -36.938 1.00 70.25 904 LYS A N 1
ATOM 7385 C CA . LYS A 1 904 ? 4.477 -13.520 -36.860 1.00 70.25 904 LYS A CA 1
ATOM 7386 C C . LYS A 1 904 ? 4.463 -14.046 -35.431 1.00 70.25 904 LYS A C 1
ATOM 7388 O O . LYS A 1 904 ? 5.093 -13.461 -34.554 1.00 70.25 904 LYS A O 1
ATOM 7393 N N . GLU A 1 905 ? 3.805 -15.175 -35.207 1.00 58.62 905 GLU A N 1
ATOM 7394 C CA . GLU A 1 905 ? 3.754 -15.836 -33.900 1.00 58.62 905 GLU A CA 1
ATOM 7395 C C . GLU A 1 905 ? 5.042 -16.633 -33.644 1.00 58.62 905 GLU A C 1
ATOM 7397 O O . GLU A 1 905 ? 5.115 -17.846 -33.840 1.00 58.62 905 GLU A O 1
ATOM 7402 N N . LYS A 1 906 ? 6.128 -15.952 -33.256 1.00 61.56 906 LYS A N 1
ATOM 7403 C CA . LYS A 1 906 ? 7.352 -16.628 -32.789 1.00 61.56 906 LYS A CA 1
ATOM 7404 C C . LYS A 1 906 ? 7.717 -16.184 -31.371 1.00 61.56 906 LYS A C 1
ATOM 7406 O O . LYS A 1 906 ? 8.175 -15.051 -31.208 1.00 61.56 906 LYS A O 1
ATOM 7411 N N . PRO A 1 907 ? 7.655 -17.080 -30.362 1.00 54.31 907 PRO A N 1
ATOM 7412 C CA . PRO A 1 907 ? 7.898 -16.735 -28.957 1.00 54.31 907 PRO A CA 1
ATOM 7413 C C . PRO A 1 907 ? 9.243 -16.040 -28.705 1.00 54.31 907 PRO A C 1
ATOM 7415 O O . PRO A 1 907 ? 9.334 -15.132 -27.882 1.00 54.31 907 PRO A O 1
ATOM 7418 N N . GLN A 1 908 ? 10.290 -16.435 -29.439 1.00 60.25 908 GLN A N 1
ATOM 7419 C CA . GLN A 1 908 ? 11.640 -15.889 -29.261 1.00 60.25 908 GLN A CA 1
ATOM 7420 C C . GLN A 1 908 ? 11.774 -14.430 -29.724 1.00 60.25 908 GLN A C 1
ATOM 7422 O O . GLN A 1 908 ? 12.469 -13.660 -29.068 1.00 60.25 908 GLN A O 1
ATOM 7427 N N . ASN A 1 909 ? 11.089 -14.032 -30.802 1.00 64.12 909 ASN A N 1
ATOM 7428 C CA . ASN A 1 909 ? 11.154 -12.658 -31.316 1.00 64.12 909 ASN A CA 1
ATOM 7429 C C . ASN A 1 909 ? 10.221 -11.715 -30.537 1.00 64.12 909 ASN A C 1
ATOM 7431 O O . ASN A 1 909 ? 10.494 -10.523 -30.438 1.00 64.12 909 ASN A O 1
ATOM 7435 N N . CYS A 1 910 ? 9.137 -12.243 -29.962 1.00 74.62 910 CYS A N 1
ATOM 7436 C CA . CYS A 1 910 ? 8.124 -11.449 -29.265 1.00 74.62 910 CYS A CA 1
ATOM 7437 C C . CYS A 1 910 ? 8.470 -11.143 -27.797 1.00 74.62 910 CYS A C 1
ATOM 7439 O O . CYS A 1 910 ? 7.951 -10.170 -27.255 1.00 74.62 910 CYS A O 1
ATOM 7441 N N . ARG A 1 911 ? 9.335 -11.940 -27.146 1.00 71.50 911 ARG A N 1
ATOM 7442 C CA . ARG A 1 911 ? 9.617 -11.838 -25.697 1.00 71.50 911 ARG A CA 1
ATOM 7443 C C . ARG A 1 911 ? 10.089 -10.447 -25.258 1.00 71.50 911 ARG A C 1
ATOM 7445 O O . ARG A 1 911 ? 9.642 -9.974 -24.222 1.00 71.50 911 ARG A O 1
ATOM 7452 N N . ASN A 1 912 ? 10.935 -9.806 -26.065 1.00 69.00 912 ASN A N 1
ATOM 7453 C CA . ASN A 1 912 ? 11.490 -8.471 -25.806 1.00 69.00 912 ASN A CA 1
ATOM 7454 C C . ASN A 1 912 ? 11.129 -7.477 -26.926 1.00 69.00 912 ASN A C 1
ATOM 7456 O O . ASN A 1 912 ? 11.885 -6.548 -27.199 1.00 69.00 912 ASN A O 1
ATOM 7460 N N . CYS A 1 913 ? 10.018 -7.699 -27.637 1.00 78.62 913 CYS A N 1
ATOM 7461 C CA . CYS A 1 913 ? 9.612 -6.811 -28.722 1.00 78.62 913 CYS A CA 1
ATOM 7462 C C . CYS A 1 913 ? 9.034 -5.504 -28.144 1.00 78.62 913 CYS A C 1
ATOM 7464 O O . CYS A 1 913 ? 8.022 -5.569 -27.439 1.00 78.62 913 CYS A O 1
ATOM 7466 N N . PRO A 1 914 ? 9.597 -4.321 -28.467 1.00 79.44 914 PRO A N 1
ATOM 7467 C CA . PRO A 1 914 ? 9.082 -3.043 -27.963 1.00 79.44 914 PRO A CA 1
ATOM 7468 C C . PRO A 1 914 ? 7.677 -2.717 -28.500 1.00 79.44 914 PRO A C 1
ATOM 7470 O O . PRO A 1 914 ? 6.962 -1.908 -27.919 1.00 79.44 914 PRO A O 1
ATOM 7473 N N . TYR A 1 915 ? 7.245 -3.398 -29.565 1.00 83.44 915 TYR A N 1
ATOM 7474 C CA . TYR A 1 915 ? 5.944 -3.214 -30.214 1.00 83.44 915 TYR A CA 1
ATOM 7475 C C . TYR A 1 915 ? 4.885 -4.228 -29.786 1.00 83.44 915 TYR A C 1
ATOM 7477 O O . TYR A 1 915 ? 3.810 -4.271 -30.382 1.00 83.44 915 TYR A O 1
ATOM 7485 N N . LYS A 1 916 ? 5.162 -5.060 -28.773 1.00 82.62 916 LYS A N 1
ATOM 7486 C CA . LYS A 1 916 ? 4.245 -6.122 -28.338 1.00 82.62 916 LYS A CA 1
ATOM 7487 C C . LYS A 1 916 ? 2.848 -5.585 -28.006 1.00 82.62 916 LYS A C 1
ATOM 7489 O O . LYS A 1 916 ? 1.869 -6.126 -28.502 1.00 82.62 916 LYS A O 1
ATOM 7494 N N . PHE A 1 917 ? 2.772 -4.480 -27.260 1.00 79.44 917 PHE A N 1
ATOM 7495 C CA . PHE A 1 917 ? 1.503 -3.837 -26.908 1.00 79.44 917 PHE A CA 1
ATOM 7496 C C . PHE A 1 917 ? 0.706 -3.397 -28.145 1.00 79.44 917 PHE A C 1
ATOM 7498 O O . PHE A 1 917 ? -0.493 -3.646 -28.226 1.00 79.44 917 PHE A O 1
ATOM 7505 N N . VAL A 1 918 ? 1.372 -2.786 -29.131 1.00 81.56 918 VAL A N 1
ATOM 7506 C CA . VAL A 1 918 ? 0.727 -2.374 -30.387 1.00 81.56 918 VAL A CA 1
ATOM 7507 C C . VAL A 1 918 ? 0.262 -3.604 -31.167 1.00 81.56 918 VAL A C 1
ATOM 7509 O O . VAL A 1 918 ? -0.862 -3.627 -31.642 1.00 81.56 918 VAL A O 1
ATOM 75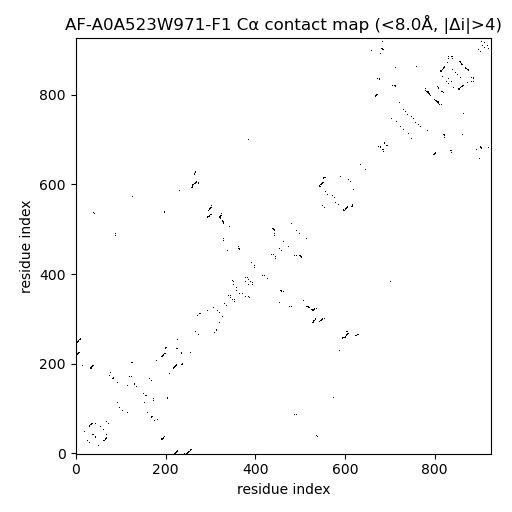12 N N . CYS A 1 919 ? 1.086 -4.650 -31.244 1.00 80.44 919 CYS A N 1
ATOM 7513 C CA . CYS A 1 919 ? 0.771 -5.898 -31.943 1.00 80.44 919 CYS A CA 1
ATOM 7514 C C . CYS A 1 919 ? -0.453 -6.624 -31.359 1.00 80.44 919 CYS A C 1
ATOM 7516 O O . CYS A 1 919 ? -1.327 -7.051 -32.116 1.00 80.44 919 CYS A O 1
ATOM 7518 N N . GLU A 1 920 ? -0.540 -6.741 -30.030 1.00 74.19 920 GLU A N 1
ATOM 7519 C CA . GLU A 1 920 ? -1.648 -7.414 -29.330 1.00 74.19 920 GLU A CA 1
ATOM 7520 C C . GLU A 1 920 ? -2.975 -6.659 -29.465 1.00 74.19 920 GLU A C 1
ATOM 7522 O O . GLU A 1 920 ? -4.022 -7.290 -29.554 1.00 74.19 920 GLU A O 1
ATOM 7527 N N . ASN A 1 921 ? -2.932 -5.326 -29.543 1.00 69.12 921 ASN A N 1
ATOM 7528 C CA . ASN A 1 921 ? -4.124 -4.477 -29.633 1.00 69.12 921 ASN A CA 1
ATOM 7529 C C . ASN A 1 921 ? -4.447 -4.015 -31.068 1.00 69.12 921 ASN A C 1
ATOM 7531 O O . ASN A 1 921 ? -5.320 -3.171 -31.263 1.00 69.12 921 ASN A O 1
ATOM 7535 N N . PHE A 1 922 ? -3.738 -4.522 -32.082 1.00 69.00 922 PHE A N 1
ATOM 7536 C CA . PHE A 1 922 ? -3.995 -4.174 -33.479 1.00 69.00 922 PHE A CA 1
ATOM 7537 C C . PHE A 1 922 ? -5.077 -5.079 -34.086 1.00 69.00 922 PHE A C 1
ATOM 7539 O O . PHE A 1 922 ? -4.812 -6.251 -34.351 1.00 69.00 922 PHE A O 1
ATOM 7546 N N . GLU A 1 923 ? -6.263 -4.535 -34.355 1.00 59.38 923 GLU A N 1
ATOM 7547 C CA . GLU A 1 923 ? -7.403 -5.229 -34.987 1.00 59.38 923 GLU A CA 1
ATOM 7548 C C . GLU A 1 923 ? -7.514 -4.931 -36.502 1.00 59.38 923 GLU A C 1
ATOM 7550 O O . GLU A 1 923 ? -8.597 -4.694 -37.032 1.00 59.38 923 GLU A O 1
ATOM 7555 N N . GLY A 1 924 ? -6.389 -4.866 -37.223 1.00 54.25 924 GLY A N 1
ATOM 7556 C CA . GLY A 1 924 ? -6.414 -4.795 -38.692 1.00 54.25 924 GLY A CA 1
ATOM 7557 C C . GLY A 1 924 ? -6.665 -6.169 -39.323 1.00 54.25 924 GLY A C 1
ATOM 7558 O O . GLY A 1 924 ? -6.278 -7.179 -38.739 1.00 54.25 924 GLY A O 1
ATOM 7559 N N . GLN A 1 925 ? -7.313 -6.200 -40.494 1.00 43.94 925 GLN A N 1
ATOM 7560 C CA . GLN A 1 925 ? -7.588 -7.436 -41.242 1.00 43.94 925 GLN A CA 1
ATOM 7561 C C . GLN A 1 925 ? -6.285 -8.192 -41.569 1.00 43.94 925 GLN A C 1
ATOM 7563 O O . GLN A 1 925 ? -5.310 -7.568 -41.991 1.00 43.94 925 GLN A O 1
ATOM 7568 N N . GLU A 1 926 ? -6.292 -9.509 -41.326 1.00 37.12 926 GLU A N 1
ATOM 7569 C CA . GLU A 1 926 ? -5.199 -10.454 -41.621 1.00 37.12 926 GLU A CA 1
ATOM 7570 C C . GLU A 1 926 ? -4.890 -10.600 -43.115 1.00 37.12 926 GLU A C 1
ATOM 7572 O O . GLU A 1 926 ? -5.845 -10.611 -43.929 1.00 37.12 926 GLU A O 1
#

pLDDT: mean 84.77, std 11.45, range [37.12, 97.81]

Mean predicted aligned error: 13.37 Å

Solvent-accessible surface area (backbone atoms only — not comparable to full-atom values): 51008 Å² total; per-residue (Å²): 81,35,38,39,40,28,23,26,55,28,53,76,64,57,70,60,52,52,45,51,52,50,58,69,71,47,90,61,54,65,35,62,50,30,41,38,37,23,80,27,71,59,35,41,55,56,49,52,54,53,45,52,62,56,46,54,74,78,30,97,59,73,43,64,52,46,75,35,30,69,65,62,47,17,56,74,54,53,87,76,60,47,73,54,51,73,62,38,51,42,56,53,50,45,51,56,53,68,77,40,76,84,78,53,97,69,92,46,71,69,58,37,49,54,52,52,50,50,55,51,45,43,46,35,36,29,61,85,61,47,58,67,52,53,51,56,60,44,67,72,47,82,55,63,70,60,29,53,54,50,50,51,51,40,49,51,52,43,51,51,54,52,50,31,59,76,62,44,34,33,52,68,60,49,37,44,56,48,16,45,55,45,51,75,71,50,90,67,84,67,32,58,33,33,35,40,48,44,49,47,68,74,48,53,44,55,47,56,42,51,50,54,52,55,74,41,28,59,31,34,41,35,45,43,39,43,67,88,58,77,70,32,54,55,22,45,56,45,49,54,54,55,54,72,68,48,60,62,47,83,41,81,49,77,71,53,68,58,72,39,52,76,48,58,46,22,16,62,30,64,69,53,34,50,49,46,52,50,52,50,52,49,54,50,41,70,77,38,72,85,63,59,41,53,38,32,34,34,32,21,59,51,36,80,84,41,62,76,54,46,57,59,48,29,55,73,70,72,48,61,49,25,69,39,72,50,48,36,36,57,74,34,65,69,49,43,51,54,52,49,42,51,51,19,60,72,65,38,37,34,40,71,52,39,53,52,45,46,66,32,88,52,40,73,73,56,55,74,66,57,47,55,49,50,58,50,50,36,47,79,53,48,37,44,51,31,72,63,45,54,51,53,31,51,53,50,53,55,54,52,62,77,74,55,83,83,81,80,90,86,64,85,91,72,57,68,68,58,54,54,52,50,47,54,51,52,51,52,52,49,61,66,51,52,68,60,72,46,69,37,23,64,52,54,46,41,50,54,47,51,52,47,47,60,72,35,38,36,70,58,47,41,65,73,45,68,70,70,62,21,57,43,50,53,45,40,53,52,48,48,52,53,51,42,50,49,52,30,51,35,57,71,70,41,81,86,72,81,62,64,40,48,48,68,58,51,53,50,52,49,51,55,44,25,60,72,36,65,33,73,66,94,44,63,82,70,66,15,29,36,36,34,26,48,79,52,51,43,60,51,67,33,44,32,35,37,40,34,50,40,19,35,68,42,34,84,26,76,84,68,74,65,88,85,58,58,60,73,58,28,54,76,52,54,34,82,40,63,64,56,51,46,51,55,52,51,36,52,52,54,40,55,57,30,27,16,70,49,35,36,38,40,28,23,37,43,26,56,98,90,38,81,46,57,64,19,83,84,56,60,72,93,58,65,57,89,59,61,64,81,74,76,86,83,76,70,90,45,72,68,52,48,52,50,55,62,65,69,55,68,76,76,75,67,83,82,73,71,81,70,68,76,86,80,60,84,51,59,80,41,48,47,71,53,52,32,46,33,54,70,27,27,36,58,35,41,41,42,74,71,69,63,55,68,84,82,76,75,49,63,101,59,85,45,76,68,54,50,34,53,53,51,53,54,25,52,43,49,21,52,54,42,40,58,74,65,71,46,60,67,68,64,32,43,56,48,18,48,51,56,49,53,74,71,48,97,64,58,68,70,59,47,51,52,52,50,56,46,50,60,73,32,45,64,61,51,50,56,54,48,52,53,37,44,77,72,51,33,43,77,71,44,58,60,43,74,46,74,48,77,49,75,57,97,94,41,50,38,32,41,35,46,70,41,52,31,34,26,43,38,98,83,23,32,32,43,38,41,81,38,47,65,88,77,85,52,75,70,31,43,78,68,44,49,52,44,52,62,44,50,50,46,52,56,44,30,72,72,73,72,43,52,54,44,34,31,38,36,44,27,54,24,85,86,79,39,68,45,85,42,77,78,34,42,49,88,45,34,63,63,51,31,53,54,39,51,53,44,51,53,53,53,54,50,32,61,71,72,56,58,44,57,80,65,96,44,73,82,69,52,75,81,37,93,55,44,70,59,60,76,72,55,87,69,88,130

Organism: Aerophobetes bacterium (NCBI:txid2030807)

Foldseek 3Di:
DEEEEAEALLDADPLLVVLLVVLVPDPDLEQQLEAEEEQFPLLQVVSQVSNCVNNCVPDVHHHDYHGDYLLRLLLVLQDWFAEADLLLQLVQLLVLVVVDPPLDPDRDSVVSVLLSVVLVLLLFAQVPDDLVNQLVVLVPDPDPVLSVLSNSSSVSSVVSVVLRVVLRHDYSSVSLVVSLVSLVPDPDQQRAEYEYFQDQAGHPSSLSSVLSNCVSYPYYYYYFYDDDDPLSVSRVVVVVSVVVSDDYDYHYDDHDQPFFAEAEFAAAEPLRQLLVVLVVVLVVCVVPVPAFQLLFAEEELPCLVVQLCNVVSNVVSVFAEFAPPFDFLLSALLSVLLLLVLVCLQVQNFPVSNLVSPPRLLFPQDDPVLSVVSVVLCLVLLQGGHDVSSLVSLVVVLVVVVVDDDDDPPDDDDDSVVSVVSSVSSVVVVVLSVVQQDWFFLLVNLVSSVVVSVVRVSLVSLVPDDDQSSQRNVQSVVQLNVLSVSSNVSQVSHPDDRDTDGSVVSSVSSSVSSRVTHTGRDRPNRRGHYHYYLVNCRSPARQEYEYEAQFQCSVVHDQDDSPSDDPVSCVVSSRQDSVNSNSVSLSSVVSRSSRHNHYYYYYYHQDDPNDGTHGHPSDDPVNDDPDHDDDDPDDDSDPVSVVVVVVPPDPPPPFPDLQDPPPPDLAAEDEQVLLLVCLLFLQLSCCCPVVVNDPSDRRDLDQDQVNLFVLVLQLLQQQQVCCVPPVDDSVVSNVCSLCVSLVPDPHDPVNSVLSVVLVVVQSVVVVVVQVVCVVVQWGWDDAQDWFWDWDDDPHGIYIYIYTFGTWIDGPQFIEGEDEAQDDDDDLVCLLSLNDQRQLVVQVRCCVVVVHHYAWYWYWHAHSPPGTDIDTNDGSVCSVVSSVSSVVSVSVSVVCVNVVNRDGDPDCVSQVPDPCNVVVVPDPHDD

Sequence (926 aa):
MIEIRASSFGRKNRTRKLFKELIQTWKTSNFSDILYITPTSKKLRFSLREFEKLALQRFPAIIPPHFFTLNTLASSYHLAGTPITDIAKHIIIEKLMRKTPGTFRAVSTGLVNQVSKLIKEIKTYSPVRSPAQLKLDAKTIRNSSVREKVLKLLNLYSRYSRLLKRMSLVDPEDVMKDSIAALRKSKGQRRNLLVLDGFYDVTSLQEMLIGELIRRARKTVALTFDGEDEIYRIPKAFEEKLKGMGEHKFIKEPLEEDLPQIESSAYKTREEEVEGIAKKIKDVKCAHPKIPLNKIFVTFPAIENYSFFAPRIFEKYGIQFSLSPGYTLQSAPPINAIIGLLETIQRKYPRDKFLGSLRSPYFRLVSEEEFAYLCHISLEEGIVKGEMNWKDGLERYIDSLVGKRSSYKEGPRVSRRDIELIALKIQKIFSKFRRLREKHSLVEFAKLLTQLIDWIEIKERIKEEEGELRERDEKALQSFFSTLDEISAAQRAGPQKLEKTSLQEFIKILKMSAASTEYIRKGKEFEGVQILGYLETRGLEPDLLFFGGLTDEDLPGAHYQDILLPDSIRQAWCLPTPEDIVERQRLHYHRLIKSAKKRVFLSYPLTVDDALVAPTPFMDERFKVKKPTVFRRNVIYGEQDRERLKKLTPPLRGSISFAHFPSYEKTIPIYVTDLEKFARCPFQYYVERVLGIEPAGEPTEYVSGVDYGRIVHDIMRLLYERVKTSHADFHESFEYAVAGVLGSLRIDKFWQDVIRDRLSLIRDDLIASDEELKRGGFHPAYTELSQRISFKTDGERIMLKGRLDRVDISKRGFIVIDYKTGKAPTKGDLQRGLHLQIPIYAWMLKKHLKIPPSAGLIYNLDIEKGFKKVTLFTEESAGEVISTSIRFLKQYSSMLREGRFPKKEKPQNCRNCPYKFVCENFEGQE

Secondary structure (DSSP, 8-state):
-EEEEEE-TT---HHHHHHHHHHHH--SSB-TTEEEEESSHHHHHHHHHHHHHHHTTT-SS-B--EEEEHHHHHHHT--SSEEPPHHHHHHHHHHHHHTSTTS-SS--HHHHHHHHHHHHHHHHH-TT--HHHHHHHHTT-S-HHHHHHHHHHHHHHHHHHHHHHHTTEE-HHHHHHHHHHHHHH--PPPEEEEEEES-S---HHHHHHHHHHHHTEEEEEEEEE--SSGGGHHHHHHHHHHHTTS-EEEEE------PPEEEEEEESSHHHHHHHHHHHHHHHHHH-TTS-GGGEEEEETTGGGTTTHHHHHHHHTT--EEEES-EEGGG-HHHHHHHHHHHHHHTT--HHHHHHHHT-TT--S--HHHHHHHHHHHHHTT--S-HHHHHHHHHHHHHHHHH--S---SS----HHHHHHHHHHHHHHHHHHHGGGS-B-HHHHHHHHHHHHHHTTHHHHHHHS-THHHHHHHHHHHHHHHHHHHHHHHHHTSSSS---B-HHHHHHHHHHHHHH-EE-----TTTSEEEEEGGGGTT---SEEEE---BTIIIIIS----SSS-HHHHHHTTPPPHHHHHHHHHHHHHHHHHT-SSEEEEEEESEETTEE-PBPTTS-GGG---SPPPP-TT---SHHHHHHHHHHS-----------S-TT-SS-EEEHHHHHHHHH-HHHHIIIIIS---PPPPP-SS--HHHHHHHHHHHHHHHHHHHHHH---HHHHHHHHHHHHHHHS---HHHHHHHHHHHHHTHHHHHHHHHHHHHTT-EEEEEEEEEEEEEEETTEEEEEEEEEEEEEE-SS-EEEEEEESSPPPPHHHHHTTS--HHHHHHHHHHHHH-S-EEEEEEEEEETTTEEEEEEEEETTTHHHHHHHHHHHHHHHHHHHHTT-------HHHHTT-TTHHHHHT-----

InterPro domains:
  IPR011335 Restriction endonuclease type II-like [SSF52980] (682-860)
  IPR011604 PD-(D/E)XK endonuclease-like domain superfamily [G3DSA:3.90.320.10] (663-921)
  IPR014017 UvrD-like helicase, C-terminal [PF13361] (261-604)
  IPR027417 P-loop containing nucleoside triphosphate hydrolase [G3DSA:3.40.50.300] (10-250)
  IPR027417 P-loop containing nucleoside triphosphate hydrolase [G3DSA:3.40.50.300] (261-605)
  IPR027417 P-loop containing nucleoside triphosphate hydrolase [SSF52540] (259-621)
  IPR038726 PD-(D/E)XK endonuclease-like domain, AddAB-type [PF12705] (672-920)
  IPR049035 ATP-dependent helicase/deoxyribonuclease AddB N-terminal [PF21445] (78-243)

Radius of gyration: 38.74 Å; Cα contacts (8 Å, |Δi|>4): 1311; chains: 1; bounding box: 92×58×111 Å